Protein AF-A0A0X3PLK3-F1 (afdb_monomer_lite)

Organism: Schistocephalus solidus (NCBI:txid70667)

Foldseek 3Di:
DDDDDDDPVVVVVVVVVVVVVVVVVVVVVVPPPDDDDDDDDDDDDDDDDDDDDPPPPPPPPPDPQDPFDDFPAEVQVVLQPDPPDQCQEDFQGLAYPFDDDLCVLVPHFFEEAEEEEADQACFFQHHNVCSLPPFVLLQVVLLLVVCLPDVQAAYEAEALLSVVVNVVPDDPVSLVSVLVCCVSRRYDYALQFNALFAQFLFFLLLVLLRSCLRQVVCCVRRVDQHQEHDRFDHQFHFLSNLQSSVVSNHQEYEYEQFASSVLNVLLVVQQQWAFEDERRDPPSSSTHIYHYQRGLHLEQLTFLASGSLLSQLLLQVQVPDNPRPNPRHHDADDPVCLVVNLVSSLRRLSSQQSSHDLQNYGYGYHYDHSPNSHNVSVCRNVVRVVSSQVVLCVDVSSSYHYGHHDPCVRVVSSCVRDPNVPRTYYYDIRDQGDSHDQFTQCLLSPAPVVQSVLLVLLSVLLLLLVVLLVVLCVVQVPPVPPLVVVLSVLLVVLSSLLSSLSSSQSHSCRSSNNHDPVNVVVSVVSSVSSSVSSQLSNQLSVLCVVQVVPVVSSVQNSCVSVPRHDRPDGDQADCDPDPPGDHGDEAEDQEAFDKDKDKDWASDQAKFWDKDKGKYQCQNHCVVCVVVAWEKEKAKDFPPDPDDDGWFKAKAADCLQAADLDPDPRPPGLGIIMMITDRDMDHGRDITMMIIGMHTDPDRHYDYRHQAKEKEPGDQVRGSDSVRHHYDPDQPQCQAFDAPFWGWHADSQQRWTFWIQGPVVRDIKGKTKFKWKFAWDDDPDTDDSGGDHTDPDTGGDDWGSRWIWIWTDGRFKTKIWTDTSFKTWMWMATRDIPPRNVDIDIDIHGDCVVPVHRIDMDMDIDIPDPPVQQKDWDDRSVPGIGIHGPRDPPVVVVVVVVVVVVVVVVDDDDDDDDDDDDDD

InterPro domains:
  IPR000602 Glycoside hydrolase family 38, N-terminal domain [PF01074] (110-435)
  IPR011013 Galactose mutarotase-like domain superfamily [SSF74650] (698-881)
  IPR011330 Glycoside hydrolase/deacetylase, beta/alpha-barrel [SSF88713] (67-437)
  IPR011682 Glycosyl hydrolase family 38, C-terminal [PF07748] (737-881)
  IPR015341 Glycoside hydrolase family 38, central domain [PF09261] (440-544)
  IPR015341 Glycoside hydrolase family 38, central domain [SM00872] (439-527)
  IPR027291 Glycoside hydrolase 38, N-terminal domain superfamily [G3DSA:3.20.110.10] (61-437)
  IPR028995 Glycoside hydrolase families 57/38, central domain superfamily [SSF88688] (438-550)
  IPR037094 Glycoside hydrolase family 38, central domain superfamily [G3DSA:1.20.1270.50] (438-557)
  IPR050843 Glycosyl Hydrolase Family 38 [PTHR11607] (24-881)

Radius of gyration: 34.27 Å; chains: 1; bounding box: 122×60×126 Å

Secondary structure (DSSP, 8-state):
-------HHHHHHHHHHHHHHHHHHHHHHHS---------------------PSP-----------SS---SEEHHHHHHH--------SSSTTS------GGGGSSSPEEEEEEEB-B--SSSSS-HHHHIIIIIHHHHHHHHHHHHH-TT--EEE--HHHHHHHHTT--HHHHHHHHHHHHTTSEEE-S--SS-B-SSS--HHHHHHHHHHHHHHHHHHH-----EEEESSSSS--HHHHHHHHHTT-SEEEE----HHHHHHHHHHT-SEEEE--TT-SSSTT-EEEEE--SS-SSGGGTSSS-HHHHGGG-GGGGTT---TTS-------TTTHHHHHHHHHHHHHHHHTT--SSSEEEEEE--BT---SHHHHHHHHHHHHHHHHHHHH-GGG-EEEEE--HHHHHHHHHHHS-GGGSPEEES--PSPBSSTT-B--GGGTSSHHHHHHHHHHHHHHHHHHHHHHHHHHH---TT-HHHHHHHHHHHHHHHHHHHHHHHHTBTTTTT--S-HHHHHHHHHHHHHHHHHHHHHHHHHHHHHHHTT-HHHHHHHHHHHTTSS--SS--------STTSPPPPEEE-SSTT-EEEEEEE--SSS-EEEEEEEEEE-HHHHHHHHTT--EEEEEEEETT-S-SPPPEEEEEE-GGGB---SS-PPP--TTEEEEEEEEEEE-TT-EEEEEEEEEEE--SS--------EEES--GGGBS-GGGSEE-SS-GGGG-EE-SSEEEEE-TTT--EEEEEETTT--EEEEEEEEEEEEEPPSSS---SS---EEEEEEE----SS-EEEEEE-SSEEEEEEE-SSEEEEEEEESSSTTGGG-EEEEEEE-TTSS-SSEEEEEEEEE----TT-EEEEEETTTEEEEEE----HHHHHHHHHHHHHHHTT--------------

pLDDT: mean 84.8, std 19.48, range [24.23, 98.94]

Structure (mmCIF, N/CA/C/O backbone):
data_AF-A0A0X3PLK3-F1
#
_entry.id   AF-A0A0X3PLK3-F1
#
loop_
_atom_site.group_PDB
_atom_site.id
_atom_site.type_symbol
_atom_site.label_atom_id
_atom_site.label_alt_id
_atom_site.label_comp_id
_atom_site.label_asym_id
_atom_site.label_entity_id
_atom_site.label_seq_id
_atom_site.pdbx_PDB_ins_code
_atom_site.Cartn_x
_atom_site.Cartn_y
_atom_site.Cartn_z
_atom_site.occupancy
_atom_site.B_iso_or_equiv
_atom_site.auth_seq_id
_atom_site.auth_comp_id
_atom_site.auth_asym_id
_atom_site.auth_atom_id
_atom_site.pdbx_PDB_model_num
ATOM 1 N N . MET A 1 1 ? 54.038 -16.322 67.357 1.00 36.50 1 MET A N 1
ATOM 2 C CA . MET A 1 1 ? 52.859 -17.061 66.852 1.00 36.50 1 MET A CA 1
ATOM 3 C C . MET A 1 1 ? 52.364 -16.295 65.627 1.00 36.50 1 MET A C 1
ATOM 5 O O . MET A 1 1 ? 51.899 -15.184 65.792 1.00 36.50 1 MET A O 1
ATOM 9 N N . ALA A 1 2 ? 52.832 -16.592 64.414 1.00 35.28 2 ALA A N 1
ATOM 10 C CA . ALA A 1 2 ? 52.483 -17.732 63.557 1.00 35.28 2 ALA A CA 1
ATOM 11 C C . ALA A 1 2 ? 51.054 -17.636 62.975 1.00 35.28 2 ALA A C 1
ATOM 13 O O . ALA A 1 2 ? 50.091 -17.830 63.704 1.00 35.28 2 ALA A O 1
ATOM 14 N N . GLY A 1 3 ? 50.981 -17.405 61.653 1.00 32.00 3 GLY A N 1
ATOM 15 C CA . GLY A 1 3 ? 49.835 -17.680 60.768 1.00 32.00 3 GLY A CA 1
ATOM 16 C C . GLY A 1 3 ? 48.761 -16.582 60.705 1.00 32.00 3 GLY A C 1
ATOM 17 O O . GLY A 1 3 ? 48.343 -16.082 61.730 1.00 32.00 3 GLY A O 1
ATOM 18 N N . ILE A 1 4 ? 48.224 -16.128 59.571 1.00 40.16 4 ILE A N 1
ATOM 19 C CA . ILE A 1 4 ? 48.258 -16.563 58.172 1.00 40.16 4 ILE A CA 1
ATOM 20 C C . ILE A 1 4 ? 48.092 -15.281 57.332 1.00 40.16 4 ILE A C 1
ATOM 22 O O . ILE A 1 4 ? 47.056 -14.622 57.372 1.00 40.16 4 ILE A O 1
ATOM 26 N N . ARG A 1 5 ? 49.130 -14.913 56.576 1.00 45.31 5 ARG A N 1
ATOM 27 C CA . ARG A 1 5 ? 49.008 -14.102 55.356 1.00 45.31 5 ARG A CA 1
ATOM 28 C C . ARG A 1 5 ? 48.834 -15.071 54.185 1.00 45.31 5 ARG A C 1
ATOM 30 O O . ARG A 1 5 ? 49.299 -16.203 54.273 1.00 45.31 5 ARG A O 1
ATOM 37 N N . ILE A 1 6 ? 48.270 -14.560 53.087 1.00 44.97 6 ILE A N 1
ATOM 38 C CA . ILE A 1 6 ? 47.888 -15.226 51.821 1.00 44.97 6 ILE A CA 1
ATOM 39 C C . ILE A 1 6 ? 46.407 -15.633 51.882 1.00 44.97 6 ILE A C 1
ATOM 41 O O . ILE A 1 6 ? 46.022 -16.467 52.689 1.00 44.97 6 ILE A O 1
ATOM 45 N N . ARG A 1 7 ? 45.513 -14.981 51.120 1.00 50.62 7 ARG A N 1
ATOM 46 C CA . ARG A 1 7 ? 45.052 -15.520 49.823 1.00 50.62 7 ARG A CA 1
ATOM 47 C C . ARG A 1 7 ? 44.369 -14.482 48.895 1.00 50.62 7 ARG A C 1
ATOM 49 O O . ARG A 1 7 ? 43.372 -14.801 48.263 1.00 50.62 7 ARG A O 1
ATOM 56 N N . TYR A 1 8 ? 44.928 -13.281 48.711 1.00 48.78 8 TYR A N 1
ATOM 57 C CA . TYR A 1 8 ? 44.510 -12.407 47.588 1.00 48.78 8 TYR A CA 1
ATOM 58 C C . TYR A 1 8 ? 45.000 -12.923 46.218 1.00 48.78 8 TYR A C 1
ATOM 60 O O . TYR A 1 8 ? 44.312 -12.762 45.214 1.00 48.78 8 TYR A O 1
ATOM 68 N N . GLY A 1 9 ? 46.125 -13.650 46.184 1.00 53.12 9 GLY A N 1
ATOM 69 C CA . GLY A 1 9 ? 46.633 -14.277 44.957 1.00 53.12 9 GLY A CA 1
ATOM 70 C C . GLY A 1 9 ? 45.717 -15.372 44.397 1.00 53.12 9 GLY A C 1
ATOM 71 O O . GLY A 1 9 ? 45.574 -15.485 43.189 1.00 53.12 9 GLY A O 1
ATOM 72 N N . THR A 1 10 ? 45.031 -16.138 45.250 1.00 56.03 10 THR A N 1
ATOM 73 C CA . THR A 1 10 ? 44.138 -17.230 44.812 1.00 56.03 10 THR A CA 1
ATOM 74 C C . THR A 1 10 ? 42.852 -16.727 44.168 1.00 56.03 10 THR A C 1
ATOM 76 O O . THR A 1 10 ? 42.385 -17.345 43.222 1.00 56.03 10 THR A O 1
ATOM 79 N N . LEU A 1 11 ? 42.283 -15.610 44.637 1.00 57.41 11 LEU A N 1
ATOM 80 C CA . LEU A 1 11 ? 41.059 -15.055 44.048 1.00 57.41 11 LEU A CA 1
ATOM 81 C C . LEU A 1 11 ? 41.347 -14.403 42.686 1.00 57.41 11 LEU A C 1
ATOM 83 O O . LEU A 1 11 ? 40.589 -14.595 41.740 1.00 57.41 11 LEU A O 1
ATOM 87 N N . ALA A 1 12 ? 42.490 -13.718 42.562 1.00 60.12 12 ALA A N 1
ATOM 88 C CA . ALA A 1 12 ? 42.968 -13.182 41.290 1.00 60.12 12 ALA A CA 1
ATOM 89 C C . ALA A 1 12 ? 43.321 -14.298 40.289 1.00 60.12 12 ALA A C 1
ATOM 91 O O . ALA A 1 12 ? 42.970 -14.198 39.118 1.00 60.12 12 ALA A O 1
ATOM 92 N N . LEU A 1 13 ? 43.936 -15.395 40.752 1.00 66.44 13 LEU A N 1
ATOM 93 C CA . LEU A 1 13 ? 44.233 -16.558 39.911 1.00 66.44 13 LEU A CA 1
ATOM 94 C C . LEU A 1 13 ? 42.951 -17.259 39.429 1.00 66.44 13 LEU A C 1
ATOM 96 O O . LEU A 1 13 ? 42.879 -17.663 38.274 1.00 66.44 13 LEU A O 1
ATOM 100 N N . VAL A 1 14 ? 41.925 -17.369 40.281 1.00 71.31 14 VAL A N 1
ATOM 101 C CA . VAL A 1 14 ? 40.627 -17.961 39.911 1.00 71.31 14 VAL A CA 1
ATOM 102 C C . VAL A 1 14 ? 39.882 -17.077 38.907 1.00 71.31 14 VAL A C 1
ATOM 104 O O . VAL A 1 14 ? 39.393 -17.594 37.909 1.00 71.31 14 VAL A O 1
ATOM 107 N N . LEU A 1 15 ? 39.851 -15.754 39.100 1.00 66.94 15 LEU A N 1
ATOM 108 C CA . LEU A 1 15 ? 39.237 -14.825 38.140 1.00 66.94 15 LEU A CA 1
ATOM 109 C C . LEU A 1 15 ? 39.980 -14.805 36.795 1.00 66.94 15 LEU A C 1
ATOM 111 O O . LEU A 1 15 ? 39.342 -14.793 35.745 1.00 66.94 15 LEU A O 1
ATOM 115 N N . PHE A 1 16 ? 41.313 -14.886 36.814 1.00 69.31 16 PHE A N 1
ATOM 116 C CA . PHE A 1 16 ? 42.131 -14.974 35.604 1.00 69.31 16 PHE A CA 1
ATOM 117 C C . PHE A 1 16 ? 41.942 -16.312 34.867 1.00 69.31 16 PHE A C 1
ATOM 119 O O . PHE A 1 16 ? 41.835 -16.327 33.644 1.00 69.31 16 PHE A O 1
ATOM 126 N N . LEU A 1 17 ? 41.817 -17.431 35.591 1.00 69.19 17 LEU A N 1
ATOM 127 C CA . LEU A 1 17 ? 41.525 -18.747 35.007 1.00 69.19 17 LEU A CA 1
ATOM 128 C C . LEU A 1 17 ? 40.099 -18.837 34.443 1.00 69.19 17 LEU A C 1
ATOM 130 O O . LEU A 1 17 ? 39.905 -19.451 33.396 1.00 69.19 17 LEU A O 1
ATOM 134 N N . VAL A 1 18 ? 39.111 -18.201 35.082 1.00 73.44 18 VAL A N 1
ATOM 135 C CA . VAL A 1 18 ? 37.736 -18.106 34.559 1.00 73.44 18 VAL A CA 1
ATOM 136 C C . VAL A 1 18 ? 37.695 -17.229 33.306 1.00 73.44 18 VAL A C 1
ATOM 138 O O . VAL A 1 18 ? 37.080 -17.626 32.320 1.00 73.44 18 VAL A O 1
ATOM 141 N N . ALA A 1 19 ? 38.411 -16.102 33.286 1.00 65.12 19 ALA A N 1
ATOM 142 C CA . ALA A 1 19 ? 38.548 -15.271 32.091 1.00 65.12 19 ALA A CA 1
ATOM 143 C C . ALA A 1 19 ? 39.248 -16.025 30.947 1.00 65.12 19 ALA A C 1
ATOM 145 O O . ALA A 1 19 ? 38.769 -15.981 29.820 1.00 65.12 19 ALA A O 1
ATOM 146 N N . LEU A 1 20 ? 40.306 -16.796 31.229 1.00 63.66 20 LEU A N 1
ATOM 147 C CA . LEU A 1 20 ? 40.972 -17.664 30.248 1.00 63.66 20 LEU A CA 1
ATOM 148 C C . LEU A 1 20 ? 40.074 -18.801 29.747 1.00 63.66 20 LEU A C 1
ATOM 150 O O . LEU A 1 20 ? 40.147 -19.143 28.573 1.00 63.66 20 LEU A O 1
ATOM 154 N N . LEU A 1 21 ? 39.206 -19.371 30.587 1.00 62.44 21 LEU A N 1
ATOM 155 C CA . LEU A 1 21 ? 38.235 -20.395 30.179 1.00 62.44 21 LEU A CA 1
ATOM 156 C C . LEU A 1 21 ? 37.093 -19.815 29.334 1.00 62.44 21 LEU A C 1
ATOM 158 O O . LEU A 1 21 ? 36.650 -20.467 28.390 1.00 62.44 21 LEU A O 1
ATOM 162 N N . VAL A 1 22 ? 36.647 -18.589 29.625 1.00 61.56 22 VAL A N 1
ATOM 163 C CA . VAL A 1 22 ? 35.664 -17.859 28.809 1.00 61.56 22 VAL A CA 1
ATOM 164 C C . VAL A 1 22 ? 36.285 -17.436 27.478 1.00 61.56 22 VAL A C 1
ATOM 166 O O . VAL A 1 22 ? 35.676 -17.661 26.437 1.00 61.56 22 VAL A O 1
ATOM 169 N N . PHE A 1 23 ? 37.519 -16.927 27.483 1.00 50.91 23 PHE A N 1
ATOM 170 C CA . PHE A 1 23 ? 38.248 -16.550 26.270 1.00 50.91 23 PHE A CA 1
ATOM 171 C C . PHE A 1 23 ? 38.595 -17.775 25.420 1.00 50.91 23 PHE A C 1
ATOM 173 O O . PHE A 1 23 ? 38.446 -17.738 24.206 1.00 50.91 23 PHE A O 1
ATOM 180 N N . ARG A 1 24 ? 38.956 -18.904 26.045 1.00 48.75 24 ARG A N 1
ATOM 181 C CA . ARG A 1 24 ? 39.150 -20.188 25.361 1.00 48.75 24 ARG A CA 1
ATOM 182 C C . ARG A 1 24 ? 37.841 -20.736 24.795 1.00 48.75 24 ARG A C 1
ATOM 184 O O . ARG A 1 24 ? 37.855 -21.195 23.664 1.00 48.75 24 ARG A O 1
ATOM 191 N N . ARG A 1 25 ? 36.702 -20.615 25.494 1.00 45.56 25 ARG A N 1
ATOM 192 C CA . ARG A 1 25 ? 35.383 -20.942 24.915 1.00 45.56 25 ARG A CA 1
ATOM 193 C C . ARG A 1 25 ? 35.002 -20.019 23.759 1.00 45.56 25 ARG A C 1
ATOM 195 O O . ARG A 1 25 ? 34.384 -20.490 22.816 1.00 45.56 25 ARG A O 1
ATOM 202 N N . PHE A 1 26 ? 35.371 -18.740 23.804 1.00 42.00 26 PHE A N 1
ATOM 203 C CA . PHE A 1 26 ? 35.119 -17.787 22.717 1.00 42.00 26 PHE A CA 1
ATOM 204 C C . PHE A 1 26 ? 36.044 -18.032 21.509 1.00 42.00 26 PHE A C 1
ATOM 206 O O . PHE A 1 26 ? 35.618 -17.921 20.360 1.00 42.00 26 PHE A O 1
ATOM 213 N N . TYR A 1 27 ? 37.294 -18.433 21.759 1.00 35.44 27 TYR A N 1
ATOM 214 C CA . TYR A 1 27 ? 38.292 -18.766 20.739 1.00 35.44 27 TYR A CA 1
ATOM 215 C C . TYR A 1 27 ? 38.016 -20.133 20.087 1.00 35.44 27 TYR A C 1
ATOM 217 O O . TYR A 1 27 ? 38.062 -20.259 18.868 1.00 35.44 27 TYR A O 1
ATOM 225 N N . GLU A 1 28 ? 37.608 -21.142 20.865 1.00 37.16 28 GLU A N 1
ATOM 226 C CA . GLU A 1 28 ? 37.183 -22.452 20.345 1.00 37.16 28 GLU A CA 1
ATOM 227 C C . GLU A 1 28 ? 35.850 -22.366 19.564 1.00 37.16 28 GLU A C 1
ATOM 229 O O . GLU A 1 28 ? 35.624 -23.179 18.671 1.00 37.16 28 GLU A O 1
ATOM 234 N N . TYR A 1 29 ? 35.002 -21.350 19.807 1.00 38.53 29 TYR A N 1
ATOM 235 C CA . TYR A 1 29 ? 33.782 -21.089 19.014 1.00 38.53 29 TYR A CA 1
ATOM 236 C C . TYR A 1 29 ? 34.021 -20.228 17.757 1.00 38.53 29 TYR A C 1
ATOM 238 O O . TYR A 1 29 ? 33.166 -20.180 16.877 1.00 38.53 29 TYR A O 1
ATOM 246 N N . SER A 1 30 ? 35.173 -19.558 17.639 1.00 32.88 30 SER A N 1
ATOM 247 C CA . SER A 1 30 ? 35.498 -18.675 16.502 1.00 32.88 30 SER A CA 1
ATOM 248 C C . SER A 1 30 ? 36.529 -19.258 15.525 1.00 32.88 30 SER A C 1
ATOM 250 O O . SER A 1 30 ? 36.697 -18.723 14.432 1.00 32.88 30 SER A O 1
ATOM 252 N N . ALA A 1 31 ? 37.156 -20.394 15.852 1.00 29.28 31 ALA A N 1
ATOM 253 C CA . ALA A 1 31 ? 38.225 -21.010 15.060 1.00 29.28 31 ALA A CA 1
ATOM 254 C C . ALA A 1 31 ? 37.810 -22.240 14.213 1.00 29.28 31 ALA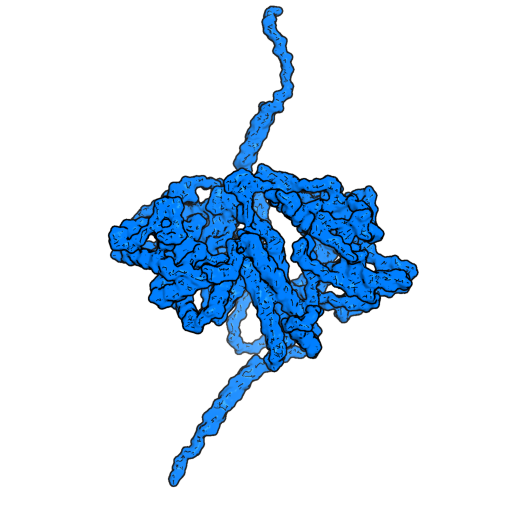 A C 1
ATOM 256 O O . ALA A 1 31 ? 38.639 -23.110 13.962 1.00 29.28 31 ALA A O 1
ATOM 257 N N . SER A 1 32 ? 36.560 -22.329 13.730 1.00 32.44 32 SER A N 1
ATOM 258 C CA . SER A 1 32 ? 36.132 -23.389 12.780 1.00 32.44 32 SER A CA 1
ATOM 259 C C . SER A 1 32 ? 35.576 -22.882 11.440 1.00 32.44 32 SER A C 1
ATOM 261 O O . SER A 1 32 ? 34.820 -23.577 10.767 1.00 32.44 32 SER A O 1
ATOM 263 N N . LEU A 1 33 ? 36.014 -21.704 10.990 1.00 29.05 33 LEU A N 1
ATOM 264 C CA . LEU A 1 33 ? 35.858 -21.261 9.600 1.00 29.05 33 LEU A CA 1
ATOM 265 C C . LEU A 1 33 ? 37.237 -21.053 8.966 1.00 29.05 33 LEU A C 1
ATOM 267 O O . LEU A 1 33 ? 37.710 -19.937 8.776 1.00 29.05 33 LEU A O 1
ATOM 271 N N . GLN A 1 34 ? 37.884 -22.171 8.642 1.00 26.38 34 GLN A N 1
ATOM 272 C CA . GLN A 1 34 ? 38.902 -22.228 7.600 1.00 26.38 34 GLN A CA 1
ATOM 273 C C . GLN A 1 34 ? 38.405 -23.163 6.504 1.00 26.38 34 GLN A C 1
ATOM 275 O O . GLN A 1 34 ? 38.350 -24.371 6.706 1.00 26.38 34 GLN A O 1
ATOM 280 N N . ILE A 1 35 ? 38.109 -22.615 5.328 1.00 24.53 35 ILE A N 1
ATOM 281 C CA . ILE A 1 35 ? 38.273 -23.348 4.073 1.00 24.53 35 ILE A CA 1
ATOM 282 C C . ILE A 1 35 ? 39.000 -22.403 3.123 1.00 24.53 35 ILE A C 1
ATOM 284 O O . ILE A 1 35 ? 38.451 -21.395 2.685 1.00 24.53 35 ILE A O 1
ATOM 288 N N . ARG A 1 36 ? 40.267 -22.723 2.851 1.00 24.23 36 ARG A N 1
ATOM 289 C CA . ARG A 1 36 ? 40.991 -22.212 1.691 1.00 24.23 36 ARG A CA 1
ATOM 290 C C . ARG A 1 36 ? 40.829 -23.196 0.536 1.00 24.23 36 ARG A C 1
ATOM 292 O O . ARG A 1 36 ? 41.000 -24.395 0.721 1.00 24.23 36 ARG A O 1
ATOM 299 N N . ASP A 1 37 ? 40.597 -22.593 -0.624 1.00 26.84 37 ASP A N 1
ATOM 300 C CA . ASP A 1 37 ? 40.980 -22.994 -1.975 1.00 26.84 37 ASP A CA 1
ATOM 301 C C . ASP A 1 37 ? 40.372 -24.242 -2.647 1.00 26.84 37 ASP A C 1
ATOM 303 O O . ASP A 1 37 ? 40.684 -25.385 -2.332 1.00 26.84 37 ASP A O 1
ATOM 307 N N . LYS A 1 38 ? 39.691 -23.914 -3.759 1.00 28.61 38 LYS A N 1
ATOM 308 C CA . LYS A 1 38 ? 39.507 -24.643 -5.031 1.00 28.61 38 LYS A CA 1
ATOM 309 C C . LYS A 1 38 ? 38.219 -25.450 -5.234 1.00 28.61 38 LYS A C 1
ATOM 311 O O . LYS A 1 38 ? 38.015 -26.505 -4.658 1.00 28.61 38 LYS A O 1
ATOM 316 N N . GLN A 1 39 ? 37.472 -24.946 -6.227 1.00 26.34 39 GLN A N 1
ATOM 317 C CA . GLN A 1 39 ? 36.490 -25.601 -7.101 1.00 26.34 39 GLN A CA 1
ATOM 318 C C . GLN A 1 39 ? 35.275 -26.242 -6.417 1.00 26.34 39 GLN A C 1
ATOM 320 O O . GLN A 1 39 ? 35.373 -27.242 -5.723 1.00 26.34 39 GLN A O 1
ATOM 325 N N . PHE A 1 40 ? 34.094 -25.692 -6.704 1.00 26.64 40 PHE A N 1
ATOM 326 C CA . PHE A 1 40 ? 32.807 -26.269 -6.322 1.00 26.64 40 PHE A CA 1
ATOM 327 C C . PHE A 1 40 ? 32.388 -27.385 -7.300 1.00 26.64 40 PHE A C 1
ATOM 329 O O . PHE A 1 40 ? 32.011 -27.077 -8.433 1.00 26.64 40 PHE A O 1
ATOM 336 N N . PRO A 1 41 ? 32.338 -28.655 -6.858 1.00 26.25 41 PRO A N 1
ATOM 337 C CA . PRO A 1 41 ? 31.280 -29.567 -7.266 1.00 26.25 41 PRO A CA 1
ATOM 338 C C . PRO A 1 41 ? 30.415 -29.941 -6.054 1.00 26.25 41 PRO A C 1
ATOM 340 O O . PRO A 1 41 ? 30.901 -30.322 -4.992 1.00 26.25 41 PRO A O 1
ATOM 343 N N . LEU A 1 42 ? 29.099 -29.809 -6.219 1.00 33.75 42 LEU A N 1
ATOM 344 C CA . LEU A 1 42 ? 28.093 -30.225 -5.244 1.00 33.75 42 LEU A CA 1
ATOM 345 C C . LEU A 1 42 ? 28.029 -31.759 -5.190 1.00 33.75 42 LEU A C 1
ATOM 347 O O . LEU A 1 42 ? 27.396 -32.374 -6.045 1.00 33.75 42 LEU A O 1
ATOM 351 N N . THR A 1 43 ? 28.625 -32.376 -4.169 1.00 26.31 43 THR A N 1
ATOM 352 C CA . THR A 1 43 ? 28.334 -33.770 -3.795 1.00 26.31 43 THR A CA 1
ATOM 353 C C . THR A 1 43 ? 28.118 -33.895 -2.291 1.00 26.31 43 THR A C 1
ATOM 355 O O . THR A 1 43 ? 28.969 -33.519 -1.489 1.00 26.31 43 THR A O 1
ATOM 358 N N . TYR A 1 44 ? 26.940 -34.414 -1.943 1.00 35.19 44 TYR A N 1
ATOM 359 C CA . TYR A 1 44 ? 26.515 -34.829 -0.608 1.00 35.19 44 TYR A CA 1
ATOM 360 C C . TYR A 1 44 ? 27.383 -35.982 -0.091 1.00 35.19 44 TYR A C 1
ATOM 362 O O . TYR A 1 44 ? 27.521 -36.969 -0.809 1.00 35.19 44 TYR A O 1
ATOM 370 N N . ASP A 1 45 ? 27.829 -35.927 1.170 1.00 27.48 45 ASP A N 1
ATOM 371 C CA . ASP A 1 45 ? 28.007 -37.156 1.951 1.00 27.48 45 ASP A CA 1
ATOM 372 C C . ASP A 1 45 ? 27.838 -36.971 3.473 1.00 27.48 45 ASP A C 1
ATOM 374 O O . ASP A 1 45 ? 27.987 -35.875 4.019 1.00 27.48 45 ASP A O 1
ATOM 378 N N . ASN A 1 46 ? 27.424 -38.063 4.122 1.00 35.72 46 ASN A N 1
ATOM 379 C CA . ASN A 1 46 ? 26.833 -38.172 5.458 1.00 35.72 46 ASN A CA 1
ATOM 380 C C . ASN A 1 46 ? 27.838 -38.474 6.592 1.00 35.72 46 ASN A C 1
ATOM 382 O O . ASN A 1 46 ? 28.748 -39.278 6.434 1.00 35.72 46 ASN A O 1
ATOM 386 N N . GLY A 1 47 ? 27.524 -37.969 7.797 1.00 29.25 47 GLY A N 1
ATOM 387 C CA . GLY A 1 47 ? 28.048 -38.427 9.101 1.00 29.25 47 GLY A CA 1
ATOM 388 C C . GLY A 1 47 ? 28.976 -37.408 9.779 1.00 29.25 47 GLY A C 1
ATOM 389 O O . GLY A 1 47 ? 29.843 -36.843 9.139 1.00 29.25 47 GLY A O 1
ATOM 390 N N . GLY A 1 48 ? 28.891 -37.065 11.064 1.00 28.81 48 GLY A N 1
ATOM 391 C CA . GLY A 1 48 ? 28.018 -37.459 12.163 1.00 28.81 48 GLY A CA 1
ATOM 392 C C . GLY A 1 48 ? 28.714 -37.095 13.484 1.00 28.81 48 GLY A C 1
ATOM 393 O O . GLY A 1 48 ? 29.701 -37.725 13.830 1.00 28.81 48 GLY A O 1
ATOM 394 N N . SER A 1 49 ? 28.206 -36.109 14.232 1.00 29.80 49 SER A N 1
ATOM 395 C CA . SER A 1 49 ? 28.436 -35.972 15.683 1.00 29.80 49 SER A CA 1
ATOM 396 C C . SER A 1 49 ? 27.429 -34.986 16.280 1.00 29.80 49 SER A C 1
ATOM 398 O O . SER A 1 49 ? 27.294 -33.854 15.820 1.00 29.80 49 SER A O 1
ATOM 400 N N . GLN A 1 50 ? 26.673 -35.462 17.267 1.00 38.47 50 GLN A N 1
ATOM 401 C CA . GLN A 1 50 ? 25.468 -34.842 17.807 1.00 38.47 50 GLN A CA 1
ATOM 402 C C . GLN A 1 50 ? 25.763 -33.644 18.726 1.00 38.47 50 GLN A C 1
ATOM 404 O O . GLN A 1 50 ? 26.321 -33.802 19.807 1.00 38.47 50 GLN A O 1
ATOM 409 N N . GLY A 1 51 ? 25.283 -32.465 18.331 1.00 31.58 51 GLY A N 1
ATOM 410 C CA . GLY A 1 51 ? 24.987 -31.329 19.206 1.00 31.58 51 GLY A CA 1
ATOM 411 C C . GLY A 1 51 ? 23.529 -30.918 18.985 1.00 31.58 51 GLY A C 1
ATOM 412 O O . GLY A 1 51 ? 23.043 -30.989 17.858 1.00 31.58 51 GLY A O 1
ATOM 413 N N . LYS A 1 52 ? 22.799 -30.571 20.050 1.00 34.16 52 LYS A N 1
ATOM 414 C CA . LYS A 1 52 ? 21.360 -30.247 20.023 1.00 34.16 52 LYS A CA 1
ATOM 415 C C . LYS A 1 52 ? 21.081 -28.971 19.213 1.00 34.16 52 LYS A C 1
ATOM 417 O O . LYS A 1 52 ? 20.995 -27.885 19.775 1.00 34.16 52 LYS A O 1
ATOM 422 N N . TYR A 1 53 ? 20.928 -29.112 17.901 1.00 32.47 53 TYR A N 1
ATOM 423 C CA . TYR A 1 53 ? 20.252 -28.128 17.059 1.00 32.47 53 TYR A CA 1
ATOM 424 C C . TYR A 1 53 ? 18.736 -28.204 17.308 1.00 32.47 53 TYR A C 1
ATOM 426 O O . TYR A 1 53 ? 18.243 -29.286 17.658 1.00 32.47 53 TYR A O 1
ATOM 434 N N . PRO A 1 54 ? 17.975 -27.107 17.112 1.00 35.84 54 PRO A N 1
ATOM 435 C CA . PRO A 1 54 ? 16.531 -27.223 16.922 1.00 35.84 54 PRO A CA 1
ATOM 436 C C . PRO A 1 54 ? 16.276 -28.306 15.861 1.00 35.84 54 PRO A C 1
ATOM 438 O O . PRO A 1 54 ? 17.106 -28.456 14.954 1.00 35.84 54 PRO A O 1
ATOM 441 N N . PRO A 1 55 ? 15.206 -29.114 15.988 1.00 32.53 55 PRO A N 1
ATOM 442 C CA . PRO A 1 55 ? 14.951 -30.200 15.052 1.00 32.53 55 PRO A CA 1
ATOM 443 C C . PRO A 1 55 ? 15.084 -29.646 13.638 1.00 32.53 55 PRO A C 1
ATOM 445 O O . PRO A 1 55 ? 14.500 -28.599 13.347 1.00 32.53 55 PRO A O 1
ATOM 448 N N . ARG A 1 56 ? 15.893 -30.309 12.789 1.00 34.38 56 ARG A N 1
ATOM 449 C CA . ARG A 1 56 ? 15.884 -30.049 11.344 1.00 34.38 56 ARG A CA 1
ATOM 450 C C . ARG A 1 56 ? 14.416 -29.920 10.984 1.00 34.38 56 ARG A C 1
ATOM 452 O O . ARG A 1 56 ? 13.676 -30.884 11.204 1.00 34.38 56 ARG A O 1
ATOM 459 N N . LEU A 1 57 ? 14.006 -28.732 10.524 1.00 36.44 57 LEU A N 1
ATOM 460 C CA . LEU A 1 57 ? 12.670 -28.555 9.979 1.00 36.44 57 LEU A CA 1
ATOM 461 C C . LEU A 1 57 ? 12.473 -29.751 9.048 1.00 36.44 57 LEU A C 1
ATOM 463 O O . LEU A 1 57 ? 13.377 -30.012 8.239 1.00 36.44 57 LEU A O 1
ATOM 467 N N . PRO A 1 58 ? 11.412 -30.557 9.242 1.00 37.28 58 PRO A N 1
ATOM 468 C CA . PRO A 1 58 ? 11.186 -31.698 8.378 1.00 37.28 58 PRO A CA 1
ATOM 469 C C . PRO A 1 58 ? 11.323 -31.201 6.937 1.00 37.28 58 PRO A C 1
ATOM 471 O O . PRO A 1 58 ? 10.908 -30.065 6.668 1.00 37.28 58 PRO A O 1
ATOM 474 N N . PRO A 1 59 ? 11.962 -31.976 6.036 1.00 41.94 59 PRO A N 1
ATOM 475 C CA . PRO A 1 59 ? 12.042 -31.580 4.636 1.00 41.94 59 PRO A CA 1
ATOM 476 C C . PRO A 1 59 ? 10.649 -31.120 4.231 1.00 41.94 59 PRO A C 1
ATOM 478 O O . PRO A 1 59 ? 9.685 -31.796 4.595 1.00 41.94 59 PRO A O 1
ATOM 481 N N . LEU A 1 60 ? 10.542 -29.948 3.595 1.00 38.56 60 LEU A N 1
ATOM 482 C CA . LEU A 1 60 ? 9.270 -29.412 3.122 1.00 38.56 60 LEU A CA 1
ATOM 483 C C . LEU A 1 60 ? 8.652 -30.470 2.204 1.00 38.56 60 LEU A C 1
ATOM 485 O O . LEU A 1 60 ? 8.925 -30.527 1.009 1.00 38.56 60 LEU A O 1
ATOM 489 N N . THR A 1 61 ? 7.864 -31.371 2.784 1.00 48.12 61 THR A N 1
ATOM 490 C CA . THR A 1 61 ? 7.107 -32.374 2.062 1.00 48.12 61 THR A CA 1
ATOM 491 C C . THR A 1 61 ? 5.955 -31.607 1.461 1.00 48.12 61 THR A C 1
ATOM 493 O O . THR A 1 61 ? 4.898 -31.456 2.077 1.00 48.12 61 THR A O 1
ATOM 496 N N . CYS A 1 62 ? 6.192 -31.043 0.280 1.00 61.50 62 CYS A N 1
ATOM 497 C CA . CYS A 1 62 ? 5.148 -30.472 -0.543 1.00 61.50 62 CYS A CA 1
ATOM 498 C C . CYS A 1 62 ? 4.148 -31.592 -0.832 1.00 61.50 62 CYS A C 1
ATOM 500 O O . CYS A 1 62 ? 4.425 -32.502 -1.612 1.00 61.50 62 CYS A O 1
ATOM 502 N N . LYS A 1 63 ? 2.992 -31.563 -0.164 1.00 52.09 63 LYS A N 1
ATOM 503 C CA . LYS A 1 63 ? 1.874 -32.425 -0.545 1.00 52.09 63 LYS A CA 1
ATOM 504 C C . LYS A 1 63 ? 1.476 -32.050 -1.973 1.00 52.09 63 LYS A C 1
ATOM 506 O O . LYS A 1 63 ? 1.466 -30.869 -2.324 1.00 52.09 63 LYS A O 1
ATOM 511 N N . THR A 1 64 ? 1.175 -33.048 -2.798 1.00 55.00 64 THR A N 1
ATOM 512 C CA . THR A 1 64 ? 0.631 -32.845 -4.144 1.00 55.00 64 THR A CA 1
ATOM 513 C C . THR A 1 64 ? -0.544 -31.866 -4.084 1.00 55.00 64 THR A C 1
ATOM 515 O O . THR A 1 64 ? -1.435 -32.015 -3.243 1.00 55.00 64 THR A O 1
ATOM 518 N N . ARG A 1 65 ? -0.526 -30.830 -4.939 1.00 51.94 65 ARG A N 1
ATOM 519 C CA . ARG A 1 65 ? -1.609 -29.837 -5.029 1.00 51.94 65 ARG A CA 1
ATOM 520 C C . ARG A 1 65 ? -2.916 -30.573 -5.331 1.00 51.94 65 ARG A C 1
ATOM 522 O O . ARG A 1 65 ? -3.087 -31.104 -6.425 1.00 51.94 65 ARG A O 1
ATOM 529 N N . LYS A 1 66 ? -3.826 -30.622 -4.357 1.00 52.44 66 LYS A N 1
ATOM 530 C CA . LYS A 1 66 ? -5.232 -30.957 -4.610 1.00 52.44 66 LYS A CA 1
ATOM 531 C C . LYS A 1 66 ? -5.925 -29.726 -5.234 1.00 52.44 66 LYS A C 1
ATOM 533 O O . LYS A 1 66 ? -5.465 -28.616 -4.964 1.00 52.44 66 LYS A O 1
ATOM 538 N N . PRO A 1 67 ? -6.978 -29.895 -6.059 1.00 53.22 67 PRO A N 1
ATOM 539 C CA . PRO A 1 67 ? -7.655 -28.797 -6.769 1.00 53.22 67 PRO A CA 1
ATOM 540 C C . PRO A 1 67 ? -8.242 -27.739 -5.818 1.00 53.22 67 PRO A C 1
ATOM 542 O O . PRO A 1 67 ? -8.241 -27.949 -4.606 1.00 53.22 67 PRO A O 1
ATOM 545 N N . ILE A 1 68 ? -8.743 -26.629 -6.380 1.00 56.53 68 ILE A N 1
ATOM 546 C CA . ILE A 1 68 ? -9.438 -25.520 -5.689 1.00 56.53 68 ILE A CA 1
ATOM 547 C C . ILE A 1 68 ? -10.282 -26.047 -4.522 1.00 56.53 68 ILE A C 1
ATOM 549 O O . ILE A 1 68 ? -11.125 -26.928 -4.698 1.00 56.53 68 ILE A O 1
ATOM 553 N N . GLN A 1 69 ? -9.996 -25.547 -3.321 1.00 64.06 69 GLN A N 1
ATOM 554 C CA . GLN A 1 69 ? -10.492 -26.134 -2.080 1.00 64.06 69 GLN A CA 1
ATOM 555 C C . GLN A 1 69 ? -11.884 -25.613 -1.717 1.00 64.06 69 GLN A C 1
ATOM 557 O O . GLN A 1 69 ? -12.181 -24.429 -1.876 1.00 64.06 69 GLN A O 1
ATOM 562 N N . ASN A 1 70 ? -12.721 -26.497 -1.171 1.00 76.19 70 ASN A N 1
ATOM 563 C CA . ASN A 1 70 ? -13.993 -26.106 -0.571 1.00 76.19 70 ASN A CA 1
ATOM 564 C C . ASN A 1 70 ? -13.738 -25.251 0.674 1.00 76.19 70 ASN A C 1
ATOM 566 O O . ASN A 1 70 ? -13.000 -25.657 1.575 1.00 76.19 70 ASN A O 1
ATOM 570 N N . ALA A 1 71 ? -14.360 -24.082 0.713 1.00 90.12 71 ALA A N 1
ATOM 571 C CA . ALA A 1 71 ? -14.489 -23.224 1.880 1.00 90.12 71 ALA A CA 1
ATOM 572 C C . ALA A 1 71 ? -15.979 -22.979 2.115 1.00 90.12 71 ALA A C 1
ATOM 574 O O . ALA A 1 71 ? -16.763 -23.094 1.172 1.00 90.12 71 ALA A O 1
ATOM 575 N N . ASP A 1 72 ? -16.345 -22.648 3.348 1.00 95.00 72 ASP A N 1
ATOM 576 C CA . ASP A 1 72 ? -17.730 -22.316 3.699 1.00 95.00 72 ASP A CA 1
ATOM 577 C C . ASP A 1 72 ? -18.205 -21.074 2.931 1.00 95.00 72 ASP A C 1
ATOM 579 O O . ASP A 1 72 ? -19.367 -20.986 2.550 1.00 95.00 72 ASP A O 1
ATOM 583 N N . ILE A 1 73 ? -17.285 -20.137 2.670 1.00 95.88 73 ILE A N 1
ATOM 584 C CA . ILE A 1 73 ? -17.528 -18.917 1.905 1.00 95.88 73 ILE A CA 1
ATOM 585 C C . ILE A 1 73 ? -16.475 -18.784 0.802 1.00 95.88 73 ILE A C 1
ATOM 587 O O . ILE A 1 73 ? -15.269 -18.747 1.067 1.00 95.88 73 ILE A O 1
ATOM 591 N N . LYS A 1 74 ? -16.925 -18.646 -0.448 1.00 93.69 74 LYS A N 1
ATOM 592 C CA . LYS A 1 74 ? -16.077 -18.241 -1.576 1.00 93.69 74 LYS A CA 1
ATOM 593 C C . LYS A 1 74 ? -16.560 -16.904 -2.102 1.00 93.69 74 LYS A C 1
ATOM 595 O O . LYS A 1 74 ? -17.705 -16.795 -2.536 1.00 93.69 74 LYS A O 1
ATOM 600 N N . ILE A 1 75 ? -15.697 -15.891 -2.100 1.00 93.06 75 ILE A N 1
ATOM 601 C CA . ILE A 1 75 ? -16.119 -14.546 -2.512 1.00 93.06 75 ILE A CA 1
ATOM 602 C C . ILE A 1 75 ? -16.621 -14.516 -3.961 1.00 93.06 75 ILE A C 1
ATOM 604 O O . ILE A 1 75 ? -17.600 -13.833 -4.242 1.00 93.06 75 ILE A O 1
ATOM 608 N N . SER A 1 76 ? -16.049 -15.317 -4.861 1.00 88.00 76 SER A N 1
ATOM 609 C CA . SER A 1 76 ? -16.543 -15.429 -6.239 1.00 88.00 76 SER A CA 1
ATOM 610 C C . SER A 1 76 ? -18.017 -15.858 -6.313 1.00 88.00 76 SER A C 1
ATOM 612 O O . SER A 1 76 ? -18.784 -15.267 -7.062 1.00 88.00 76 SER A O 1
ATOM 614 N N . GLU A 1 77 ? -18.426 -16.840 -5.500 1.00 90.31 77 GLU A N 1
ATOM 615 C CA . GLU A 1 77 ? -19.816 -17.322 -5.428 1.00 90.31 77 GLU A CA 1
ATOM 616 C C . GLU A 1 77 ? -20.710 -16.270 -4.750 1.00 90.31 77 GLU A C 1
ATOM 618 O O . GLU A 1 77 ? -21.820 -15.994 -5.201 1.00 90.31 77 GLU A O 1
ATOM 623 N N . VAL A 1 78 ? -20.194 -15.593 -3.716 1.00 92.31 78 VAL A N 1
ATOM 624 C CA . VAL A 1 78 ? -20.897 -14.482 -3.062 1.00 92.31 78 VAL A CA 1
ATOM 625 C C . VAL A 1 78 ? -21.239 -13.376 -4.063 1.00 92.31 78 VAL A C 1
ATOM 627 O O . VAL A 1 78 ? -22.376 -12.911 -4.049 1.00 92.31 78 VAL A O 1
ATOM 630 N N . TYR A 1 79 ? -20.300 -12.978 -4.925 1.00 89.56 79 TYR A N 1
ATOM 631 C CA . TYR A 1 79 ? -20.522 -11.954 -5.953 1.00 89.56 79 TYR A CA 1
ATOM 632 C C . TYR A 1 79 ? -21.557 -12.378 -7.002 1.00 89.56 79 TYR A C 1
ATOM 634 O O . TYR A 1 79 ? -22.327 -11.535 -7.450 1.00 89.56 79 TYR A O 1
ATOM 642 N N . GLU A 1 80 ? -21.612 -13.659 -7.376 1.00 87.06 80 GLU A N 1
ATOM 643 C CA . GLU A 1 80 ? -22.615 -14.180 -8.318 1.00 87.06 80 GLU A CA 1
ATOM 644 C C . GLU A 1 80 ? -24.036 -14.187 -7.732 1.00 87.06 80 GLU A C 1
ATOM 646 O O . GLU A 1 80 ? -25.012 -14.042 -8.469 1.00 87.06 80 GLU A O 1
ATOM 651 N N . GLU A 1 81 ? -24.157 -14.327 -6.411 1.00 90.19 81 GLU A N 1
ATOM 652 C CA . GLU A 1 81 ? -25.436 -14.308 -5.692 1.00 90.19 81 GLU A CA 1
ATOM 653 C C . GLU A 1 81 ? -25.939 -12.893 -5.360 1.00 90.19 81 GLU A C 1
ATOM 655 O O . GLU A 1 81 ? -27.140 -12.696 -5.147 1.00 90.19 81 GLU A O 1
ATOM 660 N N . LEU A 1 82 ? -25.041 -11.910 -5.244 1.00 89.88 82 LEU A N 1
ATOM 661 C CA . LEU A 1 82 ? -25.403 -10.540 -4.888 1.00 89.88 82 LEU A CA 1
ATOM 662 C C . LEU A 1 82 ? -26.108 -9.840 -6.056 1.00 89.88 82 LEU A C 1
ATOM 664 O O . LEU A 1 82 ? -25.625 -9.809 -7.183 1.00 89.88 82 LEU A O 1
ATOM 668 N N . LYS A 1 83 ? -27.247 -9.208 -5.760 1.00 86.25 83 LYS A N 1
ATOM 669 C CA . LYS A 1 83 ? -27.980 -8.379 -6.731 1.00 86.25 83 LYS A CA 1
ATOM 670 C C . LYS A 1 83 ? -27.475 -6.938 -6.812 1.00 86.25 83 LYS A C 1
ATOM 672 O O . LYS A 1 83 ? -27.837 -6.229 -7.744 1.00 86.25 83 LYS A O 1
ATOM 677 N N . PHE A 1 84 ? -26.681 -6.514 -5.827 1.00 84.31 84 PHE A N 1
ATOM 678 C CA . PHE A 1 84 ? -26.189 -5.142 -5.676 1.00 84.31 84 PHE A CA 1
ATOM 679 C C . PHE A 1 84 ? -27.314 -4.089 -5.620 1.00 84.31 84 PHE A C 1
ATOM 681 O O . PHE A 1 84 ? -27.218 -3.012 -6.206 1.00 84.31 84 PHE A O 1
ATOM 688 N N . GLU A 1 85 ? -28.403 -4.409 -4.908 1.00 80.12 85 GLU A N 1
ATOM 689 C CA . GLU A 1 85 ? -29.542 -3.507 -4.711 1.00 80.12 85 GLU A CA 1
ATOM 690 C C . GLU A 1 85 ? -29.275 -2.539 -3.546 1.00 80.12 85 GLU A C 1
ATOM 692 O O . GLU A 1 85 ? -29.205 -2.942 -2.386 1.00 80.12 85 GLU A O 1
ATOM 697 N N . ASN A 1 86 ? -29.198 -1.239 -3.836 1.00 79.44 86 ASN A N 1
ATOM 698 C CA . ASN A 1 86 ? -29.017 -0.195 -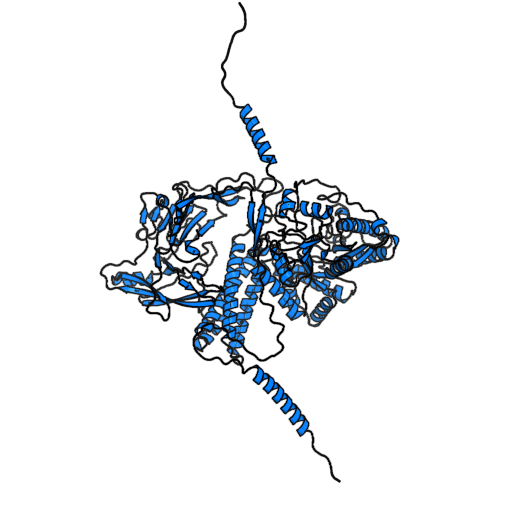2.826 1.00 79.44 86 ASN A CA 1
ATOM 699 C C . ASN A 1 86 ? -30.362 0.222 -2.198 1.00 79.44 86 ASN A C 1
ATOM 701 O O . ASN A 1 86 ? -30.899 1.293 -2.488 1.00 79.44 86 ASN A O 1
ATOM 705 N N . VAL A 1 87 ? -30.946 -0.668 -1.391 1.00 82.88 87 VAL A N 1
ATOM 706 C CA . VAL A 1 87 ? -32.197 -0.400 -0.659 1.00 82.88 87 VAL A CA 1
ATOM 707 C C . VAL A 1 87 ? -31.884 0.344 0.635 1.00 82.88 87 VAL A C 1
ATOM 709 O O . VAL A 1 87 ? -31.222 -0.214 1.509 1.00 82.88 87 VAL A O 1
ATOM 712 N N . ASP A 1 88 ? -32.390 1.572 0.752 1.00 82.56 88 ASP A N 1
ATOM 713 C CA . ASP A 1 88 ? -32.182 2.424 1.925 1.00 82.56 88 ASP A CA 1
ATOM 714 C C . ASP A 1 88 ? -33.027 1.967 3.128 1.00 82.56 88 ASP A C 1
ATOM 716 O O . ASP A 1 88 ? -34.168 1.516 2.982 1.00 82.56 88 ASP A O 1
ATOM 720 N N . SER A 1 89 ? -32.475 2.118 4.330 1.00 83.88 89 SER A N 1
ATOM 721 C CA . SER A 1 89 ? -33.134 1.813 5.603 1.00 83.88 89 SER A CA 1
ATOM 722 C C . SER A 1 89 ? -32.955 2.979 6.594 1.00 83.88 89 SER A C 1
ATOM 724 O O . SER A 1 89 ? -31.856 3.519 6.711 1.00 83.88 89 SER A O 1
ATOM 726 N N . PRO A 1 90 ? -33.994 3.389 7.353 1.00 80.19 90 PRO A N 1
ATOM 727 C CA . PRO A 1 90 ? -33.995 4.683 8.049 1.00 80.19 90 PRO A CA 1
ATOM 728 C C . PRO A 1 90 ? -32.846 4.926 9.041 1.00 80.19 90 PRO A C 1
ATOM 730 O O . PRO A 1 90 ? -32.383 6.057 9.162 1.00 80.19 90 PRO A O 1
ATOM 733 N N . LYS A 1 91 ? -32.412 3.889 9.773 1.00 85.25 91 LYS A N 1
ATOM 734 C CA . LYS A 1 91 ? -31.374 4.000 10.819 1.00 85.25 91 LYS A CA 1
ATOM 735 C C . LYS A 1 91 ? -30.017 3.527 10.310 1.00 85.25 91 LYS A C 1
ATOM 737 O O . LYS A 1 91 ? -29.059 4.290 10.299 1.00 85.25 91 LYS A O 1
ATOM 742 N N . TRP A 1 92 ? -29.968 2.294 9.806 1.00 92.06 92 TRP A N 1
ATOM 743 C CA . TRP A 1 92 ? -28.808 1.761 9.098 1.00 92.06 92 TRP A CA 1
ATOM 744 C C . TRP A 1 92 ? -29.095 1.740 7.601 1.00 92.06 92 TRP A C 1
ATOM 746 O O . TRP A 1 92 ? -29.708 0.792 7.106 1.00 92.06 92 TRP A O 1
ATOM 756 N N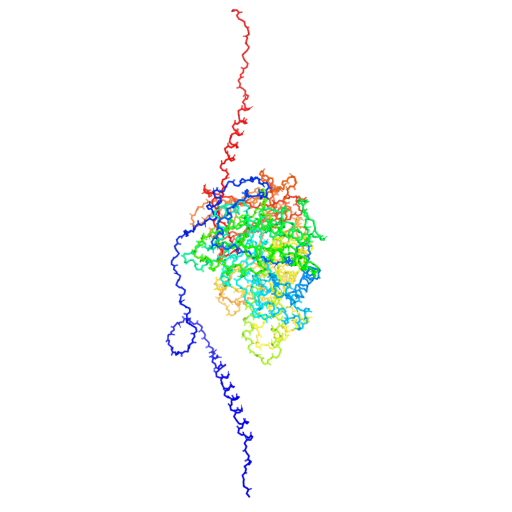 . ARG A 1 93 ? -28.645 2.786 6.898 1.00 90.31 93 ARG A N 1
ATOM 757 C CA . ARG A 1 93 ? -28.941 3.019 5.472 1.00 90.31 93 ARG A CA 1
ATOM 758 C C . ARG A 1 93 ? -28.649 1.828 4.570 1.00 90.31 93 ARG A C 1
ATOM 760 O O . ARG A 1 93 ? -29.421 1.523 3.679 1.00 90.31 93 ARG A O 1
ATOM 767 N N . GLN A 1 94 ? -27.547 1.135 4.828 1.00 92.62 94 GLN A N 1
ATOM 768 C CA . GLN A 1 94 ? -27.046 0.059 3.968 1.00 92.62 94 GLN A CA 1
ATOM 769 C C . GLN A 1 94 ? -27.395 -1.340 4.480 1.00 92.62 94 GLN A C 1
ATOM 771 O O . GLN A 1 94 ? -26.855 -2.330 3.993 1.00 92.62 94 GLN A O 1
ATOM 776 N N . GLY A 1 95 ? -28.264 -1.440 5.484 1.00 93.31 95 GLY A N 1
ATOM 777 C CA . GLY A 1 95 ? -28.667 -2.719 6.051 1.00 93.31 95 GLY A CA 1
ATOM 778 C C . GLY A 1 95 ? -30.169 -2.818 6.225 1.00 93.31 95 GLY A C 1
ATOM 779 O O . GLY A 1 95 ? -30.918 -2.725 5.257 1.00 93.31 95 GLY A O 1
ATOM 780 N N . TRP A 1 96 ? -30.599 -3.086 7.453 1.00 94.62 96 TRP A N 1
ATOM 781 C CA . TRP A 1 96 ? -32.004 -3.249 7.821 1.00 94.62 96 TRP A CA 1
ATOM 782 C C . TRP A 1 96 ? -32.252 -2.710 9.232 1.00 94.62 96 TRP A C 1
ATOM 784 O O . TRP A 1 96 ? -31.319 -2.355 9.959 1.00 94.62 96 TRP A O 1
ATOM 794 N N . GLU A 1 97 ? -33.517 -2.663 9.646 1.00 94.75 97 GLU A N 1
ATOM 795 C CA . GLU A 1 97 ? -33.856 -2.352 11.031 1.00 94.75 97 GLU A CA 1
ATOM 796 C C . GLU A 1 97 ? -33.483 -3.522 11.951 1.00 94.75 97 GLU A C 1
ATOM 798 O O . GLU A 1 97 ? -34.131 -4.567 11.969 1.00 94.75 97 GLU A O 1
ATOM 803 N N . VAL A 1 98 ? -32.405 -3.347 12.715 1.00 96.00 98 VAL A N 1
ATOM 804 C CA . VAL A 1 98 ? -31.888 -4.381 13.614 1.00 96.00 98 VAL A CA 1
ATOM 805 C C . VAL A 1 98 ? -32.718 -4.439 14.898 1.00 96.00 98 VAL A C 1
ATOM 807 O O . VAL A 1 98 ? -32.822 -3.452 15.629 1.00 96.00 98 VAL A O 1
ATOM 810 N N . THR A 1 99 ? -33.255 -5.620 15.203 1.00 95.12 99 THR A N 1
ATOM 811 C CA . THR A 1 99 ? -34.019 -5.921 16.424 1.00 95.12 99 THR A CA 1
ATOM 812 C C . THR A 1 99 ? -33.352 -7.039 17.224 1.00 95.12 99 THR A C 1
ATOM 814 O O . THR A 1 99 ? -32.655 -7.876 16.654 1.00 95.12 99 THR A O 1
ATOM 817 N N . TYR A 1 100 ? -33.605 -7.106 18.531 1.00 96.44 100 TYR A N 1
ATOM 818 C CA . TYR A 1 100 ? -33.105 -8.171 19.405 1.00 96.44 100 TYR A CA 1
ATOM 819 C C . TYR A 1 100 ? -34.162 -8.601 20.426 1.00 96.44 100 TYR A C 1
ATOM 821 O O . TYR A 1 100 ? -35.051 -7.825 20.773 1.00 96.44 100 TYR A O 1
ATOM 829 N N . ASP A 1 101 ? -34.028 -9.823 20.946 1.00 95.12 101 ASP A N 1
ATOM 830 C CA . ASP A 1 101 ? -34.745 -10.280 22.139 1.00 95.12 101 ASP A CA 1
ATOM 831 C C . ASP A 1 101 ? -33.814 -10.179 23.352 1.00 95.12 101 ASP A C 1
ATOM 833 O O . ASP A 1 101 ? -32.779 -10.844 23.410 1.00 95.12 101 ASP A O 1
ATOM 837 N N . LEU A 1 102 ? -34.186 -9.376 24.353 1.00 92.56 102 LEU A N 1
ATOM 838 C CA . LEU A 1 102 ? -33.406 -9.211 25.583 1.00 92.56 102 LEU A CA 1
ATOM 839 C C . LEU A 1 102 ? -33.200 -10.544 26.333 1.00 92.56 102 LEU A C 1
ATOM 841 O O . LEU A 1 102 ? -32.251 -10.690 27.111 1.00 92.56 102 LEU A O 1
ATOM 845 N N . ASN A 1 103 ? -34.067 -11.539 26.114 1.00 93.06 103 ASN A N 1
ATOM 846 C CA . ASN A 1 103 ? -33.958 -12.862 26.726 1.00 93.06 103 ASN A CA 1
ATOM 847 C C . ASN A 1 103 ? -32.816 -13.721 26.193 1.00 93.06 103 ASN A C 1
ATOM 849 O O . ASN A 1 103 ? -32.433 -14.663 26.892 1.00 93.06 103 ASN A O 1
ATOM 853 N N . GLN A 1 104 ? -32.195 -13.377 25.062 1.00 93.19 104 GLN A N 1
ATOM 854 C CA . GLN A 1 104 ? -31.023 -14.117 24.581 1.00 93.19 104 GLN A CA 1
ATOM 855 C C . GLN A 1 104 ? -29.824 -14.021 25.545 1.00 93.19 104 GLN A C 1
ATOM 857 O O . GLN A 1 104 ? -29.045 -14.964 25.651 1.00 93.19 104 GLN A O 1
ATOM 862 N N . TRP A 1 105 ? -29.757 -12.959 26.359 1.00 95.19 105 TRP A N 1
ATOM 863 C CA . TRP A 1 105 ? -28.740 -12.768 27.404 1.00 95.19 105 TRP A CA 1
ATOM 864 C C . TRP A 1 105 ? -29.212 -13.156 28.812 1.00 95.19 105 TRP A C 1
ATOM 866 O O . TRP A 1 105 ? -28.615 -12.775 29.815 1.00 95.19 105 TRP A O 1
ATOM 876 N N . LYS A 1 106 ? -30.306 -13.921 28.938 1.00 90.62 106 LYS A N 1
ATOM 877 C CA . LYS A 1 106 ? -30.828 -14.342 30.252 1.00 90.62 106 LYS A CA 1
ATOM 878 C C . LYS A 1 106 ? -29.828 -15.199 31.040 1.00 90.62 106 LYS A C 1
ATOM 880 O O . LYS A 1 106 ? -29.770 -15.092 32.260 1.00 90.62 106 LYS A O 1
ATOM 885 N N . ASN A 1 107 ? -29.067 -16.046 30.341 1.00 89.44 107 ASN A N 1
ATOM 886 C CA . ASN A 1 107 ? -28.144 -17.018 30.943 1.00 89.44 107 ASN A CA 1
ATOM 887 C C . ASN A 1 107 ? -26.660 -16.661 30.734 1.00 89.44 107 ASN A C 1
ATOM 889 O O . ASN A 1 107 ? -25.785 -17.389 31.197 1.00 89.44 107 ASN A O 1
ATOM 893 N N . ARG A 1 108 ? -26.368 -15.575 30.010 1.00 90.81 108 ARG A N 1
ATOM 894 C CA . ARG A 1 108 ? -25.013 -15.106 29.702 1.00 90.81 108 ARG A CA 1
ATOM 895 C C . ARG A 1 108 ? -25.047 -13.597 29.498 1.00 90.81 108 ARG A C 1
ATOM 897 O O . ARG A 1 108 ? -25.887 -13.111 28.754 1.00 90.81 108 ARG A O 1
ATOM 904 N N . ILE A 1 109 ? -24.120 -12.891 30.135 1.00 94.62 109 ILE A N 1
ATOM 905 C CA . ILE A 1 109 ? -23.953 -11.446 29.964 1.00 94.62 109 ILE A CA 1
ATOM 906 C C . ILE A 1 109 ? -23.342 -11.124 28.596 1.00 94.62 109 ILE A C 1
ATOM 908 O O . ILE A 1 109 ? -22.467 -11.850 28.123 1.00 94.62 109 ILE A O 1
ATOM 912 N N . LEU A 1 110 ? -23.800 -10.032 27.989 1.00 98.12 110 LEU A N 1
ATOM 913 C CA . LEU A 1 110 ? -23.183 -9.434 26.809 1.00 98.12 110 LEU A CA 1
ATOM 914 C C . LEU A 1 110 ? -21.902 -8.697 27.219 1.00 98.12 110 LEU A C 1
ATOM 916 O O . LEU A 1 110 ? -21.969 -7.754 28.007 1.00 98.12 110 LEU A O 1
ATOM 920 N N . GLU A 1 111 ? -20.755 -9.106 26.684 1.00 98.56 111 GLU A N 1
ATOM 921 C CA . GLU A 1 111 ? -19.473 -8.424 26.899 1.00 98.56 111 GLU A CA 1
ATOM 922 C C . GLU A 1 111 ? -19.280 -7.336 25.841 1.00 98.56 111 GLU A C 1
ATOM 924 O O . GLU A 1 111 ? -19.342 -7.617 24.644 1.00 98.56 111 GLU A O 1
ATOM 929 N N . VAL A 1 112 ? -19.011 -6.102 26.258 1.00 98.75 112 VAL A N 1
ATOM 930 C CA . VAL A 1 112 ? -18.747 -4.974 25.358 1.00 98.75 112 VAL A CA 1
ATOM 931 C C . VAL A 1 112 ? -17.369 -4.397 25.651 1.00 98.75 112 VAL A C 1
ATOM 933 O O . VAL A 1 112 ? -17.085 -3.948 26.763 1.00 98.75 112 VAL A O 1
ATOM 936 N N . VAL A 1 113 ? -16.515 -4.389 24.630 1.00 98.75 113 VAL A N 1
ATOM 937 C CA . VAL A 1 113 ? -15.158 -3.842 24.685 1.00 98.75 113 VAL A CA 1
ATOM 938 C C . VAL A 1 113 ? -15.123 -2.524 23.921 1.00 98.75 113 VAL A C 1
ATOM 940 O O . VAL A 1 113 ? -15.180 -2.519 22.691 1.00 98.75 113 VAL A O 1
ATOM 943 N N . VAL A 1 114 ? -15.026 -1.414 24.653 1.00 98.81 114 VAL A N 1
ATOM 944 C CA . VAL A 1 114 ? -14.845 -0.070 24.087 1.00 98.81 114 VAL A CA 1
ATOM 945 C C . VAL A 1 114 ? -13.353 0.205 23.937 1.00 98.81 114 VAL A C 1
ATOM 947 O O . VAL A 1 114 ? -12.601 0.091 24.905 1.00 98.81 114 VAL A O 1
ATOM 950 N N . LEU A 1 115 ? -12.917 0.565 22.736 1.00 98.31 115 LEU A N 1
ATOM 951 C CA . LEU A 1 115 ? -11.504 0.680 22.386 1.00 98.31 115 LEU A CA 1
ATOM 952 C C . LEU A 1 115 ? -11.189 2.080 21.844 1.00 98.31 115 LEU A C 1
ATOM 954 O O . LEU A 1 115 ? -11.537 2.378 20.703 1.00 98.31 115 LEU A O 1
ATOM 958 N N . PRO A 1 116 ? -10.524 2.935 22.637 1.00 98.69 116 PRO A N 1
ATOM 959 C CA . PRO A 1 116 ? -9.985 4.204 22.161 1.00 98.69 116 PRO A CA 1
ATOM 960 C C . PRO A 1 116 ? -8.903 4.014 21.088 1.00 98.69 116 PRO A C 1
ATOM 962 O O . PRO A 1 116 ? -7.966 3.237 21.297 1.00 98.69 116 PRO A O 1
ATOM 965 N N . HIS A 1 117 ? -9.005 4.730 19.966 1.00 98.75 117 HIS A N 1
ATOM 966 C CA . HIS A 1 117 ? -7.983 4.755 18.910 1.00 98.75 117 HIS A CA 1
ATOM 967 C C . HIS A 1 117 ? -7.850 6.138 18.260 1.00 98.75 117 HIS A C 1
ATOM 969 O O . HIS A 1 117 ? -8.769 6.953 18.304 1.00 98.75 117 HIS A O 1
ATOM 975 N N . SER A 1 118 ? -6.721 6.382 17.598 1.00 98.56 118 SER A N 1
ATOM 976 C CA . SER A 1 118 ? -6.509 7.551 16.738 1.00 98.56 118 SER A CA 1
ATOM 977 C C . SER A 1 118 ? -5.942 7.069 15.410 1.00 98.56 118 SER A C 1
ATOM 979 O O . SER A 1 118 ? -4.907 6.405 15.409 1.00 98.56 118 SER A O 1
ATOM 981 N N . HIS A 1 119 ? -6.636 7.334 14.302 1.00 98.75 119 HIS A N 1
ATOM 982 C CA . HIS A 1 119 ? -6.104 7.028 12.976 1.00 98.75 119 HIS A CA 1
ATOM 983 C C . HIS A 1 119 ? -5.193 8.171 12.519 1.00 98.75 119 HIS A C 1
ATOM 985 O O . HIS A 1 119 ? -5.609 9.330 12.528 1.00 98.75 119 HIS A O 1
ATOM 991 N N . GLN A 1 120 ? -3.933 7.867 12.209 1.00 98.44 120 GLN A N 1
ATOM 992 C CA . GLN A 1 120 ? -2.901 8.871 11.949 1.00 98.44 120 GLN A CA 1
ATOM 993 C C . GLN A 1 120 ? -2.244 8.596 10.599 1.00 98.44 120 GLN A C 1
ATOM 995 O O . GLN A 1 120 ? -1.328 7.781 10.512 1.00 98.44 120 GLN A O 1
ATOM 1000 N N . ASP A 1 121 ? -2.679 9.308 9.561 1.00 98.69 121 ASP A N 1
ATOM 1001 C CA . ASP A 1 121 ? -2.145 9.160 8.207 1.00 98.69 121 ASP A CA 1
ATOM 1002 C C . ASP A 1 121 ? -0.696 9.641 8.090 1.00 98.69 121 ASP A C 1
ATOM 1004 O O . ASP A 1 121 ? -0.430 10.839 8.265 1.00 98.69 121 ASP A O 1
ATOM 1008 N N . PRO A 1 122 ? 0.258 8.775 7.697 1.00 98.44 122 PRO A N 1
ATOM 1009 C CA . PRO A 1 122 ? 1.648 9.142 7.421 1.00 98.44 122 PRO A CA 1
ATOM 1010 C C . PRO A 1 122 ? 1.842 9.954 6.122 1.00 98.44 122 PRO A C 1
ATOM 1012 O O . PRO A 1 122 ? 2.844 9.790 5.422 1.00 98.44 122 PRO A O 1
ATOM 1015 N N . GLY A 1 123 ? 0.902 10.858 5.827 1.00 98.19 123 GLY A N 1
ATOM 1016 C CA . GLY A 1 123 ? 0.849 11.755 4.677 1.00 98.19 123 GLY A CA 1
ATOM 1017 C C . GLY A 1 123 ? -0.446 11.602 3.867 1.00 98.19 123 GLY A C 1
ATOM 1018 O O . GLY A 1 123 ? -0.642 10.621 3.172 1.00 98.19 123 GLY A O 1
ATOM 1019 N N . TRP A 1 124 ? -1.312 12.619 3.883 1.00 98.62 124 TRP A N 1
ATOM 1020 C CA . TRP A 1 124 ? -2.580 12.618 3.131 1.00 98.62 124 TRP A CA 1
ATOM 1021 C C . TRP A 1 124 ? -2.991 14.033 2.717 1.00 98.62 124 TRP A C 1
ATOM 1023 O O . TRP A 1 124 ? -2.739 14.472 1.587 1.00 98.62 124 TRP A O 1
ATOM 1033 N N . LYS A 1 125 ? -3.596 14.793 3.644 1.00 98.44 125 LYS A N 1
ATOM 1034 C CA . LYS A 1 125 ? -3.894 16.221 3.437 1.00 98.44 125 LYS A CA 1
ATOM 1035 C C . LYS A 1 125 ? -2.695 17.105 3.759 1.00 98.44 125 LYS A C 1
ATOM 1037 O O . LYS A 1 125 ? -2.570 18.156 3.137 1.00 98.44 125 LYS A O 1
ATOM 1042 N N . GLN A 1 126 ? -1.856 16.671 4.694 1.00 98.62 126 GLN A N 1
ATOM 1043 C CA . GLN A 1 126 ? -0.571 17.269 5.054 1.00 98.62 126 GLN A CA 1
ATOM 1044 C C . GLN A 1 126 ? 0.543 16.232 4.873 1.00 98.62 126 GLN A C 1
ATOM 1046 O O . GLN A 1 126 ? 0.270 15.035 4.760 1.00 98.62 126 GLN A O 1
ATOM 1051 N N . THR A 1 127 ? 1.792 16.684 4.815 1.00 98.75 127 THR A N 1
ATOM 1052 C CA . THR A 1 127 ? 2.958 15.789 4.760 1.00 98.75 127 THR A CA 1
ATOM 1053 C C . THR A 1 127 ? 3.138 15.027 6.075 1.00 98.75 127 THR A C 1
ATOM 1055 O O . THR A 1 127 ? 2.645 15.447 7.124 1.00 98.75 127 THR A O 1
ATOM 1058 N N . PHE A 1 128 ? 3.920 13.943 6.042 1.00 98.56 128 PHE A N 1
ATOM 1059 C CA . PHE A 1 128 ? 4.302 13.196 7.245 1.00 98.56 128 PHE A CA 1
ATOM 1060 C C . PHE A 1 128 ? 4.845 14.113 8.356 1.00 98.56 128 PHE A C 1
ATOM 1062 O O . PHE A 1 128 ? 4.433 14.026 9.507 1.00 98.56 128 PHE A O 1
ATOM 1069 N N . HIS A 1 129 ? 5.755 15.034 8.021 1.00 98.19 129 HIS A N 1
ATOM 1070 C CA . HIS A 1 129 ? 6.391 15.898 9.019 1.00 98.19 129 HIS A CA 1
ATOM 1071 C C . HIS A 1 129 ? 5.425 16.921 9.635 1.00 98.19 129 HIS A C 1
ATOM 1073 O O . HIS A 1 129 ? 5.503 17.216 10.833 1.00 98.19 129 HIS A O 1
ATOM 1079 N N . GLU A 1 130 ? 4.513 17.462 8.827 1.00 98.50 130 GLU A N 1
ATOM 1080 C CA . GLU A 1 130 ? 3.491 18.391 9.300 1.00 98.50 130 GLU A CA 1
ATOM 1081 C C . GLU A 1 130 ? 2.519 17.706 10.254 1.00 98.50 130 GLU A C 1
ATOM 1083 O O . GLU A 1 130 ? 2.282 18.244 11.334 1.00 98.50 130 GLU A O 1
ATOM 1088 N N . TYR A 1 131 ? 2.023 16.514 9.904 1.00 98.62 131 TYR A N 1
ATOM 1089 C CA . TYR A 1 131 ? 1.167 15.733 10.796 1.00 98.62 131 TYR A CA 1
ATOM 1090 C C . TYR A 1 131 ? 1.886 15.338 12.080 1.00 98.62 131 TYR A C 1
ATOM 1092 O O . TYR A 1 131 ? 1.356 15.605 13.159 1.00 98.62 131 TYR A O 1
ATOM 1100 N N . LEU A 1 132 ? 3.125 14.833 11.978 1.00 98.25 132 LEU A N 1
ATOM 1101 C CA . LEU A 1 132 ? 3.935 14.483 13.147 1.00 98.25 132 LEU A CA 1
ATOM 1102 C C . LEU A 1 132 ? 3.999 15.649 14.137 1.00 98.25 132 LEU A C 1
ATOM 1104 O O . LEU A 1 132 ? 3.893 15.452 15.343 1.00 98.25 132 LEU A O 1
ATOM 1108 N N . THR A 1 133 ? 4.186 16.869 13.634 1.00 97.50 133 THR A N 1
ATOM 1109 C CA . THR A 1 133 ? 4.387 18.049 14.479 1.00 97.50 133 THR A CA 1
ATOM 1110 C C . THR A 1 133 ? 3.080 18.648 14.993 1.00 97.50 133 THR A C 1
ATOM 1112 O O . THR A 1 133 ? 3.035 19.058 16.150 1.00 97.50 133 THR A O 1
ATOM 1115 N N . LYS A 1 134 ? 2.045 18.736 14.151 1.00 97.62 134 LYS A N 1
ATOM 1116 C CA . LYS A 1 134 ? 0.812 19.476 14.462 1.00 97.62 134 LYS A CA 1
ATOM 1117 C C . LYS A 1 134 ? -0.261 18.633 15.142 1.00 97.62 134 LYS A C 1
ATOM 1119 O O . LYS A 1 134 ? -1.004 19.191 15.935 1.00 97.62 134 LYS A O 1
ATOM 1124 N N . GLU A 1 135 ? -0.328 17.336 14.849 1.00 97.38 135 GLU A N 1
ATOM 1125 C CA . GLU A 1 135 ? -1.430 16.471 15.292 1.00 97.38 135 GLU A CA 1
ATOM 1126 C C . GLU A 1 135 ? -0.909 15.253 16.068 1.00 97.38 135 GLU A C 1
ATOM 1128 O O . GLU A 1 135 ? -1.316 14.996 17.201 1.00 97.38 135 GLU A O 1
ATOM 1133 N N . THR A 1 136 ? 0.057 14.516 15.512 1.00 98.25 136 THR A N 1
ATOM 1134 C CA . THR A 1 136 ? 0.473 13.230 16.082 1.00 98.25 136 THR A CA 1
ATOM 1135 C C . THR A 1 136 ? 1.226 13.380 17.398 1.00 98.25 136 THR A C 1
ATOM 1137 O O . THR A 1 136 ? 0.934 12.659 18.345 1.00 98.25 136 THR A O 1
ATOM 1140 N N . LYS A 1 137 ? 2.167 14.327 17.509 1.00 98.19 137 LYS A N 1
ATOM 1141 C CA . LYS A 1 137 ? 2.845 14.613 18.786 1.00 98.19 137 LYS A CA 1
ATOM 1142 C C . LYS A 1 137 ? 1.854 15.000 19.895 1.00 98.19 137 LYS A C 1
ATOM 1144 O O . LYS A 1 137 ? 1.865 14.315 20.912 1.00 98.19 137 LYS A O 1
ATOM 1149 N N . PRO A 1 138 ? 0.949 15.984 19.704 1.00 98.31 138 PRO A N 1
ATOM 1150 C CA . PRO A 1 138 ? -0.111 16.268 20.678 1.00 98.31 138 PRO A CA 1
ATOM 1151 C C . PRO A 1 138 ? -0.942 15.039 21.075 1.00 98.31 138 PRO A C 1
ATOM 1153 O O . PRO A 1 138 ? -1.220 14.835 22.260 1.00 98.31 138 PRO A O 1
ATOM 1156 N N . CYS A 1 139 ? -1.285 14.185 20.104 1.00 98.56 139 CYS A N 1
ATOM 1157 C CA . CYS A 1 139 ? -1.982 12.929 20.366 1.00 98.56 139 CYS A CA 1
ATOM 1158 C C . CYS A 1 139 ? -1.191 12.009 21.304 1.00 98.56 139 CYS A C 1
ATOM 1160 O O . CYS A 1 139 ? -1.690 11.585 22.349 1.00 98.56 139 CYS A O 1
ATOM 1162 N N . LEU A 1 140 ? 0.060 11.715 20.950 1.00 98.81 140 LEU A N 1
ATOM 1163 C CA . LEU A 1 140 ? 0.903 10.778 21.687 1.00 98.81 140 LEU A CA 1
ATOM 1164 C C . LEU A 1 140 ? 1.296 11.321 23.070 1.00 98.81 140 LEU A C 1
ATOM 1166 O O . LEU A 1 140 ? 1.259 10.569 24.043 1.00 98.81 140 LEU A O 1
ATOM 1170 N N . ASP A 1 141 ? 1.591 12.619 23.180 1.00 98.62 141 ASP A N 1
ATOM 1171 C CA . ASP A 1 141 ? 1.931 13.287 24.443 1.00 98.62 141 ASP A CA 1
ATOM 1172 C C . ASP A 1 141 ? 0.748 13.265 25.420 1.00 98.62 141 ASP A C 1
ATOM 1174 O O . ASP A 1 141 ? 0.891 12.859 26.577 1.00 98.62 141 ASP A O 1
ATOM 1178 N N . SER A 1 142 ? -0.446 13.656 24.959 1.00 98.50 142 SER A N 1
ATOM 1179 C CA . SER A 1 142 ? -1.645 13.655 25.806 1.00 98.50 142 SER A CA 1
ATOM 1180 C C . SER A 1 142 ? -2.082 12.238 26.187 1.00 98.50 142 SER A C 1
ATOM 1182 O O . SER A 1 142 ? -2.487 12.009 27.328 1.00 98.50 142 SER A O 1
ATOM 1184 N N . THR A 1 143 ? -1.922 11.269 25.282 1.00 98.81 143 THR A N 1
ATOM 1185 C CA . THR A 1 143 ? -2.184 9.849 25.552 1.00 98.81 143 THR A CA 1
ATOM 1186 C C . THR A 1 143 ? -1.218 9.285 26.590 1.00 98.81 143 THR A C 1
ATOM 1188 O O . THR A 1 143 ? -1.656 8.618 27.530 1.00 98.81 143 THR A O 1
ATOM 1191 N N . LEU A 1 144 ? 0.082 9.578 26.475 1.00 98.75 144 LEU A N 1
ATOM 1192 C CA . LEU A 1 144 ? 1.086 9.158 27.452 1.00 98.75 144 LEU A CA 1
ATOM 1193 C C . LEU A 1 144 ? 0.764 9.716 28.844 1.00 98.75 144 LEU A C 1
ATOM 1195 O O . LEU A 1 144 ? 0.707 8.951 29.810 1.00 98.75 144 LEU A O 1
ATOM 1199 N N . ASP A 1 145 ? 0.504 11.024 28.936 1.00 98.38 145 ASP A N 1
ATOM 1200 C CA . ASP A 1 145 ? 0.159 11.692 30.195 1.00 98.38 145 ASP A CA 1
ATOM 1201 C C . ASP A 1 145 ? -1.120 11.114 30.822 1.00 98.38 145 ASP A C 1
ATOM 1203 O O . ASP A 1 145 ? -1.171 10.842 32.029 1.00 98.38 145 ASP A O 1
ATOM 1207 N N . PHE A 1 146 ? -2.150 10.884 30.002 1.00 98.69 146 PHE A N 1
ATOM 1208 C CA . PHE A 1 146 ? -3.431 10.369 30.464 1.00 98.69 146 PHE A CA 1
ATOM 1209 C C . PHE A 1 146 ? -3.325 8.924 30.967 1.00 98.69 146 PHE A C 1
ATOM 1211 O O . PHE A 1 146 ? -3.766 8.626 32.083 1.00 98.69 146 PHE A O 1
ATOM 1218 N N . LEU A 1 147 ? -2.732 8.022 30.179 1.00 98.62 147 LEU A N 1
ATOM 1219 C CA . LEU A 1 147 ? -2.626 6.602 30.525 1.00 98.62 147 LEU A CA 1
ATOM 1220 C C . LEU A 1 147 ? -1.691 6.359 31.716 1.00 98.62 147 LEU A C 1
ATOM 1222 O O . LEU A 1 147 ? -1.953 5.474 32.535 1.00 98.62 147 LEU A O 1
ATOM 1226 N N . ASP A 1 148 ? -0.629 7.154 31.883 1.00 97.56 148 ASP A N 1
ATOM 1227 C CA . ASP A 1 148 ? 0.268 7.005 33.034 1.00 97.56 148 ASP A CA 1
ATOM 1228 C C . ASP A 1 148 ? -0.481 7.202 34.368 1.00 97.56 148 ASP A C 1
ATOM 1230 O O . ASP A 1 148 ? -0.308 6.420 35.321 1.00 97.56 148 ASP A O 1
ATOM 1234 N N . LYS A 1 149 ? -1.410 8.169 34.383 1.00 97.56 149 LYS A N 1
ATOM 1235 C CA . LYS A 1 149 ? -2.251 8.538 35.532 1.00 97.56 149 LYS A CA 1
ATOM 1236 C C . LYS A 1 149 ? -3.495 7.659 35.696 1.00 97.56 149 LYS A C 1
ATOM 1238 O O . LYS A 1 149 ? -3.966 7.492 36.820 1.00 97.56 149 LYS A O 1
ATOM 1243 N N . ASN A 1 150 ? -4.012 7.055 34.624 1.00 97.56 150 ASN A N 1
ATOM 1244 C CA . ASN A 1 150 ? -5.299 6.351 34.627 1.00 97.56 150 ASN A CA 1
ATOM 1245 C C . ASN A 1 150 ? -5.163 4.863 34.267 1.00 97.56 150 ASN A C 1
ATOM 1247 O O . ASN A 1 150 ? -5.243 4.481 33.106 1.00 97.56 150 ASN A O 1
ATOM 1251 N N . LYS A 1 151 ? -5.081 3.980 35.275 1.00 96.06 151 LYS A N 1
ATOM 1252 C CA . LYS A 1 151 ? -4.847 2.527 35.073 1.00 96.06 151 LYS A CA 1
ATOM 1253 C C . LYS A 1 151 ? -5.965 1.769 34.334 1.00 96.06 151 LYS A C 1
ATOM 1255 O O . LYS A 1 151 ? -5.745 0.652 33.860 1.00 96.06 151 LYS A O 1
ATOM 1260 N N . GLN A 1 152 ? -7.171 2.337 34.265 1.00 95.94 152 GLN A N 1
ATOM 1261 C CA . GLN A 1 152 ? -8.295 1.791 33.487 1.00 95.94 152 GLN A CA 1
ATOM 1262 C C . GLN A 1 152 ? -8.285 2.264 32.025 1.00 95.94 152 GLN A C 1
ATOM 1264 O O . GLN A 1 152 ? -9.005 1.694 31.211 1.00 95.94 152 GLN A O 1
ATOM 1269 N N . GLY A 1 153 ? -7.483 3.278 31.686 1.00 96.81 153 GLY A N 1
ATOM 1270 C CA . GLY A 1 153 ? -7.342 3.764 30.319 1.00 96.81 153 GLY A CA 1
ATOM 1271 C C . GLY A 1 153 ? -6.765 2.685 29.407 1.00 96.81 153 GLY A C 1
ATOM 1272 O O . GLY A 1 153 ? -5.920 1.887 29.822 1.00 96.81 153 GLY A O 1
ATOM 1273 N N . ARG A 1 154 ? -7.262 2.635 28.175 1.00 98.25 154 ARG A N 1
ATOM 1274 C CA . ARG A 1 154 ? -6.776 1.756 27.112 1.00 98.25 154 ARG A CA 1
ATOM 1275 C C . ARG A 1 154 ? -6.661 2.562 25.834 1.00 98.25 154 ARG A C 1
ATOM 1277 O O . ARG A 1 154 ? -7.450 3.481 25.638 1.00 98.25 154 ARG A O 1
ATOM 1284 N N . PHE A 1 155 ? -5.702 2.211 24.995 1.00 98.75 155 PHE A N 1
ATOM 1285 C CA . PHE A 1 155 ? -5.515 2.827 23.691 1.00 98.75 155 PHE A CA 1
ATOM 1286 C C . PHE A 1 155 ? -4.857 1.835 22.736 1.00 98.75 155 PHE A C 1
ATOM 1288 O O . PHE A 1 155 ? -4.007 1.046 23.161 1.00 98.75 155 PHE A O 1
ATOM 1295 N N . ILE A 1 156 ? -5.245 1.875 21.464 1.00 98.25 156 ILE A N 1
ATOM 1296 C CA . ILE A 1 156 ? -4.543 1.180 20.383 1.00 98.25 156 ILE A CA 1
ATOM 1297 C C . ILE A 1 156 ? -3.861 2.197 19.467 1.00 98.25 156 ILE A C 1
ATOM 1299 O O . ILE A 1 156 ? -4.381 3.290 19.241 1.00 98.25 156 ILE A O 1
ATOM 1303 N N . TYR A 1 157 ? -2.727 1.810 18.897 1.00 98.56 157 TYR A N 1
ATOM 1304 C CA . TYR A 1 157 ? -2.018 2.591 17.887 1.00 98.56 157 TYR A CA 1
ATOM 1305 C C . TYR A 1 157 ? -1.417 1.668 16.820 1.00 98.56 157 TYR A C 1
ATOM 1307 O O . TYR A 1 157 ? -1.107 0.519 17.138 1.00 98.56 157 TYR A O 1
ATOM 1315 N N . ALA A 1 158 ? -1.249 2.129 15.575 1.00 98.19 158 ALA A N 1
ATOM 1316 C CA . ALA A 1 158 ? -0.802 1.266 14.474 1.00 98.19 158 ALA A CA 1
ATOM 1317 C C . ALA A 1 158 ? 0.490 1.737 13.778 1.00 98.19 158 ALA A C 1
ATOM 1319 O O . ALA A 1 158 ? 1.367 0.915 13.510 1.00 98.19 158 ALA A O 1
ATOM 1320 N N . GLU A 1 159 ? 0.638 3.034 13.498 1.00 98.69 159 GLU A N 1
ATOM 1321 C CA . GLU A 1 159 ? 1.635 3.559 12.555 1.00 98.69 159 GLU A CA 1
ATOM 1322 C C . GLU A 1 159 ? 3.007 3.817 13.208 1.00 98.69 159 GLU A C 1
ATOM 1324 O O . GLU A 1 159 ? 3.299 4.909 13.713 1.00 98.69 159 GLU A O 1
ATOM 1329 N N . VAL A 1 160 ? 3.898 2.818 13.170 1.00 98.81 160 VAL A N 1
ATOM 1330 C CA . VAL A 1 160 ? 5.214 2.879 13.838 1.00 98.81 160 VAL A CA 1
ATOM 1331 C C . VAL A 1 160 ? 6.105 4.003 13.302 1.00 98.81 160 VAL A C 1
ATOM 1333 O O . VAL A 1 160 ? 6.911 4.543 14.061 1.00 98.81 160 VAL A O 1
ATOM 1336 N N . SER A 1 161 ? 5.927 4.444 12.051 1.00 98.75 161 SER A N 1
ATOM 1337 C CA . SER A 1 161 ? 6.673 5.583 11.502 1.00 98.75 161 SER A CA 1
ATOM 1338 C C . SER A 1 161 ? 6.566 6.837 12.373 1.00 98.75 161 SER A C 1
ATOM 1340 O O . SER A 1 161 ? 7.547 7.555 12.562 1.00 98.75 161 SER A O 1
ATOM 1342 N N . PHE A 1 162 ? 5.382 7.098 12.936 1.00 98.81 162 PHE A N 1
ATOM 1343 C CA . PHE A 1 162 ? 5.184 8.237 13.826 1.00 98.81 162 PHE A CA 1
ATOM 1344 C C . PHE A 1 162 ? 5.741 7.991 15.228 1.00 98.81 162 PHE A C 1
ATOM 1346 O O . PHE A 1 162 ? 6.267 8.928 15.828 1.00 98.81 162 PHE A O 1
ATOM 1353 N N . LEU A 1 163 ? 5.689 6.749 15.728 1.00 98.62 163 LEU A N 1
ATOM 1354 C CA . LEU A 1 163 ? 6.315 6.389 17.004 1.00 98.62 163 LEU A CA 1
ATOM 1355 C C . LEU A 1 163 ? 7.829 6.616 16.963 1.00 98.62 163 LEU A C 1
ATOM 1357 O O . LEU A 1 163 ? 8.356 7.194 17.907 1.00 98.62 163 LEU A O 1
ATOM 1361 N N . ASP A 1 164 ? 8.515 6.260 15.870 1.00 98.12 164 ASP A N 1
ATOM 1362 C CA . ASP A 1 164 ? 9.949 6.547 15.691 1.00 98.12 164 ASP A CA 1
ATOM 1363 C C . ASP A 1 164 ? 10.231 8.058 15.755 1.00 98.12 164 ASP A C 1
ATOM 1365 O O . ASP A 1 164 ? 11.086 8.519 16.519 1.00 98.12 164 ASP A O 1
ATOM 1369 N N . GLY A 1 165 ? 9.449 8.852 15.014 1.00 96.75 165 GLY A N 1
ATOM 1370 C CA . GLY A 1 165 ? 9.579 10.312 14.992 1.00 96.75 165 GLY A CA 1
ATOM 1371 C C . GLY A 1 165 ? 9.280 10.990 16.337 1.00 96.75 165 GLY A C 1
ATOM 1372 O O . GLY A 1 165 ? 9.910 11.995 16.675 1.00 96.75 165 GLY A O 1
ATOM 1373 N N . TRP A 1 166 ? 8.334 10.455 17.111 1.00 98.44 166 TRP A N 1
ATOM 1374 C CA . TRP A 1 166 ? 7.986 10.936 18.450 1.00 98.44 166 TRP A CA 1
ATOM 1375 C C . TRP A 1 166 ? 9.024 10.520 19.497 1.00 98.44 166 TRP A C 1
ATOM 1377 O O . TRP A 1 166 ? 9.523 11.361 20.245 1.00 98.44 166 TRP A O 1
ATOM 1387 N N . TRP A 1 167 ? 9.431 9.249 19.487 1.00 98.25 167 TRP A N 1
ATOM 1388 C CA . TRP A 1 167 ? 10.386 8.655 20.423 1.00 98.25 167 TRP A CA 1
ATOM 1389 C C . TRP A 1 167 ? 11.720 9.400 20.476 1.00 98.25 167 TRP A C 1
ATOM 1391 O O . TRP A 1 167 ? 12.308 9.561 21.553 1.00 98.25 167 TRP A O 1
ATOM 1401 N N . ALA A 1 168 ? 12.190 9.905 19.331 1.00 94.25 168 ALA A N 1
ATOM 1402 C CA . ALA A 1 168 ? 13.407 10.707 19.236 1.00 94.25 168 ALA A CA 1
ATOM 1403 C C . ALA A 1 168 ? 13.377 11.968 20.125 1.00 94.25 168 ALA A C 1
ATOM 1405 O O . ALA A 1 168 ? 14.427 12.385 20.611 1.00 94.25 168 ALA A O 1
ATOM 1406 N N . GLY A 1 169 ? 12.194 12.543 20.367 1.00 95.50 169 GLY A N 1
ATOM 1407 C CA . GLY A 1 169 ? 12.002 13.734 21.201 1.00 95.50 169 GLY A CA 1
ATOM 1408 C C . GLY A 1 169 ? 11.764 13.459 22.689 1.00 95.50 169 GLY A C 1
ATOM 1409 O O . GLY A 1 169 ? 11.800 14.402 23.474 1.00 95.50 169 GLY A O 1
ATOM 1410 N N . LEU A 1 170 ? 11.536 12.202 23.082 1.00 97.94 170 LEU A N 1
ATOM 1411 C CA . LEU A 1 170 ? 11.172 11.848 24.455 1.00 97.94 170 LEU A CA 1
ATOM 1412 C C . LEU A 1 170 ? 12.353 11.861 25.430 1.00 97.94 170 LEU A C 1
ATOM 1414 O O . LEU A 1 170 ? 13.460 11.404 25.124 1.00 97.94 170 LEU A O 1
ATOM 1418 N N . THR A 1 171 ? 12.073 12.276 26.662 1.00 98.12 171 THR A N 1
ATOM 1419 C CA . THR A 1 171 ? 12.952 12.102 27.821 1.00 98.12 171 THR A CA 1
ATOM 1420 C C . THR A 1 171 ? 13.047 10.632 28.245 1.00 98.12 171 THR A C 1
ATOM 1422 O O . THR A 1 171 ? 12.198 9.798 27.929 1.00 98.12 171 THR A O 1
ATOM 1425 N N . VAL A 1 172 ? 14.073 10.290 29.033 1.00 97.62 172 VAL A N 1
ATOM 1426 C CA . VAL A 1 172 ? 14.257 8.924 29.564 1.00 97.62 172 VAL A CA 1
ATOM 1427 C C . VAL A 1 172 ? 13.058 8.471 30.411 1.00 97.62 172 VAL A C 1
ATOM 1429 O O . VAL A 1 172 ? 12.655 7.309 30.335 1.00 97.62 172 VAL A O 1
ATOM 1432 N N . SER A 1 173 ? 12.463 9.375 31.196 1.00 98.12 173 SER A N 1
ATOM 1433 C CA . SER A 1 173 ? 11.268 9.088 32.000 1.00 98.12 173 SER A CA 1
ATOM 1434 C C . SER A 1 173 ? 10.042 8.798 31.140 1.00 98.12 173 SER A C 1
ATOM 1436 O O . SER A 1 173 ? 9.332 7.837 31.420 1.00 98.12 173 SER A O 1
ATOM 1438 N N . GLU A 1 174 ? 9.820 9.572 30.077 1.00 98.44 174 GLU A N 1
ATOM 1439 C CA . GLU A 1 174 ? 8.689 9.367 29.162 1.00 98.44 174 GLU A CA 1
ATOM 1440 C C . GLU A 1 174 ? 8.829 8.056 28.392 1.00 98.44 174 GLU A C 1
ATOM 1442 O O . GLU A 1 174 ? 7.882 7.276 28.342 1.00 98.44 174 GLU A O 1
ATOM 1447 N N . ARG A 1 175 ? 10.033 7.752 27.889 1.00 98.50 175 ARG A N 1
ATOM 1448 C CA . ARG A 1 175 ? 10.332 6.453 27.268 1.00 98.50 175 ARG A CA 1
ATOM 1449 C C . ARG A 1 175 ? 10.037 5.300 28.223 1.00 98.50 175 ARG A C 1
ATOM 1451 O O . ARG A 1 175 ? 9.359 4.352 27.850 1.00 98.50 175 ARG A O 1
ATOM 1458 N N . THR A 1 176 ? 10.473 5.415 29.478 1.00 98.19 176 THR A N 1
ATOM 1459 C CA . THR A 1 176 ? 10.213 4.399 30.512 1.00 98.19 176 THR A CA 1
ATOM 1460 C C . THR A 1 176 ? 8.715 4.229 30.777 1.00 98.19 176 THR A C 1
ATOM 1462 O O . THR A 1 176 ? 8.237 3.099 30.903 1.00 98.19 176 THR A O 1
ATOM 1465 N N . ALA A 1 177 ? 7.962 5.330 30.851 1.00 98.50 177 ALA A N 1
ATOM 1466 C CA . ALA A 1 177 ? 6.515 5.297 31.037 1.00 98.50 177 ALA A CA 1
ATOM 1467 C C . ALA A 1 177 ? 5.809 4.643 29.839 1.00 98.50 177 ALA A C 1
ATOM 1469 O O . ALA A 1 177 ? 4.999 3.740 30.041 1.00 98.50 177 ALA A O 1
ATOM 1470 N N . PHE A 1 178 ? 6.168 5.019 28.610 1.00 98.75 178 PHE A N 1
ATOM 1471 C CA . PHE A 1 178 ? 5.617 4.431 27.390 1.00 98.75 178 PHE A CA 1
ATOM 1472 C C . PHE A 1 178 ? 5.907 2.927 27.296 1.00 98.75 178 PHE A C 1
ATOM 1474 O O . PHE A 1 178 ? 4.972 2.134 27.181 1.00 98.75 178 PHE A O 1
ATOM 1481 N N . THR A 1 179 ? 7.167 2.505 27.456 1.00 98.50 179 THR A N 1
ATOM 1482 C CA . THR A 1 179 ? 7.544 1.080 27.451 1.00 98.50 179 THR A CA 1
ATOM 1483 C C . THR A 1 179 ? 6.774 0.296 28.516 1.00 98.50 179 THR A C 1
ATOM 1485 O O . THR A 1 179 ? 6.289 -0.805 28.253 1.00 98.50 179 THR A O 1
ATOM 1488 N N . ARG A 1 180 ? 6.594 0.869 29.716 1.00 98.06 180 ARG A N 1
ATOM 1489 C CA . ARG A 1 180 ? 5.772 0.266 30.774 1.00 98.06 180 ARG A CA 1
ATOM 1490 C C . ARG A 1 180 ? 4.312 0.118 30.337 1.00 98.06 180 ARG A C 1
ATOM 1492 O O . ARG A 1 180 ? 3.746 -0.949 30.537 1.00 98.06 180 ARG A O 1
ATOM 1499 N N . LEU A 1 181 ? 3.697 1.154 29.765 1.00 98.69 181 LEU A N 1
ATOM 1500 C CA . LEU A 1 181 ? 2.295 1.121 29.326 1.00 98.69 181 LEU A CA 1
ATOM 1501 C C . LEU A 1 181 ? 2.047 0.085 28.224 1.00 98.69 181 LEU A C 1
ATOM 1503 O O . LEU A 1 181 ? 1.010 -0.582 28.260 1.00 98.69 181 LEU A O 1
ATOM 1507 N N . VAL A 1 182 ? 2.997 -0.076 27.300 1.00 98.56 182 VAL A N 1
ATOM 1508 C CA . VAL A 1 182 ? 2.941 -1.103 26.250 1.00 98.56 182 VAL A CA 1
ATOM 1509 C C . VAL A 1 182 ? 3.054 -2.499 26.853 1.00 98.56 182 VAL A C 1
ATOM 1511 O O . VAL A 1 182 ? 2.192 -3.347 26.629 1.00 98.56 182 VAL A O 1
ATOM 1514 N N . ARG A 1 183 ? 4.059 -2.728 27.705 1.00 97.31 183 ARG A N 1
ATOM 1515 C CA . ARG A 1 183 ? 4.252 -4.011 28.396 1.00 97.31 183 ARG A CA 1
ATOM 1516 C C . ARG A 1 183 ? 3.058 -4.393 29.277 1.00 97.31 183 ARG A C 1
ATOM 1518 O O . ARG A 1 183 ? 2.689 -5.561 29.342 1.00 97.31 183 ARG A O 1
ATOM 1525 N N . ASP A 1 184 ? 2.463 -3.419 29.963 1.00 96.50 184 ASP A N 1
ATOM 1526 C CA . ASP A 1 184 ? 1.310 -3.622 30.845 1.00 96.50 184 ASP A CA 1
ATOM 1527 C C . ASP A 1 184 ? -0.016 -3.774 30.050 1.00 96.50 184 ASP A C 1
ATOM 1529 O O . ASP A 1 184 ? -1.067 -4.002 30.651 1.00 96.50 184 ASP A O 1
ATOM 1533 N N . GLY A 1 185 ? 0.007 -3.632 28.715 1.00 96.75 185 GLY A N 1
ATOM 1534 C CA . GLY A 1 185 ? -1.158 -3.778 27.832 1.00 96.75 185 GLY A CA 1
ATOM 1535 C C . GLY A 1 185 ? -2.166 -2.624 27.898 1.00 96.75 185 GLY A C 1
ATOM 1536 O O . GLY A 1 185 ? -3.308 -2.778 27.465 1.00 96.75 185 GLY A O 1
ATOM 1537 N N . GLN A 1 186 ? -1.782 -1.474 28.464 1.00 98.25 186 GLN A N 1
ATOM 1538 C CA . GLN A 1 186 ? -2.623 -0.268 28.461 1.00 98.25 186 GLN A CA 1
ATOM 1539 C C . GLN A 1 186 ? -2.560 0.459 27.119 1.00 98.25 186 GLN A C 1
ATOM 1541 O O . GLN A 1 186 ? -3.564 1.014 26.677 1.00 98.25 186 GLN A O 1
ATOM 1546 N N . TRP A 1 187 ? -1.395 0.417 26.475 1.00 98.62 187 TRP A N 1
ATOM 1547 C CA . TRP A 1 187 ? -1.176 0.928 25.130 1.00 98.62 187 TRP A CA 1
ATOM 1548 C C . TRP A 1 187 ? -0.816 -0.243 24.213 1.00 98.62 187 TRP A C 1
ATOM 1550 O O . TRP A 1 187 ? 0.303 -0.743 24.243 1.00 98.62 187 TRP A O 1
ATOM 1560 N N . GLU A 1 188 ? -1.767 -0.718 23.417 1.00 98.69 188 GLU A N 1
ATOM 1561 C CA . GLU A 1 188 ? -1.540 -1.819 22.478 1.00 98.69 188 GLU A CA 1
ATOM 1562 C C . GLU A 1 188 ? -1.086 -1.281 21.121 1.00 98.69 188 GLU A C 1
ATOM 1564 O O . GLU A 1 188 ? -1.684 -0.351 20.585 1.00 98.69 188 GLU A O 1
ATOM 1569 N N . ILE A 1 189 ? -0.035 -1.868 20.552 1.00 98.62 189 ILE A N 1
ATOM 1570 C CA . ILE A 1 189 ? 0.409 -1.533 19.199 1.00 98.62 189 ILE A CA 1
ATOM 1571 C C . ILE A 1 189 ? -0.067 -2.652 18.272 1.00 98.62 189 ILE A C 1
ATOM 1573 O O . ILE A 1 189 ? 0.424 -3.777 18.352 1.00 98.62 189 ILE A O 1
ATOM 1577 N N . ALA A 1 190 ? -1.046 -2.366 17.415 1.00 97.81 190 ALA A N 1
ATOM 1578 C CA . ALA A 1 190 ? -1.640 -3.351 16.513 1.00 97.81 190 ALA A CA 1
ATOM 1579 C C . ALA A 1 190 ? -1.057 -3.248 15.105 1.00 97.81 190 ALA A C 1
ATOM 1581 O O . ALA A 1 190 ? -0.778 -2.157 14.616 1.00 97.81 190 ALA A O 1
ATOM 1582 N N . THR A 1 191 ? -0.871 -4.396 14.452 1.00 98.50 191 THR A N 1
ATOM 1583 C CA . THR A 1 191 ? -0.042 -4.578 13.244 1.00 98.50 191 THR A CA 1
ATOM 1584 C C . THR A 1 191 ? 1.435 -4.232 13.479 1.00 98.50 191 THR A C 1
ATOM 1586 O O . THR A 1 191 ? 2.310 -5.060 13.241 1.00 98.50 191 THR A O 1
ATOM 1589 N N . GLY A 1 192 ? 1.744 -3.030 13.965 1.00 97.75 192 GLY A N 1
ATOM 1590 C CA . GLY A 1 192 ? 3.115 -2.589 14.199 1.00 97.75 192 GLY A CA 1
ATOM 1591 C C . GLY A 1 192 ? 3.948 -2.526 12.920 1.00 97.75 192 GLY A C 1
ATOM 1592 O O . GLY A 1 192 ? 5.155 -2.740 12.969 1.00 97.75 192 GLY A O 1
ATOM 1593 N N . GLY A 1 193 ? 3.302 -2.289 11.776 1.00 98.62 193 GLY A N 1
ATOM 1594 C CA . GLY A 1 193 ? 3.992 -1.955 10.537 1.00 98.62 193 GLY A CA 1
ATOM 1595 C C . GLY A 1 193 ? 4.482 -0.513 10.571 1.00 98.62 193 GLY A C 1
ATOM 1596 O O . GLY A 1 193 ? 4.018 0.298 11.376 1.00 98.62 193 GLY A O 1
ATOM 1597 N N . TRP A 1 194 ? 5.422 -0.175 9.688 1.00 98.88 194 TRP A N 1
ATOM 1598 C CA . TRP A 1 194 ? 5.845 1.214 9.521 1.00 98.88 194 TRP A CA 1
ATOM 1599 C C . TRP A 1 194 ? 4.642 2.114 9.217 1.00 98.88 194 TRP A C 1
ATOM 1601 O O . TRP A 1 194 ? 4.556 3.220 9.740 1.00 98.88 194 TRP A O 1
ATOM 1611 N N . VAL A 1 195 ? 3.687 1.599 8.439 1.00 98.88 195 VAL A N 1
ATOM 1612 C CA . VAL A 1 195 ? 2.420 2.246 8.085 1.00 98.88 195 VAL A CA 1
ATOM 1613 C C . VAL A 1 195 ? 1.280 1.225 8.092 1.00 98.88 195 VAL A C 1
ATOM 1615 O O . VAL A 1 195 ? 1.510 0.015 8.070 1.00 98.88 195 VAL A O 1
ATOM 1618 N N . MET A 1 196 ? 0.039 1.705 8.038 1.00 98.88 196 MET A N 1
ATOM 1619 C CA . MET A 1 196 ? -1.080 0.911 7.531 1.00 98.88 196 MET A CA 1
ATOM 1620 C C . MET A 1 196 ? -1.048 0.962 5.998 1.00 98.88 196 MET A C 1
ATOM 1622 O O . MET A 1 196 ? -1.381 1.994 5.407 1.00 98.88 196 MET A O 1
ATOM 1626 N N . ASN A 1 197 ? -0.558 -0.099 5.350 1.00 98.81 197 ASN A N 1
ATOM 1627 C CA . ASN A 1 197 ? -0.324 -0.091 3.905 1.00 98.81 197 ASN A CA 1
ATOM 1628 C C . ASN A 1 197 ? -1.604 -0.235 3.072 1.00 98.81 197 ASN A C 1
ATOM 1630 O O . ASN A 1 197 ? -2.579 -0.826 3.519 1.00 98.81 197 ASN A O 1
ATOM 1634 N N . ASP A 1 198 ? -1.566 0.245 1.826 1.00 98.88 198 ASP A N 1
ATOM 1635 C CA . ASP A 1 198 ? -2.522 -0.166 0.793 1.00 98.88 198 ASP A CA 1
ATOM 1636 C C . ASP A 1 198 ? -2.423 -1.676 0.548 1.00 98.88 198 ASP A C 1
ATOM 1638 O O . ASP A 1 198 ? -1.333 -2.256 0.588 1.00 98.88 198 ASP A O 1
ATOM 1642 N N . GLU A 1 199 ? -3.547 -2.295 0.213 1.00 98.62 199 GLU A N 1
ATOM 1643 C CA . GLU A 1 199 ? -3.659 -3.722 -0.079 1.00 98.62 199 GLU A CA 1
ATOM 1644 C C . GLU A 1 199 ? -3.919 -4.013 -1.569 1.00 98.62 199 GLU A C 1
ATOM 1646 O O . GLU A 1 199 ? -3.914 -5.178 -1.958 1.00 98.62 199 GLU A O 1
ATOM 1651 N N . ALA A 1 200 ? -4.095 -3.003 -2.433 1.00 98.25 200 ALA A N 1
ATOM 1652 C CA . ALA A 1 200 ? -4.285 -3.212 -3.876 1.00 98.25 200 ALA A CA 1
ATOM 1653 C C . ALA A 1 200 ? -3.006 -2.982 -4.696 1.00 98.25 200 ALA A C 1
ATOM 1655 O O . ALA A 1 200 ? -2.543 -3.866 -5.413 1.00 98.25 200 ALA A O 1
ATOM 1656 N N . SER A 1 201 ? -2.421 -1.787 -4.591 1.00 97.44 201 SER A N 1
ATOM 1657 C CA . SER A 1 201 ? -1.282 -1.337 -5.404 1.00 97.44 201 SER A CA 1
ATOM 1658 C C . SER A 1 201 ? 0.071 -1.705 -4.796 1.00 97.44 201 SER A C 1
ATOM 1660 O O . SER A 1 201 ? 1.102 -1.545 -5.455 1.00 97.44 201 SER A O 1
ATOM 1662 N N . SER A 1 202 ? 0.104 -2.190 -3.557 1.00 97.44 202 SER A N 1
ATOM 1663 C CA . SER A 1 202 ? 1.329 -2.646 -2.894 1.00 97.44 202 SER A CA 1
ATOM 1664 C C . SER A 1 202 ? 1.801 -3.980 -3.468 1.00 97.44 202 SER A C 1
ATOM 1666 O O . SER A 1 202 ? 1.006 -4.874 -3.752 1.00 97.44 202 SER A O 1
ATOM 1668 N N . HIS A 1 203 ? 3.112 -4.134 -3.637 1.00 98.38 203 HIS A N 1
ATOM 1669 C CA . HIS A 1 203 ? 3.719 -5.422 -3.972 1.00 98.38 203 HIS A CA 1
ATOM 1670 C C . HIS A 1 203 ? 4.086 -6.154 -2.680 1.00 98.38 203 HIS A C 1
ATOM 1672 O O . HIS A 1 203 ? 4.559 -5.527 -1.732 1.00 98.38 203 HIS A O 1
ATOM 1678 N N . TYR A 1 204 ? 3.932 -7.481 -2.646 1.00 97.75 204 TYR A N 1
ATOM 1679 C CA . TYR A 1 204 ? 4.124 -8.279 -1.428 1.00 97.75 204 TYR A CA 1
ATOM 1680 C C . TYR A 1 204 ? 5.487 -8.053 -0.753 1.00 97.75 204 TYR A C 1
ATOM 1682 O O . TYR A 1 204 ? 5.598 -8.130 0.469 1.00 97.75 204 TYR A O 1
ATOM 1690 N N . ALA A 1 205 ? 6.534 -7.780 -1.541 1.00 96.94 205 ALA A N 1
ATOM 1691 C CA . ALA A 1 205 ? 7.863 -7.489 -1.013 1.00 96.94 205 ALA A CA 1
ATOM 1692 C C . ALA A 1 205 ? 7.891 -6.160 -0.247 1.00 96.94 205 ALA A C 1
ATOM 1694 O O . ALA A 1 205 ? 8.422 -6.130 0.855 1.00 96.94 205 ALA A O 1
ATOM 1695 N N . ALA A 1 206 ? 7.278 -5.096 -0.776 1.00 98.25 206 ALA A N 1
ATOM 1696 C CA . ALA A 1 206 ? 7.199 -3.807 -0.095 1.00 98.25 206 ALA A CA 1
ATOM 1697 C C . ALA A 1 206 ? 6.303 -3.866 1.155 1.00 98.25 206 ALA A C 1
ATOM 1699 O O . ALA A 1 206 ? 6.652 -3.277 2.177 1.00 98.25 206 ALA A O 1
ATOM 1700 N N . THR A 1 207 ? 5.212 -4.643 1.115 1.00 98.44 207 THR A N 1
ATOM 1701 C CA . THR A 1 207 ? 4.400 -4.968 2.301 1.00 98.44 207 THR A CA 1
ATOM 1702 C C . THR A 1 207 ? 5.242 -5.665 3.372 1.00 98.44 207 THR A C 1
ATOM 1704 O O . THR A 1 207 ? 5.260 -5.249 4.529 1.00 98.44 207 THR A O 1
ATOM 1707 N N . ALA A 1 208 ? 5.997 -6.703 2.999 1.00 98.12 208 ALA A N 1
ATOM 1708 C CA . ALA A 1 208 ? 6.878 -7.386 3.939 1.00 98.12 208 ALA A CA 1
ATOM 1709 C C . ALA A 1 208 ? 7.956 -6.438 4.490 1.00 98.12 208 ALA A C 1
ATOM 1711 O O . ALA A 1 208 ? 8.243 -6.473 5.684 1.00 98.12 208 ALA A O 1
ATOM 1712 N N . THR A 1 209 ? 8.518 -5.564 3.651 1.00 98.19 209 THR A N 1
ATOM 1713 C CA . THR A 1 209 ? 9.510 -4.566 4.058 1.00 98.19 209 THR A CA 1
ATOM 1714 C C . THR A 1 209 ? 8.945 -3.594 5.093 1.00 98.19 209 THR A C 1
ATOM 1716 O O . THR A 1 209 ? 9.557 -3.441 6.147 1.00 98.19 209 THR A O 1
ATOM 1719 N N . GLN A 1 210 ? 7.779 -2.987 4.848 1.00 98.69 210 GLN A N 1
ATOM 1720 C CA . GLN A 1 210 ? 7.202 -2.015 5.784 1.00 98.69 210 GLN A CA 1
ATOM 1721 C C . GLN A 1 210 ? 6.824 -2.662 7.122 1.00 98.69 210 GLN A C 1
ATOM 1723 O O . GLN A 1 210 ? 7.077 -2.087 8.183 1.00 98.69 210 GLN A O 1
ATOM 1728 N N . LEU A 1 211 ? 6.286 -3.888 7.081 1.00 98.62 211 LEU A N 1
ATOM 1729 C CA . LEU A 1 211 ? 5.944 -4.639 8.285 1.00 98.62 211 LEU A CA 1
ATOM 1730 C C . LEU A 1 211 ? 7.202 -4.980 9.092 1.00 98.62 211 LEU A C 1
ATOM 1732 O O . LEU A 1 211 ? 7.232 -4.785 10.305 1.00 98.62 211 LEU A O 1
ATOM 1736 N N . THR A 1 212 ? 8.255 -5.437 8.408 1.00 97.75 212 THR A N 1
ATOM 1737 C CA . THR A 1 212 ? 9.550 -5.753 9.029 1.00 97.75 212 THR A CA 1
ATOM 1738 C C . THR A 1 212 ? 10.162 -4.523 9.692 1.00 97.75 212 THR A C 1
ATOM 1740 O O . THR A 1 212 ? 10.613 -4.620 10.829 1.00 97.75 212 THR A O 1
ATOM 1743 N N . GLU A 1 213 ? 10.144 -3.364 9.026 1.00 98.19 213 GLU A N 1
ATOM 1744 C CA . GLU A 1 213 ? 10.706 -2.127 9.580 1.00 98.19 213 GLU A CA 1
ATOM 1745 C C . GLU A 1 213 ? 10.010 -1.688 10.865 1.00 98.19 213 GLU A C 1
ATOM 1747 O O . GLU A 1 213 ? 10.679 -1.385 11.855 1.00 98.19 213 GLU A O 1
ATOM 1752 N N . GLY A 1 214 ? 8.675 -1.691 10.873 1.00 98.50 214 GLY A N 1
ATOM 1753 C CA . GLY A 1 214 ? 7.911 -1.354 12.070 1.00 98.50 214 GLY A CA 1
ATOM 1754 C C . GLY A 1 214 ? 8.165 -2.343 13.210 1.00 98.50 214 GLY A C 1
ATOM 1755 O O . GLY A 1 214 ? 8.495 -1.938 14.324 1.00 98.50 214 GLY A O 1
ATOM 1756 N N . GLN A 1 215 ? 8.106 -3.648 12.938 1.00 97.94 215 GLN A N 1
ATOM 1757 C CA . GLN A 1 215 ? 8.277 -4.661 13.982 1.00 97.94 215 GLN A CA 1
ATOM 1758 C C . GLN A 1 215 ? 9.703 -4.731 14.527 1.00 97.94 215 GLN A C 1
ATOM 1760 O O . GLN A 1 215 ? 9.881 -4.933 15.726 1.00 97.94 215 GLN A O 1
ATOM 1765 N N . HIS A 1 216 ? 10.725 -4.535 13.691 1.00 96.94 216 HIS A N 1
ATOM 1766 C CA . HIS A 1 216 ? 12.106 -4.435 14.165 1.00 96.94 216 HIS A CA 1
ATOM 1767 C C . HIS A 1 216 ? 12.279 -3.244 15.104 1.00 96.94 216 HIS A C 1
ATOM 1769 O O . HIS A 1 216 ? 12.845 -3.401 16.183 1.00 96.94 216 HIS A O 1
ATOM 1775 N N . TRP A 1 217 ? 11.707 -2.087 14.757 1.00 98.06 217 TRP A N 1
ATOM 1776 C CA . TRP A 1 217 ? 11.729 -0.929 15.645 1.00 98.06 217 TRP A CA 1
ATOM 1777 C C . TRP A 1 217 ? 11.069 -1.229 16.999 1.00 98.06 217 TRP A C 1
ATOM 1779 O O . TRP A 1 217 ? 11.627 -0.881 18.041 1.00 98.06 217 TRP A O 1
ATOM 1789 N N . LEU A 1 218 ? 9.922 -1.918 17.001 1.00 98.44 218 LEU A N 1
ATOM 1790 C CA . LEU A 1 218 ? 9.223 -2.319 18.228 1.00 98.44 218 LEU A CA 1
ATOM 1791 C C . LEU A 1 218 ? 10.041 -3.295 19.080 1.00 98.44 218 LEU A C 1
ATOM 1793 O O . LEU A 1 218 ? 10.070 -3.159 20.304 1.00 98.44 218 LEU A O 1
ATOM 1797 N N . MET A 1 219 ? 10.727 -4.254 18.460 1.00 97.00 219 MET A N 1
ATOM 1798 C CA . MET A 1 219 ? 11.596 -5.187 19.178 1.00 97.00 219 MET A CA 1
ATOM 1799 C C . MET A 1 219 ? 12.798 -4.472 19.798 1.00 97.00 219 MET A C 1
ATOM 1801 O O . MET A 1 219 ? 13.064 -4.664 20.982 1.00 97.00 219 MET A O 1
ATOM 1805 N N . ASP A 1 220 ? 13.472 -3.614 19.031 1.00 95.88 220 ASP A N 1
ATOM 1806 C CA . ASP A 1 220 ? 14.694 -2.930 19.464 1.00 95.88 220 ASP A CA 1
ATOM 1807 C C . ASP A 1 220 ? 14.443 -1.921 20.597 1.00 95.88 220 ASP A C 1
ATOM 1809 O O . ASP A 1 220 ? 15.308 -1.720 21.451 1.00 95.88 220 ASP A O 1
ATOM 1813 N N . HIS A 1 221 ? 13.265 -1.286 20.623 1.00 96.62 221 HIS A N 1
ATOM 1814 C CA . HIS A 1 221 ? 12.954 -0.225 21.587 1.00 96.62 221 HIS A CA 1
ATOM 1815 C C . HIS A 1 221 ? 12.043 -0.666 22.736 1.00 96.62 221 HIS A C 1
ATOM 1817 O O . HIS A 1 221 ? 12.139 -0.105 23.830 1.00 96.62 221 HIS A O 1
ATOM 1823 N N . LEU A 1 222 ? 11.141 -1.625 22.501 1.00 97.06 222 LEU A N 1
ATOM 1824 C CA . LEU A 1 222 ? 10.065 -1.974 23.437 1.00 97.06 222 LEU A CA 1
ATOM 1825 C C . LEU A 1 222 ? 10.029 -3.461 23.816 1.00 97.06 222 LEU A C 1
ATOM 1827 O O . LEU A 1 222 ? 9.214 -3.823 24.663 1.00 97.06 222 LEU A O 1
ATOM 1831 N N . GLU A 1 223 ? 10.859 -4.314 23.200 1.00 95.94 223 GLU A N 1
ATOM 1832 C CA . GLU A 1 223 ? 10.787 -5.781 23.332 1.00 95.94 223 GLU A CA 1
ATOM 1833 C C . GLU A 1 223 ? 9.367 -6.325 23.055 1.00 95.94 223 GLU A C 1
ATOM 1835 O O . GLU A 1 223 ? 8.892 -7.265 23.696 1.00 95.94 223 GLU A O 1
ATOM 1840 N N . TYR A 1 224 ? 8.662 -5.703 22.103 1.00 95.62 224 TYR A N 1
ATOM 1841 C CA . TYR A 1 224 ? 7.249 -5.958 21.828 1.00 95.62 224 TYR A CA 1
ATOM 1842 C C . TYR A 1 224 ? 7.035 -6.620 20.463 1.00 95.62 224 TYR A C 1
ATOM 1844 O O . TYR A 1 224 ? 7.631 -6.213 19.466 1.00 95.62 224 TYR A O 1
ATOM 1852 N N . TYR A 1 225 ? 6.135 -7.609 20.414 1.00 94.56 225 TYR A N 1
ATOM 1853 C CA . TYR A 1 225 ? 5.726 -8.288 19.184 1.00 94.56 225 TYR A CA 1
ATOM 1854 C C . TYR A 1 225 ? 4.194 -8.262 19.038 1.00 94.56 225 TYR A C 1
ATOM 1856 O O . TYR A 1 225 ? 3.506 -8.903 19.840 1.00 94.56 225 TYR A O 1
ATOM 1864 N N . PRO A 1 226 ? 3.640 -7.540 18.045 1.00 95.44 226 PRO A N 1
ATOM 1865 C CA . PRO A 1 226 ? 2.202 -7.526 17.793 1.00 95.44 226 PRO A CA 1
ATOM 1866 C C . PRO A 1 226 ? 1.670 -8.924 17.443 1.00 95.44 226 PRO A C 1
ATOM 1868 O O . PRO A 1 226 ? 2.266 -9.645 16.647 1.00 95.44 226 PRO A O 1
ATOM 1871 N N . ASN A 1 227 ? 0.516 -9.301 17.997 1.00 93.94 227 ASN A N 1
ATOM 1872 C CA . ASN A 1 227 ? -0.182 -10.559 17.682 1.00 93.94 227 ASN A CA 1
ATOM 1873 C C . ASN A 1 227 ? -1.563 -10.348 17.030 1.00 93.94 227 ASN A C 1
ATOM 1875 O O . ASN A 1 227 ? -2.185 -11.313 16.572 1.00 93.94 227 ASN A O 1
ATOM 1879 N N . VAL A 1 228 ? -2.026 -9.096 16.977 1.00 98.00 228 VAL A N 1
ATOM 1880 C CA . VAL A 1 228 ? -3.291 -8.658 16.377 1.00 98.00 228 VAL A CA 1
ATOM 1881 C C . VAL A 1 228 ? -3.032 -7.585 15.321 1.00 98.00 228 VAL A C 1
ATOM 1883 O O . VAL A 1 228 ? -2.190 -6.709 15.520 1.00 98.00 228 VAL A O 1
ATOM 1886 N N . SER A 1 229 ? -3.744 -7.648 14.198 1.00 98.62 229 SER A N 1
ATOM 1887 C CA . SER A 1 229 ? -3.660 -6.650 13.126 1.00 98.62 229 SER A CA 1
ATOM 1888 C C . SER A 1 229 ? -4.902 -5.762 13.078 1.00 98.62 229 SER A C 1
ATOM 1890 O O . SER A 1 229 ? -6.020 -6.223 13.311 1.00 98.62 229 SER A O 1
ATOM 1892 N N . TRP A 1 230 ? -4.676 -4.493 12.756 1.00 98.62 230 TRP A N 1
ATOM 1893 C CA . TRP A 1 230 ? -5.656 -3.424 12.622 1.00 98.62 230 TRP A CA 1
ATOM 1894 C C . TRP A 1 230 ? -5.498 -2.758 11.249 1.00 98.62 230 TRP A C 1
ATOM 1896 O O . TRP A 1 230 ? -4.484 -2.105 11.004 1.00 98.62 230 TRP A O 1
ATOM 1906 N N . ALA A 1 231 ? -6.480 -2.945 10.362 1.00 98.62 231 ALA A N 1
ATOM 1907 C CA . ALA A 1 231 ? -6.504 -2.390 9.007 1.00 98.62 231 ALA A CA 1
ATOM 1908 C C . ALA A 1 231 ? -7.875 -1.752 8.720 1.00 98.62 231 ALA A C 1
ATOM 1910 O O . ALA A 1 231 ? -8.770 -2.373 8.144 1.00 98.62 231 ALA A O 1
ATOM 1911 N N . ILE A 1 232 ? -8.066 -0.512 9.178 1.00 98.81 232 ILE A N 1
ATOM 1912 C CA . ILE A 1 232 ? -9.368 0.172 9.099 1.00 98.81 232 ILE A CA 1
ATOM 1913 C C . ILE A 1 232 ? -9.568 1.025 7.844 1.00 98.81 232 ILE A C 1
ATOM 1915 O O . ILE A 1 232 ? -10.720 1.261 7.478 1.00 98.81 232 ILE A O 1
ATOM 1919 N N . ASP A 1 233 ? -8.486 1.451 7.188 1.00 98.75 233 ASP A N 1
ATOM 1920 C CA . ASP A 1 233 ? -8.547 2.412 6.080 1.00 98.75 233 ASP A CA 1
ATOM 1921 C C . ASP A 1 233 ? -8.014 1.969 4.696 1.00 98.75 233 ASP A C 1
ATOM 1923 O O . ASP A 1 233 ? -8.273 2.687 3.735 1.00 98.75 233 ASP A O 1
ATOM 1927 N N . PRO A 1 234 ? -7.394 0.786 4.477 1.00 98.81 234 PRO A N 1
ATOM 1928 C CA . PRO A 1 234 ? -7.141 0.312 3.110 1.00 98.81 234 PRO A CA 1
ATOM 1929 C C . PRO A 1 234 ? -8.442 0.172 2.303 1.00 98.81 234 PRO A C 1
ATOM 1931 O O . PRO A 1 234 ? -9.426 -0.356 2.810 1.00 98.81 234 PRO A O 1
ATOM 1934 N N . PHE A 1 235 ? -8.477 0.629 1.044 1.00 98.62 235 PHE A N 1
ATOM 1935 C CA . PHE A 1 235 ? -9.711 0.733 0.239 1.00 98.62 235 PHE A CA 1
ATOM 1936 C C . PHE A 1 235 ? -10.131 -0.594 -0.429 1.00 98.62 235 PHE A C 1
ATOM 1938 O O . PHE A 1 235 ? -10.234 -0.710 -1.652 1.00 98.62 235 PHE A O 1
ATOM 1945 N N . GLY A 1 236 ? -10.400 -1.601 0.398 1.00 98.44 236 GLY A N 1
ATOM 1946 C CA . GLY A 1 236 ? -10.560 -3.001 0.011 1.00 98.44 236 GLY A CA 1
ATOM 1947 C C . GLY A 1 236 ? -9.395 -3.837 0.539 1.00 98.44 236 GLY A C 1
ATOM 1948 O O . GLY A 1 236 ? -8.325 -3.303 0.825 1.00 98.44 236 GLY A O 1
ATOM 1949 N N . HIS A 1 237 ? -9.614 -5.145 0.688 1.00 98.62 237 HIS A N 1
ATOM 1950 C CA . HIS A 1 237 ? -8.674 -6.017 1.398 1.00 98.62 237 HIS A CA 1
ATOM 1951 C C . HIS A 1 237 ? -8.266 -7.249 0.586 1.00 98.62 237 HIS A C 1
ATOM 1953 O O . HIS A 1 237 ? -9.074 -7.845 -0.136 1.00 98.62 237 HIS A O 1
ATOM 1959 N N . SER A 1 238 ? -7.009 -7.648 0.753 1.00 97.00 238 SER A N 1
ATOM 1960 C CA . SER A 1 238 ? -6.315 -8.668 -0.022 1.00 97.00 238 SER A CA 1
ATOM 1961 C C . SER A 1 238 ? -6.096 -9.962 0.762 1.00 97.00 238 SER A C 1
ATOM 1963 O O . SER A 1 238 ? -5.624 -9.972 1.900 1.00 97.00 238 SER A O 1
ATOM 1965 N N . THR A 1 239 ? -6.317 -11.100 0.107 1.00 95.00 239 THR A N 1
ATOM 1966 C CA . THR A 1 239 ? -5.948 -12.417 0.630 1.00 95.00 239 THR A CA 1
ATOM 1967 C C . THR A 1 239 ? -4.430 -12.559 0.788 1.00 95.00 239 THR A C 1
ATOM 1969 O O . THR A 1 239 ? -3.977 -13.313 1.652 1.00 95.00 239 THR A O 1
ATOM 1972 N N . SER A 1 240 ? -3.619 -11.834 0.009 1.00 96.31 240 SER A N 1
ATOM 1973 C CA . SER A 1 240 ? -2.158 -11.843 0.165 1.00 96.31 240 SER A CA 1
ATOM 1974 C C . SER A 1 240 ? -1.714 -11.136 1.439 1.00 96.31 240 SER A C 1
ATOM 1976 O O . SER A 1 240 ? -0.810 -11.639 2.104 1.00 96.31 240 SER A O 1
ATOM 1978 N N . GLU A 1 241 ? -2.367 -10.038 1.825 1.00 97.69 241 GLU A N 1
ATOM 1979 C CA . GLU A 1 241 ? -2.093 -9.357 3.097 1.00 97.69 241 GLU A CA 1
ATOM 1980 C C . GLU A 1 241 ? -2.391 -10.300 4.272 1.00 97.69 241 GLU A C 1
ATOM 1982 O O . GLU A 1 241 ? -1.520 -10.567 5.102 1.00 97.69 241 GLU A O 1
ATOM 1987 N N . ALA A 1 242 ? -3.568 -10.940 4.271 1.00 97.44 242 ALA A N 1
ATOM 1988 C CA . ALA A 1 242 ? -3.936 -11.931 5.284 1.00 97.44 242 ALA A CA 1
ATOM 1989 C C . ALA A 1 242 ? -2.917 -13.087 5.382 1.00 97.44 242 ALA A C 1
ATOM 1991 O O . ALA A 1 242 ? -2.578 -13.540 6.480 1.00 97.44 242 ALA A O 1
ATOM 1992 N N . TYR A 1 243 ? -2.382 -13.554 4.246 1.00 97.25 243 TYR A N 1
ATOM 1993 C CA . TYR A 1 243 ? -1.316 -14.557 4.224 1.00 97.25 243 TYR A CA 1
ATOM 1994 C C . TYR A 1 243 ? -0.022 -14.053 4.864 1.00 97.25 243 TYR A C 1
ATOM 1996 O O . TYR A 1 243 ? 0.570 -14.765 5.679 1.00 97.25 243 TYR A O 1
ATOM 2004 N N . LEU A 1 244 ? 0.433 -12.859 4.478 1.00 97.75 244 LEU A N 1
ATOM 2005 C CA . LEU A 1 244 ? 1.673 -12.272 4.980 1.00 97.75 244 LEU A CA 1
ATOM 2006 C C . LEU A 1 244 ? 1.587 -12.044 6.489 1.00 97.75 244 LEU A C 1
ATOM 2008 O O . LEU A 1 244 ? 2.478 -12.494 7.207 1.00 97.75 244 LEU A O 1
ATOM 2012 N N . LEU A 1 245 ? 0.477 -11.485 6.980 1.00 98.00 245 LEU A N 1
ATOM 2013 C CA . LEU A 1 245 ? 0.207 -11.337 8.411 1.00 98.00 245 LEU A CA 1
ATOM 2014 C C . LEU A 1 245 ? 0.213 -12.701 9.115 1.00 98.00 245 LEU A C 1
ATOM 2016 O O . LEU A 1 245 ? 0.918 -12.900 10.104 1.00 98.00 245 LEU A O 1
ATOM 2020 N N . ARG A 1 246 ? -0.465 -13.721 8.574 1.00 96.38 246 ARG A N 1
ATOM 2021 C CA . ARG A 1 246 ? -0.430 -15.059 9.184 1.00 96.38 246 ARG A CA 1
ATOM 2022 C C . ARG A 1 246 ? 0.991 -15.628 9.278 1.00 96.38 246 ARG A C 1
ATOM 2024 O O . ARG A 1 246 ? 1.317 -16.304 10.261 1.00 96.38 246 ARG A O 1
ATOM 2031 N N . LYS A 1 247 ? 1.829 -15.389 8.262 1.00 95.56 247 LYS A N 1
ATOM 2032 C CA . LYS A 1 247 ? 3.241 -15.811 8.231 1.00 95.56 247 LYS A CA 1
ATOM 2033 C C . LYS A 1 247 ? 4.144 -14.969 9.129 1.00 95.56 247 LYS A C 1
ATOM 2035 O O . LYS A 1 247 ? 5.118 -15.517 9.634 1.00 95.56 247 LYS A O 1
ATOM 2040 N N . ALA A 1 248 ? 3.775 -13.721 9.393 1.00 95.25 248 ALA A N 1
ATOM 2041 C CA . ALA A 1 248 ? 4.373 -12.859 10.407 1.00 95.25 248 ALA A CA 1
ATOM 2042 C C . ALA A 1 248 ? 3.859 -13.157 11.833 1.00 95.25 248 ALA A C 1
ATOM 2044 O O . ALA A 1 248 ? 4.102 -12.390 12.750 1.00 95.25 248 ALA A O 1
ATOM 2045 N N . GLY A 1 249 ? 3.147 -14.269 12.052 1.00 95.12 249 GLY A N 1
ATOM 2046 C CA . GLY A 1 249 ? 2.802 -14.739 13.397 1.00 95.12 249 GLY A CA 1
ATOM 2047 C C . GLY A 1 249 ? 1.515 -14.166 13.996 1.00 95.12 249 GLY A C 1
ATOM 2048 O O . GLY A 1 249 ? 1.188 -14.525 15.124 1.00 95.12 249 GLY A O 1
ATOM 2049 N N . PHE A 1 250 ? 0.751 -13.361 13.254 1.00 96.94 250 PHE A N 1
ATOM 2050 C CA . PHE A 1 250 ? -0.535 -12.845 13.727 1.00 96.94 250 PHE A CA 1
ATOM 2051 C C . PHE A 1 250 ? -1.558 -13.972 13.935 1.00 96.94 250 PHE A C 1
ATOM 2053 O O . PHE A 1 250 ? -1.715 -14.856 13.083 1.00 96.94 250 PHE A O 1
ATOM 2060 N N . GLU A 1 251 ? -2.274 -13.928 15.063 1.00 95.38 251 GLU A N 1
ATOM 2061 C CA . GLU A 1 251 ? -3.389 -14.846 15.353 1.00 95.38 251 GLU A CA 1
ATOM 2062 C C . GLU A 1 251 ? -4.724 -14.291 14.845 1.00 95.38 251 GLU A C 1
ATOM 2064 O O . GLU A 1 251 ? -5.605 -15.058 14.436 1.00 95.38 251 GLU A O 1
ATOM 2069 N N . HIS A 1 252 ? -4.864 -12.963 14.861 1.00 97.62 252 HIS A N 1
ATOM 2070 C CA . HIS A 1 252 ? -6.115 -12.276 14.580 1.00 97.62 252 HIS A CA 1
ATOM 2071 C C . HIS A 1 252 ? -5.897 -11.024 13.735 1.00 97.62 252 HIS A C 1
ATOM 2073 O O . HIS A 1 252 ? -4.926 -10.293 13.932 1.00 97.62 252 HIS A O 1
ATOM 2079 N N . ILE A 1 253 ? -6.823 -10.760 12.819 1.00 98.19 253 ILE A N 1
ATOM 2080 C CA . ILE A 1 253 ? -6.809 -9.574 11.959 1.00 98.19 253 ILE A CA 1
ATOM 2081 C C . ILE A 1 253 ? -8.172 -8.885 12.000 1.00 98.19 253 ILE A C 1
ATOM 2083 O O . ILE A 1 253 ? -9.204 -9.545 12.129 1.00 98.19 253 ILE A O 1
ATOM 2087 N N . LEU A 1 254 ? -8.185 -7.563 11.882 1.00 98.69 254 LEU A N 1
ATOM 2088 C CA . LEU A 1 254 ? -9.399 -6.766 11.771 1.00 98.69 254 LEU A CA 1
ATOM 2089 C C . LEU A 1 254 ? -9.357 -5.918 10.504 1.00 98.69 254 LEU A C 1
ATOM 2091 O O . LEU A 1 254 ? -8.356 -5.253 10.245 1.00 98.69 254 LEU A O 1
ATOM 2095 N N . ILE A 1 255 ? -10.466 -5.931 9.765 1.00 98.88 255 ILE A N 1
ATOM 2096 C CA . ILE A 1 255 ? -10.660 -5.185 8.521 1.00 98.88 255 ILE A CA 1
ATOM 2097 C C . ILE A 1 255 ? -11.951 -4.360 8.559 1.00 98.88 255 ILE A C 1
ATOM 2099 O O . ILE A 1 255 ? -12.885 -4.687 9.303 1.00 98.88 255 ILE A O 1
ATOM 2103 N N . GLN A 1 256 ? -12.037 -3.325 7.720 1.00 98.81 256 GLN A N 1
ATOM 2104 C CA . GLN A 1 256 ? -13.202 -2.437 7.678 1.00 98.81 256 GLN A CA 1
ATOM 2105 C C . GLN A 1 256 ? -13.737 -2.175 6.271 1.00 98.81 256 GLN A C 1
ATOM 2107 O O . GLN A 1 256 ? -14.904 -2.478 6.029 1.00 98.81 256 GLN A O 1
ATOM 2112 N N . ARG A 1 257 ? -12.971 -1.597 5.342 1.00 98.69 257 ARG A N 1
ATOM 2113 C CA . ARG A 1 257 ? -13.523 -1.103 4.067 1.00 98.69 257 ARG A CA 1
ATOM 2114 C C . ARG A 1 257 ? -13.760 -2.230 3.065 1.00 98.69 257 ARG A C 1
ATOM 2116 O O . ARG A 1 257 ? -12.984 -2.495 2.156 1.00 98.69 257 ARG A O 1
ATOM 2123 N N . THR A 1 258 ? -14.897 -2.887 3.225 1.00 98.50 258 THR A N 1
ATOM 2124 C CA . THR A 1 258 ? -15.431 -3.901 2.314 1.00 98.50 258 THR A CA 1
ATOM 2125 C C . THR A 1 258 ? -16.734 -3.401 1.703 1.00 98.50 258 THR A C 1
ATOM 2127 O O . THR A 1 258 ? -17.405 -2.541 2.276 1.00 98.50 258 THR A O 1
ATOM 2130 N N . HIS A 1 259 ? -17.088 -3.906 0.518 1.00 97.81 259 HIS A N 1
ATOM 2131 C CA . HIS A 1 259 ? -18.299 -3.474 -0.184 1.00 97.81 259 HIS A CA 1
ATOM 2132 C C . HIS A 1 259 ? -19.537 -3.579 0.730 1.00 97.81 259 HIS A C 1
ATOM 2134 O O . HIS A 1 259 ? -19.756 -4.613 1.365 1.00 97.81 259 HIS A O 1
ATOM 2140 N N . TYR A 1 260 ? -20.379 -2.542 0.771 1.00 96.19 260 TYR A N 1
ATOM 2141 C CA . TYR A 1 260 ? -21.508 -2.468 1.714 1.00 96.19 260 TYR A CA 1
ATOM 2142 C C . TYR A 1 260 ? -22.486 -3.657 1.620 1.00 96.19 260 TYR A C 1
ATOM 2144 O O . TYR A 1 260 ? -22.888 -4.204 2.643 1.00 96.19 260 TYR A O 1
ATOM 2152 N N . GLU A 1 261 ? -22.802 -4.143 0.414 1.00 95.50 261 GLU A N 1
ATOM 2153 C CA . GLU A 1 261 ? -23.609 -5.366 0.236 1.00 95.50 261 GLU A CA 1
ATOM 2154 C C . GLU A 1 261 ? -22.947 -6.650 0.773 1.00 95.50 261 GLU A C 1
ATOM 2156 O O . GLU A 1 261 ? -23.647 -7.547 1.246 1.00 95.50 261 GLU A O 1
ATOM 2161 N N . ILE A 1 262 ? -21.609 -6.742 0.772 1.00 96.81 262 ILE A N 1
ATOM 2162 C CA . ILE A 1 262 ? -20.896 -7.857 1.417 1.00 96.81 262 ILE A CA 1
ATOM 2163 C C . ILE A 1 262 ? -21.087 -7.765 2.932 1.00 96.81 262 ILE A C 1
ATOM 2165 O O . ILE A 1 262 ? -21.465 -8.761 3.548 1.00 96.81 262 ILE A O 1
ATOM 2169 N N . LYS A 1 263 ? -20.912 -6.571 3.524 1.00 97.94 263 LYS A N 1
ATOM 2170 C CA . LYS A 1 263 ? -21.182 -6.341 4.956 1.00 97.94 263 LYS A CA 1
ATOM 2171 C C . LYS A 1 263 ? -22.612 -6.733 5.313 1.00 97.94 263 LYS A C 1
ATOM 2173 O O . LYS A 1 263 ? -22.813 -7.488 6.258 1.00 97.94 263 LYS A O 1
ATOM 2178 N N . LYS A 1 264 ? -23.599 -6.286 4.531 1.00 96.50 264 LYS A N 1
ATOM 2179 C CA . LYS A 1 264 ? -25.023 -6.602 4.717 1.00 96.50 264 LYS A CA 1
ATOM 2180 C C . LYS A 1 264 ? -25.282 -8.107 4.686 1.00 96.50 264 LYS A C 1
ATOM 2182 O O . LYS A 1 264 ? -25.902 -8.645 5.605 1.00 96.50 264 LYS A O 1
ATOM 2187 N N . LYS A 1 265 ? -24.771 -8.805 3.667 1.00 96.62 265 LYS A N 1
ATOM 2188 C CA . LYS A 1 265 ? -24.920 -10.258 3.541 1.00 96.62 265 LYS A CA 1
ATOM 2189 C C . LYS A 1 265 ? -24.273 -10.991 4.712 1.00 96.62 265 LYS A C 1
ATOM 2191 O O . LYS A 1 265 ? -24.945 -11.789 5.364 1.00 96.62 265 LYS A O 1
ATOM 2196 N N . PHE A 1 266 ? -23.021 -10.674 5.034 1.00 98.31 266 PHE A N 1
ATOM 2197 C CA . PHE A 1 266 ? -22.291 -11.343 6.112 1.00 98.31 266 PHE A CA 1
ATOM 2198 C C . PHE A 1 266 ? -22.912 -11.057 7.477 1.00 98.31 266 PHE A C 1
ATOM 2200 O O . PHE A 1 266 ? -23.035 -11.964 8.292 1.00 98.31 266 PHE A O 1
ATOM 2207 N N . ALA A 1 267 ? -23.382 -9.833 7.716 1.00 98.19 267 ALA A N 1
ATOM 2208 C CA . ALA A 1 267 ? -24.107 -9.484 8.929 1.00 98.19 267 ALA A CA 1
ATOM 2209 C C . ALA A 1 267 ? -25.413 -10.290 9.055 1.00 98.19 267 ALA A C 1
ATOM 2211 O O . ALA A 1 267 ? -25.718 -10.802 10.130 1.00 98.19 267 ALA A O 1
ATOM 2212 N N . SER A 1 268 ? -26.168 -10.460 7.959 1.00 97.12 268 SER A N 1
ATOM 2213 C CA . SER A 1 268 ? -27.439 -11.207 7.975 1.00 97.12 268 SER A CA 1
ATOM 2214 C C . SER A 1 268 ? -27.246 -12.700 8.261 1.00 97.12 268 SER A C 1
ATOM 2216 O O . SER A 1 268 ? -28.104 -13.344 8.860 1.00 97.12 268 SER A O 1
ATOM 2218 N N . GLN A 1 269 ? -26.088 -13.234 7.868 1.00 97.81 269 GLN A N 1
ATOM 2219 C CA . GLN A 1 269 ? -25.688 -14.626 8.069 1.00 97.81 269 GLN A CA 1
ATOM 2220 C C . GLN A 1 269 ? -24.843 -14.823 9.338 1.00 97.81 269 GLN A C 1
ATOM 2222 O O . GLN A 1 269 ? -24.513 -15.957 9.677 1.00 97.81 269 GLN A O 1
ATOM 2227 N N . LYS A 1 270 ? -24.507 -13.737 10.050 1.00 97.94 270 LYS A N 1
ATOM 2228 C CA . LYS A 1 270 ? -23.592 -13.711 11.203 1.00 97.94 270 LYS A CA 1
ATOM 2229 C C . LYS A 1 270 ? -22.198 -14.277 10.901 1.00 97.94 270 LYS A C 1
ATOM 2231 O O . LYS A 1 270 ? -21.571 -14.912 11.745 1.00 97.94 270 LYS A O 1
ATOM 2236 N N . THR A 1 271 ? -21.702 -14.027 9.692 1.00 98.06 271 THR A N 1
ATOM 2237 C CA . THR A 1 271 ? -20.403 -14.489 9.178 1.00 98.06 271 THR A CA 1
ATOM 2238 C C . THR A 1 271 ? -19.393 -13.354 8.994 1.00 98.06 271 THR A C 1
ATOM 2240 O O . THR A 1 271 ? -18.460 -13.475 8.206 1.00 98.06 271 THR A O 1
ATOM 2243 N N . LEU A 1 272 ? -19.564 -12.236 9.707 1.00 98.69 272 LEU A N 1
ATOM 2244 C CA . LEU A 1 272 ? -18.588 -11.135 9.741 1.00 98.69 272 LEU A CA 1
ATOM 2245 C C . LEU A 1 272 ? -17.256 -11.535 10.394 1.00 98.69 272 LEU A C 1
ATOM 2247 O O . LEU A 1 272 ? -16.260 -10.839 10.231 1.00 98.69 272 LEU A O 1
ATOM 2251 N N . GLU A 1 273 ? -17.226 -12.654 11.114 1.00 98.62 273 GLU A N 1
ATOM 2252 C CA . GLU A 1 273 ? -16.005 -13.266 11.625 1.00 98.62 273 GLU A CA 1
ATOM 2253 C C . GLU A 1 273 ? -15.759 -14.589 10.904 1.00 98.62 273 GLU A C 1
ATOM 2255 O O . GLU A 1 273 ? -16.630 -15.462 10.872 1.00 98.62 273 GLU A O 1
ATOM 2260 N N . PHE A 1 274 ? -14.574 -14.750 10.322 1.00 98.50 274 PHE A N 1
ATOM 2261 C CA . PHE A 1 274 ? -14.245 -15.901 9.482 1.00 98.50 274 PHE A CA 1
ATOM 2262 C C . PHE A 1 274 ? -12.761 -16.254 9.554 1.00 98.50 274 PHE A C 1
ATOM 2264 O O . PHE A 1 274 ? -11.908 -15.415 9.832 1.00 98.50 274 PHE A O 1
ATOM 2271 N N . ARG A 1 275 ? -12.428 -17.514 9.275 1.00 97.75 275 ARG A N 1
ATOM 2272 C CA . ARG A 1 275 ? -11.047 -17.955 9.058 1.00 97.75 275 ARG A CA 1
ATOM 2273 C C . ARG A 1 275 ? -10.657 -17.679 7.614 1.00 97.75 275 ARG A C 1
ATOM 2275 O O . ARG A 1 275 ? -11.060 -18.414 6.712 1.00 97.75 275 ARG A O 1
ATOM 2282 N N . TRP A 1 276 ? -9.880 -16.629 7.388 1.00 97.44 276 TRP A N 1
ATOM 2283 C CA . TRP A 1 276 ? -9.432 -16.265 6.051 1.00 97.44 276 TRP A CA 1
ATOM 2284 C C . TRP A 1 276 ? -8.293 -17.186 5.618 1.00 97.44 276 TRP A C 1
ATOM 2286 O O . TRP A 1 276 ? -7.257 -17.257 6.278 1.00 97.44 276 TRP A O 1
ATOM 2296 N N . ARG A 1 277 ? -8.509 -17.935 4.535 1.00 94.38 277 ARG A N 1
ATOM 2297 C CA . ARG A 1 277 ? -7.598 -18.961 4.027 1.00 94.38 277 ARG A CA 1
ATOM 2298 C C . ARG A 1 277 ? -7.173 -18.653 2.599 1.00 94.38 277 ARG A C 1
ATOM 2300 O O . ARG A 1 277 ? -7.953 -18.132 1.807 1.00 94.38 277 ARG A O 1
ATOM 2307 N N . GLN A 1 278 ? -5.963 -19.073 2.235 1.00 92.25 278 GLN A N 1
ATOM 2308 C CA . GLN A 1 278 ? -5.526 -18.981 0.846 1.00 92.25 278 GLN A CA 1
ATOM 2309 C C . GLN A 1 278 ? -6.250 -19.995 -0.054 1.00 92.25 278 GLN A C 1
ATOM 2311 O O . GLN A 1 278 ? -6.416 -21.151 0.349 1.00 92.25 278 GLN A O 1
ATOM 2316 N N . PRO A 1 279 ? -6.609 -19.632 -1.301 1.00 86.75 279 PRO A N 1
ATOM 2317 C CA . PRO A 1 279 ? -7.339 -20.523 -2.209 1.00 86.75 279 PRO A CA 1
ATOM 2318 C C . PRO A 1 279 ? -6.643 -21.868 -2.500 1.00 86.75 279 PRO A C 1
ATOM 2320 O O . PRO A 1 279 ? -7.311 -22.871 -2.760 1.00 86.75 279 PRO A O 1
ATOM 2323 N N . TRP A 1 280 ? -5.305 -21.917 -2.445 1.00 86.19 280 TRP A N 1
ATOM 2324 C CA . TRP A 1 280 ? -4.518 -23.146 -2.654 1.00 86.19 280 TRP A CA 1
ATOM 2325 C C . TRP A 1 280 ? -4.240 -23.947 -1.374 1.00 86.19 280 TRP A C 1
ATOM 2327 O O . TRP A 1 280 ? -3.647 -25.029 -1.453 1.00 86.19 280 TRP A O 1
ATOM 2337 N N . ASP A 1 281 ? -4.594 -23.437 -0.191 1.00 86.69 281 ASP A N 1
ATOM 2338 C CA . ASP A 1 281 ? -4.276 -24.097 1.073 1.00 86.69 281 ASP A CA 1
ATOM 2339 C C . ASP A 1 281 ? -5.327 -25.149 1.443 1.00 86.69 281 ASP A C 1
ATOM 2341 O O . ASP A 1 281 ? -6.426 -24.849 1.900 1.00 86.69 281 ASP A O 1
ATOM 2345 N N . SER A 1 282 ? -4.945 -26.416 1.289 1.00 81.62 282 SER A N 1
ATOM 2346 C CA . SER A 1 282 ? -5.758 -27.581 1.672 1.00 81.62 282 SER A CA 1
ATOM 2347 C C . SER A 1 282 ? -5.601 -28.005 3.133 1.00 81.62 282 SER A C 1
ATOM 2349 O O . SER A 1 282 ? -6.332 -28.869 3.608 1.00 81.62 282 SER A O 1
ATOM 2351 N N . SER A 1 283 ? -4.614 -27.454 3.838 1.00 82.94 283 SER A N 1
ATOM 2352 C CA . SER A 1 283 ? -4.265 -27.862 5.201 1.00 82.94 283 SER A CA 1
ATOM 2353 C C . SER A 1 283 ? -4.893 -26.984 6.280 1.00 82.94 283 SER A C 1
ATOM 2355 O O . SER A 1 283 ? -4.891 -27.381 7.441 1.00 82.94 283 SER A O 1
ATOM 2357 N N . GLY A 1 284 ? -5.367 -25.791 5.910 1.00 86.06 284 GLY A N 1
ATOM 2358 C CA . GLY A 1 284 ? -5.759 -24.742 6.853 1.00 86.06 284 GLY A CA 1
ATOM 2359 C C . GLY A 1 284 ? -4.569 -24.055 7.537 1.00 86.06 284 GLY A C 1
ATOM 2360 O O . GLY A 1 284 ? -4.762 -23.212 8.404 1.00 86.06 284 GLY A O 1
ATOM 2361 N N . SER A 1 285 ? -3.321 -24.376 7.168 1.00 89.31 285 SER A N 1
ATOM 2362 C CA . SER A 1 285 ? -2.114 -23.791 7.781 1.00 89.31 285 SER A CA 1
ATOM 2363 C C . SER A 1 285 ? -1.953 -22.283 7.551 1.00 89.31 285 SER A C 1
ATOM 2365 O O . SER A 1 285 ? -1.136 -21.644 8.215 1.00 89.31 285 SER A O 1
ATOM 2367 N N . THR A 1 286 ? -2.700 -21.723 6.601 1.00 93.44 286 THR A N 1
ATOM 2368 C CA . THR A 1 286 ? -2.749 -20.290 6.292 1.00 93.44 286 THR A CA 1
ATOM 2369 C C . THR A 1 286 ? -3.940 -19.576 6.920 1.00 93.44 286 THR A C 1
ATOM 2371 O O . THR A 1 286 ? -4.043 -18.367 6.758 1.00 93.44 286 THR A O 1
ATOM 2374 N N . GLU A 1 287 ? -4.818 -20.289 7.632 1.00 94.75 287 GLU A N 1
ATOM 2375 C CA . GLU A 1 287 ? -5.996 -19.689 8.254 1.00 94.75 287 GLU A CA 1
ATOM 2376 C C . GLU A 1 287 ? -5.598 -18.679 9.338 1.00 94.75 287 GLU A C 1
ATOM 2378 O O . GLU A 1 287 ? -4.783 -18.974 10.221 1.00 94.75 287 GLU A O 1
ATOM 2383 N N . VAL A 1 288 ? -6.217 -17.501 9.271 1.00 97.06 288 VAL A N 1
ATOM 2384 C CA . VAL A 1 288 ? -6.166 -16.451 10.292 1.00 97.06 288 VAL A CA 1
ATOM 2385 C C . VAL A 1 288 ? -7.587 -15.993 10.609 1.00 97.06 288 VAL A C 1
ATOM 2387 O O . VAL A 1 288 ? -8.410 -15.860 9.703 1.00 97.06 288 VAL A O 1
ATOM 2390 N N . LEU A 1 289 ? -7.914 -15.815 11.892 1.00 98.00 289 LEU A N 1
ATOM 2391 C CA . LEU A 1 289 ? -9.252 -15.361 12.275 1.00 98.00 289 LEU A CA 1
ATOM 2392 C C . LEU A 1 289 ? -9.371 -13.864 11.983 1.00 98.00 289 LEU A C 1
ATOM 2394 O O . LEU A 1 289 ? -8.625 -13.059 12.535 1.00 98.00 289 LEU A O 1
ATOM 2398 N N . CYS A 1 290 ? -10.313 -13.514 11.120 1.00 98.62 290 CYS A N 1
ATOM 2399 C CA . CYS A 1 290 ? -10.588 -12.159 10.689 1.00 98.62 290 CYS A CA 1
ATOM 2400 C C . CYS A 1 290 ? -11.900 -11.663 11.293 1.00 98.62 290 CYS A C 1
ATOM 2402 O O . CYS A 1 290 ? -12.894 -12.388 11.273 1.00 98.62 290 CYS A O 1
ATOM 2404 N N . HIS A 1 291 ? -11.897 -10.432 11.800 1.00 98.75 291 HIS A N 1
ATOM 2405 C CA . HIS A 1 291 ? -13.091 -9.673 12.144 1.00 98.75 291 HIS A CA 1
ATOM 2406 C C . HIS A 1 291 ? -13.338 -8.600 11.079 1.00 98.75 291 HIS A C 1
ATOM 2408 O O . HIS A 1 291 ? -12.514 -7.703 10.900 1.00 98.75 291 HIS A O 1
ATOM 2414 N N . MET A 1 292 ? -14.489 -8.654 10.413 1.00 98.81 292 MET A N 1
ATOM 2415 C CA . MET A 1 292 ? -14.981 -7.584 9.5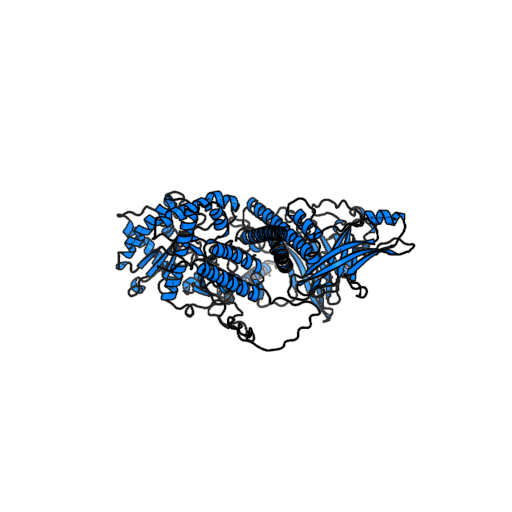51 1.00 98.81 292 MET A CA 1
ATOM 2416 C C . MET A 1 292 ? -15.920 -6.675 10.349 1.00 98.81 292 MET A C 1
ATOM 2418 O O . MET A 1 292 ? -16.936 -7.116 10.894 1.00 98.81 292 MET A O 1
ATOM 2422 N N . MET A 1 293 ? -15.600 -5.386 10.402 1.00 98.81 293 MET A N 1
ATOM 2423 C CA . MET A 1 293 ? -16.494 -4.391 10.989 1.00 98.81 293 MET A CA 1
ATOM 2424 C C . MET A 1 293 ? -17.780 -4.243 10.136 1.00 98.81 293 MET A C 1
ATOM 2426 O O . MET A 1 293 ? -17.722 -4.347 8.907 1.00 98.81 293 MET A O 1
ATOM 2430 N N . PRO A 1 294 ? -18.966 -4.008 10.734 1.00 98.12 294 PRO A N 1
ATOM 2431 C CA . PRO A 1 294 ? -20.245 -4.206 10.042 1.00 98.12 294 PRO A CA 1
ATOM 2432 C C . PRO A 1 294 ? -20.761 -2.968 9.301 1.00 98.12 294 PRO A C 1
ATOM 2434 O O . PRO A 1 294 ? -21.641 -3.080 8.450 1.00 98.12 294 PRO A O 1
ATOM 2437 N N . PHE A 1 295 ? -20.256 -1.785 9.642 1.00 98.25 295 PHE A N 1
ATOM 2438 C CA . PHE A 1 295 ? -20.856 -0.508 9.258 1.00 98.25 295 PHE A CA 1
ATOM 2439 C C . PHE A 1 295 ? -19.957 0.292 8.310 1.00 98.25 295 PHE A C 1
ATOM 2441 O O . PHE A 1 295 ? -18.877 -0.162 7.925 1.00 98.25 295 PHE A O 1
ATOM 2448 N N . TYR A 1 296 ? -20.451 1.464 7.910 1.00 97.56 296 TYR A N 1
ATOM 2449 C CA . TYR A 1 296 ? -19.910 2.311 6.844 1.00 97.56 296 TYR A CA 1
ATOM 2450 C C . TYR A 1 296 ? -18.500 2.863 7.126 1.00 97.56 296 TYR A C 1
ATOM 2452 O O . TYR A 1 296 ? -17.639 2.821 6.253 1.00 97.56 296 TYR A O 1
ATOM 2460 N N . SER A 1 297 ? -18.243 3.337 8.346 1.00 98.31 297 SER A N 1
ATOM 2461 C CA . SER A 1 297 ? -16.990 3.997 8.742 1.00 98.31 297 SER A CA 1
ATOM 2462 C C . SER A 1 297 ? -16.422 3.376 10.024 1.00 98.31 297 SER A C 1
ATOM 2464 O O . SER A 1 297 ? -17.113 2.611 10.702 1.00 98.31 297 SER A O 1
ATOM 2466 N N . TYR A 1 298 ? -15.156 3.662 10.324 1.00 98.44 298 TYR A N 1
ATOM 2467 C CA . TYR A 1 298 ? -14.529 3.331 11.609 1.00 98.44 298 TYR A CA 1
ATOM 2468 C C . TYR A 1 298 ? -14.705 4.429 12.662 1.00 98.44 298 TYR A C 1
ATOM 2470 O O . TYR A 1 298 ? -14.340 4.209 13.815 1.00 98.44 298 TYR A O 1
ATOM 2478 N N . ASP A 1 299 ? -15.252 5.586 12.276 1.00 98.19 299 ASP A N 1
ATOM 2479 C CA . ASP A 1 299 ? -15.542 6.680 13.198 1.00 98.19 299 ASP A CA 1
ATOM 2480 C C . ASP A 1 299 ? -16.510 6.262 14.325 1.00 98.19 299 ASP A C 1
ATOM 2482 O O . ASP A 1 299 ? -17.272 5.294 14.213 1.00 98.19 299 ASP A O 1
ATOM 2486 N N . ALA A 1 300 ? -16.503 7.017 15.425 1.00 97.38 300 ALA A N 1
ATOM 2487 C CA . ALA A 1 300 ? -17.378 6.768 16.569 1.00 97.38 300 ALA A CA 1
ATOM 2488 C C . ALA A 1 300 ? -18.890 6.702 16.209 1.00 97.38 300 ALA A C 1
ATOM 2490 O O . ALA A 1 300 ? -19.583 5.797 16.695 1.00 97.38 300 ALA A O 1
ATOM 2491 N N . PRO A 1 301 ? -19.442 7.588 15.348 1.00 97.88 301 PRO A N 1
ATOM 2492 C CA . PRO A 1 301 ? -20.823 7.466 14.872 1.00 97.88 301 PRO A CA 1
ATOM 2493 C C . PRO A 1 301 ? -21.168 6.133 14.191 1.00 97.88 301 PRO A C 1
ATOM 2495 O O . PRO A 1 301 ? -22.297 5.672 14.314 1.00 97.88 301 PRO A O 1
ATOM 2498 N N . HIS A 1 302 ? -20.237 5.488 13.495 1.00 98.25 302 HIS A N 1
ATOM 2499 C CA . HIS A 1 302 ? -20.491 4.233 12.784 1.00 98.25 302 HIS A CA 1
ATOM 2500 C C . HIS A 1 302 ? -19.897 3.012 13.491 1.00 98.25 302 HIS A C 1
ATOM 2502 O O . HIS A 1 302 ? -19.823 1.939 12.899 1.00 98.25 302 HIS A O 1
ATOM 2508 N N . SER A 1 303 ? -19.497 3.124 14.757 1.00 97.69 303 SER A N 1
ATOM 2509 C CA . SER A 1 303 ? -18.857 2.027 15.484 1.00 97.69 303 SER A CA 1
ATOM 2510 C C . SER A 1 303 ? -19.682 1.505 16.666 1.00 97.69 303 SER A C 1
ATOM 2512 O O . SER A 1 303 ? -19.592 0.313 16.976 1.00 97.69 303 SER A O 1
ATOM 2514 N N . CYS A 1 304 ? -20.507 2.338 17.311 1.00 97.94 304 CYS A N 1
ATOM 2515 C CA . CYS A 1 304 ? -21.252 1.946 18.515 1.00 97.94 304 CYS A CA 1
ATOM 2516 C C . CYS A 1 304 ? -22.424 0.990 18.219 1.00 97.94 304 CYS A C 1
ATOM 2518 O O . CYS A 1 304 ? -22.723 0.093 19.006 1.00 97.94 304 CYS A O 1
ATOM 2520 N N . GLY A 1 305 ? -23.051 1.131 17.052 1.00 98.06 305 GLY A N 1
ATOM 2521 C CA . GLY A 1 305 ? -24.238 0.393 16.637 1.00 98.06 305 GLY A CA 1
ATOM 2522 C C . GLY A 1 305 ? -24.775 0.888 15.293 1.00 98.06 305 GLY A C 1
ATOM 2523 O O . GLY A 1 305 ? -24.119 1.688 14.631 1.00 98.06 305 GLY A O 1
ATOM 2524 N N . PRO A 1 306 ? -25.938 0.379 14.855 1.00 97.81 306 PRO A N 1
ATOM 2525 C CA . PRO A 1 306 ? -26.466 0.643 13.516 1.00 97.81 306 PRO A CA 1
ATOM 2526 C C . PRO A 1 306 ? -27.010 2.062 13.292 1.00 97.81 306 PRO A C 1
ATOM 2528 O O . PRO A 1 306 ? -27.246 2.418 12.141 1.00 97.81 306 PRO A O 1
ATOM 2531 N N . ASP A 1 307 ? -27.272 2.846 14.343 1.00 97.81 307 ASP A N 1
ATOM 2532 C CA . ASP A 1 307 ? -27.867 4.183 14.230 1.00 97.81 307 ASP A CA 1
ATOM 2533 C C . ASP A 1 307 ? -26.829 5.289 14.507 1.00 97.81 307 ASP A C 1
ATOM 2535 O O . ASP A 1 307 ? -26.546 5.596 15.674 1.00 97.81 307 ASP A O 1
ATOM 2539 N N . PRO A 1 308 ? -26.272 5.931 13.464 1.00 97.38 308 PRO A N 1
ATOM 2540 C CA . PRO A 1 308 ? -25.231 6.929 13.651 1.00 97.38 308 PRO A CA 1
ATOM 2541 C C . PRO A 1 308 ? -25.743 8.227 14.284 1.00 97.38 308 PRO A C 1
ATOM 2543 O O . PRO A 1 308 ? -24.967 8.932 14.930 1.00 97.38 308 PRO A O 1
ATOM 2546 N N . ALA A 1 309 ? -27.046 8.525 14.192 1.00 96.81 309 ALA A N 1
ATOM 2547 C CA . ALA A 1 309 ? -27.629 9.672 14.885 1.00 96.81 309 ALA A CA 1
ATOM 2548 C C . ALA A 1 309 ? -27.583 9.490 16.407 1.00 96.81 309 ALA A C 1
ATOM 2550 O O . ALA A 1 309 ? -27.388 10.459 17.142 1.00 96.81 309 ALA A O 1
ATOM 2551 N N . VAL A 1 310 ? -27.725 8.246 16.874 1.00 98.00 310 VAL A N 1
ATOM 2552 C CA . VAL A 1 310 ? -27.563 7.879 18.283 1.00 98.00 310 VAL A CA 1
ATOM 2553 C C . VAL A 1 310 ? -26.087 7.833 18.665 1.00 98.00 310 VAL A C 1
ATOM 2555 O O . VAL A 1 310 ? -25.686 8.509 19.611 1.00 98.00 310 VAL A O 1
ATOM 2558 N N . CYS A 1 311 ? -25.271 7.079 17.925 1.00 98.31 311 CYS A N 1
ATOM 2559 C CA . CYS A 1 311 ? -23.857 6.880 18.250 1.00 98.31 311 CYS A CA 1
ATOM 2560 C C . CYS A 1 311 ? -23.054 8.183 18.280 1.00 98.31 311 CYS A C 1
ATOM 2562 O O . CYS A 1 311 ? -22.204 8.352 19.151 1.00 98.31 311 CYS A O 1
ATOM 2564 N N . CYS A 1 312 ? -23.365 9.144 17.406 1.00 98.06 312 CYS A N 1
ATOM 2565 C CA . CYS A 1 312 ? -22.693 10.443 17.392 1.00 98.06 312 CYS A CA 1
ATOM 2566 C C . CYS A 1 312 ? -22.820 11.205 18.723 1.00 98.06 312 CYS A C 1
ATOM 2568 O O . CYS A 1 312 ? -21.908 11.925 19.120 1.00 98.06 312 CYS A O 1
ATOM 2570 N N . GLN A 1 313 ? -23.906 10.997 19.471 1.00 98.25 313 GLN A N 1
ATOM 2571 C CA . GLN A 1 313 ? -24.108 11.628 20.779 1.00 98.25 313 GLN A CA 1
ATOM 2572 C C . GLN A 1 313 ? -23.234 11.031 21.894 1.00 98.25 313 GLN A C 1
ATOM 2574 O O . GLN A 1 313 ? -23.268 11.518 23.026 1.00 98.25 313 GLN A O 1
ATOM 2579 N N . PHE A 1 314 ? -22.508 9.952 21.602 1.00 98.50 314 PHE A N 1
ATOM 2580 C CA . PHE A 1 314 ? -21.550 9.313 22.501 1.00 98.50 314 PHE A CA 1
ATOM 2581 C C . PHE A 1 314 ? -20.102 9.528 22.048 1.00 98.50 314 PHE A C 1
ATOM 2583 O O . PHE A 1 314 ? -19.184 9.031 22.686 1.00 98.50 314 PHE A O 1
ATOM 2590 N N . ASP A 1 315 ? -19.881 10.324 20.999 1.00 98.00 315 ASP A N 1
ATOM 2591 C CA . ASP A 1 315 ? -18.572 10.886 20.692 1.00 98.00 315 ASP A CA 1
ATOM 2592 C C . ASP A 1 315 ? -18.416 12.222 21.434 1.00 98.00 315 ASP A C 1
ATOM 2594 O O . ASP A 1 315 ? -18.844 13.282 20.971 1.00 98.00 315 ASP A O 1
ATOM 2598 N N . PHE A 1 316 ? -17.837 12.181 22.636 1.00 98.25 316 PHE A N 1
ATOM 2599 C CA . PHE A 1 316 ? -17.811 13.346 23.525 1.00 98.25 316 PHE A CA 1
ATOM 2600 C C . PHE A 1 316 ? -16.826 14.439 23.104 1.00 98.25 316 PHE A C 1
ATOM 2602 O O . PHE A 1 316 ? -16.890 15.535 23.651 1.00 98.25 316 PHE A O 1
ATOM 2609 N N . ALA A 1 317 ? -15.972 14.212 22.105 1.00 95.25 317 ALA A N 1
ATOM 2610 C CA . ALA A 1 317 ? -15.208 15.306 21.505 1.00 95.25 317 ALA A CA 1
ATOM 2611 C C . ALA A 1 317 ? -16.078 16.254 20.675 1.00 95.25 317 ALA A C 1
ATOM 2613 O O . ALA A 1 317 ? -15.720 17.408 20.452 1.00 95.25 317 ALA A O 1
ATOM 2614 N N . ARG A 1 318 ? -17.269 15.807 20.261 1.00 95.12 318 ARG A N 1
ATOM 2615 C CA . ARG A 1 318 ? -18.257 16.662 19.591 1.00 95.12 318 ARG A CA 1
ATOM 2616 C C . ARG A 1 318 ? -19.034 17.554 20.569 1.00 95.12 318 ARG A C 1
ATOM 2618 O O . ARG A 1 318 ? -19.989 18.208 20.174 1.00 95.12 318 ARG A O 1
ATOM 2625 N N . LEU A 1 319 ? -18.654 17.578 21.853 1.00 93.44 319 LEU A N 1
ATOM 2626 C CA . LEU A 1 319 ? -19.132 18.593 22.801 1.00 93.44 319 LEU A CA 1
ATOM 2627 C C . LEU A 1 319 ? -18.551 19.978 22.485 1.00 93.44 319 LEU A C 1
ATOM 2629 O O . LEU A 1 319 ? -19.180 20.985 22.807 1.00 93.44 319 LEU A O 1
ATOM 2633 N N . THR A 1 320 ? -17.360 20.023 21.885 1.00 85.94 320 THR A N 1
ATOM 2634 C CA . THR A 1 320 ? -16.587 21.249 21.654 1.00 85.94 320 THR A CA 1
ATOM 2635 C C . THR A 1 320 ? -16.201 21.411 20.190 1.00 85.94 320 THR A C 1
ATOM 2637 O O . THR A 1 320 ? -16.560 22.407 19.566 1.00 85.94 320 THR A O 1
ATOM 2640 N N . ASP A 1 321 ? -15.493 20.429 19.635 1.00 78.88 321 ASP A N 1
ATOM 2641 C CA . ASP A 1 321 ? -14.673 20.640 18.434 1.00 78.88 321 ASP A CA 1
ATOM 2642 C C . ASP A 1 321 ? -15.383 20.243 17.133 1.00 78.88 321 ASP A C 1
ATOM 2644 O O . ASP A 1 321 ? -14.981 20.634 16.037 1.00 78.88 321 ASP A O 1
ATOM 2648 N N . TYR A 1 322 ? -16.481 19.493 17.242 1.00 87.81 322 TYR A N 1
ATOM 2649 C CA . TYR A 1 322 ? -17.177 18.890 16.108 1.00 87.81 322 TYR A CA 1
ATOM 2650 C C . TYR A 1 322 ? -18.690 18.943 16.290 1.00 87.81 322 TYR A C 1
ATOM 2652 O O . TYR A 1 322 ? -19.192 19.084 17.396 1.00 87.81 322 TYR A O 1
ATOM 2660 N N . HIS A 1 323 ? -19.425 18.781 15.191 1.00 90.44 323 HIS A N 1
ATOM 2661 C CA . HIS A 1 323 ? -20.886 18.738 15.206 1.00 90.44 323 HIS A CA 1
ATOM 2662 C C . HIS A 1 323 ? -21.387 17.373 14.729 1.00 90.44 323 HIS A C 1
ATOM 2664 O O . HIS A 1 323 ? -20.806 16.753 13.834 1.00 90.44 323 HIS A O 1
ATOM 2670 N N . CYS A 1 324 ? -22.498 16.909 15.297 1.00 94.44 324 CYS A N 1
ATOM 2671 C CA . CYS A 1 324 ? -23.240 15.764 14.783 1.00 94.44 324 CYS A CA 1
ATOM 2672 C C . CYS A 1 324 ? -24.131 16.168 13.597 1.00 94.44 324 CYS A C 1
ATOM 2674 O O . CYS A 1 324 ? -25.040 16.984 13.781 1.00 94.44 324 CYS A O 1
ATOM 2676 N N . PRO A 1 325 ? -23.936 15.589 12.395 1.00 94.50 325 PRO A N 1
ATOM 2677 C CA . PRO A 1 325 ? -24.709 15.952 11.203 1.00 94.50 325 PRO A CA 1
ATOM 2678 C C . PRO A 1 325 ? -26.183 15.517 11.268 1.00 94.50 325 PRO A C 1
ATOM 2680 O O . PRO A 1 325 ? -27.001 16.007 10.498 1.00 94.50 325 PRO A O 1
ATOM 2683 N N . TRP A 1 326 ? -26.548 14.639 12.207 1.00 95.12 326 TRP A N 1
ATOM 2684 C CA . TRP A 1 326 ? -27.917 14.139 12.394 1.00 95.12 326 TRP A CA 1
ATOM 2685 C C . TRP A 1 326 ? -28.785 14.998 13.334 1.00 95.12 326 TRP A C 1
ATOM 2687 O O . TRP A 1 326 ? -29.850 14.562 13.764 1.00 95.12 326 TRP A O 1
ATOM 2697 N N . GLY A 1 327 ? -28.334 16.205 13.692 1.00 89.62 327 GLY A N 1
ATOM 2698 C CA . GLY A 1 327 ? -29.109 17.167 14.488 1.00 89.62 327 GLY A CA 1
ATOM 2699 C C . GLY A 1 327 ? -29.209 16.864 15.989 1.00 89.62 327 GLY A C 1
ATOM 2700 O O . GLY A 1 327 ? -29.803 17.651 16.719 1.00 89.62 327 GLY A O 1
ATOM 2701 N N . GLN A 1 328 ? -28.613 15.767 16.465 1.00 92.25 328 GLN A N 1
ATOM 2702 C CA . GLN A 1 328 ? -28.573 15.384 17.881 1.00 92.25 328 GLN A CA 1
ATOM 2703 C C . GLN A 1 328 ? -27.125 15.446 18.377 1.00 92.25 328 GLN A C 1
ATOM 2705 O O . GLN A 1 328 ? -26.305 14.621 17.982 1.00 92.25 328 GLN A O 1
ATOM 2710 N N . GLN A 1 329 ? -26.803 16.450 19.195 1.00 94.56 329 GLN A N 1
ATOM 2711 C CA . GLN A 1 329 ? -25.451 16.661 19.727 1.00 94.56 329 GLN A CA 1
ATOM 2712 C C . GLN A 1 329 ? -25.205 15.817 20.988 1.00 94.56 329 GLN A C 1
ATOM 2714 O O . GLN A 1 329 ? -26.168 15.481 21.688 1.00 94.56 329 GLN A O 1
ATOM 2719 N N . PRO A 1 330 ? -23.942 15.478 21.310 1.00 97.06 330 PRO A N 1
ATOM 2720 C CA . PRO A 1 330 ? -23.624 14.877 22.597 1.00 97.06 330 PRO A CA 1
ATOM 2721 C C . PRO A 1 330 ? -23.981 15.818 23.750 1.00 97.06 330 PRO A C 1
ATOM 2723 O O . PRO A 1 330 ? -23.954 17.042 23.630 1.00 97.06 330 PRO A O 1
ATOM 2726 N N . VAL A 1 331 ? -24.277 15.222 24.902 1.00 97.19 331 VAL A N 1
ATOM 2727 C CA . VAL A 1 331 ? -24.491 15.932 26.166 1.00 97.19 331 VAL A CA 1
ATOM 2728 C C . VAL A 1 331 ? -23.592 15.330 27.232 1.00 97.19 331 VAL A C 1
ATOM 2730 O O . VAL A 1 331 ? -23.355 14.122 27.242 1.00 97.19 331 VAL A O 1
ATOM 2733 N N . GLN A 1 332 ? -23.091 16.158 28.146 1.00 97.81 332 GLN A N 1
ATOM 2734 C CA . GLN A 1 332 ? -22.293 15.665 29.263 1.00 97.81 332 GLN A CA 1
ATOM 2735 C C . GLN A 1 332 ? -23.121 14.705 30.130 1.00 97.81 332 GLN A C 1
ATOM 2737 O O . GLN A 1 332 ? -24.291 14.959 30.425 1.00 97.81 332 GLN A O 1
ATOM 2742 N N . ILE A 1 333 ? -22.505 13.608 30.567 1.00 98.69 333 ILE A N 1
ATOM 2743 C CA . ILE A 1 333 ? -23.158 12.600 31.399 1.00 98.69 333 ILE A CA 1
ATOM 2744 C C . ILE A 1 333 ? -23.166 13.060 32.859 1.00 98.69 333 ILE A C 1
ATOM 2746 O O . ILE A 1 333 ? -22.117 13.288 33.482 1.00 98.69 333 ILE A O 1
ATOM 2750 N N . THR A 1 334 ? -24.366 13.180 33.413 1.00 98.38 334 THR A N 1
ATOM 2751 C CA . THR A 1 334 ? -24.655 13.611 34.784 1.00 98.38 334 THR A CA 1
ATOM 2752 C C . THR A 1 334 ? -25.456 12.536 35.514 1.00 98.38 334 THR A C 1
ATOM 2754 O O . THR A 1 334 ? -25.926 11.576 34.907 1.00 98.38 334 THR A O 1
ATOM 2757 N N . ALA A 1 335 ? -25.632 12.686 36.827 1.00 97.44 335 ALA A N 1
ATOM 2758 C CA . ALA A 1 335 ? -26.484 11.777 37.594 1.00 97.44 335 ALA A CA 1
ATOM 2759 C C . ALA A 1 335 ? -27.947 11.784 37.104 1.00 97.44 335 ALA A C 1
ATOM 2761 O O . ALA A 1 335 ? -28.614 10.757 37.191 1.00 97.44 335 ALA A O 1
ATOM 2762 N N . ASP A 1 336 ? -28.412 12.908 36.548 1.00 98.25 336 ASP A N 1
ATOM 2763 C CA . ASP A 1 336 ? -29.801 13.084 36.116 1.00 98.25 336 ASP A CA 1
ATOM 2764 C C . ASP A 1 336 ? -30.096 12.392 34.779 1.00 98.25 336 ASP A C 1
ATOM 2766 O O . ASP A 1 336 ? -31.203 11.900 34.580 1.00 98.25 336 ASP A O 1
ATOM 2770 N N . ASN A 1 337 ? -29.117 12.325 33.865 1.00 98.50 337 ASN A N 1
ATOM 2771 C CA . ASN A 1 337 ? -29.319 11.756 32.527 1.00 98.50 337 ASN A CA 1
ATOM 2772 C C . ASN A 1 337 ? -28.693 10.364 32.327 1.00 98.50 337 ASN A C 1
ATOM 2774 O O . ASN A 1 337 ? -29.050 9.682 31.368 1.00 98.50 337 ASN A O 1
ATOM 2778 N N . VAL A 1 338 ? -27.796 9.902 33.213 1.00 98.69 338 VAL A N 1
ATOM 2779 C CA . VAL A 1 338 ? -27.015 8.668 32.988 1.00 98.69 338 VAL A CA 1
ATOM 2780 C C . VAL A 1 338 ? -27.884 7.443 32.706 1.00 98.69 338 VAL A C 1
ATOM 2782 O O . VAL A 1 338 ? -27.511 6.642 31.860 1.00 98.69 338 VAL A O 1
ATOM 2785 N N . ALA A 1 339 ? -29.051 7.318 33.345 1.00 98.50 339 ALA A N 1
ATOM 2786 C CA . ALA A 1 339 ? -29.957 6.190 33.138 1.00 98.50 339 ALA A CA 1
ATOM 2787 C C . ALA A 1 339 ? -30.501 6.132 31.701 1.00 98.50 339 ALA A C 1
ATOM 2789 O O . ALA A 1 339 ? -30.359 5.120 31.020 1.00 98.50 339 ALA A O 1
ATOM 2790 N N . GLU A 1 340 ? -31.066 7.242 31.221 1.00 98.44 340 GLU A N 1
ATOM 2791 C CA . GLU A 1 340 ? -31.598 7.362 29.860 1.00 98.44 340 GLU A CA 1
ATOM 2792 C C . GLU A 1 340 ? -30.491 7.168 28.815 1.00 98.44 340 GLU A C 1
ATOM 2794 O O . GLU A 1 340 ? -30.642 6.410 27.855 1.00 98.44 340 GLU A O 1
ATOM 2799 N N . ARG A 1 341 ? -29.342 7.822 29.026 1.00 98.62 341 ARG A N 1
ATOM 2800 C CA . ARG A 1 341 ? -28.195 7.750 28.113 1.00 98.62 341 ARG A CA 1
ATOM 2801 C C . ARG A 1 341 ? -27.594 6.344 28.061 1.00 98.62 341 ARG A C 1
ATOM 2803 O O . ARG A 1 341 ? -27.226 5.885 26.982 1.00 98.62 341 ARG A O 1
ATOM 2810 N N . ALA A 1 342 ? -27.510 5.657 29.200 1.00 98.69 342 ALA A N 1
ATOM 2811 C CA . ALA A 1 342 ? -27.017 4.287 29.281 1.00 98.69 342 ALA A CA 1
ATOM 2812 C C . ALA A 1 342 ? -27.934 3.304 28.548 1.00 98.69 342 ALA A C 1
ATOM 2814 O O . ALA A 1 342 ? -27.427 2.447 27.830 1.00 98.69 342 ALA A O 1
ATOM 2815 N N . GLU A 1 343 ? -29.257 3.438 28.674 1.00 98.44 343 GLU A N 1
ATOM 2816 C CA . GLU A 1 343 ? -30.208 2.596 27.935 1.00 98.44 343 GLU A CA 1
ATOM 2817 C C . GLU A 1 343 ? -30.112 2.814 26.424 1.00 98.44 343 GLU A C 1
ATOM 2819 O O . GLU A 1 343 ? -30.063 1.850 25.658 1.00 98.44 343 GLU A O 1
ATOM 2824 N N . LEU A 1 344 ? -29.998 4.073 25.989 1.00 98.31 344 LEU A N 1
ATOM 2825 C CA . LEU A 1 344 ? -29.853 4.412 24.575 1.00 98.31 344 LEU A CA 1
ATOM 2826 C C . LEU A 1 344 ? -28.572 3.815 23.964 1.00 98.31 344 LEU A C 1
ATOM 2828 O O . LEU A 1 344 ? -28.604 3.274 22.858 1.00 98.31 344 LEU A O 1
ATOM 2832 N N . LEU A 1 345 ? -27.450 3.876 24.687 1.00 98.69 345 LEU A N 1
ATOM 2833 C CA . LEU A 1 345 ? -26.188 3.279 24.243 1.00 98.69 345 LEU A CA 1
ATOM 2834 C C . LEU A 1 345 ? -26.223 1.745 24.301 1.00 98.69 345 LEU A C 1
ATOM 2836 O O . LEU A 1 345 ? -25.782 1.074 23.368 1.00 98.69 345 LEU A O 1
ATOM 2840 N N . ALA A 1 346 ? -26.785 1.176 25.370 1.00 98.50 346 ALA A N 1
ATOM 2841 C CA . ALA A 1 346 ? -26.915 -0.268 25.525 1.00 98.50 346 ALA A CA 1
ATOM 2842 C C . ALA A 1 346 ? -27.794 -0.882 24.425 1.00 98.50 346 ALA A C 1
ATOM 2844 O O . ALA A 1 346 ? -27.496 -1.976 23.946 1.00 98.50 346 ALA A O 1
ATOM 2845 N N . ASP A 1 347 ? -28.836 -0.182 23.974 1.00 98.50 347 ASP A N 1
ATOM 2846 C CA . ASP A 1 347 ? -29.642 -0.581 22.818 1.00 98.50 347 ASP A CA 1
ATOM 2847 C C . ASP A 1 347 ? -28.797 -0.727 21.538 1.00 98.50 347 ASP A C 1
ATOM 2849 O O . ASP A 1 347 ? -28.908 -1.735 20.835 1.00 98.50 347 ASP A O 1
ATOM 2853 N N . GLN A 1 348 ? -27.894 0.222 21.266 1.00 98.75 348 GLN A N 1
ATOM 2854 C CA . GLN A 1 348 ? -26.986 0.158 20.115 1.00 98.75 348 GLN A CA 1
ATOM 2855 C C . GLN A 1 348 ? -26.017 -1.026 20.209 1.00 98.75 348 GLN A C 1
ATOM 2857 O O . GLN A 1 348 ? -25.868 -1.777 19.240 1.00 98.75 348 GLN A O 1
ATOM 2862 N N . TYR A 1 349 ? -25.439 -1.264 21.391 1.00 98.75 349 TYR A N 1
ATOM 2863 C CA . TYR A 1 349 ? -24.569 -2.419 21.635 1.00 98.75 349 TYR A CA 1
ATOM 2864 C C . TYR A 1 349 ? -25.299 -3.749 21.439 1.00 98.75 349 TYR A C 1
ATOM 2866 O O . TYR A 1 349 ? -24.781 -4.645 20.770 1.00 98.75 349 TYR A O 1
ATOM 2874 N N . ARG A 1 350 ? -26.528 -3.874 21.957 1.00 98.38 350 ARG A N 1
ATOM 2875 C CA . ARG A 1 350 ? -27.371 -5.069 21.790 1.00 98.38 350 ARG A CA 1
ATOM 2876 C C . ARG A 1 350 ? -27.708 -5.318 20.324 1.00 98.38 350 ARG A C 1
ATOM 2878 O O . ARG A 1 350 ? -27.615 -6.455 19.870 1.00 98.38 350 ARG A O 1
ATOM 2885 N N . LYS A 1 351 ? -28.039 -4.272 19.561 1.00 98.44 351 LYS A N 1
ATOM 2886 C CA . LYS A 1 351 ? -28.266 -4.385 18.112 1.00 98.44 351 LYS A CA 1
ATOM 2887 C C . LYS A 1 351 ? -27.011 -4.854 17.389 1.00 98.44 351 LYS A C 1
ATOM 2889 O O . LYS A 1 351 ? -27.080 -5.836 16.652 1.00 98.44 351 LYS A O 1
ATOM 2894 N N . LYS A 1 352 ? -25.859 -4.229 17.646 1.00 98.56 352 LYS A N 1
ATOM 2895 C CA . LYS A 1 352 ? -24.581 -4.636 17.044 1.00 98.56 352 LYS A CA 1
ATOM 2896 C C . LYS A 1 352 ? -24.232 -6.093 17.367 1.00 98.56 352 LYS A C 1
ATOM 2898 O O . LYS A 1 352 ? -23.807 -6.818 16.474 1.00 98.56 352 LYS A O 1
ATOM 2903 N N . ALA A 1 353 ? -24.481 -6.544 18.598 1.00 98.19 353 ALA A N 1
ATOM 2904 C CA . ALA A 1 353 ? -24.244 -7.926 19.025 1.00 98.19 353 ALA A CA 1
ATOM 2905 C C . ALA A 1 353 ? -24.967 -8.962 18.156 1.00 98.19 353 ALA A C 1
ATOM 2907 O O . ALA A 1 353 ? -24.425 -10.032 17.899 1.00 98.19 353 ALA A O 1
ATOM 2908 N N . THR A 1 354 ? -26.172 -8.649 17.667 1.00 97.44 354 THR A N 1
ATOM 2909 C CA . THR A 1 354 ? -26.953 -9.598 16.856 1.00 97.44 354 THR A CA 1
ATOM 2910 C C . THR A 1 354 ? -26.345 -9.909 15.490 1.00 97.44 354 THR A C 1
ATOM 2912 O O . THR A 1 354 ? -26.733 -10.910 14.887 1.00 97.44 354 THR A O 1
ATOM 2915 N N . LEU A 1 355 ? -25.397 -9.091 15.020 1.00 98.38 355 LEU A N 1
ATOM 2916 C CA . LEU A 1 355 ? -24.730 -9.246 13.724 1.00 98.38 355 LEU A CA 1
ATOM 2917 C C . LEU A 1 355 ? -23.580 -10.267 13.763 1.00 98.38 355 LEU A C 1
ATOM 2919 O O . LEU A 1 355 ? -23.033 -10.613 12.718 1.00 98.38 355 LEU A O 1
ATOM 2923 N N . TYR A 1 356 ? -23.216 -10.744 14.955 1.00 98.06 356 TYR A N 1
ATOM 2924 C CA . TYR A 1 356 ? -22.105 -11.663 15.183 1.00 98.06 356 TYR A CA 1
ATOM 2925 C C . TYR A 1 356 ? -22.582 -12.981 15.797 1.00 98.06 356 TYR A C 1
ATOM 2927 O O . TYR A 1 356 ? -23.623 -13.054 16.454 1.00 98.06 356 TYR A O 1
ATOM 2935 N N . ASP A 1 357 ? -21.791 -14.033 15.598 1.00 96.50 357 ASP A N 1
ATOM 2936 C CA . ASP A 1 357 ? -21.958 -15.329 16.255 1.00 96.50 357 ASP A CA 1
ATOM 2937 C C . ASP A 1 357 ? -20.639 -15.738 16.925 1.00 96.50 357 ASP A C 1
ATOM 2939 O O . ASP A 1 357 ? -19.953 -16.666 16.500 1.00 96.50 357 ASP A O 1
ATOM 2943 N N . ASN A 1 358 ? -20.255 -15.008 17.973 1.00 96.62 358 ASN A N 1
ATOM 2944 C CA . ASN A 1 358 ? -19.012 -15.216 18.730 1.00 96.62 358 ASN A CA 1
ATOM 2945 C C . ASN A 1 358 ? -19.231 -15.454 20.229 1.00 96.62 358 ASN A C 1
ATOM 2947 O O . ASN A 1 358 ? -18.291 -15.426 21.022 1.00 96.62 358 ASN A O 1
ATOM 2951 N N . GLY A 1 359 ? -20.476 -15.722 20.621 1.00 93.94 359 GLY A N 1
ATOM 2952 C CA . GLY A 1 359 ? -20.830 -15.960 22.013 1.00 93.94 359 GLY A CA 1
ATOM 2953 C C . GLY A 1 359 ? -21.039 -14.692 22.844 1.00 93.94 359 GLY A C 1
ATOM 2954 O O . GLY A 1 359 ? -20.680 -14.697 24.020 1.00 93.94 359 GLY A O 1
ATOM 2955 N N . ASP A 1 360 ? -21.676 -13.677 22.251 1.00 95.69 360 ASP A N 1
ATOM 2956 C CA . ASP A 1 360 ? -22.085 -12.409 22.876 1.00 95.69 360 ASP A CA 1
ATOM 2957 C C . ASP A 1 360 ? -20.916 -11.516 23.317 1.00 95.69 360 ASP A C 1
ATOM 2959 O O . ASP A 1 360 ? -20.883 -11.029 24.449 1.00 95.69 360 ASP A O 1
ATOM 2963 N N . VAL A 1 361 ? -19.957 -11.289 22.413 1.00 97.88 361 VAL A N 1
ATOM 2964 C CA . VAL A 1 361 ? -18.865 -10.328 22.609 1.00 97.88 361 VAL A CA 1
ATOM 2965 C C . VAL A 1 361 ? -18.915 -9.272 21.507 1.00 97.88 361 VAL A C 1
ATOM 2967 O O . VAL A 1 361 ? -18.834 -9.585 20.320 1.00 97.88 361 VAL A O 1
ATOM 2970 N N . VAL A 1 362 ? -19.021 -8.004 21.892 1.00 97.25 362 VAL A N 1
ATOM 2971 C CA . VAL A 1 362 ? -19.061 -6.869 20.968 1.00 97.25 362 VAL A CA 1
ATOM 2972 C C . VAL A 1 362 ? -17.813 -6.025 21.110 1.00 97.25 362 VAL A C 1
ATOM 2974 O O . VAL A 1 362 ? -17.397 -5.650 22.204 1.00 97.25 362 VAL A O 1
ATOM 2977 N N . PHE A 1 363 ? -17.258 -5.686 19.957 1.00 95.06 363 PHE A N 1
ATOM 2978 C CA . PHE A 1 363 ? -16.157 -4.757 19.813 1.00 95.06 363 PHE A CA 1
ATOM 2979 C C . PHE A 1 363 ? -16.669 -3.372 19.390 1.00 95.06 363 PHE A C 1
ATOM 2981 O O . PHE A 1 363 ? -17.464 -3.284 18.451 1.00 95.06 363 PHE A O 1
ATOM 2988 N N . VAL A 1 364 ? -16.231 -2.295 20.052 1.00 98.44 364 VAL A N 1
ATOM 2989 C CA . VAL A 1 364 ? -16.646 -0.905 19.777 1.00 98.44 364 VAL A CA 1
ATOM 2990 C C . VAL A 1 364 ? -15.423 0.019 19.694 1.00 98.44 364 VAL A C 1
ATOM 2992 O O . VAL A 1 364 ? -14.943 0.487 20.727 1.00 98.44 364 VAL A O 1
ATOM 2995 N N . PRO A 1 365 ? -14.918 0.308 18.483 1.00 98.31 365 PRO A N 1
ATOM 2996 C CA . PRO A 1 365 ? -13.956 1.388 18.270 1.00 98.31 365 PRO A CA 1
ATOM 2997 C C . PRO A 1 365 ? -14.506 2.730 18.754 1.00 98.31 365 PRO A C 1
ATOM 2999 O O . PRO A 1 365 ? -15.658 3.057 18.490 1.00 98.31 365 PRO A O 1
ATOM 3002 N N . LEU A 1 366 ? -13.696 3.516 19.445 1.00 98.56 366 LEU A N 1
ATOM 3003 C CA . LEU A 1 366 ? -14.002 4.878 19.854 1.00 98.56 366 LEU A CA 1
ATOM 3004 C C . LEU A 1 366 ? -12.856 5.765 19.375 1.00 98.56 366 LEU A C 1
ATOM 3006 O O . LEU A 1 366 ? -11.815 5.863 20.015 1.00 98.56 366 LEU A O 1
ATOM 3010 N N . GLY A 1 367 ? -13.028 6.357 18.206 1.00 98.06 367 GLY A N 1
ATOM 3011 C CA . GLY A 1 367 ? -11.983 7.117 17.544 1.00 98.06 367 GLY A CA 1
ATOM 3012 C C . GLY A 1 367 ? -12.442 7.596 16.178 1.00 98.06 367 GLY A C 1
ATOM 3013 O O . GLY A 1 367 ? -13.612 7.466 15.824 1.00 98.06 367 GLY A O 1
ATOM 3014 N N . ASP A 1 368 ? -11.515 8.219 15.467 1.00 98.44 368 ASP A N 1
ATOM 3015 C CA . ASP A 1 368 ? -11.656 8.809 14.135 1.00 98.44 368 ASP A CA 1
ATOM 3016 C C . ASP A 1 368 ? -10.238 9.231 13.679 1.00 98.44 368 ASP A C 1
ATOM 3018 O O . ASP A 1 368 ? -9.243 8.948 14.369 1.00 98.44 368 ASP A O 1
ATOM 3022 N N . ASP A 1 369 ? -10.151 9.953 12.569 1.00 98.38 369 ASP A N 1
ATOM 3023 C CA . ASP A 1 369 ? -8.932 10.619 12.107 1.00 98.38 369 ASP A CA 1
ATOM 3024 C C . ASP A 1 369 ? -8.419 11.633 13.141 1.00 98.38 369 ASP A C 1
ATOM 3026 O O . ASP A 1 369 ? -9.164 12.500 13.603 1.00 98.38 369 ASP A O 1
ATOM 3030 N N . PHE A 1 370 ? -7.130 11.548 13.483 1.00 97.62 370 PHE A N 1
ATOM 3031 C CA . PHE A 1 370 ? -6.410 12.509 14.328 1.00 97.62 370 PHE A CA 1
ATOM 3032 C C . PHE A 1 370 ? -7.163 12.901 15.616 1.00 97.62 370 PHE A C 1
ATOM 3034 O O . PHE A 1 370 ? -7.328 14.075 15.939 1.00 97.62 370 PHE A O 1
ATOM 3041 N N . ARG A 1 371 ? -7.640 11.904 16.370 1.00 97.75 371 ARG A N 1
ATOM 3042 C CA . ARG A 1 371 ? -8.330 12.087 17.662 1.00 97.75 371 ARG A CA 1
ATOM 3043 C C . ARG A 1 371 ? -7.370 11.982 18.844 1.00 97.75 371 ARG A C 1
ATOM 3045 O O . ARG A 1 371 ? -6.219 11.573 18.684 1.00 97.75 371 ARG A O 1
ATOM 3052 N N . TYR A 1 372 ? -7.876 12.293 20.032 1.00 97.88 372 TYR A N 1
ATOM 3053 C CA . TYR A 1 372 ? -7.166 12.262 21.307 1.00 97.88 372 TYR A CA 1
ATOM 3054 C C . TYR A 1 372 ? -5.999 13.246 21.359 1.00 97.88 372 TYR A C 1
ATOM 3056 O O . TYR A 1 372 ? -4.933 12.901 21.846 1.00 97.88 372 TYR A O 1
ATOM 3064 N N . LEU A 1 373 ? -6.189 14.460 20.831 1.00 96.94 373 LEU A N 1
ATOM 3065 C CA . LEU A 1 373 ? -5.117 15.457 20.667 1.00 96.94 373 LEU A CA 1
ATOM 3066 C C . LEU A 1 373 ? -4.818 16.259 21.937 1.00 96.94 373 LEU A C 1
ATOM 3068 O O . LEU A 1 373 ? -3.796 16.940 22.026 1.00 96.94 373 LEU A O 1
ATOM 3072 N N . SER A 1 374 ? -5.736 16.236 22.900 1.00 97.31 374 SER A N 1
ATOM 3073 C CA . SER A 1 374 ? -5.661 17.055 24.101 1.00 97.31 374 SER A CA 1
ATOM 3074 C C . SER A 1 374 ? -6.109 16.286 25.335 1.00 97.31 374 SER A C 1
ATOM 3076 O O . SER A 1 374 ? -6.846 15.298 25.276 1.00 97.31 374 SER A O 1
ATOM 3078 N N . LYS A 1 375 ? -5.678 16.789 26.492 1.00 96.50 375 LYS A N 1
ATOM 3079 C CA . LYS A 1 375 ? -6.116 16.283 27.790 1.00 96.50 375 LYS A CA 1
ATOM 3080 C C . LYS A 1 375 ? -7.632 16.434 27.977 1.00 96.50 375 LYS A C 1
ATOM 3082 O O . LYS A 1 375 ? -8.263 15.511 28.480 1.00 96.50 375 LYS A O 1
ATOM 3087 N N . ASP A 1 376 ? -8.201 17.563 27.557 1.00 96.81 376 ASP A N 1
ATOM 3088 C CA . ASP A 1 376 ? -9.634 17.843 27.705 1.00 96.81 376 ASP A CA 1
ATOM 3089 C C . ASP A 1 376 ? -10.476 16.843 26.909 1.00 96.81 376 ASP A C 1
ATOM 3091 O O . ASP A 1 376 ? -11.493 16.349 27.397 1.00 96.81 376 ASP A O 1
ATOM 3095 N N . GLU A 1 377 ? -10.015 16.471 25.715 1.00 97.69 377 GLU A N 1
ATOM 3096 C CA . GLU A 1 377 ? -10.666 15.451 24.907 1.00 97.69 377 GLU A CA 1
ATOM 3097 C C . GLU A 1 377 ? -10.604 14.068 25.572 1.00 97.69 377 GLU A C 1
ATOM 3099 O O . GLU A 1 377 ? -11.625 13.384 25.686 1.00 97.69 377 GLU A O 1
ATOM 3104 N N . TRP A 1 378 ? -9.422 13.668 26.057 1.00 98.00 378 TRP A N 1
ATOM 3105 C CA . TRP A 1 378 ? -9.244 12.426 26.813 1.00 98.00 378 TRP A CA 1
ATOM 3106 C C . TRP A 1 378 ? -10.170 12.368 28.030 1.00 98.00 378 TRP A C 1
ATOM 3108 O O . TRP A 1 378 ? -10.863 11.369 28.236 1.00 98.00 378 TRP A O 1
ATOM 3118 N N . GLU A 1 379 ? -10.225 13.442 28.819 1.00 97.25 379 GLU A N 1
ATOM 3119 C CA . GLU A 1 379 ? -11.091 13.539 29.992 1.00 97.25 379 GLU A CA 1
ATOM 3120 C C . GLU A 1 379 ? -12.575 13.508 29.608 1.00 97.25 379 GLU A C 1
ATOM 3122 O O . GLU A 1 379 ? -13.353 12.805 30.258 1.00 97.25 379 GLU A O 1
ATOM 3127 N N . ALA A 1 380 ? -12.982 14.211 28.548 1.00 97.69 380 ALA A N 1
ATOM 3128 C CA . ALA A 1 380 ? -14.357 14.198 28.062 1.00 97.69 380 ALA A CA 1
ATOM 3129 C C . ALA A 1 380 ? -14.777 12.795 27.609 1.00 97.69 380 ALA A C 1
ATOM 3131 O O . ALA A 1 380 ? -15.821 12.300 28.043 1.00 97.69 380 ALA A O 1
ATOM 3132 N N . GLN A 1 381 ? -13.964 12.120 26.796 1.00 98.19 381 GLN A N 1
ATOM 3133 C CA . GLN A 1 381 ? -14.267 10.771 26.325 1.00 98.19 381 GLN A CA 1
ATOM 3134 C C . GLN A 1 381 ? -14.275 9.773 27.480 1.00 98.19 381 GLN A C 1
ATOM 3136 O O . GLN A 1 381 ? -15.267 9.068 27.679 1.00 98.19 381 GLN A O 1
ATOM 3141 N N . PHE A 1 382 ? -13.207 9.731 28.277 1.00 98.50 382 PHE A N 1
ATOM 3142 C CA . PHE A 1 382 ? -13.046 8.727 29.320 1.00 98.50 382 PHE A CA 1
ATOM 3143 C C . PHE A 1 382 ? -14.061 8.893 30.453 1.00 98.50 382 PHE A C 1
ATOM 3145 O O . PHE A 1 382 ? -14.719 7.924 30.823 1.00 98.50 382 PHE A O 1
ATOM 3152 N N . ASN A 1 383 ? -14.236 10.103 30.997 1.00 98.25 383 ASN A N 1
ATOM 3153 C CA . ASN A 1 383 ? -15.088 10.305 32.172 1.00 98.25 383 ASN A CA 1
ATOM 3154 C C . ASN A 1 383 ? -16.570 10.067 31.861 1.00 98.25 383 ASN A C 1
ATOM 3156 O O . ASN A 1 383 ? -17.287 9.494 32.684 1.00 98.25 383 ASN A O 1
ATOM 3160 N N . ASN A 1 384 ? -17.043 10.496 30.688 1.00 98.81 384 ASN A N 1
ATOM 3161 C CA . ASN A 1 384 ? -18.434 10.284 30.294 1.00 98.81 384 ASN A CA 1
ATOM 3162 C C . ASN A 1 384 ? -18.714 8.805 29.999 1.00 98.81 384 ASN A C 1
ATOM 3164 O O . ASN A 1 384 ? -19.678 8.256 30.536 1.00 98.81 384 ASN A O 1
ATOM 3168 N N . HIS A 1 385 ? -17.843 8.129 29.241 1.00 98.75 385 HIS A N 1
ATOM 3169 C CA . HIS A 1 385 ? -17.966 6.686 29.018 1.00 98.75 385 HIS A CA 1
ATOM 3170 C C . HIS A 1 385 ? -17.866 5.897 30.320 1.00 98.75 385 HIS A C 1
ATOM 3172 O O . HIS A 1 385 ? -18.658 4.985 30.531 1.00 98.75 385 HIS A O 1
ATOM 3178 N N . LYS A 1 386 ? -16.966 6.276 31.233 1.00 98.50 386 LYS A N 1
ATOM 3179 C CA . LYS A 1 386 ? -16.837 5.613 32.530 1.00 98.50 386 LYS A CA 1
ATOM 3180 C C . LYS A 1 386 ? -18.126 5.692 33.351 1.00 98.50 386 LYS A C 1
ATOM 3182 O O . LYS A 1 386 ? -18.555 4.674 33.879 1.00 98.50 386 LYS A O 1
ATOM 3187 N N . LYS A 1 387 ? -18.786 6.854 33.415 1.00 98.75 387 LYS A N 1
ATOM 3188 C CA . LYS A 1 387 ? -20.090 6.990 34.096 1.00 98.75 387 LYS A CA 1
ATOM 3189 C C . LYS A 1 387 ? -21.158 6.075 33.489 1.00 98.75 387 LYS A C 1
ATOM 3191 O O . LYS A 1 387 ? -21.921 5.461 34.230 1.00 98.75 387 LYS A O 1
ATOM 3196 N N . LEU A 1 388 ? -21.199 5.973 32.158 1.00 98.81 388 LEU A N 1
ATOM 3197 C CA . LEU A 1 388 ? -22.123 5.084 31.448 1.00 98.81 388 LEU A CA 1
ATOM 3198 C C . LEU A 1 388 ? -21.815 3.609 31.740 1.00 98.81 388 LEU A C 1
ATOM 3200 O O . LEU A 1 388 ? -22.722 2.857 32.080 1.00 98.81 388 LEU A O 1
ATOM 3204 N N . MET A 1 389 ? -20.543 3.210 31.667 1.00 98.62 389 MET A N 1
ATOM 3205 C CA . MET A 1 389 ? -20.084 1.855 31.986 1.00 98.62 389 MET A CA 1
ATOM 3206 C C . MET A 1 389 ? -20.411 1.477 33.430 1.00 98.62 389 MET A C 1
ATOM 3208 O O . MET A 1 389 ? -21.008 0.431 33.665 1.00 98.62 389 MET A O 1
ATOM 3212 N N . ASP A 1 390 ? -20.070 2.338 34.391 1.00 98.56 390 ASP A N 1
ATOM 3213 C CA . ASP A 1 390 ? -20.316 2.103 35.814 1.00 98.56 390 ASP A CA 1
ATOM 3214 C C . ASP A 1 390 ? -21.828 1.946 36.083 1.00 98.56 390 ASP A C 1
ATOM 3216 O O . ASP A 1 390 ? -22.230 1.044 36.820 1.00 98.56 390 ASP A O 1
ATOM 3220 N N . TYR A 1 391 ? -22.683 2.752 35.432 1.00 98.69 391 TYR A N 1
ATOM 3221 C CA . TYR A 1 391 ? -24.138 2.591 35.514 1.00 98.69 391 TYR A CA 1
ATOM 3222 C C . TYR A 1 391 ? -24.594 1.249 34.932 1.00 98.69 391 TYR A C 1
ATOM 3224 O O . TYR A 1 391 ? -25.232 0.480 35.650 1.00 98.69 391 TYR A O 1
ATOM 3232 N N . ILE A 1 392 ? -24.238 0.937 33.678 1.00 98.62 392 ILE A N 1
ATOM 3233 C CA . ILE A 1 392 ? -24.639 -0.307 32.995 1.00 98.62 392 ILE A CA 1
ATOM 3234 C C . ILE A 1 392 ? -24.218 -1.534 33.814 1.00 98.62 392 ILE A C 1
ATOM 3236 O O . ILE A 1 392 ? -25.036 -2.413 34.078 1.00 98.62 392 ILE A O 1
ATOM 3240 N N . ASN A 1 393 ? -22.969 -1.557 34.280 1.00 98.56 393 ASN A N 1
ATOM 3241 C CA . ASN A 1 393 ? -22.396 -2.679 35.022 1.00 98.56 393 ASN A CA 1
ATOM 3242 C C . ASN A 1 393 ? -23.010 -2.849 36.421 1.00 98.56 393 ASN A C 1
ATOM 3244 O O . ASN A 1 393 ? -22.992 -3.949 36.970 1.00 98.56 393 ASN A O 1
ATOM 3248 N N . SER A 1 394 ? -23.559 -1.780 37.012 1.00 98.19 394 SER A N 1
ATOM 3249 C CA . SER A 1 394 ? -24.213 -1.831 38.329 1.00 98.19 394 SER A CA 1
ATOM 3250 C C . SER A 1 394 ? -25.629 -2.421 38.303 1.00 98.19 394 SER A C 1
ATOM 3252 O O . SER A 1 394 ? -26.193 -2.696 39.364 1.00 98.19 394 SER A O 1
ATOM 3254 N N . LYS A 1 395 ? -26.216 -2.597 37.112 1.00 96.75 395 LYS A N 1
ATOM 3255 C CA . LYS A 1 395 ? -27.620 -2.965 36.904 1.00 96.75 395 LYS A CA 1
ATOM 3256 C C . LYS A 1 395 ? -27.744 -4.370 36.299 1.00 96.75 395 LYS A C 1
ATOM 3258 O O . LYS A 1 395 ? -27.591 -4.526 35.088 1.00 96.75 395 LYS A O 1
ATOM 3263 N N . PRO A 1 396 ? -28.053 -5.415 37.092 1.00 93.75 396 PRO A N 1
ATOM 3264 C CA . PRO A 1 396 ? -28.204 -6.781 36.581 1.00 93.75 396 PRO A CA 1
ATOM 3265 C C . PRO A 1 396 ? -29.246 -6.919 35.461 1.00 93.75 396 PRO A C 1
ATOM 3267 O O . PRO A 1 396 ? -29.104 -7.766 34.577 1.00 93.75 396 PRO A O 1
ATOM 3270 N N . GLU A 1 397 ? -30.280 -6.076 35.469 1.00 94.44 397 GLU A N 1
ATOM 3271 C CA . GLU A 1 397 ? -31.312 -5.996 34.434 1.00 94.44 397 GLU A CA 1
ATOM 3272 C C . GLU A 1 397 ? -30.758 -5.624 33.049 1.00 94.44 397 GLU A C 1
ATOM 3274 O O . GLU A 1 397 ? -31.335 -6.033 32.041 1.00 94.44 397 GLU A O 1
ATOM 3279 N N . MET A 1 398 ? -29.602 -4.949 32.985 1.00 95.25 398 MET A N 1
ATOM 3280 C CA . MET A 1 398 ? -28.950 -4.587 31.724 1.00 95.25 398 MET A CA 1
ATOM 3281 C C . MET A 1 398 ? -28.354 -5.794 30.998 1.00 95.25 398 MET A C 1
ATOM 3283 O O . MET A 1 398 ? -28.181 -5.728 29.776 1.00 95.25 398 MET A O 1
ATOM 3287 N N . ARG A 1 399 ? -28.067 -6.888 31.728 1.00 96.50 399 ARG A N 1
ATOM 3288 C CA . ARG A 1 399 ? -27.466 -8.142 31.222 1.00 96.50 399 ARG A CA 1
ATOM 3289 C C . ARG A 1 399 ? -26.206 -7.910 30.383 1.00 96.50 399 ARG A C 1
ATOM 3291 O O . ARG A 1 399 ? -25.964 -8.603 29.396 1.00 96.50 399 ARG A O 1
ATOM 3298 N N . MET A 1 400 ? -25.417 -6.917 30.770 1.00 97.75 400 MET A N 1
ATOM 3299 C CA . MET A 1 400 ? -24.290 -6.417 29.998 1.00 97.75 400 MET A CA 1
ATOM 3300 C C . MET A 1 400 ? -23.137 -6.070 30.932 1.00 97.75 400 MET A C 1
ATOM 3302 O O . MET A 1 400 ? -23.358 -5.582 32.038 1.00 97.75 400 MET A O 1
ATOM 3306 N N . HIS A 1 401 ? -21.922 -6.314 30.461 1.00 98.25 401 HIS A N 1
ATOM 3307 C CA . HIS A 1 401 ? -20.695 -5.840 31.073 1.00 98.25 401 HIS A CA 1
ATOM 3308 C C . HIS A 1 401 ? -19.906 -5.046 30.030 1.00 98.25 401 HIS A C 1
ATOM 3310 O O . HIS A 1 401 ? -19.592 -5.556 28.956 1.00 98.25 401 HIS A O 1
ATOM 3316 N N . VAL A 1 402 ? -19.625 -3.780 30.330 1.00 98.62 402 VAL A N 1
ATOM 3317 C CA . VAL A 1 402 ? -18.936 -2.840 29.443 1.00 98.62 402 VAL A CA 1
ATOM 3318 C C . VAL A 1 402 ? -17.623 -2.421 30.085 1.00 98.62 402 VAL A C 1
ATOM 3320 O O . VAL A 1 402 ? -17.598 -2.007 31.245 1.00 98.62 402 VAL A O 1
ATOM 3323 N N . GLN A 1 403 ? -16.536 -2.486 29.326 1.00 98.25 403 GLN A N 1
ATOM 3324 C CA . GLN A 1 403 ? -15.215 -2.072 29.791 1.00 98.25 403 GLN A CA 1
ATOM 3325 C C . GLN A 1 403 ? -14.406 -1.418 28.675 1.00 98.25 403 GLN A C 1
ATOM 3327 O O . GLN A 1 403 ? -14.603 -1.707 27.492 1.00 98.25 403 GLN A O 1
ATOM 3332 N N . PHE A 1 404 ? -13.446 -0.579 29.061 1.00 98.62 404 PHE A N 1
ATOM 3333 C CA . PHE A 1 404 ? -12.361 -0.216 28.159 1.00 98.62 404 PHE A CA 1
ATOM 3334 C C . PHE A 1 404 ? -11.464 -1.429 27.909 1.00 98.62 404 PHE A C 1
ATOM 3336 O O . PHE A 1 404 ? -11.135 -2.171 28.837 1.00 98.62 404 PHE A O 1
ATOM 3343 N N . GLY A 1 405 ? -11.032 -1.616 26.668 1.00 98.12 405 GLY A N 1
ATOM 3344 C CA . GLY A 1 405 ? -10.135 -2.703 26.300 1.00 98.12 405 GLY A CA 1
ATOM 3345 C C . GLY A 1 405 ? -9.364 -2.426 25.021 1.00 98.12 405 GLY A C 1
ATOM 3346 O O . GLY A 1 405 ? -9.490 -1.375 24.399 1.00 98.12 405 GLY A O 1
ATOM 3347 N N . THR A 1 406 ? -8.541 -3.400 24.662 1.00 98.31 406 THR A N 1
ATOM 3348 C CA . THR A 1 406 ? -7.742 -3.419 23.434 1.00 98.31 406 THR A CA 1
ATOM 3349 C C . THR A 1 406 ? -8.277 -4.478 22.469 1.00 98.31 406 THR A C 1
ATOM 3351 O O . THR A 1 406 ? -9.218 -5.214 22.795 1.00 98.31 406 THR A O 1
ATOM 3354 N N . LEU A 1 407 ? -7.681 -4.598 21.284 1.00 97.50 407 LEU A N 1
ATOM 3355 C CA . LEU A 1 407 ? -8.090 -5.600 20.309 1.00 97.50 407 LEU A CA 1
ATOM 3356 C C . LEU A 1 407 ? -7.760 -7.012 20.819 1.00 97.50 407 LEU A C 1
ATOM 3358 O O . LEU A 1 407 ? -8.574 -7.926 20.666 1.00 97.50 407 LEU A O 1
ATOM 3362 N N . SER A 1 408 ? -6.652 -7.181 21.553 1.00 97.62 408 SER A N 1
ATOM 3363 C CA . SER A 1 408 ? -6.374 -8.437 22.272 1.00 97.62 408 SER A CA 1
ATOM 3364 C C . SER A 1 408 ? -7.420 -8.748 23.341 1.00 97.62 408 SER A C 1
ATOM 3366 O O . SER A 1 408 ? -7.781 -9.910 23.522 1.00 97.62 408 SER A O 1
ATOM 3368 N N . THR A 1 409 ? -7.939 -7.737 24.050 1.00 98.00 409 THR A N 1
ATOM 3369 C CA . THR A 1 409 ? -9.008 -7.943 25.049 1.00 98.00 409 THR A CA 1
ATOM 3370 C C . THR A 1 409 ? -10.239 -8.564 24.387 1.00 98.00 409 THR A C 1
ATOM 3372 O O . THR A 1 409 ? -10.775 -9.558 24.877 1.00 98.00 409 THR A O 1
ATOM 3375 N N . TYR A 1 410 ? -10.636 -8.021 23.235 1.00 98.44 410 TYR A N 1
ATOM 3376 C CA . TYR A 1 410 ? -11.750 -8.530 22.443 1.00 98.44 410 TYR A CA 1
ATOM 3377 C C . TYR A 1 410 ? -11.518 -9.966 21.947 1.00 98.44 410 TYR A C 1
ATOM 3379 O O . TYR A 1 410 ? -12.322 -10.853 22.247 1.00 98.44 410 TYR A O 1
ATOM 3387 N N . PHE A 1 411 ? -10.411 -10.235 21.248 1.00 98.06 411 PHE A N 1
ATOM 3388 C CA . PHE A 1 411 ? -10.167 -11.569 20.691 1.00 98.06 411 PHE A CA 1
ATOM 3389 C C . PHE A 1 411 ? -9.964 -12.642 21.768 1.00 98.06 411 PHE A C 1
ATOM 3391 O O . PHE A 1 411 ? -10.402 -13.778 21.584 1.00 98.06 411 PHE A O 1
ATOM 3398 N N . ASN A 1 412 ? -9.388 -12.297 22.925 1.00 97.44 412 ASN A N 1
ATOM 3399 C CA . ASN A 1 412 ? -9.287 -13.220 24.057 1.00 97.44 412 ASN A CA 1
ATOM 3400 C C . ASN A 1 412 ? -10.666 -13.594 24.617 1.00 97.44 412 ASN A C 1
ATOM 3402 O O . ASN A 1 412 ? -10.910 -14.769 24.910 1.00 97.44 412 ASN A O 1
ATOM 3406 N N . LEU A 1 413 ? -11.589 -12.630 24.721 1.00 97.69 413 LEU A N 1
ATOM 3407 C CA . LEU A 1 413 ? -12.971 -12.906 25.114 1.00 97.69 413 LEU A CA 1
ATOM 3408 C C . LEU A 1 413 ? -13.656 -13.801 24.081 1.00 97.69 413 LEU A C 1
ATOM 3410 O O . LEU A 1 413 ? -14.183 -14.844 24.463 1.00 97.69 413 LEU A O 1
ATOM 3414 N N . VAL A 1 414 ? -13.572 -13.477 22.788 1.00 97.75 414 VAL A N 1
ATOM 3415 C CA . VAL A 1 414 ? -14.117 -14.317 21.705 1.00 97.75 414 VAL A CA 1
ATOM 3416 C C . VAL A 1 414 ? -13.581 -15.750 21.792 1.00 97.75 414 VAL A C 1
ATOM 3418 O O . VAL A 1 414 ? -14.360 -16.700 21.856 1.00 97.75 414 VAL A O 1
ATOM 3421 N N . LYS A 1 415 ? -12.258 -15.919 21.903 1.00 96.06 415 LYS A N 1
ATOM 3422 C CA . LYS A 1 415 ? -11.579 -17.222 22.014 1.00 96.06 415 LYS A CA 1
ATOM 3423 C C . LYS A 1 415 ? -12.022 -18.012 23.247 1.00 96.06 415 LYS A C 1
ATOM 3425 O O . LYS A 1 415 ? -12.114 -19.236 23.182 1.00 96.06 415 LYS A O 1
ATOM 3430 N N . SER A 1 416 ? -12.330 -17.330 24.354 1.00 96.44 416 SER A N 1
ATOM 3431 C CA . SER A 1 416 ? -12.854 -17.964 25.573 1.00 96.44 416 SER A CA 1
ATOM 3432 C C . SER A 1 416 ? -14.298 -18.464 25.430 1.00 96.44 416 SER A C 1
ATOM 3434 O O . SER A 1 416 ? -14.704 -19.376 26.150 1.00 96.44 416 SER A O 1
ATOM 3436 N N . ARG A 1 417 ? -15.079 -17.882 24.508 1.00 95.12 417 ARG A N 1
ATOM 3437 C CA . ARG A 1 417 ? -16.496 -18.212 24.288 1.00 95.12 417 ARG A CA 1
ATOM 3438 C C . ARG A 1 417 ? -16.707 -19.189 23.137 1.00 95.12 417 ARG A C 1
ATOM 3440 O O . ARG A 1 417 ? -17.610 -20.021 23.216 1.00 95.12 417 ARG A O 1
ATOM 3447 N N . LYS A 1 418 ? -15.910 -19.080 22.072 1.00 95.12 418 LYS A N 1
ATOM 3448 C CA . LYS A 1 418 ? -16.091 -19.829 20.828 1.00 95.12 418 LYS A CA 1
ATOM 3449 C C . LYS A 1 418 ? -14.733 -20.199 20.205 1.00 95.12 418 LYS A C 1
ATOM 3451 O O . LYS A 1 418 ? -13.904 -19.320 19.970 1.00 95.12 418 LYS A O 1
ATOM 3456 N N . PRO A 1 419 ? -14.474 -21.488 19.905 1.00 94.56 419 PRO A N 1
ATOM 3457 C CA . PRO A 1 419 ? -13.208 -21.900 19.305 1.00 94.56 419 PRO A CA 1
ATOM 3458 C C . PRO A 1 419 ? -13.091 -21.401 17.858 1.00 94.56 419 PRO A C 1
ATOM 3460 O O . PRO A 1 419 ? -14.054 -21.466 17.092 1.00 94.56 419 PRO A O 1
ATOM 3463 N N . ALA A 1 420 ? -11.887 -20.990 17.447 1.00 93.00 420 ALA A N 1
ATOM 3464 C CA . ALA A 1 420 ? -11.624 -20.448 16.106 1.00 93.00 420 ALA A CA 1
ATOM 3465 C C . ALA A 1 420 ? -12.064 -21.388 14.960 1.00 93.00 420 ALA A C 1
ATOM 3467 O O . ALA A 1 420 ? -12.502 -20.933 13.904 1.00 93.00 420 ALA A O 1
ATOM 3468 N N . SER A 1 421 ? -12.009 -22.708 15.171 1.00 92.88 421 SER A N 1
ATOM 3469 C CA . SER A 1 421 ? -12.432 -23.730 14.201 1.00 92.88 421 SER A CA 1
ATOM 3470 C C . SER A 1 421 ? -13.940 -23.757 13.916 1.00 92.88 421 SER A C 1
ATOM 3472 O O . SER A 1 421 ? -14.356 -24.391 12.952 1.00 92.88 421 SER A O 1
ATOM 3474 N N . SER A 1 422 ? -14.759 -23.076 14.721 1.00 95.75 422 SER A N 1
ATOM 3475 C CA . SER A 1 422 ? -16.220 -23.026 14.552 1.00 95.75 422 SER A CA 1
ATOM 3476 C C . SER A 1 422 ? -16.728 -21.824 13.749 1.00 95.75 422 SER A C 1
ATOM 3478 O O . SER A 1 422 ? -17.917 -21.749 13.453 1.00 95.75 422 SER A O 1
ATOM 3480 N N . PHE A 1 423 ? -15.852 -20.883 13.393 1.00 97.75 423 PHE A N 1
ATOM 3481 C CA . PHE A 1 423 ? -16.175 -19.813 12.443 1.00 97.75 423 PHE A CA 1
ATOM 3482 C C . PHE A 1 423 ? -16.216 -20.370 11.002 1.00 97.75 423 PHE A C 1
ATOM 3484 O O . PHE A 1 423 ? -15.657 -21.437 10.746 1.00 97.75 423 PHE A O 1
ATOM 3491 N N . PRO A 1 424 ? -16.867 -19.724 10.030 1.00 97.56 424 PRO A N 1
ATOM 3492 C CA . PRO A 1 424 ? -16.755 -20.136 8.633 1.00 97.56 424 PRO A CA 1
ATOM 3493 C C . PRO A 1 424 ? -15.345 -19.862 8.098 1.00 97.56 424 PRO A C 1
ATOM 3495 O O . PRO A 1 424 ? -14.698 -18.890 8.476 1.00 97.56 424 PRO A O 1
ATOM 3498 N N . SER A 1 425 ? -14.854 -20.719 7.215 1.00 96.38 425 SER A N 1
ATOM 3499 C CA . SER A 1 425 ? -13.685 -20.452 6.379 1.00 96.38 425 SER A CA 1
ATOM 3500 C C . SER A 1 425 ? -14.058 -19.597 5.166 1.00 96.38 425 SER A C 1
ATOM 3502 O O . SER A 1 425 ? -15.121 -19.784 4.576 1.00 96.38 425 SER A O 1
ATOM 3504 N N . LEU A 1 426 ? -13.170 -18.684 4.774 1.00 96.75 426 LEU A N 1
ATOM 3505 C CA . LEU A 1 426 ? -13.356 -17.789 3.632 1.00 96.75 426 LEU A CA 1
ATOM 3506 C C . LEU A 1 426 ? -12.155 -17.851 2.689 1.00 96.75 426 LEU A C 1
ATOM 3508 O O . LEU A 1 426 ? -11.012 -17.818 3.147 1.00 96.75 426 LEU A O 1
ATOM 3512 N N . ILE A 1 427 ? -12.416 -17.904 1.380 1.00 94.62 427 ILE A N 1
ATOM 3513 C CA . ILE A 1 427 ? -11.404 -17.734 0.325 1.00 94.62 427 ILE A CA 1
ATOM 3514 C C . ILE A 1 427 ? -11.808 -16.624 -0.657 1.00 94.62 427 ILE A C 1
ATOM 3516 O O . ILE A 1 427 ? -12.978 -16.509 -1.033 1.00 94.62 427 ILE A O 1
ATOM 3520 N N . GLY A 1 428 ? -10.818 -15.853 -1.110 1.00 92.38 428 GLY A N 1
ATOM 3521 C CA . GLY A 1 428 ? -10.978 -14.754 -2.066 1.00 92.38 428 GLY A CA 1
ATOM 3522 C C . GLY A 1 428 ? -10.597 -13.390 -1.490 1.00 92.38 428 GLY A C 1
ATOM 3523 O O . GLY A 1 428 ? -10.443 -13.239 -0.277 1.00 92.38 428 GLY A O 1
ATOM 3524 N N . ASP A 1 429 ? -10.423 -12.425 -2.389 1.00 93.56 429 ASP A N 1
ATOM 3525 C CA . ASP A 1 429 ? -10.173 -11.015 -2.078 1.00 93.56 429 ASP A CA 1
ATOM 3526 C C . ASP A 1 429 ? -11.487 -10.263 -1.825 1.00 93.56 429 ASP A C 1
ATOM 3528 O O . ASP A 1 429 ? -12.548 -10.682 -2.282 1.00 93.56 429 ASP A O 1
ATOM 3532 N N . LEU A 1 430 ? -11.420 -9.119 -1.144 1.00 96.69 430 LEU A N 1
ATOM 3533 C CA . LEU A 1 430 ? -12.562 -8.242 -0.852 1.00 96.69 430 LEU A CA 1
ATOM 3534 C C . LEU A 1 430 ? -12.510 -6.946 -1.684 1.00 96.69 430 LEU A C 1
ATOM 3536 O O . LEU A 1 430 ? -12.869 -5.870 -1.205 1.00 96.69 430 LEU A O 1
ATOM 3540 N N . PHE A 1 431 ? -12.087 -7.069 -2.945 1.00 96.19 431 PHE A N 1
ATOM 3541 C CA . PHE A 1 431 ? -12.123 -6.022 -3.972 1.00 96.19 431 PHE A CA 1
ATOM 3542 C C . PHE A 1 431 ? -13.266 -6.259 -4.977 1.00 96.19 431 PHE A C 1
ATOM 3544 O O . PHE A 1 431 ? -13.676 -7.399 -5.178 1.00 96.19 431 PHE A O 1
ATOM 3551 N N . THR A 1 432 ? -13.795 -5.234 -5.653 1.00 96.31 432 THR A N 1
ATOM 3552 C CA . THR A 1 432 ? -13.489 -3.794 -5.514 1.00 96.31 432 THR A CA 1
ATOM 3553 C C . THR A 1 432 ? -14.406 -3.141 -4.479 1.00 96.31 432 THR A C 1
ATOM 3555 O O . THR A 1 432 ? -15.619 -3.346 -4.496 1.00 96.31 432 THR A O 1
ATOM 3558 N N . TYR A 1 433 ? -13.831 -2.333 -3.587 1.00 98.00 433 TYR A N 1
ATOM 3559 C CA . TYR A 1 433 ? -14.579 -1.612 -2.561 1.00 98.00 433 TYR A CA 1
ATOM 3560 C C . TYR A 1 433 ? -15.547 -0.583 -3.169 1.00 98.00 433 TYR A C 1
ATOM 3562 O O . TYR A 1 433 ? -15.196 0.161 -4.086 1.00 98.00 433 TYR A O 1
ATOM 3570 N N . ALA A 1 434 ? -16.758 -0.534 -2.619 1.00 96.62 434 ALA A N 1
ATOM 3571 C CA . ALA A 1 434 ? -17.693 0.568 -2.783 1.00 96.62 434 ALA A CA 1
ATOM 3572 C C . ALA A 1 434 ? -18.248 0.912 -1.403 1.00 96.62 434 ALA A C 1
ATOM 3574 O O . ALA A 1 434 ? -18.760 0.037 -0.693 1.00 96.62 434 ALA A O 1
ATOM 3575 N N . ASP A 1 435 ? -18.130 2.179 -1.025 1.00 94.50 435 ASP A N 1
ATOM 3576 C CA . ASP A 1 435 ? -18.612 2.696 0.250 1.00 94.50 435 ASP A CA 1
ATOM 3577 C C . ASP A 1 435 ? -20.117 2.940 0.210 1.00 94.50 435 ASP A C 1
ATOM 3579 O O . ASP A 1 435 ? -20.774 2.764 1.227 1.00 94.50 435 ASP A O 1
ATOM 3583 N N . ARG A 1 436 ? -20.675 3.304 -0.952 1.00 91.75 436 ARG A N 1
ATOM 3584 C CA . ARG A 1 436 ? -22.108 3.545 -1.178 1.00 91.75 436 ARG A CA 1
ATOM 3585 C C . ARG A 1 436 ? -22.460 3.512 -2.665 1.00 91.75 436 ARG A C 1
ATOM 3587 O O . ARG A 1 436 ? -21.593 3.660 -3.520 1.00 91.75 436 ARG A O 1
ATOM 3594 N N . ASN A 1 437 ? -23.754 3.413 -2.974 1.00 88.38 437 ASN A N 1
ATOM 3595 C CA . ASN A 1 437 ? -24.286 3.588 -4.330 1.00 88.38 437 ASN A CA 1
ATOM 3596 C C . ASN A 1 437 ? -23.495 2.773 -5.382 1.00 88.38 437 ASN A C 1
ATOM 3598 O O . ASN A 1 437 ? -23.326 1.563 -5.228 1.00 88.38 437 ASN A O 1
ATOM 3602 N N . HIS A 1 438 ? -23.013 3.453 -6.427 1.00 88.19 438 HIS A N 1
ATOM 3603 C CA . HIS A 1 438 ? -22.116 2.940 -7.463 1.00 88.19 438 HIS A CA 1
ATOM 3604 C C . HIS A 1 438 ? -20.720 3.583 -7.373 1.00 88.19 438 HIS A C 1
ATOM 3606 O O . HIS A 1 438 ? -20.010 3.643 -8.376 1.00 88.19 438 HIS A O 1
ATOM 3612 N N . ASP A 1 439 ? -20.341 4.087 -6.195 1.00 93.06 439 ASP A N 1
ATOM 3613 C CA . ASP A 1 439 ? -19.073 4.776 -5.955 1.00 93.06 439 ASP A CA 1
ATOM 3614 C C . ASP A 1 439 ? -17.969 3.718 -5.784 1.00 93.06 439 ASP A C 1
ATOM 3616 O O . ASP A 1 439 ? -17.523 3.444 -4.678 1.00 93.06 439 ASP A O 1
ATOM 3620 N N . TYR A 1 440 ? -17.566 3.055 -6.874 1.00 95.50 440 TYR A N 1
ATOM 3621 C CA . TYR A 1 440 ? -16.488 2.060 -6.843 1.00 95.50 440 TYR A CA 1
ATOM 3622 C C . TYR A 1 440 ? -15.115 2.734 -6.784 1.00 95.50 440 TYR A C 1
ATOM 3624 O O . TYR A 1 440 ? -14.756 3.567 -7.624 1.00 95.50 440 TYR A O 1
ATOM 3632 N N . TRP A 1 441 ? -14.309 2.313 -5.813 1.00 98.25 441 TRP A N 1
ATOM 3633 C CA . TRP A 1 441 ? -12.980 2.851 -5.536 1.00 98.25 441 TRP A CA 1
ATOM 3634 C C . TRP A 1 441 ? -11.934 2.128 -6.388 1.00 98.25 441 TRP A C 1
ATOM 3636 O O . TRP A 1 441 ? -11.021 1.505 -5.869 1.00 98.25 441 TRP A O 1
ATOM 3646 N N . SER A 1 442 ? -12.080 2.149 -7.714 1.00 97.75 442 SER A N 1
ATOM 3647 C CA . SER A 1 442 ? -11.096 1.566 -8.645 1.00 97.75 442 SER A CA 1
ATOM 3648 C C . SER A 1 442 ? -10.220 2.605 -9.345 1.00 97.75 442 SER A C 1
ATOM 3650 O O . SER A 1 442 ? -9.266 2.233 -10.025 1.00 97.75 442 SER A O 1
ATOM 3652 N N . GLY A 1 443 ? -10.499 3.903 -9.184 1.00 97.69 443 GLY A N 1
ATOM 3653 C CA . GLY A 1 443 ? -9.678 4.971 -9.770 1.00 97.69 443 GLY A CA 1
ATOM 3654 C C . GLY A 1 443 ? -8.262 4.979 -9.188 1.00 97.69 443 GLY A C 1
ATOM 3655 O O . GLY A 1 443 ? -7.272 5.121 -9.913 1.00 97.69 443 GLY A O 1
ATOM 3656 N N . TYR A 1 444 ? -8.138 4.706 -7.884 1.00 98.44 444 TYR A N 1
ATOM 3657 C CA . TYR A 1 444 ? -6.841 4.717 -7.204 1.00 98.44 444 TYR A CA 1
ATOM 3658 C C . TYR A 1 444 ? -5.890 3.599 -7.656 1.00 98.44 444 TYR A C 1
ATOM 3660 O O . TYR A 1 444 ? -4.674 3.735 -7.491 1.00 98.44 444 TYR A O 1
ATOM 3668 N N . PHE A 1 445 ? -6.403 2.548 -8.311 1.00 98.44 445 PHE A N 1
ATOM 3669 C CA . PHE A 1 445 ? -5.567 1.524 -8.946 1.00 98.44 445 PHE A CA 1
ATOM 3670 C C . PHE A 1 445 ? -4.628 2.133 -10.001 1.00 98.44 445 PHE A C 1
ATOM 3672 O O . PHE A 1 445 ? -3.538 1.611 -10.228 1.00 98.44 445 PHE A O 1
ATOM 3679 N N . THR A 1 446 ? -5.003 3.274 -10.599 1.00 96.88 446 THR A N 1
ATOM 3680 C CA . THR A 1 446 ? -4.223 3.944 -11.654 1.00 96.88 446 THR A CA 1
ATOM 3681 C C . THR A 1 446 ? -3.716 5.333 -11.253 1.00 96.88 446 THR A C 1
ATOM 3683 O O . THR A 1 446 ? -2.689 5.772 -11.772 1.00 96.88 446 THR A O 1
ATOM 3686 N N . SER A 1 447 ? -4.373 6.027 -10.316 1.00 96.75 447 SER A N 1
ATOM 3687 C CA . SER A 1 447 ? -3.994 7.377 -9.863 1.00 96.75 447 SER A CA 1
ATOM 3688 C C . SER A 1 447 ? -2.491 7.534 -9.594 1.00 96.75 447 SER A C 1
ATOM 3690 O O . SER A 1 447 ? -1.869 6.717 -8.918 1.00 96.75 447 SER A O 1
ATOM 3692 N N . ARG A 1 448 ? -1.894 8.619 -10.114 1.00 94.69 448 ARG A N 1
ATOM 3693 C CA . ARG A 1 448 ? -0.450 8.936 -9.992 1.00 94.69 448 ARG A CA 1
ATOM 3694 C C . ARG A 1 448 ? 0.467 7.780 -10.458 1.00 94.69 448 ARG A C 1
ATOM 3696 O O . ARG A 1 448 ? 1.355 7.361 -9.709 1.00 94.69 448 ARG A O 1
ATOM 3703 N N . PRO A 1 449 ? 0.346 7.309 -11.715 1.00 92.50 449 PRO A N 1
ATOM 3704 C CA . PRO A 1 449 ? 1.056 6.114 -12.190 1.00 92.50 449 PRO A CA 1
ATOM 3705 C C . PRO A 1 449 ? 2.587 6.263 -12.159 1.00 92.50 449 PRO A C 1
ATOM 3707 O O . PRO A 1 449 ? 3.308 5.289 -11.959 1.00 92.50 449 PRO A O 1
ATOM 3710 N N . THR A 1 450 ? 3.102 7.492 -12.274 1.00 90.12 450 THR A N 1
ATOM 3711 C CA . THR A 1 450 ? 4.539 7.784 -12.151 1.00 90.12 450 THR A CA 1
ATOM 3712 C C . THR A 1 450 ? 5.092 7.544 -10.746 1.00 90.12 450 THR A C 1
ATOM 3714 O O . THR A 1 450 ? 6.267 7.238 -10.605 1.00 90.12 450 THR A O 1
ATOM 3717 N N . HIS A 1 451 ? 4.282 7.646 -9.692 1.00 93.56 451 HIS A N 1
ATOM 3718 C CA . HIS A 1 451 ? 4.750 7.350 -8.334 1.00 93.56 451 HIS A CA 1
ATOM 3719 C C . HIS A 1 451 ? 4.712 5.839 -8.081 1.00 93.56 451 HIS A C 1
ATOM 3721 O O . HIS A 1 451 ? 5.677 5.277 -7.566 1.00 93.56 451 HIS A O 1
ATOM 3727 N N . LYS A 1 452 ? 3.655 5.160 -8.553 1.00 95.88 452 LYS A N 1
ATOM 3728 C CA . LYS A 1 452 ? 3.538 3.691 -8.524 1.00 95.88 452 LYS A CA 1
ATOM 3729 C C . LYS A 1 452 ? 4.717 3.007 -9.225 1.00 95.88 452 LYS A C 1
ATOM 3731 O O . LYS A 1 452 ? 5.353 2.124 -8.654 1.00 95.88 452 LYS A O 1
ATOM 3736 N N . ALA A 1 453 ? 5.065 3.454 -10.432 1.00 91.69 453 ALA A N 1
ATOM 3737 C CA . ALA A 1 453 ? 6.210 2.909 -11.157 1.00 91.69 453 ALA A CA 1
ATOM 3738 C C . ALA A 1 453 ? 7.555 3.234 -10.472 1.00 91.69 453 ALA A C 1
ATOM 3740 O O . ALA A 1 453 ? 8.429 2.370 -10.420 1.00 91.69 453 ALA A O 1
ATOM 3741 N N . LEU A 1 454 ? 7.707 4.416 -9.859 1.00 91.94 454 LEU A N 1
ATOM 3742 C CA . LEU A 1 454 ? 8.914 4.757 -9.097 1.00 91.94 454 LEU A CA 1
ATOM 3743 C C . LEU A 1 454 ? 9.086 3.871 -7.857 1.00 91.94 454 LEU A C 1
ATOM 3745 O O . LEU A 1 454 ? 10.210 3.473 -7.564 1.00 91.94 454 LEU A O 1
ATOM 3749 N N . SER A 1 455 ? 7.993 3.507 -7.176 1.00 95.00 455 SER A N 1
ATOM 3750 C CA . SER A 1 455 ? 8.030 2.528 -6.080 1.00 95.00 455 SER A CA 1
ATOM 3751 C C . SER A 1 455 ? 8.628 1.202 -6.544 1.00 95.00 455 SER A C 1
ATOM 3753 O O . SER A 1 455 ? 9.538 0.692 -5.901 1.00 95.00 455 SER A O 1
ATOM 3755 N N . ARG A 1 456 ? 8.202 0.677 -7.702 1.00 94.56 456 ARG A N 1
ATOM 3756 C CA . ARG A 1 456 ? 8.735 -0.587 -8.247 1.00 94.56 456 ARG A CA 1
ATOM 3757 C C . ARG A 1 456 ? 10.214 -0.503 -8.616 1.00 94.56 456 ARG A C 1
ATOM 3759 O O . ARG A 1 456 ? 10.948 -1.467 -8.409 1.00 94.56 456 ARG A O 1
ATOM 3766 N N . VAL A 1 457 ? 10.663 0.644 -9.130 1.00 91.88 457 VAL A N 1
ATOM 3767 C CA . VAL A 1 457 ? 12.094 0.894 -9.374 1.00 91.88 457 VAL A CA 1
ATOM 3768 C C . VAL A 1 457 ? 12.867 0.866 -8.058 1.00 91.88 457 VAL A C 1
ATOM 3770 O O . VAL A 1 457 ? 13.871 0.162 -7.958 1.00 91.88 457 VAL A O 1
ATOM 3773 N N . LEU A 1 458 ? 12.382 1.577 -7.036 1.00 94.69 458 LEU A N 1
ATOM 3774 C CA . LEU A 1 458 ? 13.007 1.585 -5.717 1.00 94.69 458 LEU A CA 1
ATOM 3775 C C . LEU A 1 458 ? 13.066 0.183 -5.102 1.00 94.69 458 LEU A C 1
ATOM 3777 O O . LEU A 1 458 ? 14.112 -0.199 -4.595 1.00 94.69 458 LEU A O 1
ATOM 3781 N N . GLU A 1 459 ? 11.995 -0.607 -5.188 1.00 95.69 459 GLU A N 1
ATOM 3782 C CA . GLU A 1 459 ? 11.977 -1.993 -4.701 1.00 95.69 459 GLU A CA 1
ATOM 3783 C C . GLU A 1 459 ? 13.092 -2.847 -5.332 1.00 95.69 459 GLU A C 1
ATOM 3785 O O . GLU A 1 459 ? 13.786 -3.590 -4.633 1.00 95.69 459 GLU A O 1
ATOM 3790 N N . ALA A 1 460 ? 13.298 -2.729 -6.648 1.00 92.94 460 ALA A N 1
ATOM 3791 C CA . ALA A 1 460 ? 14.325 -3.485 -7.366 1.00 92.94 460 ALA A CA 1
ATOM 3792 C C . ALA A 1 460 ? 15.757 -3.037 -7.012 1.00 92.94 460 ALA A C 1
ATOM 3794 O O . ALA A 1 460 ? 16.645 -3.879 -6.815 1.00 92.94 460 ALA A O 1
ATOM 3795 N N . GLU A 1 461 ? 15.978 -1.724 -6.917 1.00 93.06 461 GLU A N 1
ATOM 3796 C CA . GLU A 1 461 ? 17.269 -1.127 -6.551 1.00 93.06 461 GLU A CA 1
ATOM 3797 C C . GLU A 1 461 ? 17.628 -1.451 -5.096 1.00 93.06 461 GLU A C 1
ATOM 3799 O O . GLU A 1 461 ? 18.726 -1.938 -4.821 1.00 93.06 461 GLU A O 1
ATOM 3804 N N . LEU A 1 462 ? 16.678 -1.276 -4.172 1.00 96.38 462 LEU A N 1
ATOM 3805 C CA . LEU A 1 462 ? 16.856 -1.551 -2.749 1.00 96.38 462 LEU A CA 1
ATOM 3806 C C . LEU A 1 462 ? 17.185 -3.024 -2.505 1.00 96.38 462 LEU A C 1
ATOM 3808 O O . LEU A 1 462 ? 18.167 -3.324 -1.833 1.00 96.38 462 LEU A O 1
ATOM 3812 N N . ARG A 1 463 ? 16.447 -3.955 -3.125 1.00 96.62 463 ARG A N 1
ATOM 3813 C CA . ARG A 1 463 ? 16.747 -5.393 -3.030 1.00 96.62 463 ARG A CA 1
ATOM 3814 C C . ARG A 1 463 ? 18.182 -5.706 -3.454 1.00 96.62 463 ARG A C 1
ATOM 3816 O O . ARG A 1 463 ? 18.858 -6.525 -2.833 1.00 96.62 463 ARG A O 1
ATOM 3823 N N . SER A 1 464 ? 18.639 -5.092 -4.541 1.00 95.44 464 SER A N 1
ATOM 3824 C CA . SER A 1 464 ? 19.991 -5.315 -5.058 1.00 95.44 464 SER A CA 1
ATOM 3825 C C . SER A 1 464 ? 21.038 -4.742 -4.103 1.00 95.44 464 SER A C 1
ATOM 3827 O O . SER A 1 464 ? 22.017 -5.423 -3.794 1.00 95.44 464 SER A O 1
ATOM 3829 N N . ALA A 1 465 ? 20.791 -3.541 -3.576 1.00 96.88 465 ALA A N 1
ATOM 3830 C CA . ALA A 1 465 ? 21.628 -2.898 -2.573 1.00 96.88 465 ALA A CA 1
ATOM 3831 C C . ALA A 1 465 ? 21.750 -3.738 -1.294 1.00 96.88 465 ALA A C 1
ATOM 3833 O O . ALA A 1 465 ? 22.859 -3.918 -0.802 1.00 96.88 465 ALA A O 1
ATOM 3834 N N . GLU A 1 466 ? 20.652 -4.311 -0.790 1.00 97.62 466 GLU A N 1
ATOM 3835 C CA . GLU A 1 466 ? 20.644 -5.105 0.448 1.00 97.62 466 GLU A CA 1
ATOM 3836 C C . GLU A 1 466 ? 21.459 -6.388 0.309 1.00 97.62 466 GLU A C 1
ATOM 3838 O O . GLU A 1 466 ? 22.241 -6.736 1.201 1.00 97.62 466 GLU A O 1
ATOM 3843 N N . ILE A 1 467 ? 21.320 -7.077 -0.827 1.00 97.31 467 ILE A N 1
ATOM 3844 C CA . ILE A 1 467 ? 22.089 -8.291 -1.109 1.00 97.31 467 ILE A CA 1
ATOM 3845 C C . ILE A 1 467 ? 23.576 -7.951 -1.236 1.00 97.31 467 ILE A C 1
ATOM 3847 O O . ILE A 1 467 ? 24.407 -8.586 -0.585 1.00 97.31 467 ILE A O 1
ATOM 3851 N N . LEU A 1 468 ? 23.922 -6.941 -2.038 1.00 96.25 468 LEU A N 1
ATOM 3852 C CA . LEU A 1 468 ? 25.314 -6.541 -2.258 1.00 96.25 468 LEU A CA 1
ATOM 3853 C C . LEU A 1 468 ? 25.975 -6.042 -0.970 1.00 96.25 468 LEU A C 1
ATOM 3855 O O . LEU A 1 468 ? 27.096 -6.453 -0.673 1.00 96.25 468 LEU A O 1
ATOM 3859 N N . PHE A 1 469 ? 25.271 -5.231 -0.178 1.00 95.69 469 PHE A N 1
ATOM 3860 C CA . PHE A 1 469 ? 25.719 -4.788 1.142 1.00 95.69 469 PHE A CA 1
ATOM 3861 C C . PHE A 1 469 ? 26.004 -5.978 2.057 1.00 95.69 469 PHE A C 1
ATOM 3863 O O . PHE A 1 469 ? 27.077 -6.057 2.656 1.00 95.69 469 PHE A O 1
ATOM 3870 N N . SER A 1 470 ? 25.080 -6.939 2.124 1.00 94.69 470 SER A N 1
ATOM 3871 C CA . SER A 1 470 ? 25.229 -8.129 2.967 1.00 94.69 470 SER A CA 1
ATOM 3872 C C . SER A 1 470 ? 26.442 -8.970 2.558 1.00 94.69 470 SER A C 1
ATOM 3874 O O . SER A 1 470 ? 27.214 -9.404 3.416 1.00 94.69 470 SER A O 1
ATOM 3876 N N . LEU A 1 471 ? 26.656 -9.158 1.250 1.00 92.69 471 LEU A N 1
ATOM 3877 C CA . LEU A 1 471 ? 27.822 -9.865 0.713 1.00 92.69 471 LEU A CA 1
ATOM 3878 C C . LEU A 1 471 ? 29.127 -9.121 1.026 1.00 92.69 471 LEU A C 1
ATOM 3880 O O . LEU A 1 471 ? 30.069 -9.731 1.533 1.00 92.69 471 LEU A O 1
ATOM 3884 N N . ALA A 1 472 ? 29.178 -7.808 0.780 1.00 91.06 472 ALA A N 1
ATOM 3885 C CA . ALA A 1 472 ? 30.358 -6.983 1.038 1.00 91.06 472 ALA A CA 1
ATOM 3886 C C . ALA A 1 472 ? 30.723 -6.978 2.527 1.00 91.06 472 ALA A C 1
ATOM 3888 O O . ALA A 1 472 ? 31.883 -7.171 2.901 1.00 91.06 472 ALA A O 1
ATOM 3889 N N . ARG A 1 473 ? 29.716 -6.832 3.396 1.00 88.00 473 ARG A N 1
ATOM 3890 C CA . ARG A 1 473 ? 29.886 -6.855 4.850 1.00 88.00 473 ARG A CA 1
ATOM 3891 C C . ARG A 1 473 ? 30.411 -8.196 5.346 1.00 88.00 473 ARG A C 1
ATOM 3893 O O . ARG A 1 473 ? 31.209 -8.216 6.286 1.00 88.00 473 ARG A O 1
ATOM 3900 N N . HIS A 1 474 ? 29.964 -9.296 4.741 1.00 87.31 474 HIS A N 1
ATOM 3901 C CA . HIS A 1 474 ? 30.438 -10.636 5.066 1.00 87.31 474 HIS A CA 1
ATOM 3902 C C . HIS A 1 474 ? 31.890 -10.860 4.614 1.00 87.31 474 HIS A C 1
ATOM 3904 O O . HIS A 1 474 ? 32.692 -11.378 5.389 1.00 87.31 474 HIS A O 1
ATOM 3910 N N . GLN A 1 475 ? 32.246 -10.431 3.397 1.00 81.06 475 GLN A N 1
ATOM 3911 C CA . GLN A 1 475 ? 33.590 -10.606 2.825 1.00 81.06 475 GLN A CA 1
ATOM 3912 C C . GLN A 1 475 ? 34.662 -9.683 3.417 1.00 81.06 475 GLN A C 1
ATOM 3914 O O . GLN A 1 475 ? 35.849 -9.972 3.280 1.00 81.06 475 GLN A O 1
ATOM 3919 N N . SER A 1 476 ? 34.276 -8.614 4.120 1.00 73.56 476 SER A N 1
ATOM 3920 C CA . SER A 1 476 ? 35.198 -7.734 4.848 1.00 73.56 476 SER A CA 1
ATOM 3921 C C . SER A 1 476 ? 35.100 -7.945 6.373 1.00 73.56 476 SER A C 1
ATOM 3923 O O . SER A 1 476 ? 34.582 -7.082 7.089 1.00 73.56 476 SER A O 1
ATOM 3925 N N . PRO A 1 477 ? 35.577 -9.084 6.923 1.00 60.50 477 PRO A N 1
ATOM 3926 C CA . PRO A 1 477 ? 35.383 -9.456 8.323 1.00 60.50 477 PRO A CA 1
ATOM 3927 C C . PRO A 1 477 ? 36.343 -8.766 9.298 1.00 60.50 477 PRO A C 1
ATOM 3929 O O . PRO A 1 477 ? 36.320 -9.118 10.475 1.00 60.50 477 PRO A O 1
ATOM 3932 N N . ASN A 1 478 ? 37.193 -7.829 8.859 1.00 61.88 478 ASN A N 1
ATOM 3933 C CA . ASN A 1 478 ? 38.199 -7.219 9.729 1.00 61.88 478 ASN A CA 1
ATOM 3934 C C . ASN A 1 478 ? 37.540 -6.251 10.736 1.00 61.88 478 ASN A C 1
ATOM 3936 O O . ASN A 1 478 ? 37.510 -5.039 10.541 1.00 61.88 478 ASN A O 1
ATOM 3940 N N . LYS A 1 479 ? 36.960 -6.819 11.803 1.00 55.00 479 LYS A N 1
ATOM 3941 C CA . LYS A 1 479 ? 36.194 -6.128 12.854 1.00 55.00 479 LYS A CA 1
ATOM 3942 C C . LYS A 1 479 ? 37.030 -5.128 13.659 1.00 55.00 479 LYS A C 1
ATOM 3944 O O . LYS A 1 479 ? 36.445 -4.277 14.315 1.00 55.00 479 LYS A O 1
ATOM 3949 N N . ASP A 1 480 ? 38.357 -5.211 13.579 1.00 55.12 480 ASP A N 1
ATOM 3950 C CA . ASP A 1 480 ? 39.282 -4.343 14.316 1.00 55.12 480 ASP A CA 1
ATOM 3951 C C . ASP A 1 480 ? 39.664 -3.070 13.535 1.00 55.12 480 ASP A C 1
ATOM 3953 O O . ASP A 1 480 ? 40.261 -2.148 14.090 1.00 55.12 480 ASP A O 1
ATOM 3957 N N . SER A 1 481 ? 39.305 -2.978 12.246 1.00 67.81 481 SER A N 1
ATOM 3958 C CA . SER A 1 481 ? 39.475 -1.754 11.460 1.00 67.81 481 SER A CA 1
ATOM 3959 C C . SER A 1 481 ? 38.316 -0.798 11.739 1.00 67.81 481 SER A C 1
ATOM 3961 O O . SER A 1 481 ? 37.220 -0.955 11.197 1.00 67.81 481 SER A O 1
ATOM 3963 N N . GLN A 1 482 ? 38.564 0.237 12.547 1.00 62.19 482 GLN A N 1
ATOM 3964 C CA . GLN A 1 482 ? 37.607 1.329 12.773 1.00 62.19 482 GLN A CA 1
ATOM 3965 C C . GLN A 1 482 ? 37.116 1.943 11.445 1.00 62.19 482 GLN A C 1
ATOM 3967 O O . GLN A 1 482 ? 35.947 2.301 11.314 1.00 62.19 482 GLN A O 1
ATOM 3972 N N . LEU A 1 483 ? 37.991 1.988 10.430 1.00 63.12 483 LEU A N 1
ATOM 3973 C CA . LEU A 1 483 ? 37.671 2.486 9.091 1.00 63.12 483 LEU A CA 1
ATOM 3974 C C . LEU A 1 483 ? 36.615 1.639 8.367 1.00 63.12 483 LEU A C 1
ATOM 3976 O O . LEU A 1 483 ? 35.736 2.201 7.708 1.00 63.12 483 LEU A O 1
ATOM 3980 N N . ASP A 1 484 ? 36.691 0.311 8.484 1.00 71.25 484 ASP A N 1
ATOM 3981 C CA . ASP A 1 484 ? 35.719 -0.591 7.861 1.00 71.25 484 ASP A CA 1
ATOM 3982 C C . ASP A 1 484 ? 34.372 -0.511 8.611 1.00 71.25 484 ASP A C 1
ATOM 3984 O O . ASP A 1 484 ? 33.319 -0.467 7.976 1.00 71.25 484 ASP A O 1
ATOM 3988 N N . LEU A 1 485 ? 34.389 -0.397 9.947 1.00 77.12 485 LEU A N 1
ATOM 3989 C CA . LEU A 1 485 ? 33.175 -0.239 10.764 1.00 77.12 485 LEU A CA 1
ATOM 3990 C C . LEU A 1 485 ? 32.388 1.033 10.413 1.00 77.12 485 LEU A C 1
ATOM 3992 O O . LEU A 1 485 ? 31.195 0.946 10.136 1.00 77.12 485 LEU A O 1
ATOM 3996 N N . GLU A 1 486 ? 33.049 2.193 10.365 1.00 83.25 486 GLU A N 1
ATOM 3997 C CA . GLU A 1 486 ? 32.409 3.472 10.015 1.00 83.25 486 GLU A CA 1
ATOM 3998 C C . GLU A 1 486 ? 31.796 3.445 8.606 1.00 83.25 486 GLU A C 1
ATOM 4000 O O . GLU A 1 486 ? 30.681 3.919 8.399 1.00 83.25 486 GLU A O 1
ATOM 4005 N N . THR A 1 487 ? 32.500 2.839 7.644 1.00 86.81 487 THR A N 1
ATOM 4006 C CA . THR A 1 487 ? 32.031 2.703 6.255 1.00 86.81 487 THR A CA 1
ATOM 4007 C C . THR A 1 487 ? 30.744 1.882 6.189 1.00 86.81 487 THR A C 1
ATOM 4009 O O . THR A 1 487 ? 29.757 2.317 5.599 1.00 86.81 487 THR A O 1
ATOM 4012 N N . PHE A 1 488 ? 30.725 0.700 6.815 1.00 89.50 488 PHE A N 1
ATOM 4013 C CA . PHE A 1 488 ? 29.537 -0.154 6.803 1.00 89.50 488 PHE A CA 1
ATOM 4014 C C . PHE A 1 488 ? 28.380 0.422 7.621 1.00 89.50 488 PHE A C 1
ATOM 4016 O O . PHE A 1 488 ? 27.235 0.179 7.255 1.00 89.50 488 PHE A O 1
ATOM 4023 N N . HIS A 1 489 ? 28.651 1.192 8.679 1.00 90.50 489 HIS A N 1
ATOM 4024 C CA . HIS A 1 489 ? 27.607 1.914 9.408 1.00 90.50 489 HIS A CA 1
ATOM 4025 C C . HIS A 1 489 ? 26.940 2.964 8.515 1.00 90.50 489 HIS A C 1
ATOM 4027 O O . HIS A 1 489 ? 25.723 2.955 8.386 1.00 90.50 489 HIS A O 1
ATOM 4033 N N . TYR A 1 490 ? 27.720 3.787 7.808 1.00 91.94 490 TYR A N 1
ATOM 4034 C CA . TYR A 1 490 ? 27.157 4.787 6.897 1.00 91.94 490 TYR A CA 1
ATOM 4035 C C . TYR A 1 490 ? 26.319 4.150 5.775 1.00 91.94 490 TYR A C 1
ATOM 4037 O O . TYR A 1 490 ? 25.211 4.594 5.482 1.00 91.94 490 TYR A O 1
ATOM 4045 N N . LEU A 1 491 ? 26.809 3.058 5.178 1.00 93.81 491 LEU A N 1
ATOM 4046 C CA . LEU A 1 491 ? 26.045 2.295 4.184 1.00 93.81 491 LEU A CA 1
ATOM 4047 C C . LEU A 1 491 ? 24.746 1.717 4.767 1.00 93.81 491 LEU A C 1
ATOM 4049 O O . LEU A 1 491 ? 23.715 1.715 4.091 1.00 93.81 491 LEU A O 1
ATOM 4053 N N . TYR A 1 492 ? 24.789 1.244 6.015 1.00 94.94 492 TYR A N 1
ATOM 4054 C CA . TYR A 1 492 ? 23.612 0.741 6.717 1.00 94.94 492 TYR A CA 1
ATOM 4055 C C . TYR A 1 492 ? 22.585 1.850 6.992 1.00 94.94 492 TYR A C 1
ATOM 4057 O O . TYR A 1 492 ? 21.386 1.636 6.814 1.00 94.94 492 TYR A O 1
ATOM 4065 N N . ASP A 1 493 ? 23.030 3.053 7.352 1.00 94.88 493 ASP A N 1
ATOM 4066 C CA . ASP A 1 493 ? 22.142 4.202 7.556 1.00 94.88 493 ASP A CA 1
ATOM 4067 C C . ASP A 1 493 ? 21.448 4.605 6.247 1.00 94.88 493 ASP A C 1
ATOM 4069 O O . ASP A 1 493 ? 20.232 4.815 6.215 1.00 94.88 493 ASP A O 1
ATOM 4073 N N . MET A 1 494 ? 22.191 4.640 5.136 1.00 96.00 494 MET A N 1
ATOM 4074 C CA . MET A 1 494 ? 21.636 4.942 3.813 1.00 96.00 494 MET A CA 1
ATOM 4075 C C . MET A 1 494 ? 20.590 3.916 3.369 1.00 96.00 494 MET A C 1
ATOM 4077 O O . MET A 1 494 ? 19.525 4.298 2.875 1.00 96.00 494 MET A O 1
ATOM 4081 N N . ILE A 1 495 ? 20.870 2.618 3.539 1.00 96.44 495 ILE A N 1
ATOM 4082 C CA . ILE A 1 495 ? 19.931 1.570 3.128 1.00 96.44 495 ILE A CA 1
ATOM 4083 C C . ILE A 1 495 ? 18.706 1.510 4.044 1.00 96.44 495 ILE A C 1
ATOM 4085 O O . ILE A 1 495 ? 17.593 1.331 3.556 1.00 96.44 495 ILE A O 1
ATOM 4089 N N . SER A 1 496 ? 18.882 1.768 5.343 1.00 97.00 496 SER A N 1
ATOM 4090 C CA . SER A 1 496 ? 17.776 1.913 6.295 1.00 97.00 496 SER A CA 1
ATOM 4091 C C . SER A 1 496 ? 16.894 3.110 5.933 1.00 97.00 496 SER A C 1
ATOM 4093 O O . SER A 1 496 ? 15.671 2.998 5.907 1.00 97.00 496 SER A O 1
ATOM 4095 N N . SER A 1 497 ? 17.495 4.245 5.559 1.00 97.69 497 SER A N 1
ATOM 4096 C CA . SER A 1 497 ? 16.764 5.416 5.060 1.00 97.69 497 SER A CA 1
ATOM 4097 C C . SER A 1 497 ? 15.957 5.093 3.796 1.00 97.69 497 SER A C 1
ATOM 4099 O O . SER A 1 497 ? 14.773 5.429 3.712 1.00 97.69 497 SER A O 1
ATOM 4101 N N . ALA A 1 498 ? 16.558 4.391 2.829 1.00 98.31 498 ALA A N 1
ATOM 4102 C CA . ALA A 1 498 ? 15.863 3.975 1.614 1.00 98.31 498 ALA A CA 1
ATOM 4103 C C . ALA A 1 498 ? 14.677 3.045 1.919 1.00 98.31 498 ALA A C 1
ATOM 4105 O O . ALA A 1 498 ? 13.576 3.249 1.402 1.00 98.31 498 ALA A O 1
ATOM 4106 N N . ARG A 1 499 ? 14.879 2.078 2.817 1.00 98.62 499 ARG A N 1
ATOM 4107 C CA . ARG A 1 499 ? 13.856 1.129 3.253 1.00 98.62 499 ARG A CA 1
ATOM 4108 C C . ARG A 1 499 ? 12.693 1.809 3.975 1.00 98.62 499 ARG A C 1
ATOM 4110 O O . ARG A 1 499 ? 11.540 1.537 3.645 1.00 98.62 499 ARG A O 1
ATOM 4117 N N . ARG A 1 500 ? 12.965 2.742 4.892 1.00 98.62 500 ARG A N 1
ATOM 4118 C CA . ARG A 1 500 ? 11.932 3.526 5.595 1.00 98.62 500 ARG A CA 1
ATOM 4119 C C . ARG A 1 500 ? 11.138 4.427 4.650 1.00 98.62 500 ARG A C 1
ATOM 4121 O O . ARG A 1 500 ? 9.928 4.539 4.806 1.00 98.62 500 ARG A O 1
ATOM 4128 N N . ASN A 1 501 ? 11.777 5.028 3.644 1.00 98.69 501 ASN A N 1
ATOM 4129 C CA . ASN A 1 501 ? 11.081 5.844 2.642 1.00 98.69 501 ASN A CA 1
ATOM 4130 C C . ASN A 1 501 ? 10.200 4.999 1.704 1.00 98.69 501 ASN A C 1
ATOM 4132 O O . ASN A 1 501 ? 9.073 5.402 1.418 1.00 98.69 501 ASN A O 1
ATOM 4136 N N . LEU A 1 502 ? 10.665 3.818 1.273 1.00 98.75 502 LEU A N 1
ATOM 4137 C CA . LEU A 1 502 ? 9.819 2.857 0.551 1.00 98.75 502 LEU A CA 1
ATOM 4138 C C . LEU A 1 502 ? 8.620 2.434 1.409 1.00 98.75 502 LEU A C 1
ATOM 4140 O O . LEU A 1 502 ? 7.493 2.416 0.919 1.00 98.75 502 LEU A O 1
ATOM 4144 N N . SER A 1 503 ? 8.879 2.121 2.680 1.00 98.81 503 SER A N 1
ATOM 4145 C CA . SER A 1 503 ? 7.875 1.672 3.648 1.00 98.81 503 SER A CA 1
ATOM 4146 C C . SER A 1 503 ? 6.817 2.738 3.905 1.00 98.81 503 SER A C 1
ATOM 4148 O O . SER A 1 503 ? 5.630 2.436 3.871 1.00 98.81 503 SER A O 1
ATOM 4150 N N . LEU A 1 504 ? 7.235 3.994 4.090 1.00 98.94 504 LEU A N 1
ATOM 4151 C CA . LEU A 1 504 ? 6.336 5.131 4.273 1.00 98.94 504 LEU A CA 1
ATOM 4152 C C . LEU A 1 504 ? 5.403 5.301 3.069 1.00 98.94 504 LEU A C 1
ATOM 4154 O O . LEU A 1 504 ? 4.210 5.522 3.237 1.00 98.94 504 LEU A O 1
ATOM 4158 N N . PHE A 1 505 ? 5.934 5.146 1.853 1.00 98.88 505 PHE A N 1
ATOM 4159 C CA . PHE A 1 505 ? 5.140 5.274 0.635 1.00 98.88 505 PHE A CA 1
ATOM 4160 C C . PHE A 1 505 ? 4.094 4.164 0.460 1.00 98.88 505 PHE A C 1
ATOM 4162 O O . PHE A 1 505 ? 3.142 4.361 -0.286 1.00 98.88 505 PHE A O 1
ATOM 4169 N N . GLN A 1 506 ? 4.219 3.021 1.149 1.00 98.88 506 GLN A N 1
ATOM 4170 C CA . GLN A 1 506 ? 3.196 1.970 1.080 1.00 98.88 506 GLN A CA 1
ATOM 4171 C C . GLN A 1 506 ? 1.894 2.354 1.790 1.00 98.88 506 GLN A C 1
ATOM 4173 O O . GLN A 1 506 ? 0.920 1.623 1.652 1.00 98.88 506 GLN A O 1
ATOM 4178 N N . HIS A 1 507 ? 1.856 3.474 2.528 1.00 98.81 507 HIS A N 1
ATOM 4179 C CA . HIS A 1 507 ? 0.637 4.011 3.140 1.00 98.81 507 HIS A CA 1
ATOM 4180 C C . HIS A 1 507 ? -0.508 4.090 2.122 1.00 98.81 507 HIS A C 1
ATOM 4182 O O . HIS A 1 507 ? -0.288 4.360 0.937 1.00 98.81 507 HIS A O 1
ATOM 4188 N N . HIS A 1 508 ? -1.731 3.865 2.596 1.00 98.75 508 HIS A N 1
ATOM 4189 C CA . HIS A 1 508 ? -2.939 3.863 1.780 1.00 98.75 508 HIS A CA 1
ATOM 4190 C C . HIS A 1 508 ? -3.315 5.227 1.166 1.00 98.75 508 HIS A C 1
ATOM 4192 O O . HIS A 1 508 ? -4.209 5.241 0.326 1.00 98.75 508 HIS A O 1
ATOM 4198 N N . ASP A 1 509 ? -2.594 6.332 1.423 1.00 98.81 509 ASP A N 1
ATOM 4199 C CA . ASP A 1 509 ? -2.634 7.541 0.568 1.00 98.81 509 ASP A CA 1
ATOM 4200 C C . ASP A 1 509 ? -1.348 7.852 -0.213 1.00 98.81 509 ASP A C 1
ATOM 4202 O O . ASP A 1 509 ? -1.338 8.739 -1.079 1.00 98.81 509 ASP A O 1
ATOM 4206 N N . GLY A 1 510 ? -0.276 7.101 0.039 1.00 98.69 510 GLY A N 1
ATOM 4207 C CA . GLY A 1 510 ? 0.985 7.181 -0.690 1.00 98.69 510 GLY A CA 1
ATOM 4208 C C . GLY A 1 510 ? 0.899 6.472 -2.038 1.00 98.69 510 GLY A C 1
ATOM 4209 O O . GLY A 1 510 ? 0.686 7.098 -3.083 1.00 98.69 510 GLY A O 1
ATOM 4210 N N . VAL A 1 511 ? 1.059 5.145 -2.035 1.00 98.69 511 VAL A N 1
ATOM 4211 C CA . VAL A 1 511 ? 1.113 4.318 -3.254 1.00 98.69 511 VAL A CA 1
ATOM 4212 C C . VAL A 1 511 ? -0.190 4.355 -4.053 1.00 98.69 511 VAL A C 1
ATOM 4214 O O . VAL A 1 511 ? -0.174 4.257 -5.283 1.00 98.69 511 VAL A O 1
ATOM 4217 N N . THR A 1 512 ? -1.319 4.593 -3.393 1.00 98.62 512 THR A N 1
ATOM 4218 C CA . THR A 1 512 ? -2.642 4.774 -4.010 1.00 98.62 512 THR A CA 1
ATOM 4219 C C . THR A 1 512 ? -2.740 6.060 -4.832 1.00 98.62 512 THR A C 1
ATOM 4221 O O . THR A 1 512 ? -3.497 6.114 -5.801 1.00 98.62 512 THR A O 1
ATOM 4224 N N . GLY A 1 513 ? -1.911 7.067 -4.538 1.00 98.38 513 GLY A N 1
ATOM 4225 C CA . GLY A 1 513 ? -1.906 8.347 -5.239 1.00 98.38 513 GLY A CA 1
ATOM 4226 C C . GLY A 1 513 ? -3.078 9.257 -4.865 1.00 98.38 513 GLY A C 1
ATOM 4227 O O . GLY A 1 513 ? -3.477 10.092 -5.685 1.00 98.38 513 GLY A O 1
ATOM 4228 N N . THR A 1 514 ? -3.636 9.085 -3.667 1.00 98.69 514 THR A N 1
ATOM 4229 C CA . THR A 1 514 ? -4.834 9.786 -3.187 1.00 98.69 514 THR A CA 1
ATOM 4230 C C . THR A 1 514 ? -4.534 10.979 -2.276 1.00 98.69 514 THR A C 1
ATOM 4232 O O . THR A 1 514 ? -5.420 11.800 -2.027 1.00 98.69 514 THR A O 1
ATOM 4235 N N . ALA A 1 515 ? -3.274 11.171 -1.875 1.00 98.69 515 ALA A N 1
ATOM 4236 C CA . ALA A 1 515 ? -2.838 12.358 -1.149 1.00 98.69 515 ALA A CA 1
ATOM 4237 C C . ALA A 1 515 ? -2.869 13.653 -1.993 1.00 98.69 515 ALA A C 1
ATOM 4239 O O . ALA A 1 515 ? -2.907 13.672 -3.234 1.00 98.69 515 ALA A O 1
ATOM 4240 N N . ARG A 1 516 ? -2.816 14.799 -1.302 1.00 98.44 516 ARG A N 1
ATOM 4241 C CA . ARG A 1 516 ? -2.731 16.125 -1.935 1.00 98.44 516 ARG A CA 1
ATOM 4242 C C . ARG A 1 516 ? -1.441 16.262 -2.745 1.00 98.44 516 ARG A C 1
ATOM 4244 O O . ARG A 1 516 ? -0.417 15.663 -2.440 1.00 98.44 516 ARG A O 1
ATOM 4251 N N . LYS A 1 517 ? -1.461 17.134 -3.762 1.00 97.31 517 LYS A N 1
ATOM 4252 C CA . LYS A 1 517 ? -0.324 17.341 -4.680 1.00 97.31 517 LYS A CA 1
ATOM 4253 C C . LYS A 1 517 ? 1.009 17.595 -3.957 1.00 97.31 517 LYS A C 1
ATOM 4255 O O . LYS A 1 517 ? 2.008 17.011 -4.348 1.00 97.31 517 LYS A O 1
ATOM 4260 N N . HIS A 1 518 ? 1.025 18.452 -2.934 1.00 98.44 518 HIS A N 1
ATOM 4261 C CA . HIS A 1 518 ? 2.255 18.778 -2.200 1.00 98.44 518 HIS A CA 1
ATOM 4262 C C . HIS A 1 518 ? 2.771 17.602 -1.350 1.00 98.44 518 HIS A C 1
ATOM 4264 O O . HIS A 1 518 ? 3.973 17.474 -1.163 1.00 98.44 518 HIS A O 1
ATOM 4270 N N . VAL A 1 519 ? 1.882 16.717 -0.893 1.00 98.75 519 VAL A N 1
ATOM 4271 C CA . VAL A 1 519 ? 2.248 15.484 -0.182 1.00 98.75 519 VAL A CA 1
ATOM 4272 C C . VAL A 1 519 ? 2.818 14.456 -1.155 1.00 98.75 519 VAL A C 1
ATOM 4274 O O . VAL A 1 519 ? 3.857 13.866 -0.887 1.00 98.75 519 VAL A O 1
ATOM 4277 N N . MET A 1 520 ? 2.205 14.305 -2.334 1.00 98.31 520 MET A N 1
ATOM 4278 C CA . MET A 1 520 ? 2.770 13.463 -3.396 1.00 98.31 520 MET A CA 1
ATOM 4279 C C . MET A 1 520 ? 4.161 13.942 -3.831 1.00 98.31 520 MET A C 1
ATOM 4281 O O . MET A 1 520 ? 5.018 13.118 -4.129 1.00 98.31 520 MET A O 1
ATOM 4285 N N . GLU A 1 521 ? 4.406 15.254 -3.825 1.00 97.81 521 GLU A N 1
ATOM 4286 C CA . GLU A 1 521 ? 5.735 15.819 -4.079 1.00 97.81 521 GLU A CA 1
ATOM 4287 C C . GLU A 1 521 ? 6.746 15.465 -2.970 1.00 97.81 521 GLU A C 1
ATOM 4289 O O . GLU A 1 521 ? 7.865 15.064 -3.287 1.00 97.81 521 GLU A O 1
ATOM 4294 N N . ASP A 1 522 ? 6.359 15.513 -1.688 1.00 98.62 522 ASP A N 1
ATOM 4295 C CA . ASP A 1 522 ? 7.200 15.024 -0.577 1.00 98.62 522 ASP A CA 1
ATOM 4296 C C . ASP A 1 522 ? 7.543 13.533 -0.756 1.00 98.62 522 ASP A C 1
ATOM 4298 O O . ASP A 1 522 ? 8.717 13.152 -0.718 1.00 98.62 522 ASP A O 1
ATOM 4302 N N . TYR A 1 523 ? 6.557 12.688 -1.080 1.00 98.56 523 TYR A N 1
ATOM 4303 C CA . TYR A 1 523 ? 6.812 11.282 -1.405 1.00 98.56 523 TYR A CA 1
ATOM 4304 C C . TYR A 1 523 ? 7.742 11.115 -2.606 1.00 98.56 523 TYR A C 1
ATOM 4306 O O . TYR A 1 523 ? 8.657 10.292 -2.567 1.00 98.56 523 TYR A O 1
ATOM 4314 N N . ARG A 1 524 ? 7.559 11.901 -3.672 1.00 96.06 524 ARG A N 1
ATOM 4315 C CA . ARG A 1 524 ? 8.411 11.848 -4.867 1.00 96.06 524 ARG A CA 1
ATOM 4316 C C . ARG A 1 524 ? 9.868 12.144 -4.528 1.00 96.06 524 ARG A C 1
ATOM 4318 O O . ARG A 1 524 ? 10.746 11.441 -5.030 1.00 96.06 524 ARG A O 1
ATOM 4325 N N . GLN A 1 525 ? 10.123 13.148 -3.690 1.00 96.12 525 GLN A N 1
ATOM 4326 C CA . GLN A 1 525 ? 11.470 13.519 -3.248 1.00 96.12 525 GLN A CA 1
ATOM 4327 C C . GLN A 1 525 ? 12.101 12.420 -2.386 1.00 96.12 525 GLN A C 1
ATOM 4329 O O . GLN A 1 525 ? 13.240 12.022 -2.638 1.00 96.12 525 GLN A O 1
ATOM 4334 N N . ARG A 1 526 ? 11.340 11.857 -1.440 1.00 97.75 526 ARG A N 1
ATOM 4335 C CA . ARG A 1 526 ? 11.778 10.726 -0.604 1.00 97.75 526 ARG A CA 1
ATOM 4336 C C . ARG A 1 526 ? 12.124 9.492 -1.427 1.00 97.75 526 ARG A C 1
ATOM 4338 O O . ARG A 1 526 ? 13.176 8.896 -1.212 1.00 97.75 526 ARG A O 1
ATOM 4345 N N . LEU A 1 527 ? 11.272 9.128 -2.385 1.00 96.19 527 LEU A N 1
ATOM 4346 C CA . LEU A 1 527 ? 11.506 7.991 -3.274 1.00 96.19 527 LEU A CA 1
ATOM 4347 C C . LEU A 1 527 ? 12.739 8.214 -4.162 1.00 96.19 527 LEU A C 1
ATOM 4349 O O . LEU A 1 527 ? 13.547 7.300 -4.294 1.00 96.19 527 LEU A O 1
ATOM 4353 N N . SER A 1 528 ? 12.931 9.415 -4.726 1.00 92.62 528 SER A N 1
ATOM 4354 C CA . SER A 1 528 ? 14.154 9.746 -5.483 1.00 92.62 528 SER A CA 1
ATOM 4355 C C . SER A 1 528 ? 15.407 9.557 -4.637 1.00 92.62 528 SER A C 1
ATOM 4357 O O . SER A 1 528 ? 16.324 8.848 -5.043 1.00 92.62 528 SER A O 1
ATOM 4359 N N . SER A 1 529 ? 15.420 10.149 -3.440 1.00 94.00 529 SER A N 1
ATOM 4360 C CA . SER A 1 529 ? 16.554 10.046 -2.522 1.00 94.00 529 SER A CA 1
ATOM 4361 C C . SER A 1 529 ? 16.804 8.594 -2.102 1.00 94.00 529 SER A C 1
ATOM 4363 O O . SER A 1 529 ? 17.947 8.150 -2.047 1.00 94.00 529 SER A O 1
ATOM 4365 N N . ALA A 1 530 ? 15.750 7.805 -1.887 1.00 96.31 530 ALA A N 1
ATOM 4366 C CA . ALA A 1 530 ? 15.865 6.384 -1.577 1.00 96.31 530 ALA A CA 1
ATOM 4367 C C . ALA A 1 530 ? 16.463 5.564 -2.736 1.00 96.31 530 ALA A C 1
ATOM 4369 O O . ALA A 1 530 ? 17.248 4.642 -2.493 1.00 96.31 530 ALA A O 1
ATOM 4370 N N . VAL A 1 531 ? 16.140 5.903 -3.990 1.00 93.12 531 VAL A N 1
ATOM 4371 C CA . VAL A 1 531 ? 16.745 5.278 -5.178 1.00 93.12 531 VAL A CA 1
ATOM 4372 C C . VAL A 1 531 ? 18.236 5.617 -5.250 1.00 93.12 531 VAL A C 1
ATOM 4374 O O . VAL A 1 531 ? 19.061 4.719 -5.416 1.00 93.12 531 VAL A O 1
ATOM 4377 N N . GLU A 1 532 ? 18.602 6.886 -5.067 1.00 90.44 532 GLU A N 1
ATOM 4378 C CA . GLU A 1 532 ? 20.001 7.335 -5.039 1.00 90.44 532 GLU A CA 1
ATOM 4379 C C . GLU A 1 532 ? 20.800 6.676 -3.907 1.00 90.44 532 GLU A C 1
ATOM 4381 O O . GLU A 1 532 ? 21.925 6.214 -4.127 1.00 90.44 532 GLU A O 1
ATOM 4386 N N . ASN A 1 533 ? 20.199 6.556 -2.720 1.00 93.62 533 ASN A N 1
ATOM 4387 C CA . ASN A 1 533 ? 20.800 5.867 -1.585 1.00 93.62 533 ASN A CA 1
ATOM 4388 C C . ASN A 1 533 ? 21.040 4.388 -1.899 1.00 93.62 533 ASN A C 1
ATOM 4390 O O . ASN A 1 533 ? 22.146 3.887 -1.697 1.00 93.62 533 ASN A O 1
ATOM 4394 N N . SER A 1 534 ? 20.037 3.703 -2.455 1.00 94.88 534 SER A N 1
ATOM 4395 C CA . SER A 1 534 ? 20.140 2.288 -2.834 1.00 94.88 534 SER A CA 1
ATOM 4396 C C . SER A 1 534 ? 21.255 2.068 -3.859 1.00 94.88 534 SER A C 1
ATOM 4398 O O . SER A 1 534 ? 22.101 1.191 -3.688 1.00 94.88 534 SER A O 1
ATOM 4400 N N . ARG A 1 535 ? 21.332 2.919 -4.887 1.00 91.62 535 ARG A N 1
ATOM 4401 C CA . ARG A 1 535 ? 22.378 2.854 -5.920 1.00 91.62 535 ARG A CA 1
ATOM 4402 C C . ARG A 1 535 ? 23.767 3.121 -5.365 1.00 91.62 535 ARG A C 1
ATOM 4404 O O . ARG A 1 535 ? 24.705 2.401 -5.701 1.00 91.62 535 ARG A O 1
ATOM 4411 N N . SER A 1 536 ? 23.898 4.121 -4.497 1.00 91.56 536 SER A N 1
ATOM 4412 C CA . SER A 1 536 ? 25.167 4.443 -3.840 1.00 91.56 536 SER A CA 1
ATOM 4413 C C . SER A 1 536 ? 25.655 3.274 -2.990 1.00 91.56 536 SER A C 1
ATOM 4415 O O . SER A 1 536 ? 26.825 2.901 -3.078 1.00 91.56 536 SER A O 1
ATOM 4417 N N . VAL A 1 537 ? 24.752 2.640 -2.235 1.00 94.75 537 VAL A N 1
ATOM 4418 C CA . VAL A 1 537 ? 25.079 1.459 -1.430 1.00 94.75 537 VAL A CA 1
ATOM 4419 C C . VAL A 1 537 ? 25.452 0.269 -2.312 1.00 94.75 537 VAL A C 1
ATOM 4421 O O . VAL A 1 537 ? 26.459 -0.386 -2.040 1.00 94.75 537 VAL A O 1
ATOM 4424 N N . ALA A 1 538 ? 24.707 0.009 -3.388 1.00 94.50 538 ALA A N 1
ATOM 4425 C CA . ALA A 1 538 ? 25.019 -1.055 -4.338 1.00 94.50 538 ALA A CA 1
ATOM 4426 C C . ALA A 1 538 ? 26.396 -0.851 -4.993 1.00 94.50 538 ALA A C 1
ATOM 4428 O O . ALA A 1 538 ? 27.220 -1.766 -4.985 1.00 94.50 538 ALA A O 1
ATOM 4429 N N . GLY A 1 539 ? 26.681 0.353 -5.500 1.00 92.81 539 GLY A N 1
ATOM 4430 C CA . GLY A 1 539 ? 27.953 0.686 -6.144 1.00 92.81 539 GLY A CA 1
ATOM 4431 C C . GLY A 1 539 ? 29.142 0.627 -5.182 1.00 92.81 539 GLY A C 1
ATOM 4432 O O . GLY A 1 539 ? 30.169 0.025 -5.501 1.00 92.81 539 GLY A O 1
ATOM 4433 N N . ALA A 1 540 ? 29.003 1.185 -3.977 1.00 92.56 540 ALA A N 1
ATOM 4434 C CA . ALA A 1 540 ? 30.032 1.100 -2.941 1.00 92.56 540 ALA A CA 1
ATOM 4435 C C . ALA A 1 540 ? 30.301 -0.356 -2.530 1.00 92.56 540 ALA A C 1
ATOM 4437 O O . ALA A 1 540 ? 31.453 -0.782 -2.467 1.00 92.56 540 ALA A O 1
ATOM 4438 N N . SER A 1 541 ? 29.244 -1.145 -2.326 1.00 93.50 541 SER A N 1
ATOM 4439 C CA . SER A 1 541 ? 29.357 -2.561 -1.964 1.00 93.50 541 SER A CA 1
ATOM 4440 C C . SER A 1 541 ? 30.012 -3.382 -3.073 1.00 93.50 541 SER A C 1
ATOM 4442 O O . SER A 1 541 ? 30.889 -4.191 -2.788 1.00 93.50 541 SER A O 1
ATOM 4444 N N . LEU A 1 542 ? 29.665 -3.139 -4.341 1.00 93.44 542 LEU A N 1
ATOM 4445 C CA . LEU A 1 542 ? 30.337 -3.755 -5.490 1.00 93.44 542 LEU A CA 1
ATOM 4446 C C . LEU A 1 542 ? 31.816 -3.377 -5.559 1.00 93.44 542 LEU A C 1
ATOM 4448 O O . LEU A 1 542 ? 32.652 -4.241 -5.803 1.00 93.44 542 LEU A O 1
ATOM 4452 N N . SER A 1 543 ? 32.146 -2.111 -5.303 1.00 91.56 543 SER A N 1
ATOM 4453 C CA . SER A 1 543 ? 33.533 -1.636 -5.308 1.00 91.56 543 SER A CA 1
ATOM 4454 C C . SER A 1 543 ? 34.351 -2.363 -4.240 1.00 91.56 543 SER A C 1
ATOM 4456 O O . SER A 1 543 ? 35.453 -2.837 -4.511 1.00 91.56 543 SER A O 1
ATOM 4458 N N . LEU A 1 544 ? 33.777 -2.532 -3.044 1.00 89.62 544 LEU A N 1
ATOM 4459 C CA . LEU A 1 544 ? 34.376 -3.324 -1.973 1.00 89.62 544 LEU A CA 1
ATOM 4460 C C . LEU A 1 544 ? 34.493 -4.805 -2.356 1.00 89.62 544 LEU A C 1
ATOM 4462 O O . LEU A 1 544 ? 35.550 -5.377 -2.150 1.00 89.62 544 LEU A O 1
ATOM 4466 N N . LEU A 1 545 ? 33.475 -5.427 -2.953 1.00 89.94 545 LEU A N 1
ATOM 4467 C CA . LEU A 1 545 ? 33.526 -6.839 -3.367 1.00 89.94 545 LEU A CA 1
ATOM 4468 C C . LEU A 1 545 ? 34.589 -7.110 -4.442 1.00 89.94 545 LEU A C 1
ATOM 4470 O O . LEU A 1 545 ? 35.264 -8.134 -4.400 1.00 89.94 545 LEU A O 1
ATOM 4474 N N . LEU A 1 546 ? 34.753 -6.194 -5.398 1.00 88.56 546 LEU A N 1
ATOM 4475 C CA . LEU A 1 546 ? 35.705 -6.338 -6.504 1.00 88.56 546 LEU A CA 1
ATOM 4476 C C . LEU A 1 546 ? 37.144 -5.965 -6.118 1.00 88.56 546 LEU A C 1
ATOM 4478 O O . LEU A 1 546 ? 38.082 -6.353 -6.810 1.00 88.56 546 LEU A O 1
ATOM 4482 N N . GLY A 1 547 ? 37.332 -5.207 -5.034 1.00 84.44 547 GLY A N 1
ATOM 4483 C CA . GLY A 1 547 ? 38.623 -4.626 -4.666 1.00 84.44 547 GLY A CA 1
ATOM 4484 C C . GLY A 1 547 ? 38.925 -4.619 -3.169 1.00 84.44 547 GLY A C 1
ATOM 4485 O O . GLY A 1 547 ? 39.709 -3.779 -2.733 1.00 84.44 547 GLY A O 1
ATOM 4486 N N . ALA A 1 548 ? 38.332 -5.525 -2.381 1.00 71.06 548 ALA A N 1
ATOM 4487 C CA . ALA A 1 548 ? 38.426 -5.545 -0.913 1.00 71.06 548 ALA A CA 1
ATOM 4488 C C . ALA A 1 548 ? 39.868 -5.554 -0.391 1.00 71.06 548 ALA A C 1
ATOM 4490 O O . ALA A 1 548 ? 40.148 -5.009 0.675 1.00 71.06 548 ALA A O 1
ATOM 4491 N N . GLU A 1 549 ? 40.785 -6.176 -1.129 1.00 75.94 549 GLU A N 1
ATOM 4492 C CA . GLU A 1 549 ? 42.191 -6.301 -0.742 1.00 75.94 549 GLU A CA 1
ATOM 4493 C C . GLU A 1 549 ? 43.020 -5.053 -1.077 1.00 75.94 549 GLU A C 1
ATOM 4495 O O . GLU A 1 549 ? 44.145 -4.920 -0.601 1.00 75.94 549 GLU A O 1
ATOM 4500 N N . ASN A 1 550 ? 42.477 -4.121 -1.867 1.00 83.38 550 ASN A N 1
ATOM 4501 C CA . ASN A 1 550 ? 43.168 -2.912 -2.290 1.00 83.38 550 ASN A CA 1
ATOM 4502 C C . ASN A 1 550 ? 42.823 -1.728 -1.361 1.00 83.38 550 ASN A C 1
ATOM 4504 O O . ASN A 1 550 ? 41.699 -1.213 -1.412 1.00 83.38 550 ASN A O 1
ATOM 4508 N N . PRO A 1 551 ? 43.781 -1.219 -0.560 1.00 82.69 551 PRO A N 1
ATOM 4509 C CA . PRO A 1 551 ? 43.537 -0.094 0.343 1.00 82.69 551 PRO A CA 1
ATOM 4510 C C . PRO A 1 551 ? 43.050 1.173 -0.372 1.00 82.69 551 PRO A C 1
ATOM 4512 O O . PRO A 1 551 ? 42.270 1.933 0.198 1.00 82.69 551 PRO A O 1
ATOM 4515 N N . ASN A 1 552 ? 43.450 1.383 -1.631 1.00 86.38 552 ASN A N 1
ATOM 4516 C CA . ASN A 1 552 ? 43.022 2.542 -2.414 1.00 86.38 552 ASN A CA 1
ATOM 4517 C C . ASN A 1 552 ? 41.530 2.475 -2.753 1.00 86.38 552 ASN A C 1
ATOM 4519 O O . ASN A 1 552 ? 40.865 3.506 -2.749 1.00 86.38 552 ASN A O 1
ATOM 4523 N N . VAL A 1 553 ? 40.992 1.276 -3.002 1.00 85.62 553 VAL A N 1
ATOM 4524 C CA . VAL A 1 553 ? 39.555 1.084 -3.258 1.00 85.62 553 VAL A CA 1
ATOM 4525 C C . VAL A 1 553 ? 38.760 1.372 -1.991 1.00 85.62 553 VAL A C 1
ATOM 4527 O O . VAL A 1 553 ? 37.802 2.139 -2.034 1.00 85.62 553 VAL A O 1
ATOM 4530 N N . LYS A 1 554 ? 39.201 0.843 -0.843 1.00 84.25 554 LYS A N 1
ATOM 4531 C CA . LYS A 1 554 ? 38.578 1.143 0.455 1.00 84.25 554 LYS A CA 1
ATOM 4532 C C . LYS A 1 554 ? 38.574 2.641 0.757 1.00 84.25 554 LYS A C 1
ATOM 4534 O O . LYS A 1 554 ? 37.545 3.194 1.144 1.00 84.25 554 LYS A O 1
ATOM 4539 N N . GLN A 1 555 ? 39.708 3.306 0.542 1.00 85.00 555 GLN A N 1
ATOM 4540 C CA . GLN A 1 555 ? 39.827 4.745 0.749 1.00 85.00 555 GLN A CA 1
ATOM 4541 C C . GLN A 1 555 ? 38.928 5.532 -0.212 1.00 85.00 555 GLN A C 1
ATOM 4543 O O . GLN A 1 555 ? 38.268 6.472 0.216 1.00 85.00 555 GLN A O 1
ATOM 4548 N N . ALA A 1 556 ? 38.855 5.133 -1.483 1.00 87.50 556 ALA A N 1
ATOM 4549 C CA . ALA A 1 556 ? 38.002 5.782 -2.472 1.00 87.50 556 ALA A CA 1
ATOM 4550 C C . ALA A 1 556 ? 36.510 5.644 -2.129 1.00 87.50 556 ALA A C 1
ATOM 4552 O O . ALA A 1 556 ? 35.786 6.636 -2.186 1.00 87.50 556 ALA A O 1
ATOM 4553 N N . VAL A 1 557 ? 36.066 4.457 -1.692 1.00 88.88 557 VAL A N 1
ATOM 4554 C CA . VAL A 1 557 ? 34.691 4.235 -1.208 1.00 88.88 557 VAL A CA 1
ATOM 4555 C C . VAL A 1 557 ? 34.403 5.138 -0.010 1.00 88.88 557 VAL A C 1
ATOM 4557 O O . VAL A 1 557 ? 33.390 5.830 0.012 1.00 88.88 557 VAL A O 1
ATOM 4560 N N . ARG A 1 558 ? 35.317 5.214 0.962 1.00 85.12 558 ARG A N 1
ATOM 4561 C CA . ARG A 1 558 ? 35.164 6.116 2.111 1.00 85.12 558 ARG A CA 1
ATOM 4562 C C . ARG A 1 558 ? 35.060 7.583 1.680 1.00 85.12 558 ARG A C 1
ATOM 4564 O O . ARG A 1 558 ? 34.199 8.303 2.175 1.00 85.12 558 ARG A O 1
ATOM 4571 N N . THR A 1 559 ? 35.908 8.033 0.758 1.00 85.62 559 THR A N 1
ATOM 4572 C CA . THR A 1 559 ? 35.879 9.411 0.247 1.00 85.62 559 THR A CA 1
ATOM 4573 C C . THR A 1 559 ? 34.588 9.719 -0.523 1.00 85.62 559 THR A C 1
ATOM 4575 O O . THR A 1 559 ? 34.070 10.829 -0.392 1.00 85.62 559 THR A O 1
ATOM 4578 N N . GLN A 1 560 ? 34.036 8.750 -1.263 1.00 86.56 560 GLN A N 1
ATOM 4579 C CA . GLN A 1 560 ? 32.717 8.861 -1.897 1.00 86.56 560 GLN A CA 1
ATOM 4580 C C . GLN A 1 560 ? 31.617 9.074 -0.843 1.00 86.56 560 GLN A C 1
ATOM 4582 O O . GLN A 1 560 ? 30.812 9.990 -0.980 1.00 86.56 560 GLN A O 1
ATOM 4587 N N . LEU A 1 561 ? 31.602 8.265 0.222 1.00 84.19 561 LEU A N 1
ATOM 4588 C CA . LEU A 1 561 ? 30.548 8.292 1.245 1.00 84.19 561 LEU A CA 1
ATOM 4589 C C . LEU A 1 561 ? 30.599 9.530 2.158 1.00 84.19 561 LEU A C 1
ATOM 4591 O O . LEU A 1 561 ? 29.565 10.001 2.611 1.00 84.19 561 LEU A O 1
ATOM 4595 N N . LEU A 1 562 ? 31.779 10.110 2.400 1.00 78.44 562 LEU A N 1
ATOM 4596 C CA . LEU A 1 562 ? 31.935 11.339 3.196 1.00 78.44 562 LEU A CA 1
ATOM 4597 C C . LEU A 1 562 ? 31.755 12.634 2.365 1.00 78.44 562 LEU A C 1
ATOM 4599 O O . LEU A 1 562 ? 32.260 13.690 2.745 1.00 78.44 562 LEU A O 1
ATOM 4603 N N . ASN A 1 563 ? 31.040 12.565 1.233 1.00 62.97 563 ASN A N 1
ATOM 4604 C CA . ASN A 1 563 ? 30.693 13.688 0.345 1.00 62.97 563 ASN A CA 1
ATOM 4605 C C . ASN A 1 563 ? 31.888 14.494 -0.203 1.00 62.97 563 ASN A C 1
ATOM 4607 O O . ASN A 1 563 ? 31.825 15.718 -0.310 1.00 62.97 563 ASN A O 1
ATOM 4611 N N . SER A 1 564 ? 32.996 13.835 -0.557 1.00 59.78 564 SER A N 1
ATOM 4612 C CA . SER A 1 564 ? 34.179 14.510 -1.133 1.00 59.78 564 SER A CA 1
ATOM 4613 C C . SER A 1 564 ? 34.803 13.787 -2.335 1.00 59.78 564 SER A C 1
ATOM 4615 O O . SER A 1 564 ? 35.870 14.188 -2.799 1.00 59.78 564 SER A O 1
ATOM 4617 N N . GLY A 1 565 ? 34.178 12.723 -2.848 1.00 67.12 565 GLY A N 1
ATOM 4618 C CA . GLY A 1 565 ? 34.716 11.906 -3.939 1.00 67.12 565 GLY A CA 1
ATOM 4619 C C . GLY A 1 565 ? 33.690 11.592 -5.028 1.00 67.12 565 GLY A C 1
ATOM 4620 O O . GLY A 1 565 ? 32.489 11.650 -4.770 1.00 67.12 565 GLY A O 1
ATOM 4621 N N . PRO A 1 566 ? 34.142 11.254 -6.248 1.00 77.00 566 PRO A N 1
ATOM 4622 C CA . PRO A 1 566 ? 33.256 10.811 -7.319 1.00 77.00 566 PRO A CA 1
ATOM 4623 C C . PRO A 1 566 ? 32.632 9.444 -6.999 1.00 77.00 566 PRO A C 1
ATOM 4625 O O . PRO A 1 566 ? 33.236 8.618 -6.313 1.00 77.00 566 PRO A O 1
ATOM 4628 N N . VAL A 1 567 ? 31.437 9.192 -7.540 1.00 80.12 567 VAL A N 1
ATOM 4629 C CA . VAL A 1 567 ? 30.809 7.863 -7.518 1.00 80.12 567 VAL A CA 1
ATOM 4630 C C . VAL A 1 567 ? 31.685 6.885 -8.302 1.00 80.12 567 VAL A C 1
ATOM 4632 O O . VAL A 1 567 ? 32.035 7.153 -9.448 1.00 80.12 567 VAL A O 1
ATOM 4635 N N . LEU A 1 568 ? 32.055 5.758 -7.688 1.00 82.81 568 LEU A N 1
ATOM 4636 C CA . LEU A 1 568 ? 32.972 4.792 -8.307 1.00 82.81 568 LEU A CA 1
ATOM 4637 C C . LEU A 1 568 ? 32.293 3.892 -9.343 1.00 82.81 568 LEU A C 1
ATOM 4639 O O . LEU A 1 568 ? 32.865 3.615 -10.394 1.00 82.81 568 LEU A O 1
ATOM 4643 N N . ILE A 1 569 ? 31.074 3.436 -9.045 1.00 86.56 569 ILE A N 1
ATOM 4644 C CA . ILE A 1 569 ? 30.261 2.602 -9.935 1.00 86.56 569 ILE A CA 1
ATOM 4645 C C . ILE A 1 569 ? 28.894 3.264 -10.070 1.00 86.56 569 ILE A C 1
ATOM 4647 O O . ILE A 1 569 ? 28.154 3.381 -9.093 1.00 86.56 569 ILE A O 1
ATOM 4651 N N . HIS A 1 570 ? 28.565 3.686 -11.287 1.00 82.25 570 HIS A N 1
ATOM 4652 C CA . HIS A 1 570 ? 27.262 4.252 -11.616 1.00 82.25 570 HIS A CA 1
ATOM 4653 C C . HIS A 1 570 ? 26.270 3.138 -11.958 1.00 82.25 570 HIS A C 1
ATOM 4655 O O . HIS A 1 570 ? 26.592 2.237 -12.735 1.00 82.25 570 HIS A O 1
ATOM 4661 N N . SER A 1 571 ? 25.055 3.211 -11.405 1.00 82.44 571 SER A N 1
ATOM 4662 C CA . SER A 1 571 ? 23.953 2.371 -11.884 1.00 82.44 571 SER A CA 1
ATOM 4663 C C . SER A 1 571 ? 23.589 2.776 -13.312 1.00 82.44 571 SER A C 1
ATOM 4665 O O . SER A 1 571 ? 23.630 3.958 -13.653 1.00 82.44 571 SER A O 1
ATOM 4667 N N . ALA A 1 572 ? 23.228 1.798 -14.144 1.00 71.44 572 ALA A N 1
ATOM 4668 C CA . ALA A 1 572 ? 22.862 2.024 -15.540 1.00 71.44 572 ALA A CA 1
ATOM 4669 C C . ALA A 1 572 ? 21.494 2.709 -15.730 1.00 71.44 572 ALA A C 1
ATOM 4671 O O . ALA A 1 572 ? 21.091 2.937 -16.867 1.00 71.44 572 ALA A O 1
ATOM 4672 N N . ASP A 1 573 ? 20.813 3.055 -14.633 1.00 67.25 573 ASP A N 1
ATOM 4673 C CA . ASP A 1 573 ? 19.446 3.568 -14.588 1.00 67.25 573 ASP A CA 1
ATOM 4674 C C . ASP A 1 573 ? 18.433 2.692 -15.353 1.00 67.25 573 ASP A C 1
ATOM 4676 O O . ASP A 1 573 ? 18.761 1.825 -16.163 1.00 67.25 573 ASP A O 1
ATOM 4680 N N . TRP A 1 574 ? 17.146 2.862 -15.058 1.00 63.69 574 TRP A N 1
ATOM 4681 C CA . TRP A 1 574 ? 16.120 2.279 -15.919 1.00 63.69 574 TRP A CA 1
ATOM 4682 C C . TRP A 1 574 ? 15.874 3.235 -17.081 1.00 63.69 574 TRP A C 1
ATOM 4684 O O . TRP A 1 574 ? 15.844 4.449 -16.879 1.00 63.69 574 TRP A O 1
ATOM 4694 N N . ASP A 1 575 ? 15.646 2.710 -18.284 1.00 59.62 575 ASP A N 1
ATOM 4695 C CA . ASP A 1 575 ? 15.181 3.522 -19.407 1.00 59.62 575 ASP A CA 1
ATOM 4696 C C . ASP A 1 575 ? 13.726 3.925 -19.172 1.00 59.62 575 ASP A C 1
ATOM 4698 O O . ASP A 1 575 ? 12.790 3.303 -19.664 1.00 59.62 575 ASP A O 1
ATOM 4702 N N . TRP A 1 576 ? 13.525 4.944 -18.346 1.00 60.84 576 TRP A N 1
ATOM 4703 C CA . TRP A 1 576 ? 12.218 5.528 -18.155 1.00 60.84 576 TRP A CA 1
ATOM 4704 C C . TRP A 1 576 ? 12.160 6.819 -18.940 1.00 60.84 576 TRP A C 1
ATOM 4706 O O . TRP A 1 576 ? 12.537 7.896 -18.488 1.00 60.84 576 TRP A O 1
ATOM 4716 N N . SER A 1 577 ? 11.676 6.715 -20.167 1.00 54.44 577 SER A N 1
ATOM 4717 C CA . SER A 1 577 ? 11.456 7.871 -21.010 1.00 54.44 577 SER A CA 1
ATOM 4718 C C . SER A 1 577 ? 10.229 8.652 -20.512 1.00 54.44 577 SER A C 1
ATOM 4720 O O . SER A 1 577 ? 9.207 8.654 -21.192 1.00 54.44 577 SER A O 1
ATOM 4722 N N . ILE A 1 578 ? 10.312 9.342 -19.372 1.00 57.34 578 ILE A N 1
ATOM 4723 C CA . ILE A 1 578 ? 9.344 10.348 -18.892 1.00 57.34 578 ILE A CA 1
ATOM 4724 C C . ILE A 1 578 ? 10.118 11.570 -18.372 1.00 57.34 578 ILE A C 1
ATOM 4726 O O . ILE A 1 578 ? 11.238 11.450 -17.881 1.00 57.34 578 ILE A O 1
ATOM 4730 N N . ALA A 1 579 ? 9.545 12.769 -18.510 1.00 47.25 579 ALA A N 1
ATOM 4731 C CA . ALA A 1 579 ? 10.139 13.990 -17.970 1.00 47.25 579 ALA A CA 1
ATOM 4732 C C . ALA A 1 579 ? 10.392 13.859 -16.453 1.00 47.25 579 ALA A C 1
ATOM 4734 O O . ALA A 1 579 ? 9.488 13.510 -15.695 1.00 47.25 579 ALA A O 1
ATOM 4735 N N . GLY A 1 580 ? 11.626 14.129 -16.017 1.00 47.81 580 GLY A N 1
ATOM 4736 C CA . GLY A 1 580 ? 12.036 14.020 -14.611 1.00 47.81 580 GLY A CA 1
ATOM 4737 C C . GLY A 1 580 ? 12.449 12.615 -14.151 1.00 47.81 580 GLY A C 1
ATOM 4738 O O . GLY A 1 580 ? 12.703 12.429 -12.960 1.00 47.81 580 GLY A O 1
ATOM 4739 N N . ALA A 1 581 ? 12.517 11.630 -15.051 1.00 53.72 581 ALA A N 1
ATOM 4740 C CA . ALA A 1 581 ? 13.165 10.352 -14.772 1.00 53.72 581 ALA A CA 1
ATOM 4741 C C . ALA A 1 581 ? 14.675 10.398 -15.105 1.00 53.72 581 ALA A C 1
ATOM 4743 O O . ALA A 1 581 ? 15.079 11.177 -15.977 1.00 53.72 581 ALA A O 1
ATOM 4744 N N . PRO A 1 582 ? 15.517 9.586 -14.434 1.00 50.47 582 PRO A N 1
ATOM 4745 C CA . PRO A 1 582 ? 16.935 9.471 -14.769 1.00 50.47 582 PRO A CA 1
ATOM 4746 C C . PRO A 1 582 ? 17.119 8.986 -16.215 1.00 50.47 582 PRO A C 1
ATOM 4748 O O . PRO A 1 582 ? 16.370 8.132 -16.686 1.00 50.47 582 PRO A O 1
ATOM 4751 N N . SER A 1 583 ? 18.092 9.548 -16.934 1.00 53.47 583 SER A N 1
ATOM 4752 C CA . SER A 1 583 ? 18.465 9.057 -18.268 1.00 53.47 583 SER A CA 1
ATOM 4753 C C . SER A 1 583 ? 19.490 7.932 -18.123 1.00 53.47 583 SER A C 1
ATOM 4755 O O . SER A 1 583 ? 20.361 8.063 -17.265 1.00 53.47 583 SER A O 1
ATOM 4757 N N . PRO A 1 584 ? 19.452 6.875 -18.959 1.00 59.88 584 PRO A N 1
ATOM 4758 C CA . PRO A 1 584 ? 20.505 5.860 -18.953 1.00 59.88 584 PRO A CA 1
ATOM 4759 C C . PRO A 1 584 ? 21.880 6.537 -19.089 1.00 59.88 584 PRO A C 1
ATOM 4761 O O . PRO A 1 584 ? 21.993 7.519 -19.837 1.00 59.88 584 PRO A O 1
ATOM 4764 N N . PRO A 1 585 ? 22.929 6.070 -18.384 1.00 67.75 585 PRO A N 1
ATOM 4765 C CA . PRO A 1 585 ? 24.219 6.713 -18.434 1.00 67.75 585 PRO A CA 1
ATOM 4766 C C . PRO A 1 585 ? 24.755 6.606 -19.850 1.00 67.75 585 PRO A C 1
ATOM 4768 O O . PRO A 1 585 ? 24.775 5.542 -20.474 1.00 67.75 585 PRO A O 1
ATOM 4771 N N . ILE A 1 586 ? 25.198 7.752 -20.341 1.00 80.44 586 ILE A N 1
ATOM 4772 C CA . ILE A 1 586 ? 25.851 7.853 -21.630 1.00 80.44 586 ILE A CA 1
ATOM 4773 C C . ILE A 1 586 ? 27.303 7.438 -21.426 1.00 80.44 586 ILE A C 1
ATOM 4775 O O . ILE A 1 586 ? 28.044 8.058 -20.657 1.00 80.44 586 ILE A O 1
ATOM 4779 N N . ILE A 1 587 ? 27.711 6.374 -22.107 1.00 86.31 587 ILE A N 1
ATOM 4780 C CA . ILE A 1 587 ? 29.091 5.905 -22.066 1.00 86.31 587 ILE A CA 1
ATOM 4781 C C . ILE A 1 587 ? 29.889 6.688 -23.099 1.00 86.31 587 ILE A C 1
ATOM 4783 O O . ILE A 1 587 ? 29.694 6.547 -24.308 1.00 86.31 587 ILE A O 1
ATOM 4787 N N . ASN A 1 588 ? 30.821 7.498 -22.608 1.00 87.00 588 ASN A N 1
ATOM 4788 C CA . ASN A 1 588 ? 31.660 8.342 -23.447 1.00 87.00 588 ASN A CA 1
ATOM 4789 C C . ASN A 1 588 ? 32.965 7.630 -23.803 1.00 87.00 588 ASN A C 1
ATOM 4791 O O . ASN A 1 588 ? 33.651 7.078 -22.936 1.00 87.00 588 ASN A O 1
ATOM 4795 N N . PHE A 1 589 ? 33.361 7.730 -25.068 1.00 86.31 589 PHE A N 1
ATOM 4796 C CA . PHE A 1 589 ? 34.694 7.343 -25.516 1.00 86.31 589 PHE A CA 1
ATOM 4797 C C . PHE A 1 589 ? 35.464 8.573 -25.993 1.00 86.31 589 PHE A C 1
ATOM 4799 O O . PHE A 1 589 ? 34.966 9.379 -26.778 1.00 86.31 589 PHE A O 1
ATOM 4806 N N . THR A 1 590 ? 36.699 8.711 -25.517 1.00 84.12 590 THR A N 1
ATOM 4807 C CA . THR A 1 590 ? 37.599 9.829 -25.851 1.00 84.12 590 THR A CA 1
ATOM 4808 C C . THR A 1 590 ? 38.612 9.452 -26.931 1.00 84.12 590 THR A C 1
ATOM 4810 O O . THR A 1 590 ? 39.039 10.303 -27.706 1.00 84.12 590 THR A O 1
ATOM 4813 N N . HIS A 1 591 ? 38.980 8.171 -27.019 1.00 84.19 591 HIS A N 1
ATOM 4814 C CA . HIS A 1 591 ? 39.914 7.646 -28.011 1.00 84.19 591 HIS A CA 1
ATOM 4815 C C . HIS A 1 591 ? 39.623 6.173 -28.336 1.00 84.19 591 HIS A C 1
ATOM 4817 O O . HIS A 1 591 ? 38.919 5.473 -27.608 1.00 84.19 591 HIS A O 1
ATOM 4823 N N . VAL A 1 592 ? 40.172 5.703 -29.458 1.00 80.50 592 VAL A N 1
ATOM 4824 C CA . VAL A 1 592 ? 40.114 4.294 -29.880 1.00 80.50 592 VAL A CA 1
ATOM 4825 C C . VAL A 1 592 ? 40.915 3.425 -28.905 1.00 80.50 592 VAL A C 1
ATOM 4827 O O . VAL A 1 592 ? 41.940 3.866 -28.393 1.00 80.50 592 VAL A O 1
ATOM 4830 N N . ASN A 1 593 ? 40.479 2.185 -28.684 1.00 81.94 593 ASN A N 1
ATOM 4831 C CA . ASN A 1 593 ? 41.030 1.209 -27.735 1.00 81.94 593 ASN A CA 1
ATOM 4832 C C . ASN A 1 593 ? 40.814 1.537 -26.250 1.00 81.94 593 ASN A C 1
ATOM 4834 O O . ASN A 1 593 ? 41.225 0.742 -25.403 1.00 81.94 593 ASN A O 1
ATOM 4838 N N . GLN A 1 594 ? 40.130 2.639 -25.919 1.00 87.56 594 GLN A N 1
ATOM 4839 C CA . GLN A 1 594 ? 39.635 2.861 -24.563 1.00 87.56 594 GLN A CA 1
ATOM 4840 C C . GLN A 1 594 ? 38.676 1.721 -24.179 1.00 87.56 594 GLN A C 1
ATOM 4842 O O . GLN A 1 594 ? 37.813 1.331 -24.971 1.00 87.56 594 GLN A O 1
ATOM 4847 N N . VAL A 1 595 ? 38.845 1.184 -22.970 1.00 88.31 595 VAL A N 1
ATOM 4848 C CA . VAL A 1 595 ? 37.969 0.161 -22.388 1.00 88.31 595 VAL A CA 1
ATOM 4849 C C . VAL A 1 595 ? 37.056 0.826 -21.372 1.00 88.31 595 VAL A C 1
ATOM 4851 O O . VAL A 1 595 ? 37.516 1.597 -20.533 1.00 88.31 595 VAL A O 1
ATOM 4854 N N . GLN A 1 596 ? 35.769 0.525 -21.470 1.00 89.19 596 GLN A N 1
ATOM 4855 C CA . GLN A 1 596 ? 34.752 0.873 -20.491 1.00 89.19 596 GLN A CA 1
ATOM 4856 C C . GLN A 1 596 ? 34.261 -0.412 -19.831 1.00 89.19 596 GLN A C 1
ATOM 4858 O O . GLN A 1 596 ? 34.038 -1.411 -20.516 1.00 89.19 596 GLN A O 1
ATOM 4863 N N . HIS A 1 597 ? 34.106 -0.398 -18.511 1.00 88.38 597 HIS A N 1
ATOM 4864 C CA . HIS A 1 597 ? 33.687 -1.574 -17.753 1.00 88.38 597 HIS A CA 1
ATOM 4865 C C . HIS A 1 597 ? 32.187 -1.513 -17.465 1.00 88.38 597 HIS A C 1
ATOM 4867 O O . HIS A 1 597 ? 31.688 -0.510 -16.958 1.00 88.38 597 HIS A O 1
ATOM 4873 N N . LEU A 1 598 ? 31.473 -2.593 -17.775 1.00 89.75 598 LEU A N 1
ATOM 4874 C CA . LEU A 1 598 ? 30.074 -2.789 -17.407 1.00 89.75 598 LEU A CA 1
ATOM 4875 C C . LEU A 1 598 ? 29.999 -3.898 -16.368 1.00 89.75 598 LEU A C 1
ATOM 4877 O O . LEU A 1 598 ? 30.530 -4.985 -16.584 1.00 89.75 598 LEU A O 1
ATOM 4881 N N . ILE A 1 599 ? 29.311 -3.641 -15.262 1.00 90.75 599 ILE A N 1
ATOM 4882 C CA . ILE A 1 599 ? 29.132 -4.623 -14.196 1.00 90.75 599 ILE A CA 1
ATOM 4883 C C . ILE A 1 599 ? 27.670 -5.049 -14.191 1.00 90.75 599 ILE A C 1
ATOM 4885 O O . ILE A 1 599 ? 26.774 -4.226 -14.017 1.00 90.75 599 ILE A O 1
ATOM 4889 N N . LEU A 1 600 ? 27.430 -6.343 -14.379 1.00 91.44 600 LEU A N 1
ATOM 4890 C CA . LEU A 1 600 ? 26.111 -6.947 -14.250 1.00 91.44 600 LEU A CA 1
ATOM 4891 C C . LEU A 1 600 ? 26.019 -7.705 -12.932 1.00 91.44 600 LEU A C 1
ATOM 4893 O O . LEU A 1 600 ? 26.900 -8.500 -12.608 1.00 91.44 600 LEU A O 1
ATOM 4897 N N . PHE A 1 601 ? 24.924 -7.506 -12.206 1.00 92.81 601 PHE A N 1
ATOM 4898 C CA . PHE A 1 601 ? 24.615 -8.261 -11.000 1.00 92.81 601 PHE A CA 1
ATOM 4899 C C . PHE A 1 601 ? 23.253 -8.945 -11.131 1.00 92.81 601 PHE A C 1
ATOM 4901 O O . PHE A 1 601 ? 22.239 -8.291 -11.374 1.00 92.81 601 PHE A O 1
ATOM 4908 N N . ASN A 1 602 ? 23.217 -10.266 -10.950 1.00 93.31 602 ASN A N 1
ATOM 4909 C CA . ASN A 1 602 ? 21.965 -11.016 -10.911 1.00 93.31 602 ASN A CA 1
ATOM 4910 C C . ASN A 1 602 ? 21.462 -11.176 -9.473 1.00 93.31 602 ASN A C 1
ATOM 4912 O O . ASN A 1 602 ? 21.850 -12.104 -8.771 1.00 93.31 602 ASN A O 1
ATOM 4916 N N . ASN A 1 603 ? 20.531 -10.320 -9.053 1.00 93.12 603 ASN A N 1
ATOM 4917 C CA . ASN A 1 603 ? 19.901 -10.388 -7.729 1.00 93.12 603 ASN A CA 1
ATOM 4918 C C . ASN A 1 603 ? 18.885 -11.548 -7.564 1.00 93.12 603 ASN A C 1
ATOM 4920 O O . ASN A 1 603 ? 18.249 -11.682 -6.509 1.00 93.12 603 ASN A O 1
ATOM 4924 N N . HIS A 1 604 ? 18.702 -12.386 -8.592 1.00 91.06 604 HIS A N 1
ATOM 4925 C CA . HIS A 1 604 ? 17.856 -13.571 -8.525 1.00 91.06 604 HIS A CA 1
ATOM 4926 C C . HIS A 1 604 ? 18.650 -14.811 -8.101 1.00 91.06 604 HIS A C 1
ATOM 4928 O O . HIS A 1 604 ? 19.807 -15.011 -8.464 1.00 91.06 604 HIS A O 1
ATOM 4934 N N . ALA A 1 605 ? 17.964 -15.720 -7.409 1.00 91.31 605 ALA A N 1
ATOM 4935 C CA . ALA A 1 605 ? 18.478 -17.045 -7.060 1.00 91.31 605 ALA A CA 1
ATOM 4936 C C . ALA A 1 605 ? 18.405 -18.060 -8.225 1.00 91.31 605 ALA A C 1
ATOM 4938 O O . ALA A 1 605 ? 18.584 -19.257 -8.017 1.00 91.31 605 ALA A O 1
ATOM 4939 N N . GLN A 1 606 ? 18.128 -17.600 -9.448 1.00 91.94 606 GLN A N 1
ATOM 4940 C CA . GLN A 1 606 ? 18.016 -18.437 -10.642 1.00 91.94 606 GLN A CA 1
ATOM 4941 C C . GLN A 1 606 ? 18.883 -17.892 -11.775 1.00 91.94 606 GLN A C 1
ATOM 4943 O O . GLN A 1 606 ? 19.154 -16.691 -11.847 1.00 91.94 606 GLN A O 1
ATOM 4948 N N . LYS A 1 607 ? 19.299 -18.797 -12.665 1.00 92.31 607 LYS A N 1
ATOM 4949 C CA . LYS A 1 607 ? 19.963 -18.454 -13.923 1.00 92.31 607 LYS A CA 1
ATOM 4950 C C . LYS A 1 607 ? 19.022 -17.595 -14.775 1.00 92.31 607 LYS A C 1
ATOM 4952 O O . LYS A 1 607 ? 17.836 -17.906 -14.866 1.00 92.31 607 LYS A O 1
ATOM 4957 N N . ARG A 1 608 ? 19.550 -16.554 -15.417 1.00 90.25 608 ARG A N 1
ATOM 4958 C CA . ARG A 1 608 ? 18.784 -15.667 -16.301 1.00 90.25 608 ARG A CA 1
ATOM 4959 C C . ARG A 1 608 ? 19.635 -15.210 -17.476 1.00 90.25 608 ARG A C 1
ATOM 4961 O O . ARG A 1 608 ? 20.796 -14.874 -17.286 1.00 90.25 608 ARG A O 1
ATOM 4968 N N . ASP A 1 609 ? 19.036 -15.125 -18.656 1.00 91.62 609 ASP A N 1
ATOM 4969 C CA . ASP A 1 609 ? 19.642 -14.421 -19.781 1.00 91.62 609 ASP A CA 1
ATOM 4970 C C . ASP A 1 609 ? 19.277 -12.934 -19.735 1.00 91.62 609 ASP A C 1
ATOM 4972 O O . ASP A 1 609 ? 18.131 -12.555 -19.473 1.00 91.62 609 ASP A O 1
ATOM 4976 N N . HIS A 1 610 ? 20.261 -12.078 -19.985 1.00 88.88 610 HIS A N 1
ATOM 4977 C CA . HIS A 1 610 ? 20.102 -10.632 -19.992 1.00 88.88 610 HIS A CA 1
ATOM 4978 C C . HIS A 1 610 ? 20.578 -10.037 -21.316 1.00 88.88 610 HIS A C 1
ATOM 4980 O O . HIS A 1 610 ? 21.563 -10.488 -21.895 1.00 88.88 610 HIS A O 1
ATOM 4986 N N . ILE A 1 611 ? 19.882 -9.013 -21.798 1.00 88.75 611 ILE A N 1
ATOM 4987 C CA . ILE A 1 611 ? 20.288 -8.237 -22.969 1.00 88.75 611 ILE A CA 1
ATOM 4988 C C . ILE A 1 611 ? 20.635 -6.847 -22.466 1.00 88.75 611 ILE A C 1
ATOM 4990 O O . ILE A 1 611 ? 19.775 -6.144 -21.942 1.00 88.75 611 ILE A O 1
ATOM 4994 N N . ILE A 1 612 ? 21.899 -6.466 -22.622 1.00 88.06 612 ILE A N 1
ATOM 4995 C CA . ILE A 1 612 ? 22.372 -5.136 -22.253 1.00 88.06 612 ILE A CA 1
ATOM 4996 C C . ILE A 1 612 ? 21.819 -4.130 -23.244 1.00 88.06 612 ILE A C 1
ATOM 4998 O O . ILE A 1 612 ? 21.777 -4.387 -24.449 1.00 88.06 612 ILE A O 1
ATOM 5002 N N . ARG A 1 613 ? 21.470 -2.957 -22.725 1.00 87.38 613 ARG A N 1
ATOM 5003 C CA . ARG A 1 613 ? 21.143 -1.769 -23.498 1.00 87.38 613 ARG A CA 1
ATOM 5004 C C . ARG A 1 613 ? 21.836 -0.565 -22.866 1.00 87.38 613 ARG A C 1
ATOM 5006 O O . ARG A 1 613 ? 21.549 -0.245 -21.720 1.00 87.38 613 ARG A O 1
ATOM 5013 N N . VAL A 1 614 ? 22.710 0.097 -23.618 1.00 86.31 614 VAL A N 1
ATOM 5014 C CA . VAL A 1 614 ? 23.410 1.323 -23.194 1.00 86.31 614 VAL A CA 1
ATOM 5015 C C . VAL A 1 614 ? 23.471 2.316 -24.350 1.00 86.31 614 VAL A C 1
ATOM 5017 O O . VAL A 1 614 ? 23.529 1.906 -25.511 1.00 86.31 614 VAL A O 1
ATOM 5020 N N . ASP A 1 615 ? 23.469 3.610 -24.041 1.00 86.00 615 ASP A N 1
ATOM 5021 C CA . ASP A 1 615 ? 23.683 4.658 -25.038 1.00 86.00 615 ASP A CA 1
ATOM 5022 C C . ASP A 1 615 ? 25.168 5.093 -25.006 1.00 86.00 615 ASP A C 1
ATOM 5024 O O . ASP A 1 615 ? 25.767 5.268 -23.945 1.00 86.00 615 ASP A O 1
ATOM 5028 N N . LEU A 1 616 ? 25.787 5.215 -26.181 1.00 88.31 616 LEU A N 1
ATOM 5029 C CA . LEU A 1 616 ? 27.201 5.514 -26.402 1.00 88.31 616 LEU A CA 1
ATOM 5030 C C . LEU A 1 616 ? 27.343 6.887 -27.067 1.00 88.31 616 LEU A C 1
ATOM 5032 O O . LEU A 1 616 ? 26.775 7.103 -28.140 1.00 88.31 616 LEU A O 1
ATOM 5036 N N . ASP A 1 617 ? 28.140 7.789 -26.493 1.00 86.94 617 ASP A N 1
ATOM 5037 C CA . ASP A 1 617 ? 28.556 9.018 -27.180 1.00 86.94 617 ASP A CA 1
ATOM 5038 C C . ASP A 1 617 ? 29.880 8.781 -27.910 1.00 86.94 617 ASP A C 1
ATOM 5040 O O . ASP A 1 617 ? 30.949 8.637 -27.305 1.00 86.94 617 ASP A O 1
ATOM 5044 N N . LEU A 1 618 ? 29.797 8.757 -29.240 1.00 84.38 618 LEU A N 1
ATOM 5045 C CA . LEU A 1 618 ? 30.942 8.548 -30.123 1.00 84.38 618 LEU A CA 1
ATOM 5046 C C . LEU A 1 618 ? 31.435 9.850 -30.770 1.00 84.38 618 LEU A C 1
ATOM 5048 O O . LEU A 1 618 ? 32.277 9.808 -31.668 1.00 84.38 618 LEU A O 1
ATOM 5052 N N . THR A 1 619 ? 30.955 11.016 -30.322 1.00 81.94 619 THR A N 1
ATOM 5053 C CA . THR A 1 619 ? 31.248 12.320 -30.941 1.00 81.94 619 THR A CA 1
ATOM 5054 C C . THR A 1 619 ? 32.745 12.614 -31.013 1.00 81.94 619 THR A C 1
ATOM 5056 O O . THR A 1 619 ? 33.235 13.072 -32.049 1.00 81.94 619 THR A O 1
ATOM 5059 N N . GLN A 1 620 ? 33.494 12.354 -29.937 1.00 81.75 620 GLN A N 1
ATOM 5060 C CA . GLN A 1 620 ? 34.932 12.646 -29.897 1.00 81.75 620 GLN A CA 1
ATOM 5061 C C . GLN A 1 620 ? 35.738 11.678 -30.772 1.00 81.75 620 GLN A C 1
ATOM 5063 O O . GLN A 1 620 ? 36.595 12.110 -31.545 1.00 81.75 620 GLN A O 1
ATOM 5068 N N . VAL A 1 621 ? 35.421 10.381 -30.713 1.00 80.25 621 VAL A N 1
ATOM 5069 C CA . VAL A 1 621 ? 36.115 9.348 -31.496 1.00 80.25 621 VAL A CA 1
ATOM 5070 C C . VAL A 1 621 ? 35.864 9.523 -32.987 1.00 80.25 621 VAL A C 1
ATOM 5072 O O . VAL A 1 621 ? 36.810 9.476 -33.772 1.00 80.25 621 VAL A O 1
ATOM 5075 N N . LEU A 1 622 ? 34.618 9.786 -33.391 1.00 77.44 622 LEU A N 1
ATOM 5076 C CA . LEU A 1 622 ? 34.286 9.995 -34.797 1.00 77.44 622 LEU A CA 1
ATOM 5077 C C . LEU A 1 622 ? 35.056 11.177 -35.389 1.00 77.44 622 LEU A C 1
ATOM 5079 O O . LEU A 1 622 ? 35.585 11.044 -36.486 1.00 77.44 622 LEU A O 1
ATOM 5083 N N . ARG A 1 623 ? 35.238 12.287 -34.660 1.00 75.38 623 ARG A N 1
ATOM 5084 C CA . ARG A 1 623 ? 36.076 13.410 -35.132 1.00 75.38 623 ARG A CA 1
ATOM 5085 C C . ARG A 1 623 ? 37.534 13.000 -35.378 1.00 75.38 623 ARG A C 1
ATOM 5087 O O . ARG A 1 623 ? 38.102 13.387 -36.394 1.00 75.38 623 ARG A O 1
ATOM 5094 N N . LEU A 1 624 ? 38.126 12.207 -34.481 1.00 69.75 624 LEU A N 1
ATOM 5095 C CA . LEU A 1 624 ? 39.517 11.728 -34.581 1.00 69.75 624 LEU A CA 1
ATOM 5096 C C . LEU A 1 624 ? 39.727 10.641 -35.646 1.00 69.75 624 LEU A C 1
ATOM 5098 O O . LEU A 1 624 ? 40.840 10.451 -36.140 1.00 69.75 624 LEU A O 1
ATOM 5102 N N . VAL A 1 625 ? 38.685 9.877 -35.966 1.00 63.62 625 VAL A N 1
ATOM 5103 C CA . VAL A 1 625 ? 38.752 8.809 -36.970 1.00 63.62 625 VAL A CA 1
ATOM 5104 C C . VAL A 1 625 ? 38.402 9.328 -38.358 1.00 63.62 625 VAL A C 1
ATOM 5106 O O . VAL A 1 625 ? 39.032 8.904 -39.324 1.00 63.62 625 VAL A O 1
ATOM 5109 N N . VAL A 1 626 ? 37.490 10.298 -38.472 1.00 61.53 626 VAL A N 1
ATOM 5110 C CA . VAL A 1 626 ? 37.208 11.007 -39.732 1.00 61.53 626 VAL A CA 1
ATOM 5111 C C . VAL A 1 626 ? 38.484 11.635 -40.300 1.00 61.53 626 VAL A C 1
ATOM 5113 O O . VAL A 1 626 ? 38.692 11.589 -41.511 1.00 61.53 626 VAL A O 1
ATOM 5116 N N . THR A 1 627 ? 39.387 12.133 -39.449 1.00 61.31 627 THR A N 1
ATOM 5117 C CA . THR A 1 627 ? 40.692 12.653 -39.891 1.00 61.31 627 THR A CA 1
ATOM 5118 C C . THR A 1 627 ? 41.666 11.565 -40.362 1.00 61.31 627 THR A C 1
ATOM 5120 O O . THR A 1 627 ? 42.532 11.859 -41.179 1.00 61.31 627 THR A O 1
ATOM 5123 N N . ASN A 1 628 ? 41.516 10.313 -39.909 1.00 60.16 628 ASN A N 1
ATOM 5124 C CA . ASN A 1 628 ? 42.456 9.209 -40.156 1.00 60.16 628 ASN A CA 1
ATOM 5125 C C . ASN A 1 628 ? 41.907 8.061 -41.034 1.00 60.16 628 ASN A C 1
ATOM 5127 O O . ASN A 1 628 ? 42.622 7.080 -41.227 1.00 60.16 628 ASN A O 1
ATOM 5131 N N . LYS A 1 629 ? 40.664 8.158 -41.539 1.00 62.97 629 LYS A N 1
ATOM 5132 C CA . LYS A 1 629 ? 39.948 7.152 -42.361 1.00 62.97 629 LYS A CA 1
ATOM 5133 C C . LYS A 1 629 ? 40.159 5.695 -41.892 1.00 62.97 629 LYS A C 1
ATOM 5135 O O . LYS A 1 629 ? 40.874 4.937 -42.538 1.00 62.97 629 LYS A O 1
ATOM 5140 N N . ARG A 1 630 ? 39.538 5.293 -40.772 1.00 66.38 630 ARG A N 1
ATOM 5141 C CA . ARG A 1 630 ? 39.562 3.899 -40.264 1.00 66.38 630 ARG A CA 1
ATOM 5142 C C . ARG A 1 630 ? 38.149 3.352 -40.031 1.00 66.38 630 ARG A C 1
ATOM 5144 O O . ARG A 1 630 ? 37.257 4.118 -39.671 1.00 66.38 630 ARG A O 1
ATOM 5151 N N . LEU A 1 631 ? 37.970 2.036 -40.173 1.00 68.31 631 LEU A N 1
ATOM 5152 C CA . LEU A 1 631 ? 36.736 1.333 -39.796 1.00 68.31 631 LEU A CA 1
ATOM 5153 C C . LEU A 1 631 ? 36.691 1.150 -38.272 1.00 68.31 631 LEU A C 1
ATOM 5155 O O . LEU A 1 631 ? 37.699 0.752 -37.686 1.00 68.31 631 LEU A O 1
ATOM 5159 N N . LEU A 1 632 ? 35.546 1.424 -37.646 1.00 75.12 632 LEU A N 1
ATOM 5160 C CA . LEU A 1 632 ? 35.329 1.327 -36.198 1.00 75.12 632 LEU A CA 1
ATOM 5161 C C . LEU A 1 632 ? 34.341 0.203 -35.873 1.00 75.12 632 LEU A C 1
ATOM 5163 O O . LEU A 1 632 ? 33.301 0.095 -36.516 1.00 75.12 632 LEU A O 1
ATOM 5167 N N . SER A 1 633 ? 34.635 -0.580 -34.836 1.00 77.25 633 SER A N 1
ATOM 5168 C CA . SER A 1 633 ? 33.739 -1.607 -34.295 1.00 77.25 633 SER A CA 1
ATOM 5169 C C . SER A 1 633 ? 33.636 -1.500 -32.771 1.00 77.25 633 SER A C 1
ATOM 5171 O O . SER A 1 633 ? 34.589 -1.095 -32.100 1.00 77.25 633 SER A O 1
ATOM 5173 N N . VAL A 1 634 ? 32.466 -1.850 -32.228 1.00 82.19 634 VAL A N 1
ATOM 5174 C CA . VAL A 1 634 ? 32.203 -1.924 -30.786 1.00 82.19 634 VAL A CA 1
ATOM 5175 C C . VAL A 1 634 ? 32.303 -3.383 -30.361 1.00 82.19 634 VAL A C 1
ATOM 5177 O O . VAL A 1 634 ? 31.476 -4.207 -30.743 1.00 82.19 634 VAL A O 1
ATOM 5180 N N . LYS A 1 635 ? 33.301 -3.707 -29.545 1.00 81.50 635 LYS A N 1
ATOM 5181 C CA . LYS A 1 635 ? 33.529 -5.059 -29.043 1.00 81.50 635 LYS A CA 1
ATOM 5182 C C . LYS A 1 635 ? 33.139 -5.160 -27.579 1.00 81.50 635 LYS A C 1
ATOM 5184 O O . LYS A 1 635 ? 33.585 -4.361 -26.759 1.00 81.50 635 LYS A O 1
ATOM 5189 N N . LEU A 1 636 ? 32.354 -6.183 -27.257 1.00 84.50 636 LEU A N 1
ATOM 5190 C CA . LEU A 1 636 ? 32.042 -6.578 -25.889 1.00 84.50 636 LEU A CA 1
ATOM 5191 C C . LEU A 1 636 ? 32.733 -7.911 -25.580 1.00 84.50 636 LEU A C 1
ATOM 5193 O O . LEU A 1 636 ? 32.533 -8.887 -26.303 1.00 84.50 636 LEU A O 1
ATOM 5197 N N . SER A 1 637 ? 33.535 -7.957 -24.520 1.00 80.81 637 SER A N 1
ATOM 5198 C CA . SER A 1 637 ? 34.223 -9.171 -24.064 1.00 80.81 637 SER A CA 1
ATOM 5199 C C . SER A 1 637 ? 34.062 -9.385 -22.559 1.00 80.81 637 SER A C 1
ATOM 5201 O O . SER A 1 637 ? 33.761 -8.451 -21.822 1.00 80.81 637 SER A O 1
ATOM 5203 N N . TYR A 1 638 ? 34.288 -10.613 -22.099 1.00 78.00 638 TYR A N 1
ATOM 5204 C CA . TYR A 1 638 ? 34.273 -10.975 -20.679 1.00 78.00 638 TYR A CA 1
ATOM 5205 C C . TYR A 1 638 ? 35.682 -10.882 -20.088 1.00 78.00 638 TYR A C 1
ATOM 5207 O O . TYR A 1 638 ? 36.660 -11.143 -20.792 1.00 78.00 638 TYR A O 1
ATOM 5215 N N . ASP A 1 639 ? 35.797 -10.568 -18.799 1.00 66.56 639 ASP A N 1
ATOM 5216 C CA . ASP A 1 639 ? 37.067 -10.744 -18.090 1.00 66.56 639 ASP A CA 1
ATOM 5217 C C . ASP A 1 639 ? 37.413 -12.240 -17.975 1.00 66.56 639 ASP A C 1
ATOM 5219 O O . ASP A 1 639 ? 36.635 -13.036 -17.449 1.00 66.56 639 ASP A O 1
ATOM 5223 N N . GLY A 1 640 ? 38.596 -12.628 -18.465 1.00 56.53 640 GLY A N 1
ATOM 5224 C CA . GLY A 1 640 ? 39.172 -13.961 -18.245 1.00 56.53 640 GLY A CA 1
ATOM 5225 C C . GLY A 1 640 ? 38.832 -15.054 -19.266 1.00 56.53 640 GLY A C 1
ATOM 5226 O O . GLY A 1 640 ? 39.166 -16.211 -19.014 1.00 56.53 640 GLY A O 1
ATOM 5227 N N . ALA A 1 641 ? 38.217 -14.741 -20.413 1.00 50.66 641 ALA A N 1
ATOM 5228 C CA . ALA A 1 641 ? 38.007 -15.734 -21.468 1.00 50.66 641 ALA A CA 1
ATOM 5229 C C . ALA A 1 641 ? 38.254 -15.180 -22.879 1.00 50.66 641 ALA A C 1
ATOM 5231 O O . ALA A 1 641 ? 37.436 -14.444 -23.426 1.00 50.66 641 ALA A O 1
ATOM 5232 N N . ASP A 1 642 ? 39.350 -15.621 -23.499 1.00 46.56 642 ASP A N 1
ATOM 5233 C CA . ASP A 1 642 ? 39.687 -15.314 -24.896 1.00 46.56 642 ASP A CA 1
ATOM 5234 C C . ASP A 1 642 ? 38.873 -16.145 -25.918 1.00 46.56 642 ASP A C 1
ATOM 5236 O O . ASP A 1 642 ? 39.047 -15.976 -27.123 1.00 46.56 642 ASP A O 1
ATOM 5240 N N . SER A 1 643 ? 37.989 -17.056 -25.475 1.00 47.19 643 SER A N 1
ATOM 5241 C CA . SER A 1 643 ? 37.455 -18.142 -26.320 1.00 47.19 643 SER A CA 1
ATOM 5242 C C . SER A 1 643 ? 35.928 -18.329 -26.372 1.00 47.19 643 SER A C 1
ATOM 5244 O O . SER A 1 643 ? 35.474 -19.318 -26.949 1.00 47.19 643 SER A O 1
ATOM 5246 N N . PHE A 1 644 ? 35.105 -17.413 -25.844 1.00 55.47 644 PHE A N 1
ATOM 5247 C CA . PHE A 1 644 ? 33.643 -17.504 -26.024 1.00 55.47 644 PHE A CA 1
ATOM 5248 C C . PHE A 1 644 ? 33.158 -16.785 -27.288 1.00 55.47 644 PHE A C 1
ATOM 5250 O O . PHE A 1 644 ? 33.652 -15.719 -27.653 1.00 55.47 644 PHE A O 1
ATOM 5257 N N . GLN A 1 645 ? 32.150 -17.373 -27.941 1.00 62.09 645 GLN A N 1
ATOM 5258 C CA . GLN A 1 645 ? 31.436 -16.776 -29.069 1.00 62.09 645 GLN A CA 1
ATOM 5259 C C . GLN A 1 645 ? 30.890 -15.399 -28.661 1.00 62.09 645 GLN A C 1
ATOM 5261 O O . GLN A 1 645 ? 30.207 -15.280 -27.642 1.00 62.09 645 GLN A O 1
ATOM 5266 N N . MET A 1 646 ? 31.218 -14.359 -29.435 1.00 67.56 646 MET A N 1
ATOM 5267 C CA . MET A 1 646 ? 30.752 -13.002 -29.149 1.00 67.56 646 MET A CA 1
ATOM 5268 C C . MET A 1 646 ? 29.216 -12.955 -29.099 1.00 67.56 646 MET A C 1
ATOM 5270 O O . MET A 1 646 ? 28.571 -13.574 -29.952 1.00 67.56 646 MET A O 1
ATOM 5274 N N . PRO A 1 647 ? 28.620 -12.225 -28.136 1.00 79.94 647 PRO A N 1
ATOM 5275 C CA . PRO A 1 647 ? 27.173 -12.073 -28.081 1.00 79.94 647 PRO A CA 1
ATOM 5276 C C . PRO A 1 647 ? 26.664 -11.382 -29.352 1.00 79.94 647 PRO A C 1
ATOM 5278 O O . PRO A 1 647 ? 27.368 -10.558 -29.953 1.00 79.94 647 PRO A O 1
ATOM 5281 N N . LEU A 1 648 ? 25.421 -11.691 -29.742 1.00 87.75 648 LEU A N 1
ATOM 5282 C CA . LEU A 1 648 ? 24.747 -10.920 -30.782 1.00 87.75 648 LEU A CA 1
ATOM 5283 C C . LEU A 1 648 ? 24.708 -9.469 -30.320 1.00 87.75 648 LEU A C 1
ATOM 5285 O O . LEU A 1 648 ? 24.405 -9.186 -29.159 1.00 87.75 648 LEU A O 1
ATOM 5289 N N . HIS A 1 649 ? 25.035 -8.560 -31.222 1.00 88.19 649 HIS A N 1
ATOM 5290 C CA . HIS A 1 649 ? 25.017 -7.143 -30.934 1.00 88.19 649 HIS A CA 1
ATOM 5291 C C . HIS A 1 649 ? 24.435 -6.381 -32.112 1.00 88.19 649 HIS A C 1
ATOM 5293 O O . HIS A 1 649 ? 24.464 -6.835 -33.254 1.00 88.19 649 HIS A O 1
ATOM 5299 N N . GLN A 1 650 ? 23.876 -5.220 -31.813 1.00 90.56 650 GLN A N 1
ATOM 5300 C CA . GLN A 1 650 ? 23.479 -4.245 -32.812 1.00 90.56 650 GLN A CA 1
ATOM 5301 C C . GLN A 1 650 ? 23.754 -2.850 -32.265 1.00 90.56 650 GLN A C 1
ATOM 5303 O O . GLN A 1 650 ? 23.577 -2.589 -31.069 1.00 90.56 650 GLN A O 1
ATOM 5308 N N . LEU A 1 651 ? 24.189 -1.965 -33.153 1.00 90.31 651 LEU A N 1
ATOM 5309 C CA . LEU A 1 651 ? 24.395 -0.558 -32.868 1.00 90.31 651 LEU A CA 1
ATOM 5310 C C . LEU A 1 651 ? 23.499 0.250 -33.798 1.00 90.31 651 LEU A C 1
ATOM 5312 O O . LEU A 1 651 ? 23.573 0.098 -35.013 1.00 90.31 651 LEU A O 1
ATOM 5316 N N . GLU A 1 652 ? 22.660 1.104 -33.234 1.00 90.50 652 GLU A N 1
ATOM 5317 C CA . GLU A 1 652 ? 21.731 1.949 -33.985 1.00 90.50 652 GLU A CA 1
ATOM 5318 C C . GLU A 1 652 ? 21.810 3.396 -33.483 1.00 90.50 652 GLU A C 1
ATOM 5320 O O . GLU A 1 652 ? 22.235 3.626 -32.352 1.00 90.50 652 GLU A O 1
ATOM 5325 N N . PRO A 1 653 ? 21.418 4.404 -34.273 1.00 88.56 653 PRO A N 1
ATOM 5326 C CA . PRO A 1 653 ? 21.283 5.773 -33.785 1.00 88.56 653 PRO A CA 1
ATOM 5327 C C . PRO A 1 653 ? 20.253 5.823 -32.651 1.00 88.56 653 PRO A C 1
ATOM 5329 O O . PRO A 1 653 ? 19.208 5.161 -32.724 1.00 88.56 653 PRO A O 1
ATOM 5332 N N . SER A 1 654 ? 20.530 6.597 -31.597 1.00 84.88 654 SER A N 1
ATOM 5333 C CA . SER A 1 654 ? 19.602 6.707 -30.467 1.00 84.88 654 SER A CA 1
ATOM 5334 C C . SER A 1 654 ? 18.267 7.301 -30.946 1.00 84.88 654 SER A C 1
ATOM 5336 O O . SER A 1 654 ? 18.272 8.307 -31.657 1.00 84.88 654 SER A O 1
ATOM 5338 N N . PRO A 1 655 ? 17.101 6.750 -30.549 1.00 78.62 655 PRO A N 1
ATOM 5339 C CA . PRO A 1 655 ? 15.799 7.309 -30.914 1.00 78.62 655 PRO A CA 1
ATOM 5340 C C . PRO A 1 655 ? 15.597 8.751 -30.463 1.00 78.62 655 PRO A C 1
ATOM 5342 O O . PRO A 1 655 ? 14.752 9.434 -31.021 1.00 78.62 655 PRO A O 1
ATOM 5345 N N . SER A 1 656 ? 16.366 9.232 -29.483 1.00 73.56 656 SER A N 1
ATOM 5346 C CA . SER A 1 656 ? 16.341 10.639 -29.073 1.00 73.56 656 SER A CA 1
ATOM 5347 C C . SER A 1 656 ? 16.751 11.591 -30.209 1.00 73.56 656 SER A C 1
ATOM 5349 O O . SER A 1 656 ? 16.360 12.756 -30.209 1.00 73.56 656 SER A O 1
ATOM 5351 N N . GLN A 1 657 ? 17.487 11.096 -31.209 1.00 75.62 657 GLN A N 1
ATOM 5352 C CA . GLN A 1 657 ? 17.877 11.842 -32.408 1.00 75.62 657 GLN A CA 1
ATOM 5353 C C . GLN A 1 657 ? 16.738 11.962 -33.440 1.00 75.62 657 GLN A C 1
ATOM 5355 O O . GLN A 1 657 ? 16.870 12.701 -34.419 1.00 75.62 657 GLN A O 1
ATOM 5360 N N . ILE A 1 658 ? 15.622 11.261 -33.217 1.00 75.19 658 ILE A N 1
ATOM 5361 C CA . ILE A 1 658 ? 14.411 11.291 -34.035 1.00 75.19 658 ILE A CA 1
ATOM 5362 C C . ILE A 1 658 ? 13.384 12.145 -33.288 1.00 75.19 658 ILE A C 1
ATOM 5364 O O . ILE A 1 658 ? 12.970 11.773 -32.200 1.00 75.19 658 ILE A O 1
ATOM 5368 N N . TYR A 1 659 ? 13.008 13.281 -33.882 1.00 60.31 659 TYR A N 1
ATOM 5369 C CA . TYR A 1 659 ? 11.804 14.079 -33.607 1.00 60.31 659 TYR A CA 1
ATOM 5370 C C . TYR A 1 659 ? 11.300 14.185 -32.140 1.00 60.31 659 TYR A C 1
ATOM 5372 O O . TYR A 1 659 ? 10.774 13.236 -31.564 1.00 60.31 659 TYR A O 1
ATOM 5380 N N . SER A 1 660 ? 11.324 15.389 -31.548 1.00 53.97 660 SER A N 1
ATOM 5381 C CA . SER A 1 660 ? 10.743 15.648 -30.214 1.00 53.97 660 SER A CA 1
ATOM 5382 C C . SER A 1 660 ? 9.284 16.140 -30.300 1.00 53.97 660 SER A C 1
ATOM 5384 O O . SER A 1 660 ? 9.037 17.345 -30.244 1.00 53.97 660 SER A O 1
ATOM 5386 N N . THR A 1 661 ? 8.299 15.247 -30.444 1.00 47.72 661 THR A N 1
ATOM 5387 C CA . THR A 1 661 ? 6.868 15.627 -30.316 1.00 47.72 661 THR A CA 1
ATOM 5388 C C . THR A 1 661 ? 6.422 15.849 -28.879 1.00 47.72 661 THR A C 1
ATOM 5390 O O . THR A 1 661 ? 5.516 16.630 -28.622 1.00 47.72 661 THR A O 1
ATOM 5393 N N . ILE A 1 662 ? 7.041 15.143 -27.942 1.00 50.28 662 ILE A N 1
ATOM 5394 C CA . ILE A 1 662 ? 6.800 15.290 -26.505 1.00 50.28 662 ILE A CA 1
ATOM 5395 C C . ILE A 1 662 ? 7.751 16.399 -26.039 1.00 50.28 662 ILE A C 1
ATOM 5397 O O . ILE A 1 662 ? 8.876 16.407 -26.548 1.00 50.28 662 ILE A O 1
ATOM 5401 N N . PRO A 1 663 ? 7.374 17.330 -25.136 1.00 42.94 663 PRO A N 1
ATOM 5402 C CA . PRO A 1 663 ? 8.199 18.481 -24.765 1.00 42.94 663 PRO A CA 1
ATOM 5403 C C . PRO A 1 663 ? 9.456 18.024 -24.013 1.00 42.94 663 PRO A C 1
ATOM 5405 O O . PRO A 1 663 ? 9.568 18.110 -22.795 1.00 42.94 663 PRO A O 1
ATOM 5408 N N . ARG A 1 664 ? 10.420 17.492 -24.756 1.00 47.97 664 ARG A N 1
ATOM 5409 C CA . ARG A 1 664 ? 11.774 17.199 -24.328 1.00 47.97 664 ARG A CA 1
ATOM 5410 C C . ARG A 1 664 ? 12.694 18.135 -25.086 1.00 47.97 664 ARG A C 1
ATOM 5412 O O . ARG A 1 664 ? 12.504 18.325 -26.289 1.00 47.97 664 ARG A O 1
ATOM 5419 N N . PRO A 1 665 ? 13.691 18.721 -24.412 1.00 41.91 665 PRO A N 1
ATOM 5420 C CA . PRO A 1 665 ? 14.716 19.477 -25.106 1.00 41.91 665 PRO A CA 1
ATOM 5421 C C . PRO A 1 665 ? 15.372 18.589 -26.170 1.00 41.91 665 PRO A C 1
ATOM 5423 O O . PRO A 1 665 ? 15.610 17.401 -25.941 1.00 41.91 665 PRO A O 1
ATOM 5426 N N . ARG A 1 666 ? 15.653 19.174 -27.341 1.00 48.62 666 ARG A N 1
ATOM 5427 C CA . ARG A 1 666 ? 16.432 18.518 -28.399 1.00 48.62 666 ARG A CA 1
ATOM 5428 C C . ARG A 1 666 ? 17.738 18.002 -27.783 1.00 48.62 666 ARG A C 1
ATOM 5430 O O . ARG A 1 666 ? 18.443 18.814 -27.177 1.00 48.62 666 ARG A O 1
ATOM 5437 N N . PRO A 1 667 ? 18.104 16.718 -27.927 1.00 49.97 667 PRO A N 1
ATOM 5438 C CA . PRO A 1 667 ? 19.436 16.296 -27.532 1.00 49.97 667 PRO A CA 1
ATOM 5439 C C . PRO A 1 667 ? 20.463 17.053 -28.377 1.00 49.97 667 PRO A C 1
ATOM 5441 O O . PRO A 1 667 ? 20.401 17.092 -29.605 1.00 49.97 667 PRO A O 1
ATOM 5444 N N . THR A 1 668 ? 21.401 17.694 -27.692 1.00 52.66 668 THR A N 1
ATOM 5445 C CA . THR A 1 668 ? 22.455 18.543 -28.259 1.00 52.66 668 THR A CA 1
ATOM 5446 C C . THR A 1 668 ? 23.633 17.746 -28.832 1.00 52.66 668 THR A C 1
ATOM 5448 O O . THR A 1 668 ? 24.571 18.347 -29.355 1.00 52.66 668 THR A O 1
ATOM 5451 N N . ILE A 1 669 ? 23.608 16.407 -28.754 1.00 60.59 669 ILE A N 1
ATOM 5452 C CA . ILE A 1 669 ? 24.758 15.543 -29.056 1.00 60.59 669 ILE A CA 1
ATOM 5453 C C . ILE A 1 669 ? 24.544 14.788 -30.371 1.00 60.59 669 ILE A C 1
ATOM 5455 O O . ILE A 1 669 ? 23.616 13.997 -30.538 1.00 60.59 669 ILE A O 1
ATOM 5459 N N . SER A 1 670 ? 25.438 15.048 -31.320 1.00 61.19 670 SER A N 1
ATOM 5460 C CA . SER A 1 670 ? 25.304 14.678 -32.726 1.00 61.19 670 SER A CA 1
ATOM 5461 C C . SER A 1 670 ? 25.541 13.204 -33.057 1.00 61.19 670 SER A C 1
ATOM 5463 O O . SER A 1 670 ? 25.190 12.762 -34.144 1.00 61.19 670 SER A O 1
ATOM 5465 N N . ASN A 1 671 ? 26.113 12.429 -32.135 1.00 76.69 671 ASN A N 1
ATOM 5466 C CA . ASN A 1 671 ? 26.572 11.061 -32.391 1.00 76.69 671 ASN A CA 1
ATOM 5467 C C . ASN A 1 671 ? 26.274 10.119 -31.213 1.00 76.69 671 ASN A C 1
ATOM 5469 O O . ASN A 1 671 ? 27.159 9.397 -30.748 1.00 76.69 671 ASN A O 1
ATOM 5473 N N . LEU A 1 672 ? 25.038 10.166 -30.712 1.00 85.19 672 LEU A N 1
ATOM 5474 C CA . LEU A 1 672 ? 24.561 9.268 -29.665 1.00 85.19 672 LEU A CA 1
ATOM 5475 C C . LEU A 1 672 ? 24.000 7.988 -30.296 1.00 85.19 672 LEU A C 1
ATOM 5477 O O . LEU A 1 672 ? 23.026 8.038 -31.045 1.00 85.19 672 LEU A O 1
ATOM 5481 N N . PHE A 1 673 ? 24.584 6.841 -29.971 1.00 88.19 673 PHE A N 1
ATOM 5482 C CA . PHE A 1 673 ? 24.177 5.539 -30.499 1.00 88.19 673 PHE A CA 1
ATOM 5483 C C . PHE A 1 673 ? 23.646 4.644 -29.391 1.00 88.19 673 PHE A C 1
ATOM 5485 O O . PHE A 1 673 ? 24.190 4.621 -28.298 1.00 88.19 673 PHE A O 1
ATOM 5492 N N . ARG A 1 674 ? 22.625 3.849 -29.679 1.00 89.06 674 ARG A N 1
ATOM 5493 C CA . ARG A 1 674 ? 22.139 2.792 -28.804 1.00 89.06 674 ARG A CA 1
ATOM 5494 C C . ARG A 1 674 ? 22.824 1.479 -29.142 1.00 89.06 674 ARG A C 1
ATOM 5496 O O . ARG A 1 674 ? 22.687 0.967 -30.251 1.00 89.06 674 ARG A O 1
ATOM 5503 N N . PHE A 1 675 ? 23.517 0.915 -28.165 1.00 90.31 675 PHE A N 1
ATOM 5504 C CA . PHE A 1 675 ? 24.139 -0.398 -28.253 1.00 90.31 675 PHE A CA 1
ATOM 5505 C C . PHE A 1 675 ? 23.301 -1.423 -27.491 1.00 90.31 675 PHE A C 1
ATOM 5507 O O . PHE A 1 675 ? 22.987 -1.233 -26.312 1.00 90.31 675 PHE A O 1
ATOM 5514 N N . ARG A 1 676 ? 22.938 -2.519 -28.164 1.00 90.00 676 ARG A N 1
ATOM 5515 C CA . ARG A 1 676 ? 22.279 -3.678 -27.550 1.00 90.00 676 ARG A CA 1
ATOM 5516 C C . ARG A 1 676 ? 23.134 -4.918 -27.764 1.00 90.00 676 ARG A C 1
ATOM 5518 O O . ARG A 1 676 ? 23.563 -5.155 -28.890 1.00 90.00 676 ARG A O 1
ATOM 5525 N N . ALA A 1 677 ? 23.355 -5.708 -26.714 1.00 90.25 677 ALA A N 1
ATOM 5526 C CA . ALA A 1 677 ? 24.133 -6.942 -26.803 1.00 90.25 677 ALA A CA 1
ATOM 5527 C C . ALA A 1 677 ? 23.604 -8.041 -25.876 1.00 90.25 677 ALA A C 1
ATOM 5529 O O . ALA A 1 677 ? 23.312 -7.796 -24.705 1.00 90.25 677 ALA A O 1
ATOM 5530 N N . GLY A 1 678 ? 23.496 -9.261 -26.394 1.00 89.81 678 GLY A N 1
ATOM 5531 C CA . GLY A 1 678 ? 23.046 -10.423 -25.636 1.00 89.81 678 GLY A CA 1
ATOM 5532 C C . GLY A 1 678 ? 22.643 -11.604 -26.523 1.00 89.81 678 GLY A C 1
ATOM 5533 O O . GLY A 1 678 ? 22.800 -11.543 -27.739 1.00 89.81 678 GLY A O 1
ATOM 5534 N N . PRO A 1 679 ? 22.136 -12.697 -25.938 1.00 91.25 679 PRO A N 1
ATOM 5535 C CA . PRO A 1 679 ? 21.887 -12.873 -24.516 1.00 91.25 679 PRO A CA 1
ATOM 5536 C C . PRO A 1 679 ? 23.188 -13.135 -23.752 1.00 91.25 679 PRO A C 1
ATOM 5538 O O . PRO A 1 679 ? 24.049 -13.889 -24.197 1.00 91.25 679 PRO A O 1
ATOM 5541 N N . ILE A 1 680 ? 23.316 -12.511 -22.588 1.00 90.69 680 ILE A N 1
ATOM 5542 C CA . ILE A 1 680 ? 24.376 -12.754 -21.614 1.00 90.69 680 ILE A CA 1
ATOM 5543 C C . ILE A 1 680 ? 23.758 -13.548 -20.479 1.00 90.69 680 ILE A C 1
ATOM 5545 O O . ILE A 1 680 ? 22.885 -13.063 -19.760 1.00 90.69 680 ILE A O 1
ATOM 5549 N N . THR A 1 681 ? 24.197 -14.787 -20.335 1.00 90.62 681 THR A N 1
ATOM 5550 C CA . THR A 1 681 ? 23.733 -15.663 -19.272 1.00 90.62 681 THR A CA 1
ATOM 5551 C C . THR A 1 681 ? 24.377 -15.278 -17.942 1.00 90.62 681 THR A C 1
ATOM 5553 O O . THR A 1 681 ? 25.595 -15.346 -17.794 1.00 90.62 681 THR A O 1
ATOM 5556 N N . LEU A 1 682 ? 23.549 -14.953 -16.953 1.00 90.06 682 LEU A N 1
ATOM 5557 C CA . LEU A 1 682 ? 23.946 -14.687 -15.577 1.00 90.06 682 LEU A CA 1
ATOM 5558 C C . LEU A 1 682 ? 23.548 -15.856 -14.671 1.00 90.06 682 LEU A C 1
ATOM 5560 O O . LEU A 1 682 ? 22.404 -16.323 -14.683 1.00 90.06 682 LEU A O 1
ATOM 5564 N N . LEU A 1 683 ? 24.492 -16.320 -13.859 1.00 93.56 683 LEU A N 1
ATOM 5565 C CA . LEU A 1 683 ? 24.260 -17.310 -12.809 1.00 93.56 683 LEU A CA 1
ATOM 5566 C C . LEU A 1 683 ? 23.636 -16.654 -11.563 1.00 93.56 683 LEU A C 1
ATOM 5568 O O . LEU A 1 683 ? 23.696 -15.428 -11.423 1.00 93.56 683 LEU A O 1
ATOM 5572 N N . PRO A 1 684 ? 23.007 -17.434 -10.663 1.00 94.31 684 PRO A N 1
ATOM 5573 C CA . PRO A 1 684 ? 22.454 -16.906 -9.417 1.00 94.31 684 PRO A CA 1
ATOM 5574 C C . PRO A 1 684 ? 23.480 -16.088 -8.622 1.00 94.31 684 PRO A C 1
ATOM 5576 O O . PRO A 1 684 ? 24.581 -16.578 -8.378 1.00 94.31 684 PRO A O 1
ATOM 5579 N N . LEU A 1 685 ? 23.117 -14.865 -8.214 1.00 92.12 685 LEU A N 1
ATOM 5580 C CA . LEU A 1 685 ? 23.964 -13.946 -7.429 1.00 92.12 685 LEU A CA 1
ATOM 5581 C C . LEU A 1 685 ? 25.318 -13.588 -8.069 1.00 92.12 685 LEU A C 1
ATOM 5583 O O . LEU A 1 685 ? 26.197 -13.047 -7.399 1.00 92.12 685 LEU A O 1
ATOM 5587 N N . GLN A 1 686 ? 25.499 -13.866 -9.361 1.00 92.62 686 GLN A N 1
ATOM 5588 C CA . GLN A 1 686 ? 26.749 -13.589 -10.055 1.00 92.62 686 GLN A CA 1
ATOM 5589 C C . GLN A 1 686 ? 26.948 -12.085 -10.250 1.00 92.62 686 GLN A C 1
ATOM 5591 O O . GLN A 1 686 ? 26.041 -11.385 -10.707 1.00 92.62 686 GLN A O 1
ATOM 5596 N N . ILE A 1 687 ? 28.169 -11.631 -9.966 1.00 92.31 687 ILE A N 1
ATOM 5597 C CA . ILE A 1 687 ? 28.708 -10.346 -10.408 1.00 92.31 687 ILE A CA 1
ATOM 5598 C C . ILE A 1 687 ? 29.595 -10.637 -11.617 1.00 92.31 687 ILE A C 1
ATOM 5600 O O . ILE A 1 687 ? 30.523 -11.442 -11.527 1.00 92.31 687 ILE A O 1
ATOM 5604 N N . LEU A 1 688 ? 29.285 -10.024 -12.753 1.00 90.25 688 LEU A N 1
ATOM 5605 C CA . LEU A 1 688 ? 29.986 -10.231 -14.012 1.00 90.25 688 LEU A CA 1
ATOM 5606 C C . LEU A 1 688 ? 30.514 -8.898 -14.537 1.00 90.25 688 LEU A C 1
ATOM 5608 O O . LEU A 1 688 ? 29.734 -7.976 -14.765 1.00 90.25 688 LEU A O 1
ATOM 5612 N N . CYS A 1 689 ? 31.828 -8.815 -14.743 1.00 90.19 689 CYS A N 1
ATOM 5613 C CA . CYS A 1 689 ? 32.481 -7.670 -15.368 1.00 90.19 689 CYS A CA 1
ATOM 5614 C C . CYS A 1 689 ? 32.636 -7.910 -16.874 1.00 90.19 689 CYS A C 1
ATOM 5616 O O . CYS A 1 689 ? 33.096 -8.971 -17.311 1.00 90.19 689 CYS A O 1
ATOM 5618 N N . LEU A 1 690 ? 32.229 -6.923 -17.663 1.00 88.88 690 LEU A N 1
ATOM 5619 C CA . LEU A 1 690 ? 32.315 -6.919 -19.114 1.00 88.88 690 LEU A CA 1
ATOM 5620 C C . LEU A 1 690 ? 33.139 -5.724 -19.572 1.00 88.88 690 LEU A C 1
ATOM 5622 O O . LEU A 1 690 ? 32.997 -4.618 -19.056 1.00 88.88 690 LEU A O 1
ATOM 5626 N N . ASN A 1 691 ? 33.937 -5.941 -20.607 1.00 89.06 691 ASN A N 1
ATOM 5627 C CA . ASN A 1 691 ? 34.768 -4.927 -21.229 1.00 89.06 691 ASN A CA 1
ATOM 5628 C C . ASN A 1 691 ? 34.131 -4.493 -22.544 1.00 89.06 691 ASN A C 1
ATOM 5630 O O . ASN A 1 691 ? 34.033 -5.280 -23.486 1.00 89.06 691 ASN A O 1
ATOM 5634 N N . LEU A 1 692 ? 33.720 -3.232 -22.610 1.00 89.00 692 LEU A N 1
ATOM 5635 C CA . LEU A 1 692 ? 33.258 -2.570 -23.819 1.00 89.00 692 LEU A CA 1
ATOM 5636 C C . LEU A 1 692 ? 34.415 -1.756 -24.406 1.00 89.00 692 LEU A C 1
ATOM 5638 O O . LEU A 1 692 ? 34.863 -0.775 -23.812 1.00 89.00 692 LEU A O 1
ATOM 5642 N N . ARG A 1 693 ? 34.920 -2.163 -25.570 1.00 87.31 693 ARG A N 1
ATOM 5643 C CA . ARG A 1 693 ? 36.064 -1.538 -26.244 1.00 87.31 693 ARG A CA 1
ATOM 5644 C C . ARG A 1 693 ? 35.683 -1.085 -27.648 1.00 87.31 693 ARG A C 1
ATOM 5646 O O . ARG A 1 693 ? 35.016 -1.810 -28.379 1.00 87.31 693 ARG A O 1
ATOM 5653 N N . LEU A 1 694 ? 36.185 0.079 -28.052 1.00 83.62 694 LEU A N 1
ATOM 5654 C CA . LEU A 1 694 ? 36.198 0.487 -29.458 1.00 83.62 694 LEU A CA 1
ATOM 5655 C C . LEU A 1 694 ? 37.479 -0.002 -30.134 1.00 83.62 694 LEU A C 1
ATOM 5657 O O . LEU A 1 694 ? 38.569 0.388 -29.719 1.00 83.62 694 LEU A O 1
ATOM 5661 N N . GLU A 1 695 ? 37.358 -0.813 -31.181 1.00 77.19 695 GLU A N 1
ATOM 5662 C CA . GLU A 1 695 ? 38.492 -1.309 -31.970 1.00 77.19 695 GLU A CA 1
ATOM 5663 C C . GLU A 1 695 ? 38.459 -0.711 -33.387 1.00 77.19 695 GLU A C 1
ATOM 5665 O O . GLU A 1 695 ? 37.390 -0.436 -33.938 1.00 77.19 695 GLU A O 1
ATOM 5670 N N . THR A 1 696 ? 39.637 -0.490 -33.984 1.00 74.00 696 THR A N 1
ATOM 5671 C CA . THR A 1 696 ? 39.757 -0.100 -35.400 1.00 74.00 696 THR A CA 1
ATOM 5672 C C . THR A 1 696 ? 40.447 -1.170 -36.220 1.00 74.00 696 THR A C 1
ATOM 5674 O O . THR A 1 696 ? 41.463 -1.706 -35.779 1.00 74.00 696 THR A O 1
ATOM 5677 N N . PHE A 1 697 ? 39.989 -1.367 -37.454 1.00 67.81 697 PHE A N 1
ATOM 5678 C CA . PHE A 1 697 ? 40.645 -2.231 -38.435 1.00 67.81 697 PHE A CA 1
ATOM 5679 C C . PHE A 1 697 ? 41.255 -1.403 -39.571 1.00 67.81 697 PHE A C 1
ATOM 5681 O O . PHE A 1 697 ? 40.728 -0.352 -39.947 1.00 67.81 697 PHE A O 1
ATOM 5688 N N . GLY A 1 698 ? 42.385 -1.870 -40.111 1.00 59.31 698 GLY A N 1
ATOM 5689 C CA . GLY A 1 698 ? 43.007 -1.280 -41.295 1.00 59.31 698 GLY A CA 1
ATOM 5690 C C . GLY A 1 698 ? 42.148 -1.554 -42.528 1.00 59.31 698 GLY A C 1
ATOM 5691 O O . GLY A 1 698 ? 42.267 -2.612 -43.131 1.00 59.31 698 GLY A O 1
ATOM 5692 N N . SER A 1 699 ? 41.263 -0.624 -42.874 1.00 57.50 699 SER A N 1
ATOM 5693 C CA . SER A 1 699 ? 40.423 -0.662 -44.076 1.00 57.50 699 SER A CA 1
ATOM 5694 C C . SER A 1 699 ? 40.290 0.748 -44.656 1.00 57.50 699 SER A C 1
ATOM 5696 O O . SER A 1 699 ? 40.431 1.732 -43.931 1.00 57.50 699 SER A O 1
ATOM 5698 N N . VAL A 1 700 ? 40.051 0.837 -45.967 1.00 50.66 700 VAL A N 1
ATOM 5699 C CA . VAL A 1 700 ? 40.044 2.080 -46.764 1.00 50.66 700 VAL A CA 1
ATOM 5700 C C . VAL A 1 700 ? 38.682 2.799 -46.713 1.00 50.66 700 VAL A C 1
ATOM 5702 O O . VAL A 1 700 ? 38.571 3.944 -47.151 1.00 50.66 700 VAL A O 1
ATOM 5705 N N . GLU A 1 701 ? 37.656 2.177 -46.122 1.00 47.88 701 GLU A N 1
ATOM 5706 C CA . GLU A 1 701 ? 36.302 2.733 -46.021 1.00 47.88 701 GLU A CA 1
ATOM 5707 C C . GLU A 1 701 ? 35.906 3.046 -44.564 1.00 47.88 701 GLU A C 1
ATOM 5709 O O . GLU A 1 701 ? 36.034 2.186 -43.686 1.00 47.88 701 GLU A O 1
ATOM 5714 N N . PRO A 1 702 ? 35.430 4.272 -44.267 1.00 50.06 702 PRO A N 1
ATOM 5715 C CA . PRO A 1 702 ? 34.908 4.621 -42.955 1.00 50.06 702 PRO A CA 1
ATOM 5716 C C . PRO A 1 702 ? 33.411 4.301 -42.858 1.00 50.06 702 PRO A C 1
ATOM 5718 O O . PRO A 1 702 ? 32.577 5.013 -43.411 1.00 50.06 702 PRO A O 1
ATOM 5721 N N . SER A 1 703 ? 33.050 3.303 -42.062 1.00 56.50 703 SER A N 1
ATOM 5722 C CA . SER A 1 703 ? 31.712 3.214 -41.475 1.00 56.50 703 SER A CA 1
ATOM 5723 C C . SER A 1 703 ? 31.767 2.401 -40.192 1.00 56.50 703 SER A C 1
ATOM 5725 O O . SER A 1 703 ? 32.291 1.292 -40.179 1.00 56.50 703 SER A O 1
ATOM 5727 N N . ILE A 1 704 ? 31.217 2.933 -39.103 1.00 68.38 704 ILE A N 1
ATOM 5728 C CA . ILE A 1 704 ? 30.736 2.050 -38.041 1.00 68.38 704 ILE A CA 1
ATOM 5729 C C . ILE A 1 704 ? 29.615 1.214 -38.672 1.00 68.38 704 ILE A C 1
ATOM 5731 O O . ILE A 1 704 ? 28.786 1.777 -39.392 1.00 68.38 704 ILE A O 1
ATOM 5735 N N . GLU A 1 705 ? 29.588 -0.098 -38.439 1.00 71.62 705 GLU A N 1
ATOM 5736 C CA . GLU A 1 705 ? 28.444 -0.926 -38.835 1.00 71.62 705 GLU A CA 1
ATOM 5737 C C . GLU A 1 705 ? 27.241 -0.533 -37.969 1.00 71.62 705 GLU A C 1
ATOM 5739 O O . GLU A 1 705 ? 27.053 -1.004 -36.848 1.00 71.62 705 GLU A O 1
ATOM 5744 N N . VAL A 1 706 ? 26.480 0.439 -38.468 1.00 82.94 706 VAL A N 1
ATOM 5745 C CA . VAL A 1 706 ? 25.288 0.975 -37.819 1.00 82.94 706 VAL A CA 1
ATOM 5746 C C . VAL A 1 706 ? 24.076 0.407 -38.533 1.00 82.94 706 VAL A C 1
ATOM 5748 O O . VAL A 1 706 ? 23.899 0.601 -39.738 1.00 82.94 706 VAL A O 1
ATOM 5751 N N . LEU A 1 707 ? 23.206 -0.242 -37.770 1.00 90.31 707 LEU A N 1
ATOM 5752 C CA . LEU A 1 707 ? 21.864 -0.574 -38.206 1.00 90.31 707 LEU A CA 1
ATOM 5753 C C . LEU A 1 707 ? 21.086 0.728 -38.409 1.00 90.31 707 LEU A C 1
ATOM 5755 O O . LEU A 1 707 ? 20.842 1.458 -37.448 1.00 90.31 707 LEU A O 1
ATOM 5759 N N . LYS A 1 708 ? 20.693 1.017 -39.651 1.00 91.69 708 LYS A N 1
ATOM 5760 C CA . LYS A 1 708 ? 19.880 2.191 -39.983 1.00 91.69 708 LYS A CA 1
ATOM 5761 C C . LYS A 1 708 ? 18.405 1.892 -39.705 1.00 91.69 708 LYS A C 1
ATOM 5763 O O . LYS A 1 708 ? 17.839 1.020 -40.361 1.00 91.69 708 LYS A O 1
ATOM 5768 N N . PRO A 1 709 ? 17.755 2.589 -38.757 1.00 94.06 709 PRO A N 1
ATOM 5769 C CA . PRO A 1 709 ? 16.324 2.448 -38.550 1.00 94.06 709 PRO A CA 1
ATOM 5770 C C . PRO A 1 709 ? 15.573 2.946 -39.782 1.00 94.06 709 PRO A C 1
ATOM 5772 O O . PRO A 1 709 ? 15.929 3.985 -40.349 1.00 94.06 709 PRO A O 1
ATOM 5775 N N . VAL A 1 710 ? 14.515 2.232 -40.147 1.00 95.62 710 VAL A N 1
ATOM 5776 C CA . VAL A 1 710 ? 13.627 2.605 -41.244 1.00 95.62 710 VAL A CA 1
ATOM 5777 C C . VAL A 1 710 ? 12.578 3.572 -40.715 1.00 95.62 710 VAL A C 1
ATOM 5779 O O . VAL A 1 710 ? 11.876 3.265 -39.751 1.00 95.62 710 VAL A O 1
ATOM 5782 N N . LEU A 1 711 ? 12.470 4.737 -41.340 1.00 94.62 711 LEU A N 1
ATOM 5783 C CA . LEU A 1 711 ? 11.515 5.781 -41.000 1.00 94.62 711 LEU A CA 1
ATOM 5784 C C . LEU A 1 711 ? 10.445 5.888 -42.085 1.00 94.62 711 LEU A C 1
ATOM 5786 O O . LEU A 1 711 ? 10.734 5.801 -43.279 1.00 94.62 711 LEU A O 1
ATOM 5790 N N . TYR A 1 712 ? 9.205 6.092 -41.654 1.00 94.56 712 TYR A N 1
ATOM 5791 C CA . TYR A 1 712 ? 8.050 6.284 -42.521 1.00 94.56 712 TYR A CA 1
ATOM 5792 C C . TYR A 1 712 ? 7.198 7.442 -41.999 1.00 94.56 712 TYR A C 1
ATOM 5794 O O . TYR A 1 712 ? 6.989 7.562 -40.790 1.00 94.56 712 TYR A O 1
ATOM 5802 N N . ASN A 1 713 ? 6.762 8.314 -42.912 1.00 92.31 713 ASN A N 1
ATOM 5803 C CA . ASN A 1 713 ? 6.104 9.602 -42.640 1.00 92.31 713 ASN A CA 1
ATOM 5804 C C . ASN A 1 713 ? 6.931 10.629 -41.835 1.00 92.31 713 ASN A C 1
ATOM 5806 O O . ASN A 1 713 ? 6.418 11.678 -41.465 1.00 92.31 713 ASN A O 1
ATOM 5810 N N . ILE A 1 714 ? 8.232 10.401 -41.623 1.00 90.31 714 ILE A N 1
ATOM 5811 C CA . ILE A 1 714 ? 9.109 11.339 -40.902 1.00 90.31 714 ILE A CA 1
ATOM 5812 C C . ILE A 1 714 ? 9.975 12.115 -41.897 1.00 90.31 714 ILE A C 1
ATOM 5814 O O . ILE A 1 714 ? 10.909 11.567 -42.485 1.00 90.31 714 ILE A O 1
ATOM 5818 N N . ALA A 1 715 ? 9.687 13.407 -42.060 1.00 85.50 715 ALA A N 1
ATOM 5819 C CA . ALA A 1 715 ? 10.397 14.276 -42.994 1.00 85.50 715 ALA A CA 1
ATOM 5820 C C . ALA A 1 715 ? 11.879 14.465 -42.610 1.00 85.50 715 ALA A C 1
ATOM 5822 O O . ALA A 1 715 ? 12.228 14.563 -41.433 1.00 85.50 715 ALA A O 1
ATOM 5823 N N . SER A 1 716 ? 12.776 14.513 -43.599 1.00 82.62 716 SER A N 1
ATOM 5824 C CA . SER A 1 716 ? 14.230 14.550 -43.349 1.00 82.62 716 SER A CA 1
ATOM 5825 C C . SER A 1 716 ? 14.722 15.837 -42.681 1.00 82.62 716 SER A C 1
ATOM 5827 O O . SER A 1 716 ? 15.708 15.798 -41.953 1.00 82.62 716 SER A O 1
ATOM 5829 N N . ASP A 1 717 ? 14.042 16.960 -42.896 1.00 80.25 717 ASP A N 1
ATOM 5830 C CA . ASP A 1 717 ? 14.305 18.255 -42.251 1.00 80.25 717 ASP A CA 1
ATOM 5831 C C . ASP A 1 717 ? 13.947 18.268 -40.755 1.00 80.25 717 ASP A C 1
ATOM 5833 O O . ASP A 1 717 ? 14.481 19.071 -39.990 1.00 80.25 717 ASP A O 1
ATOM 5837 N N . SER A 1 718 ? 13.085 17.346 -40.319 1.00 75.25 718 SER A N 1
ATOM 5838 C CA . SER A 1 718 ? 12.752 17.138 -38.906 1.00 75.25 718 SER A CA 1
ATOM 5839 C C . SER A 1 718 ? 13.808 16.328 -38.136 1.00 75.25 718 SER A C 1
ATOM 5841 O O . SER A 1 718 ? 13.742 16.235 -36.907 1.00 75.25 718 SER A O 1
ATOM 5843 N N . LEU A 1 719 ? 14.785 15.744 -38.840 1.00 77.19 719 LEU A N 1
ATOM 5844 C CA . LEU A 1 719 ? 15.833 14.899 -38.271 1.00 77.19 719 LEU A CA 1
ATOM 5845 C C . LEU A 1 719 ? 17.119 15.690 -38.057 1.00 77.19 719 LEU A C 1
ATOM 5847 O O . LEU A 1 719 ? 17.537 16.474 -38.904 1.00 77.19 719 LEU A O 1
ATOM 5851 N N . ALA A 1 720 ? 17.812 15.411 -36.953 1.00 76.00 720 ALA A N 1
ATOM 5852 C CA . ALA A 1 720 ? 19.119 16.012 -36.711 1.00 76.00 720 ALA A CA 1
ATOM 5853 C C . ALA A 1 720 ? 20.196 15.486 -37.687 1.00 76.00 720 ALA A C 1
ATOM 5855 O O . ALA A 1 720 ? 21.060 16.252 -38.109 1.00 76.00 720 ALA A O 1
ATOM 5856 N N . TYR A 1 721 ? 20.135 14.197 -38.064 1.00 79.81 721 TYR A N 1
ATOM 5857 C CA . TYR A 1 721 ? 21.130 13.519 -38.914 1.00 79.81 721 TYR A CA 1
ATOM 5858 C C . TYR A 1 721 ? 20.464 12.527 -39.882 1.00 79.81 721 TYR A C 1
ATOM 5860 O O . TYR A 1 721 ? 20.454 11.322 -39.626 1.00 79.81 721 TYR A O 1
ATOM 5868 N N . PRO A 1 722 ? 19.912 12.987 -41.019 1.00 80.75 722 PRO A N 1
ATOM 5869 C CA . PRO A 1 722 ? 19.116 12.134 -41.905 1.00 80.75 722 PRO A CA 1
ATOM 5870 C C . PRO A 1 722 ? 19.894 10.946 -42.502 1.00 80.75 722 PRO A C 1
ATOM 5872 O O . PRO A 1 722 ? 19.299 9.912 -42.775 1.00 80.75 722 PRO A O 1
ATOM 5875 N N . TYR A 1 723 ? 21.222 11.037 -42.647 1.00 84.12 723 TYR A N 1
ATOM 5876 C CA . TYR A 1 723 ? 22.061 9.963 -43.207 1.00 84.12 723 TYR A CA 1
ATOM 5877 C C . TYR A 1 723 ? 22.215 8.726 -42.300 1.00 84.12 723 TYR A C 1
ATOM 5879 O O . TYR A 1 723 ? 22.665 7.673 -42.767 1.00 84.12 723 TYR A O 1
ATOM 5887 N N . LEU A 1 724 ? 21.868 8.849 -41.013 1.00 86.12 724 LEU A N 1
ATOM 5888 C CA . LEU A 1 724 ? 21.870 7.750 -40.041 1.00 86.12 724 LEU A CA 1
ATOM 5889 C C . LEU A 1 724 ? 20.605 6.882 -40.121 1.00 86.12 724 LEU A C 1
ATOM 5891 O O . LEU A 1 724 ? 20.529 5.833 -39.484 1.00 86.12 724 LEU A O 1
ATOM 5895 N N . HIS A 1 725 ? 19.630 7.302 -40.920 1.00 89.38 725 HIS A N 1
ATOM 5896 C CA . HIS A 1 725 ? 18.337 6.655 -41.055 1.00 89.38 725 HIS A CA 1
ATOM 5897 C C . HIS A 1 725 ? 18.076 6.269 -42.508 1.00 89.38 725 HIS A C 1
ATOM 5899 O O . HIS A 1 725 ? 18.669 6.822 -43.435 1.00 89.38 725 HIS A O 1
ATOM 5905 N N . GLU A 1 726 ? 17.176 5.312 -42.702 1.00 93.00 726 GLU A N 1
ATOM 5906 C CA . GLU A 1 726 ? 16.670 4.944 -44.019 1.00 93.00 726 GLU A CA 1
ATOM 5907 C C . GLU A 1 726 ? 15.231 5.441 -44.166 1.00 93.00 726 GLU A C 1
ATOM 5909 O O . GLU A 1 726 ? 14.414 5.261 -43.267 1.00 93.00 726 GLU A O 1
ATOM 5914 N N . GLN A 1 727 ? 14.921 6.091 -45.286 1.00 92.75 727 GLN A N 1
ATOM 5915 C CA . GLN A 1 727 ? 13.575 6.582 -45.586 1.00 92.75 727 GLN A CA 1
ATOM 5916 C C . GLN A 1 727 ? 12.844 5.559 -46.450 1.00 92.75 727 GLN A C 1
ATOM 5918 O O . GLN A 1 727 ? 13.343 5.168 -47.505 1.00 92.75 727 GLN A O 1
ATOM 5923 N N . ALA A 1 728 ? 11.657 5.135 -46.021 1.00 92.69 728 ALA A N 1
ATOM 5924 C CA . ALA A 1 728 ? 10.859 4.175 -46.771 1.00 92.69 728 ALA A CA 1
ATOM 5925 C C . ALA A 1 728 ? 9.849 4.867 -47.695 1.00 92.69 728 ALA A C 1
ATOM 5927 O O . ALA A 1 728 ? 9.060 5.705 -47.265 1.00 92.69 728 ALA A O 1
ATOM 5928 N N . HIS A 1 729 ? 9.815 4.446 -48.963 1.00 88.88 729 HIS A N 1
ATOM 5929 C CA . HIS A 1 729 ? 8.781 4.863 -49.922 1.00 88.88 729 HIS A CA 1
ATOM 5930 C C . HIS A 1 729 ? 7.447 4.126 -49.732 1.00 88.88 729 HIS A C 1
ATOM 5932 O O . HIS A 1 729 ? 6.404 4.604 -50.167 1.00 88.88 729 HIS A O 1
ATOM 5938 N N . SER A 1 730 ? 7.481 2.947 -49.106 1.00 92.69 730 SER A N 1
ATOM 5939 C CA . SER A 1 730 ? 6.306 2.128 -48.800 1.00 92.69 730 SER A CA 1
ATOM 5940 C C . SER A 1 730 ? 6.230 1.865 -47.302 1.00 92.69 730 SER A C 1
ATOM 5942 O O . SER A 1 730 ? 7.237 1.949 -46.602 1.00 92.69 730 SER A O 1
ATOM 5944 N N . ASN A 1 731 ? 5.031 1.573 -46.802 1.00 93.06 731 ASN A N 1
ATOM 5945 C CA . ASN A 1 731 ? 4.812 1.433 -45.372 1.00 93.06 731 ASN A CA 1
ATOM 5946 C C . ASN A 1 731 ? 5.552 0.197 -44.807 1.00 93.06 731 ASN A C 1
ATOM 5948 O O . ASN A 1 731 ? 5.199 -0.935 -45.157 1.00 93.06 731 ASN A O 1
ATOM 5952 N N . PRO A 1 732 ? 6.541 0.381 -43.910 1.00 93.31 732 PRO A N 1
ATOM 5953 C CA . PRO A 1 732 ? 7.386 -0.701 -43.411 1.00 93.31 732 PRO A CA 1
ATOM 5954 C C . PRO A 1 732 ? 6.661 -1.657 -42.453 1.00 93.31 732 PRO A C 1
ATOM 5956 O O . PRO A 1 732 ? 7.236 -2.680 -42.078 1.00 93.31 732 PRO A O 1
ATOM 5959 N N . LEU A 1 733 ? 5.423 -1.347 -42.054 1.00 94.62 733 LEU A N 1
ATOM 5960 C CA . LEU A 1 733 ? 4.590 -2.181 -41.187 1.00 94.62 733 LEU A CA 1
ATOM 5961 C C . LEU A 1 733 ? 4.004 -3.401 -41.908 1.00 94.62 733 LEU A C 1
ATOM 5963 O O . LEU A 1 733 ? 3.685 -4.393 -41.255 1.00 94.62 733 LEU A O 1
ATOM 5967 N N . LEU A 1 734 ? 3.911 -3.364 -43.244 1.00 93.75 734 LEU A N 1
ATOM 5968 C CA . LEU A 1 734 ? 3.346 -4.454 -44.053 1.00 93.75 734 LEU A CA 1
ATOM 5969 C C . LEU A 1 734 ? 4.119 -5.773 -43.920 1.00 93.75 734 LEU A C 1
ATOM 5971 O O . LEU A 1 734 ? 3.556 -6.843 -44.133 1.00 93.75 734 LEU A O 1
ATOM 5975 N N . THR A 1 735 ? 5.403 -5.706 -43.569 1.00 91.50 735 THR A N 1
ATOM 5976 C CA . THR A 1 735 ? 6.262 -6.883 -43.383 1.00 91.50 735 THR A CA 1
ATOM 5977 C C . THR A 1 735 ? 6.322 -7.370 -41.935 1.00 91.50 735 THR A C 1
ATOM 5979 O O . THR A 1 735 ? 6.848 -8.453 -41.690 1.00 91.50 735 THR A O 1
ATOM 5982 N N . GLY A 1 736 ? 5.758 -6.620 -40.981 1.00 93.31 736 GLY A N 1
ATOM 5983 C CA . GLY A 1 736 ? 5.701 -7.008 -39.573 1.00 93.31 736 GLY A CA 1
ATOM 5984 C C . GLY A 1 736 ? 7.051 -7.041 -38.845 1.00 93.31 736 GLY A C 1
ATOM 5985 O O . GLY A 1 736 ? 8.071 -6.551 -39.349 1.00 93.31 736 GLY A O 1
ATOM 5986 N N . LEU A 1 737 ? 7.029 -7.616 -37.638 1.00 96.31 737 LEU A N 1
ATOM 5987 C CA . LEU A 1 737 ? 8.212 -7.983 -36.849 1.00 96.31 737 LEU A CA 1
ATOM 5988 C C . LEU A 1 737 ? 8.315 -9.500 -36.724 1.00 96.31 737 LEU A C 1
ATOM 5990 O O . LEU A 1 737 ? 7.290 -10.182 -36.664 1.00 96.31 737 LEU A O 1
ATOM 5994 N N . GLU A 1 738 ? 9.535 -10.026 -36.631 1.00 93.38 738 GLU A N 1
ATOM 5995 C CA . GLU A 1 738 ? 9.754 -11.468 -36.543 1.00 93.38 738 GLU A CA 1
ATOM 5996 C C . GLU A 1 738 ? 10.843 -11.831 -35.523 1.00 93.38 738 GLU A C 1
ATOM 5998 O O . GLU A 1 738 ? 11.937 -11.265 -35.500 1.00 93.38 738 GLU A O 1
ATOM 6003 N N . SER A 1 739 ? 10.545 -12.820 -34.683 1.00 91.62 739 SER A N 1
ATOM 6004 C CA . SER A 1 739 ? 11.519 -13.558 -33.878 1.00 91.62 739 SER A CA 1
ATOM 6005 C C . SER A 1 739 ? 11.549 -15.022 -34.329 1.00 91.62 739 SER A C 1
ATOM 6007 O O . SER A 1 739 ? 10.685 -15.442 -35.098 1.00 91.62 739 SER A O 1
ATOM 6009 N N . PRO A 1 740 ? 12.479 -15.855 -33.829 1.00 90.12 740 PRO A N 1
ATOM 6010 C CA . PRO A 1 740 ? 12.465 -17.286 -34.132 1.00 90.12 740 PRO A CA 1
ATOM 6011 C C . PRO A 1 740 ? 11.176 -18.021 -33.710 1.00 90.12 740 PRO A C 1
ATOM 6013 O O . PRO A 1 740 ? 10.945 -19.140 -34.159 1.00 90.12 740 PRO A O 1
ATOM 6016 N N . GLN A 1 741 ? 10.352 -17.438 -32.830 1.00 91.12 741 GLN A N 1
ATOM 6017 C CA . GLN A 1 741 ? 9.156 -18.069 -32.263 1.00 91.12 741 GLN A CA 1
ATOM 6018 C C . GLN A 1 741 ? 7.848 -17.442 -32.737 1.00 91.12 741 GLN A C 1
ATOM 6020 O O . GLN A 1 741 ? 6.814 -18.111 -32.703 1.00 91.12 741 GLN A O 1
ATOM 6025 N N . MET A 1 742 ? 7.856 -16.173 -33.145 1.00 94.94 742 MET A N 1
ATOM 6026 C CA . MET A 1 742 ? 6.625 -15.463 -33.480 1.00 94.94 742 MET A CA 1
ATOM 6027 C C . MET A 1 742 ? 6.814 -14.413 -34.569 1.00 94.94 742 MET A C 1
ATOM 6029 O O . MET A 1 742 ? 7.856 -13.770 -34.662 1.00 94.94 742 MET A O 1
ATOM 6033 N N . ARG A 1 743 ? 5.755 -14.199 -35.351 1.00 96.19 743 ARG A N 1
ATOM 6034 C CA . ARG A 1 743 ? 5.618 -13.082 -36.289 1.00 96.19 743 ARG A CA 1
ATOM 6035 C C . ARG A 1 743 ? 4.461 -12.193 -35.862 1.00 96.19 743 ARG A C 1
ATOM 6037 O O . ARG A 1 743 ? 3.361 -12.690 -35.630 1.00 96.19 743 ARG A O 1
ATOM 6044 N N . LEU A 1 744 ? 4.700 -10.891 -35.794 1.00 97.62 744 LEU A N 1
ATOM 6045 C CA . LEU A 1 744 ? 3.722 -9.873 -35.424 1.00 97.62 744 LEU A CA 1
ATOM 6046 C C . LEU A 1 744 ? 3.354 -9.026 -36.639 1.00 97.62 744 LEU A C 1
ATOM 6048 O O . LEU A 1 744 ? 4.248 -8.547 -37.337 1.00 97.62 744 LEU A O 1
ATOM 6052 N N . LEU A 1 745 ? 2.059 -8.813 -36.872 1.00 97.62 745 LEU A N 1
ATOM 6053 C CA . LEU A 1 745 ? 1.565 -7.942 -37.942 1.00 97.62 745 LEU A CA 1
ATOM 6054 C C . LEU A 1 745 ? 0.864 -6.714 -37.373 1.00 97.62 745 LEU A C 1
ATOM 6056 O O . LEU A 1 745 ? 0.194 -6.777 -36.340 1.00 97.62 745 LEU A O 1
ATOM 6060 N N . PHE A 1 746 ? 0.978 -5.607 -38.096 1.00 97.38 746 PHE A N 1
ATOM 6061 C CA . PHE A 1 746 ? 0.510 -4.296 -37.670 1.00 97.38 746 PHE A CA 1
ATOM 6062 C C . PHE A 1 746 ? -0.464 -3.732 -38.700 1.00 97.38 746 PHE A C 1
ATOM 6064 O O . PHE A 1 746 ? -0.346 -4.004 -39.895 1.00 97.38 746 PHE A O 1
ATOM 6071 N N . ASP A 1 747 ? -1.421 -2.938 -38.237 1.00 95.12 747 ASP A N 1
ATOM 6072 C CA . ASP A 1 747 ? -2.272 -2.147 -39.115 1.00 95.12 747 ASP A CA 1
ATOM 6073 C C . ASP A 1 747 ? -1.411 -1.051 -39.774 1.00 95.12 747 ASP A C 1
ATOM 6075 O O . ASP A 1 747 ? -0.825 -0.228 -39.064 1.00 95.12 747 ASP A O 1
ATOM 6079 N N . PRO A 1 748 ? -1.312 -1.003 -41.115 1.00 92.94 748 PRO A N 1
ATOM 6080 C CA . PRO A 1 748 ? -0.481 -0.016 -41.795 1.00 92.94 748 PRO A CA 1
ATOM 6081 C C . PRO A 1 748 ? -0.985 1.425 -41.609 1.00 92.94 748 PRO A C 1
ATOM 6083 O O . PRO A 1 748 ? -0.207 2.359 -41.766 1.00 92.94 748 PRO A O 1
ATOM 6086 N N . LYS A 1 749 ? -2.260 1.643 -41.276 1.00 91.19 749 LYS A N 1
ATOM 6087 C CA . LYS A 1 749 ? -2.813 2.981 -41.036 1.00 91.19 749 LYS A CA 1
ATOM 6088 C C . LYS A 1 749 ? -2.555 3.457 -39.614 1.00 91.19 749 LYS A C 1
ATOM 6090 O O . LYS A 1 749 ? -2.162 4.597 -39.426 1.00 91.19 749 LYS A O 1
ATOM 6095 N N . THR A 1 750 ? -2.792 2.610 -38.614 1.00 91.19 750 THR A N 1
ATOM 6096 C CA . THR A 1 750 ? -2.719 3.033 -37.201 1.00 91.19 750 THR A CA 1
ATOM 6097 C C . THR A 1 750 ? -1.371 2.745 -36.549 1.00 91.19 750 THR A C 1
ATOM 6099 O O . THR A 1 750 ? -1.030 3.372 -35.554 1.00 91.19 750 THR A O 1
ATOM 6102 N N . GLY A 1 751 ? -0.590 1.809 -37.093 1.00 92.31 751 GLY A N 1
ATOM 6103 C CA . GLY A 1 751 ? 0.659 1.355 -36.487 1.00 92.31 751 GLY A CA 1
ATOM 6104 C C . GLY A 1 751 ? 0.485 0.342 -35.358 1.00 92.31 751 GLY A C 1
ATOM 6105 O O . GLY A 1 751 ? 1.483 -0.132 -34.817 1.00 92.31 751 GLY A O 1
ATOM 6106 N N . PHE A 1 752 ? -0.747 -0.027 -35.003 1.00 95.62 752 PHE A N 1
ATOM 6107 C CA . PHE A 1 752 ? -0.999 -0.935 -33.888 1.00 95.62 752 PHE A CA 1
ATOM 6108 C C . PHE A 1 752 ? -0.944 -2.406 -34.278 1.00 95.62 752 PHE A C 1
ATOM 6110 O O . PHE A 1 752 ? -1.272 -2.795 -35.399 1.00 95.62 752 PHE A O 1
ATOM 6117 N N . LEU A 1 753 ? -0.520 -3.231 -33.319 1.00 97.38 753 LEU A N 1
ATOM 6118 C CA . LEU A 1 753 ? -0.499 -4.684 -33.445 1.00 97.38 753 LEU A CA 1
ATOM 6119 C C . LEU A 1 753 ? -1.916 -5.206 -33.718 1.00 97.38 753 LEU A C 1
ATOM 6121 O O . LEU A 1 753 ? -2.861 -4.760 -33.072 1.00 97.38 753 LEU A O 1
ATOM 6125 N N . THR A 1 754 ? -2.052 -6.149 -34.653 1.00 97.12 754 THR A N 1
ATOM 6126 C CA . THR A 1 754 ? -3.343 -6.755 -35.042 1.00 97.12 754 THR A CA 1
ATOM 6127 C C . THR A 1 754 ? -3.370 -8.271 -34.869 1.00 97.12 754 THR A C 1
ATOM 6129 O O . THR A 1 754 ? -4.411 -8.850 -34.546 1.00 97.12 754 THR A O 1
ATOM 6132 N N . SER A 1 755 ? -2.236 -8.941 -35.080 1.00 97.06 755 SER A N 1
ATOM 6133 C CA . SER A 1 755 ? -2.142 -10.396 -34.965 1.00 97.06 755 SER A CA 1
ATOM 6134 C C . SER A 1 755 ? -0.743 -10.869 -34.594 1.00 97.06 755 SER A C 1
ATOM 6136 O O . SER A 1 755 ? 0.264 -10.213 -34.876 1.00 97.06 755 SER A O 1
ATOM 6138 N N . MET A 1 756 ? -0.705 -12.048 -33.976 1.00 96.12 756 MET A N 1
ATOM 6139 C CA . MET A 1 756 ? 0.508 -12.795 -33.675 1.00 96.12 756 MET A CA 1
ATOM 6140 C C . MET A 1 756 ? 0.395 -14.189 -34.281 1.00 96.12 756 MET A C 1
ATOM 6142 O O . MET A 1 756 ? -0.570 -14.908 -34.039 1.00 96.12 756 MET A O 1
ATOM 6146 N N . THR A 1 757 ? 1.393 -14.578 -35.065 1.00 96.06 757 THR A N 1
ATOM 6147 C CA . THR A 1 757 ? 1.539 -15.940 -35.576 1.00 96.06 757 THR A CA 1
ATOM 6148 C C . THR A 1 757 ? 2.629 -16.642 -34.794 1.00 96.06 757 THR A C 1
ATOM 6150 O O . THR A 1 757 ? 3.777 -16.204 -34.813 1.00 96.06 757 THR A O 1
ATOM 6153 N N . ASN A 1 758 ? 2.281 -17.738 -34.124 1.00 93.56 758 ASN A N 1
ATOM 6154 C CA . ASN A 1 758 ? 3.254 -18.615 -33.493 1.00 93.56 758 ASN A CA 1
ATOM 6155 C C . ASN A 1 758 ? 3.940 -19.428 -34.596 1.00 93.56 758 ASN A C 1
ATOM 6157 O O . ASN A 1 758 ? 3.312 -20.261 -35.246 1.00 93.56 758 ASN A O 1
ATOM 6161 N N . LEU A 1 759 ? 5.227 -19.180 -34.822 1.00 93.75 759 LEU A N 1
ATOM 6162 C CA . LEU A 1 759 ? 5.982 -19.814 -35.904 1.00 93.75 759 LEU A CA 1
ATOM 6163 C C . LEU A 1 759 ? 6.324 -21.279 -35.610 1.00 93.75 759 LEU A C 1
ATOM 6165 O O . LEU A 1 759 ? 6.613 -22.029 -36.537 1.00 93.75 759 LEU A O 1
ATOM 6169 N N . VAL A 1 760 ? 6.250 -2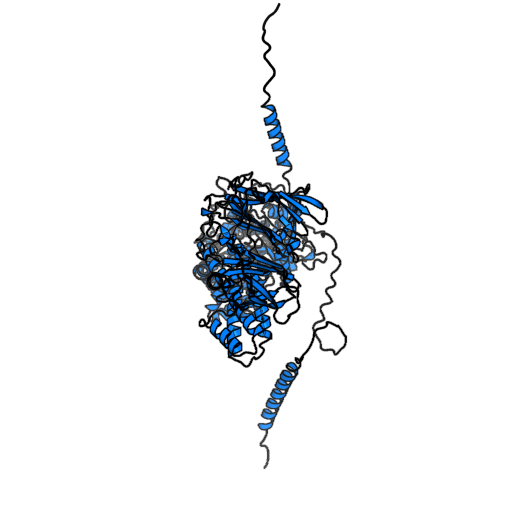1.705 -34.345 1.00 90.25 760 VAL A N 1
ATOM 6170 C CA . VAL A 1 760 ? 6.456 -23.105 -33.947 1.00 90.25 760 VAL A CA 1
ATOM 6171 C C . VAL A 1 760 ? 5.228 -23.949 -34.283 1.00 90.25 760 VAL A C 1
ATOM 6173 O O . VAL A 1 760 ? 5.363 -25.063 -34.778 1.00 90.25 760 VAL A O 1
ATOM 6176 N N . THR A 1 761 ? 4.025 -23.435 -34.014 1.00 93.44 761 THR A N 1
ATOM 6177 C CA . THR A 1 761 ? 2.769 -24.164 -34.264 1.00 93.44 761 THR A CA 1
ATOM 6178 C C . THR A 1 761 ? 2.151 -23.854 -35.627 1.00 93.44 761 THR A C 1
ATOM 6180 O O . THR A 1 761 ? 1.272 -24.585 -36.075 1.00 93.44 761 THR A O 1
ATOM 6183 N N . GLY A 1 762 ? 2.568 -22.763 -36.274 1.00 93.62 762 GLY A N 1
ATOM 6184 C CA . GLY A 1 762 ? 1.959 -22.227 -37.494 1.00 93.62 762 GLY A CA 1
ATOM 6185 C C . GLY A 1 762 ? 0.605 -21.543 -37.270 1.00 93.62 762 GLY A C 1
ATOM 6186 O O . GLY A 1 762 ? -0.022 -21.103 -38.232 1.00 93.62 762 GLY A O 1
ATOM 6187 N N . VAL A 1 763 ? 0.130 -21.452 -36.023 1.00 93.69 763 VAL A N 1
ATOM 6188 C CA . VAL A 1 763 ? -1.193 -20.904 -35.701 1.00 93.69 763 VAL A CA 1
ATOM 6189 C C . VAL A 1 763 ? -1.121 -19.384 -35.593 1.00 93.69 763 VAL A C 1
ATOM 6191 O O . VAL A 1 763 ? -0.283 -18.835 -34.875 1.00 93.69 763 VAL A O 1
ATOM 6194 N N . SER A 1 764 ? -2.033 -18.707 -36.292 1.00 95.00 764 SER A N 1
ATOM 6195 C CA . SER A 1 764 ? -2.226 -17.262 -36.194 1.00 95.00 764 SER A CA 1
ATOM 6196 C C . SER A 1 764 ? -3.368 -16.930 -35.240 1.00 95.00 764 SER A C 1
ATOM 6198 O O . SER A 1 764 ? -4.441 -17.532 -35.302 1.00 95.00 764 SER A O 1
ATOM 6200 N N . HIS A 1 765 ? -3.131 -15.970 -34.355 1.00 93.94 765 HIS A N 1
ATOM 6201 C CA . HIS A 1 765 ? -4.071 -15.495 -33.354 1.00 93.94 765 HIS A CA 1
ATOM 6202 C C . HIS A 1 765 ? -4.340 -14.006 -33.561 1.00 93.94 765 HIS A C 1
ATOM 6204 O O . HIS A 1 765 ? -3.410 -13.208 -33.712 1.00 93.94 765 HIS A O 1
ATOM 6210 N N . THR A 1 766 ? -5.613 -13.613 -33.492 1.00 95.88 766 THR A N 1
ATOM 6211 C CA . THR A 1 766 ? -5.977 -12.202 -33.328 1.00 95.88 766 THR A CA 1
ATOM 6212 C C . THR A 1 766 ? -5.399 -11.697 -32.012 1.00 95.88 766 THR A C 1
ATOM 6214 O O . THR A 1 766 ? -5.656 -12.282 -30.957 1.00 95.88 766 THR A O 1
ATOM 6217 N N . LEU A 1 767 ? -4.629 -10.616 -32.091 1.00 96.19 767 LEU A N 1
ATOM 6218 C CA . LEU A 1 767 ? -4.012 -9.945 -30.956 1.00 96.19 767 LEU A CA 1
ATOM 6219 C C . LEU A 1 767 ? -3.947 -8.454 -31.287 1.00 96.19 767 LEU A C 1
ATOM 6221 O O . LEU A 1 767 ? -2.920 -7.952 -31.734 1.00 96.19 767 LEU A O 1
ATOM 6225 N N . SER A 1 768 ? -5.082 -7.773 -31.148 1.00 96.38 768 SER A N 1
ATOM 6226 C CA . SER A 1 768 ? -5.221 -6.373 -31.540 1.00 96.38 768 SER A CA 1
ATOM 6227 C C . SER A 1 768 ? -5.019 -5.449 -30.349 1.00 96.38 768 SER A C 1
ATOM 6229 O O . SER A 1 768 ? -5.685 -5.627 -29.331 1.00 96.38 768 SER A O 1
ATOM 6231 N N . ILE A 1 769 ? -4.158 -4.444 -30.489 1.00 96.81 769 ILE A N 1
ATOM 6232 C CA . ILE A 1 769 ? -3.999 -3.364 -29.508 1.00 96.81 769 ILE A CA 1
ATOM 6233 C C . ILE A 1 769 ? -4.791 -2.143 -29.979 1.00 96.81 769 ILE A C 1
ATOM 6235 O O . ILE A 1 769 ? -4.751 -1.781 -31.152 1.00 96.81 769 ILE A O 1
ATOM 6239 N N . SER A 1 770 ? -5.503 -1.496 -29.061 1.00 94.75 770 SER A N 1
ATOM 6240 C CA . SER A 1 770 ? -6.163 -0.211 -29.300 1.00 94.75 770 SER A CA 1
ATOM 6241 C C . SER A 1 770 ? -6.127 0.663 -28.052 1.00 94.75 770 SER A C 1
ATOM 6243 O O . SER A 1 770 ? -5.999 0.154 -26.938 1.00 94.75 770 SER A O 1
ATOM 6245 N N . PHE A 1 771 ? -6.304 1.970 -28.227 1.00 94.88 771 PHE A N 1
ATOM 6246 C CA . PHE A 1 771 ? -6.404 2.926 -27.127 1.00 94.88 771 PHE A CA 1
ATOM 6247 C C . PHE A 1 771 ? -7.769 3.603 -27.141 1.00 94.88 771 PHE A C 1
ATOM 6249 O O . PHE A 1 771 ? -8.198 4.123 -28.170 1.00 94.88 771 PHE A O 1
ATOM 6256 N N . ASN A 1 772 ? -8.430 3.606 -25.989 1.00 93.81 772 ASN A N 1
ATOM 6257 C CA . ASN A 1 772 ? -9.709 4.271 -25.778 1.00 93.81 772 ASN A CA 1
ATOM 6258 C C . ASN A 1 772 ? -9.610 5.231 -24.588 1.00 93.81 772 ASN A C 1
ATOM 6260 O O . ASN A 1 772 ? -8.655 5.193 -23.813 1.00 93.81 772 ASN A O 1
ATOM 6264 N N . VAL A 1 773 ? -10.618 6.079 -24.446 1.00 92.94 773 VAL A N 1
ATOM 6265 C CA . VAL A 1 773 ? -10.764 7.063 -23.382 1.00 92.94 773 VAL A CA 1
ATOM 6266 C C . VAL A 1 773 ? -12.116 6.875 -22.717 1.00 92.94 773 VAL A C 1
ATOM 6268 O O . VAL A 1 773 ? -13.148 6.835 -23.393 1.00 92.94 773 VAL A O 1
ATOM 6271 N N . TYR A 1 774 ? -12.109 6.791 -21.393 1.00 93.50 774 TYR A N 1
ATOM 6272 C CA . TYR A 1 774 ? -13.294 7.012 -20.580 1.00 93.50 774 TYR A CA 1
ATOM 6273 C C . TYR A 1 774 ? -13.340 8.471 -20.149 1.00 93.50 774 TYR A C 1
ATOM 6275 O O . TYR A 1 774 ? -12.349 9.012 -19.660 1.00 93.50 774 TYR A O 1
ATOM 6283 N N . LYS A 1 775 ? -14.499 9.101 -20.317 1.00 91.31 775 LYS A N 1
ATOM 6284 C CA . LYS A 1 775 ? -14.763 10.426 -19.755 1.00 91.31 775 LYS A CA 1
ATOM 6285 C C . LYS A 1 775 ? -15.387 10.268 -18.382 1.00 91.31 775 LYS A C 1
ATOM 6287 O O . LYS A 1 775 ? -16.154 9.335 -18.169 1.00 91.31 775 LYS A O 1
ATOM 6292 N N . SER A 1 776 ? -15.112 11.187 -17.466 1.00 90.00 776 SER A N 1
ATOM 6293 C CA . SER A 1 776 ? -15.846 11.237 -16.197 1.00 90.00 776 SER A CA 1
ATOM 6294 C C . SER A 1 776 ? -17.324 11.566 -16.437 1.00 90.00 776 SER A C 1
ATOM 6296 O O . SER A 1 776 ? -17.636 12.508 -17.175 1.00 90.00 776 SER A O 1
ATOM 6298 N N . LYS A 1 777 ? -18.233 10.858 -15.750 1.00 88.75 777 LYS A N 1
ATOM 6299 C CA . LYS A 1 777 ? -19.648 11.254 -15.668 1.00 88.75 777 LYS A CA 1
ATOM 6300 C C . LYS A 1 777 ? -19.771 12.707 -15.199 1.00 88.75 777 LYS A C 1
ATOM 6302 O O . LYS A 1 777 ? -18.963 13.178 -14.398 1.00 88.75 777 LYS A O 1
ATOM 6307 N N . GLN A 1 778 ? -20.791 13.400 -15.702 1.00 84.44 778 GLN A N 1
ATOM 6308 C CA . GLN A 1 778 ? -21.164 14.748 -15.271 1.00 84.44 778 GLN A CA 1
ATOM 6309 C C . GLN A 1 778 ? -22.261 14.655 -14.201 1.00 84.44 778 GLN A C 1
ATOM 6311 O O . GLN A 1 778 ? -23.262 13.971 -14.415 1.00 84.44 778 GLN A O 1
ATOM 6316 N N . GLY A 1 779 ? -22.087 15.331 -13.064 1.00 79.56 779 GLY A N 1
ATOM 6317 C CA . GLY A 1 779 ? -23.059 15.342 -11.966 1.00 79.56 779 GLY A CA 1
ATOM 6318 C C . GLY A 1 779 ? -22.411 15.565 -10.600 1.00 79.56 779 GLY A C 1
ATOM 6319 O O . GLY A 1 779 ? -21.255 15.973 -10.517 1.00 79.56 779 GLY A O 1
ATOM 6320 N N . ASP A 1 780 ? -23.160 15.272 -9.534 1.00 74.88 780 ASP A N 1
ATOM 6321 C CA . ASP A 1 780 ? -22.704 15.463 -8.148 1.00 74.88 780 ASP A CA 1
ATOM 6322 C C . ASP A 1 780 ? -21.572 14.496 -7.751 1.00 74.88 780 ASP A C 1
ATOM 6324 O O . ASP A 1 780 ? -20.698 14.851 -6.962 1.00 74.88 780 ASP A O 1
ATOM 6328 N N . ALA A 1 781 ? -21.566 13.283 -8.317 1.00 80.81 781 ALA A N 1
ATOM 6329 C CA . ALA A 1 781 ? -20.490 12.304 -8.175 1.00 80.81 781 ALA A CA 1
ATOM 6330 C C . ALA A 1 781 ? -19.727 12.171 -9.501 1.00 80.81 781 ALA A C 1
ATOM 6332 O O . ALA A 1 781 ? -20.317 11.889 -10.546 1.00 80.81 781 ALA A O 1
ATOM 6333 N N . MET A 1 782 ? -18.410 12.371 -9.448 1.00 90.06 782 MET A N 1
ATOM 6334 C CA . MET A 1 782 ? -17.505 12.354 -10.601 1.00 90.06 782 MET A CA 1
ATOM 6335 C C . MET A 1 782 ? -16.291 11.467 -10.310 1.00 90.06 782 MET A C 1
ATOM 6337 O O . MET A 1 782 ? -15.973 11.224 -9.141 1.00 90.06 782 MET A O 1
ATOM 6341 N N . SER A 1 783 ? -15.597 11.009 -11.360 1.00 93.56 783 SER A N 1
ATOM 6342 C CA . SER A 1 783 ? -14.283 10.376 -11.200 1.00 93.56 783 SER A CA 1
ATOM 6343 C C . SER A 1 783 ? -13.339 11.301 -10.426 1.00 93.56 783 SER A C 1
ATOM 6345 O O . SER A 1 783 ? -13.398 12.530 -10.526 1.00 93.56 783 SER A O 1
ATOM 6347 N N . GLY A 1 784 ? -12.427 10.702 -9.671 1.00 93.44 784 GLY A N 1
ATOM 6348 C CA . GLY A 1 784 ? -11.418 11.416 -8.902 1.00 93.44 784 GLY A CA 1
ATOM 6349 C C . GLY A 1 784 ? -10.233 10.515 -8.587 1.00 93.44 784 GLY A C 1
ATOM 6350 O O . GLY A 1 784 ? -10.033 9.488 -9.222 1.00 93.44 784 GLY A O 1
ATOM 6351 N N . ALA A 1 785 ? -9.439 10.882 -7.578 1.00 95.75 785 ALA A N 1
ATOM 6352 C CA . ALA A 1 785 ? -8.281 10.070 -7.197 1.00 95.75 785 ALA A CA 1
ATOM 6353 C C . ALA A 1 785 ? -8.676 8.661 -6.711 1.00 95.75 785 ALA A C 1
ATOM 6355 O O . ALA A 1 785 ? -7.946 7.708 -6.975 1.00 95.75 785 ALA A O 1
ATOM 6356 N N . TYR A 1 786 ? -9.824 8.546 -6.033 1.00 97.50 786 TYR A N 1
ATOM 6357 C CA . TYR A 1 786 ? -10.362 7.295 -5.492 1.00 97.50 786 TYR A CA 1
ATOM 6358 C C . TYR A 1 786 ? -11.320 6.602 -6.470 1.00 97.50 786 TYR A C 1
ATOM 6360 O O . TYR A 1 786 ? -11.148 5.427 -6.795 1.00 97.50 786 TYR A O 1
ATOM 6368 N N . LEU A 1 787 ? -12.333 7.343 -6.932 1.00 96.62 787 LEU A N 1
ATOM 6369 C CA . LEU A 1 787 ? -13.479 6.814 -7.669 1.00 96.62 787 LEU A CA 1
ATOM 6370 C C . LEU A 1 787 ? -13.224 6.777 -9.174 1.00 96.62 787 LEU A C 1
ATOM 6372 O O . LEU A 1 787 ? -12.727 7.752 -9.737 1.00 96.62 787 LEU A O 1
ATOM 6376 N N . PHE A 1 788 ? -13.658 5.694 -9.819 1.00 95.44 788 PHE A N 1
ATOM 6377 C CA . PHE A 1 788 ? -13.749 5.604 -11.276 1.00 95.44 788 PHE A CA 1
ATOM 6378 C C . PHE A 1 788 ? -15.222 5.551 -11.689 1.00 95.44 788 PHE A C 1
ATOM 6380 O O . PHE A 1 788 ? -15.884 4.525 -11.536 1.00 95.44 788 PHE A O 1
ATOM 6387 N N . LEU A 1 789 ? -15.744 6.667 -12.199 1.00 94.00 789 LEU A N 1
ATOM 6388 C CA . LEU A 1 789 ? -17.147 6.834 -12.583 1.00 94.00 789 LEU A CA 1
ATOM 6389 C C . LEU A 1 789 ? -17.244 7.239 -14.062 1.00 94.00 789 LEU A C 1
ATOM 6391 O O . LEU A 1 789 ? -17.527 8.402 -14.368 1.00 94.00 789 LEU A O 1
ATOM 6395 N N . PRO A 1 790 ? -17.016 6.296 -14.995 1.00 92.88 790 PRO A N 1
ATOM 6396 C CA . PRO A 1 790 ? -16.948 6.605 -16.415 1.00 92.88 790 PRO A CA 1
ATOM 6397 C C . PRO A 1 790 ? -18.326 6.829 -17.047 1.00 92.88 790 PRO A C 1
ATOM 6399 O O . PRO A 1 790 ? -19.303 6.141 -16.738 1.00 92.88 790 PRO A O 1
ATOM 6402 N N . GLU A 1 791 ? -18.395 7.752 -18.000 1.00 91.31 791 GLU A N 1
ATOM 6403 C CA . GLU A 1 791 ? -19.399 7.751 -19.057 1.00 91.31 791 GLU A CA 1
ATOM 6404 C C . GLU A 1 791 ? -19.123 6.551 -19.977 1.00 91.31 791 GLU A C 1
ATOM 6406 O O . GLU A 1 791 ? -17.990 6.332 -20.414 1.00 91.31 791 GLU A O 1
ATOM 6411 N N . LEU A 1 792 ? -20.153 5.737 -20.216 1.00 89.81 792 LEU A N 1
ATOM 6412 C CA . LEU A 1 792 ? -20.066 4.538 -21.046 1.00 89.81 792 LEU A CA 1
ATOM 6413 C C . LEU A 1 792 ? -20.869 4.731 -22.342 1.00 89.81 792 LEU A C 1
ATOM 6415 O O . LEU A 1 792 ? -21.946 5.328 -22.289 1.00 89.81 792 LEU A O 1
ATOM 6419 N N . PRO A 1 793 ? -20.413 4.166 -23.477 1.00 93.31 793 PRO A N 1
ATOM 6420 C CA . PRO A 1 793 ? -19.157 3.425 -23.654 1.00 93.31 793 PRO A CA 1
ATOM 6421 C C . PRO A 1 793 ? -17.926 4.351 -23.712 1.00 93.31 793 PRO A C 1
ATOM 6423 O O . PRO A 1 793 ? -18.058 5.558 -23.895 1.00 93.31 793 PRO A O 1
ATOM 6426 N N . SER A 1 794 ? -16.720 3.784 -23.599 1.00 92.81 794 SER A N 1
ATOM 6427 C CA . SER A 1 794 ? -15.496 4.522 -23.943 1.00 92.81 794 SER A CA 1
ATOM 6428 C C . SER A 1 794 ? -15.469 4.897 -25.426 1.00 92.81 794 SER A C 1
ATOM 6430 O O . SER A 1 794 ? -16.120 4.267 -26.263 1.00 92.81 794 SER A O 1
ATOM 6432 N N . VAL A 1 795 ? -14.684 5.921 -25.757 1.00 93.62 795 VAL A N 1
ATOM 6433 C CA . VAL A 1 795 ? -14.475 6.389 -27.135 1.00 93.62 795 VAL A CA 1
ATOM 6434 C C . VAL A 1 795 ? -13.025 6.165 -27.569 1.00 93.62 795 VAL A C 1
ATOM 6436 O O . VAL A 1 795 ? -12.140 6.212 -26.716 1.00 93.62 795 VAL A O 1
ATOM 6439 N N . PRO A 1 796 ? -12.732 5.945 -28.863 1.00 92.31 796 PRO A N 1
ATOM 6440 C CA . PRO A 1 796 ? -11.352 5.837 -29.333 1.00 92.31 796 PRO A CA 1
ATOM 6441 C C . PRO A 1 796 ? -10.516 7.064 -28.956 1.00 92.31 796 PRO A C 1
ATOM 6443 O O . PRO A 1 796 ? -10.978 8.200 -29.085 1.00 92.31 796 PRO A O 1
ATOM 6446 N N . LEU A 1 797 ? -9.273 6.842 -28.518 1.00 90.25 797 LEU A N 1
ATOM 6447 C CA . LEU A 1 797 ? -8.311 7.925 -28.312 1.00 90.25 797 LEU A CA 1
ATOM 6448 C C . LEU A 1 797 ? -8.073 8.621 -29.671 1.00 90.25 797 LEU A C 1
ATOM 6450 O O . LEU A 1 797 ? -7.808 7.925 -30.657 1.00 90.25 797 LEU A O 1
ATOM 6454 N N . PRO A 1 798 ? -8.182 9.961 -29.773 1.00 87.94 798 PRO A N 1
ATOM 6455 C CA . PRO A 1 798 ? -8.063 10.664 -31.047 1.00 87.94 798 PRO A CA 1
ATOM 6456 C C . PRO A 1 798 ? -6.604 10.678 -31.511 1.00 87.94 798 PRO A C 1
ATOM 6458 O O . PRO A 1 798 ? -5.812 11.539 -31.132 1.00 87.94 798 PRO A O 1
ATOM 6461 N N . LEU A 1 799 ? -6.252 9.696 -32.335 1.00 87.38 799 LEU A N 1
ATOM 6462 C CA . LEU A 1 799 ? -4.912 9.488 -32.869 1.00 87.38 799 LEU A CA 1
ATOM 6463 C C . LEU A 1 799 ? -4.869 9.758 -34.380 1.00 87.38 799 LEU A C 1
ATOM 6465 O O . LEU A 1 799 ? -5.868 9.596 -35.080 1.00 87.38 799 LEU A O 1
ATOM 6469 N N . SER A 1 800 ? -3.702 10.174 -34.887 1.00 84.56 800 SER A N 1
ATOM 6470 C CA . SER A 1 800 ? -3.489 10.406 -36.327 1.00 84.56 800 SER A CA 1
ATOM 6471 C C . SER A 1 800 ? -3.705 9.123 -37.137 1.00 84.56 800 SER A C 1
ATOM 6473 O O . SER A 1 800 ? -3.182 8.072 -36.769 1.00 84.56 800 SER A O 1
ATOM 6475 N N . SER A 1 801 ? -4.404 9.229 -38.271 1.00 82.56 801 SER A N 1
ATOM 6476 C CA . SER A 1 801 ? -4.531 8.153 -39.267 1.00 82.56 801 SER A CA 1
ATOM 6477 C C . SER A 1 801 ? -3.291 7.985 -40.153 1.00 82.56 801 SER A C 1
ATOM 6479 O O . SER A 1 801 ? -3.238 7.060 -40.959 1.00 82.56 801 SER A O 1
ATOM 6481 N N . GLU A 1 802 ? -2.326 8.897 -40.033 1.00 87.50 802 GLU A N 1
ATOM 6482 C CA . GLU A 1 802 ? -1.019 8.859 -40.688 1.00 87.50 802 GLU A CA 1
ATOM 6483 C C . GLU A 1 802 ? 0.056 9.083 -39.614 1.00 87.50 802 GLU A C 1
ATOM 6485 O O . GLU A 1 802 ? 0.572 10.193 -39.460 1.00 87.50 802 GLU A O 1
ATOM 6490 N N . PRO A 1 803 ? 0.336 8.081 -38.764 1.00 91.38 803 PRO A N 1
ATOM 6491 C CA . PRO A 1 803 ? 1.350 8.218 -37.737 1.00 91.38 803 PRO A CA 1
ATOM 6492 C C . PRO A 1 803 ? 2.750 8.238 -38.345 1.00 91.38 803 PRO A C 1
ATOM 6494 O O . PRO A 1 803 ? 3.017 7.660 -39.403 1.00 91.38 803 PRO A O 1
ATOM 6497 N N . ASN A 1 804 ? 3.662 8.852 -37.603 1.00 93.00 804 ASN A N 1
ATOM 6498 C CA . ASN A 1 804 ? 5.089 8.726 -37.841 1.00 93.00 804 ASN A CA 1
ATOM 6499 C C . ASN A 1 804 ? 5.548 7.374 -37.292 1.00 93.00 804 ASN A C 1
ATOM 6501 O O . ASN A 1 804 ? 5.199 7.013 -36.165 1.00 93.00 804 ASN A O 1
ATOM 6505 N N . VAL A 1 805 ? 6.326 6.623 -38.070 1.00 94.19 805 VAL A N 1
ATOM 6506 C CA . VAL A 1 805 ? 6.720 5.254 -37.717 1.00 94.19 805 VAL A CA 1
ATOM 6507 C C . VAL A 1 805 ? 8.227 5.082 -37.843 1.00 94.19 805 VAL A C 1
ATOM 6509 O O . VAL A 1 805 ? 8.837 5.483 -38.835 1.00 94.19 805 VAL A O 1
ATOM 6512 N N . ARG A 1 806 ? 8.818 4.428 -36.842 1.00 94.50 806 ARG A N 1
ATOM 6513 C CA . ARG A 1 806 ? 10.197 3.936 -36.854 1.00 94.50 806 ARG A CA 1
ATOM 6514 C C . ARG A 1 806 ? 10.187 2.422 -36.713 1.00 94.50 806 ARG A C 1
ATOM 6516 O O . ARG A 1 806 ? 9.585 1.898 -35.780 1.00 94.50 806 ARG A O 1
ATOM 6523 N N . VAL A 1 807 ? 10.907 1.735 -37.592 1.00 96.25 807 VAL A N 1
ATOM 6524 C CA . VAL A 1 807 ? 11.093 0.284 -37.537 1.00 96.25 807 VAL A CA 1
ATOM 6525 C C . VAL A 1 807 ? 12.576 -0.051 -37.455 1.00 96.25 807 VAL A C 1
ATOM 6527 O O . VAL A 1 807 ? 13.390 0.444 -38.234 1.00 96.25 807 VAL A O 1
ATOM 6530 N N . VAL A 1 808 ? 12.924 -0.922 -36.518 1.00 95.19 808 VAL A N 1
ATOM 6531 C CA . VAL A 1 808 ? 14.259 -1.491 -36.345 1.00 95.19 808 VAL A CA 1
ATOM 6532 C C . VAL A 1 808 ? 14.163 -2.988 -36.567 1.00 95.19 808 VAL A C 1
ATOM 6534 O O . VAL A 1 808 ? 13.317 -3.648 -35.966 1.00 95.19 808 VAL A O 1
ATOM 6537 N N . ARG A 1 809 ? 15.048 -3.524 -37.411 1.00 94.62 809 ARG A N 1
ATOM 6538 C CA . ARG A 1 809 ? 15.191 -4.966 -37.629 1.00 94.62 809 ARG A CA 1
ATOM 6539 C C . ARG A 1 809 ? 16.642 -5.373 -37.442 1.00 94.62 809 ARG A C 1
ATOM 6541 O O . ARG A 1 809 ? 17.437 -5.246 -38.367 1.00 94.62 809 ARG A O 1
ATOM 6548 N N . GLY A 1 810 ? 16.998 -5.787 -36.231 1.00 92.69 810 GLY A N 1
ATOM 6549 C CA . GLY A 1 810 ? 18.389 -6.036 -35.853 1.00 92.69 810 GLY A CA 1
ATOM 6550 C C . GLY A 1 810 ? 18.688 -7.493 -35.518 1.00 92.69 810 GLY A C 1
ATOM 6551 O O . GLY A 1 810 ? 17.817 -8.356 -35.591 1.00 92.69 810 GLY A O 1
ATOM 6552 N N . ALA A 1 811 ? 19.936 -7.793 -35.157 1.00 90.31 811 ALA A N 1
ATOM 6553 C CA . ALA A 1 811 ? 20.349 -9.147 -34.776 1.00 90.31 811 ALA A CA 1
ATOM 6554 C C . ALA A 1 811 ? 19.829 -9.569 -33.388 1.00 90.31 811 ALA A C 1
ATOM 6556 O O . ALA A 1 811 ? 19.663 -10.757 -33.126 1.00 90.31 811 ALA A O 1
ATOM 6557 N N . VAL A 1 812 ? 19.564 -8.605 -32.502 1.00 92.06 812 VAL A N 1
ATOM 6558 C CA . VAL A 1 812 ? 19.146 -8.839 -31.111 1.00 92.06 812 VAL A CA 1
ATOM 6559 C C . VAL A 1 812 ? 17.637 -8.669 -30.952 1.00 92.06 812 VAL A C 1
ATOM 6561 O O . VAL A 1 812 ? 16.999 -9.429 -30.222 1.00 92.06 812 VAL A O 1
ATOM 6564 N N . VAL A 1 813 ? 17.059 -7.671 -31.619 1.00 93.50 813 VAL A N 1
ATOM 6565 C CA . VAL A 1 813 ? 15.670 -7.255 -31.408 1.00 93.50 813 VAL A CA 1
ATOM 6566 C C . VAL A 1 813 ? 15.102 -6.588 -32.653 1.00 93.50 813 VAL A C 1
ATOM 6568 O O . VAL A 1 813 ? 15.787 -5.819 -33.335 1.00 93.50 813 VAL A O 1
ATOM 6571 N N . ASP A 1 814 ? 13.830 -6.874 -32.895 1.00 95.50 814 ASP A N 1
ATOM 6572 C CA . ASP A 1 814 ? 12.977 -6.154 -33.828 1.00 95.50 814 ASP A CA 1
ATOM 6573 C C . ASP A 1 814 ? 12.026 -5.248 -33.032 1.00 95.50 814 ASP A C 1
ATOM 6575 O O . ASP A 1 814 ? 11.492 -5.648 -31.994 1.00 95.50 814 ASP A O 1
ATOM 6579 N N . GLU A 1 815 ? 11.827 -4.017 -33.495 1.00 95.06 815 GLU A N 1
ATOM 6580 C CA . GLU A 1 815 ? 11.083 -2.983 -32.770 1.00 95.06 815 GLU A CA 1
ATOM 6581 C C . GLU A 1 815 ? 10.298 -2.094 -33.742 1.00 95.06 815 GLU A C 1
ATOM 6583 O O . GLU A 1 815 ? 10.835 -1.636 -34.751 1.00 95.06 815 GLU A O 1
ATOM 6588 N N . VAL A 1 816 ? 9.031 -1.832 -33.419 1.00 96.81 816 VAL A N 1
ATOM 6589 C CA . VAL A 1 816 ? 8.189 -0.823 -34.074 1.00 96.81 816 VAL A CA 1
ATOM 6590 C C . VAL A 1 816 ? 7.847 0.230 -33.040 1.00 96.81 816 VAL A C 1
ATOM 6592 O O . VAL A 1 816 ? 7.284 -0.099 -31.999 1.00 96.81 816 VAL A O 1
ATOM 6595 N N . THR A 1 817 ? 8.140 1.488 -33.350 1.00 94.81 817 THR A N 1
ATOM 6596 C CA . THR A 1 817 ? 7.711 2.644 -32.566 1.00 94.81 817 THR A CA 1
ATOM 6597 C C . THR A 1 817 ? 6.797 3.518 -33.413 1.00 94.81 817 THR A C 1
ATOM 6599 O O . THR A 1 817 ? 7.175 3.962 -34.501 1.00 94.81 817 THR A O 1
ATOM 6602 N N . VAL A 1 818 ? 5.603 3.777 -32.891 1.00 94.00 818 VAL A N 1
ATOM 6603 C CA . VAL A 1 818 ? 4.582 4.646 -33.473 1.00 94.00 818 VAL A CA 1
ATOM 6604 C C . VAL A 1 818 ? 4.532 5.933 -32.661 1.00 94.00 818 VAL A C 1
ATOM 6606 O O . VAL A 1 818 ? 4.395 5.903 -31.435 1.00 94.00 818 VAL A O 1
ATOM 6609 N N . TYR A 1 819 ? 4.658 7.063 -33.349 1.00 90.25 819 TYR A N 1
ATOM 6610 C CA . TYR A 1 819 ? 4.671 8.386 -32.742 1.00 90.25 819 TYR A CA 1
ATOM 6611 C C . TYR A 1 819 ? 3.357 9.106 -33.044 1.00 90.25 819 TYR A C 1
ATOM 6613 O O . TYR A 1 819 ? 3.076 9.477 -34.188 1.00 90.25 819 TYR A O 1
ATOM 6621 N N . HIS A 1 820 ? 2.590 9.362 -31.991 1.00 87.00 820 HIS A N 1
ATOM 6622 C CA . HIS A 1 820 ? 1.470 10.295 -31.979 1.00 87.00 820 HIS A CA 1
ATOM 6623 C C . HIS A 1 820 ? 1.808 11.514 -31.100 1.00 87.00 820 HIS A C 1
ATOM 6625 O O . HIS A 1 820 ? 2.738 11.443 -30.294 1.00 87.00 820 HIS A O 1
ATOM 6631 N N . PRO A 1 821 ? 1.070 12.637 -31.216 1.00 80.06 821 PRO A N 1
ATOM 6632 C CA . PRO A 1 821 ? 1.328 13.832 -30.408 1.00 80.06 821 PRO A CA 1
ATOM 6633 C C . PRO A 1 821 ? 1.352 13.590 -28.889 1.00 80.06 821 PRO A C 1
ATOM 6635 O O . PRO A 1 821 ? 2.205 14.147 -28.208 1.00 80.06 821 PRO A O 1
ATOM 6638 N N . ASN A 1 822 ? 0.465 12.738 -28.365 1.00 83.00 822 ASN A N 1
ATOM 6639 C CA . ASN A 1 822 ? 0.342 12.435 -26.932 1.00 83.00 822 ASN A CA 1
ATOM 6640 C C . ASN A 1 822 ? 0.709 11.000 -26.540 1.00 83.00 822 ASN A C 1
ATOM 6642 O O . ASN A 1 822 ? 0.689 10.683 -25.354 1.00 83.00 822 ASN A O 1
ATOM 6646 N N . LEU A 1 823 ? 1.040 10.138 -27.503 1.00 88.06 823 LEU A N 1
ATOM 6647 C CA . LEU A 1 823 ? 1.350 8.730 -27.266 1.00 88.06 823 LEU A CA 1
ATOM 6648 C C . LEU A 1 823 ? 2.571 8.307 -28.084 1.00 88.06 823 LEU A C 1
ATOM 6650 O O . LEU A 1 823 ? 2.561 8.357 -29.312 1.00 88.06 823 LEU A O 1
ATOM 6654 N N . LEU A 1 824 ? 3.593 7.816 -27.392 1.00 90.25 824 LEU A N 1
ATOM 6655 C CA . LEU A 1 824 ? 4.645 6.989 -27.970 1.00 90.25 824 LEU A CA 1
ATOM 6656 C C . LEU A 1 824 ? 4.320 5.528 -27.659 1.00 90.25 824 LEU A C 1
ATOM 6658 O O . LEU A 1 824 ? 4.314 5.146 -26.489 1.00 90.25 824 LEU A O 1
ATOM 6662 N N . HIS A 1 825 ? 4.061 4.726 -28.687 1.00 93.75 825 HIS A N 1
ATOM 6663 C CA . HIS A 1 825 ? 3.753 3.304 -28.543 1.00 93.75 825 HIS A CA 1
ATOM 6664 C C . HIS A 1 825 ? 4.851 2.467 -29.191 1.00 93.75 825 HIS A C 1
ATOM 6666 O O . HIS A 1 825 ? 5.104 2.606 -30.387 1.00 93.75 825 HIS A O 1
ATOM 6672 N N . THR A 1 826 ? 5.499 1.600 -28.416 1.00 94.31 826 THR A N 1
ATOM 6673 C CA . THR A 1 826 ? 6.558 0.719 -28.910 1.00 94.31 826 THR A CA 1
ATOM 6674 C C . THR A 1 826 ? 6.222 -0.745 -28.654 1.00 94.31 826 THR A C 1
ATOM 6676 O O . THR A 1 826 ? 5.865 -1.114 -27.538 1.00 94.31 826 THR A O 1
ATOM 6679 N N . VAL A 1 827 ? 6.387 -1.583 -29.679 1.00 97.25 827 VAL A N 1
ATOM 6680 C CA . VAL A 1 827 ? 6.270 -3.047 -29.603 1.00 97.25 827 VAL A CA 1
ATOM 6681 C C . VAL A 1 827 ? 7.606 -3.671 -29.993 1.00 97.25 827 VAL A C 1
ATOM 6683 O O . VAL A 1 827 ? 8.175 -3.314 -31.028 1.00 97.25 827 VAL A O 1
ATOM 6686 N N . ARG A 1 828 ? 8.107 -4.604 -29.177 1.00 94.94 828 ARG A N 1
ATOM 6687 C CA . ARG A 1 828 ? 9.404 -5.271 -29.372 1.00 94.94 828 ARG A CA 1
ATOM 6688 C C . ARG A 1 828 ? 9.268 -6.786 -29.325 1.00 94.94 828 ARG A C 1
ATOM 6690 O O . ARG A 1 828 ? 8.518 -7.327 -28.511 1.00 94.94 828 ARG A O 1
ATOM 6697 N N . VAL A 1 829 ? 10.066 -7.458 -30.152 1.00 95.31 829 VAL A N 1
ATOM 6698 C CA . VAL A 1 829 ? 10.315 -8.902 -30.060 1.00 95.31 829 VAL A CA 1
ATOM 6699 C C . VAL A 1 829 ? 11.812 -9.174 -30.071 1.00 95.31 829 VAL A C 1
ATOM 6701 O O . VAL A 1 829 ? 12.554 -8.691 -30.928 1.00 95.31 829 VAL A O 1
ATOM 6704 N N . TYR A 1 830 ? 12.268 -9.958 -29.101 1.00 93.38 830 TYR A N 1
ATOM 6705 C CA . TYR A 1 830 ? 13.674 -10.325 -28.980 1.00 93.38 830 TYR A CA 1
ATOM 6706 C C . TYR A 1 830 ? 13.979 -11.581 -29.789 1.00 93.38 830 TYR A C 1
ATOM 6708 O O . TYR A 1 830 ? 13.201 -12.534 -29.806 1.00 93.38 830 TYR A O 1
ATOM 6716 N N . LYS A 1 831 ? 15.144 -11.609 -30.441 1.00 91.94 831 LYS A N 1
ATOM 6717 C CA . LYS A 1 831 ? 15.586 -12.755 -31.253 1.00 91.94 831 LYS A CA 1
ATOM 6718 C C . LYS A 1 831 ? 16.319 -13.821 -30.446 1.00 91.94 831 LYS A C 1
ATOM 6720 O O . LYS A 1 831 ? 16.537 -14.925 -30.938 1.00 91.94 831 LYS A O 1
ATOM 6725 N N . ALA A 1 832 ? 16.693 -13.510 -29.207 1.00 89.62 832 ALA A N 1
ATOM 6726 C CA . ALA A 1 832 ? 17.437 -14.407 -28.338 1.00 89.62 832 ALA A CA 1
ATOM 6727 C C . ALA A 1 832 ? 17.180 -14.117 -26.847 1.00 89.62 832 ALA A C 1
ATOM 6729 O O . ALA A 1 832 ? 16.610 -13.087 -26.496 1.00 89.62 832 ALA A O 1
ATOM 6730 N N . GLY A 1 833 ? 17.625 -15.034 -25.981 1.00 85.62 833 GLY A N 1
ATOM 6731 C CA . GLY A 1 833 ? 17.475 -14.959 -24.523 1.00 85.62 833 GLY A CA 1
ATOM 6732 C C . GLY A 1 833 ? 16.121 -15.448 -24.005 1.00 85.62 833 GLY A C 1
ATOM 6733 O O . GLY A 1 833 ? 15.092 -15.261 -24.649 1.00 85.62 833 GLY A O 1
ATOM 6734 N N . GLU A 1 834 ? 16.122 -16.073 -22.829 1.00 84.81 834 GLU A N 1
ATOM 6735 C CA . GLU A 1 834 ? 14.916 -16.547 -22.134 1.00 84.81 834 GLU A CA 1
ATOM 6736 C C . GLU A 1 834 ? 14.624 -15.716 -20.864 1.00 84.81 834 GLU A C 1
ATOM 6738 O O . GLU A 1 834 ? 15.547 -15.467 -20.081 1.00 84.81 834 GLU A O 1
ATOM 6743 N N . PRO A 1 835 ? 13.364 -15.287 -20.617 1.00 79.25 835 PRO A N 1
ATOM 6744 C CA . PRO A 1 835 ? 12.160 -15.541 -21.420 1.00 79.25 835 PRO A CA 1
ATOM 6745 C C . PRO A 1 835 ? 11.977 -14.587 -22.617 1.00 79.25 835 PRO A C 1
ATOM 6747 O O . PRO A 1 835 ? 10.976 -14.687 -23.315 1.00 79.25 835 PRO A O 1
ATOM 6750 N N . GLY A 1 836 ? 12.910 -13.656 -22.864 1.00 82.81 836 GLY A N 1
ATOM 6751 C CA . GLY A 1 836 ? 12.732 -12.540 -23.809 1.00 82.81 836 GLY A CA 1
ATOM 6752 C C . GLY A 1 836 ? 12.239 -12.934 -25.208 1.00 82.81 836 GLY A C 1
ATOM 6753 O O . GLY A 1 836 ? 11.329 -12.301 -25.741 1.00 82.81 836 GLY A O 1
ATOM 6754 N N . ARG A 1 837 ? 12.774 -14.013 -25.793 1.00 85.81 837 ARG A N 1
ATOM 6755 C CA . ARG A 1 837 ? 12.364 -14.509 -27.123 1.00 85.81 837 ARG A CA 1
ATOM 6756 C C . ARG A 1 837 ? 10.949 -15.103 -27.171 1.00 85.81 837 ARG A C 1
ATOM 6758 O O . ARG A 1 837 ? 10.402 -15.302 -28.253 1.00 85.81 837 ARG A O 1
ATOM 6765 N N . LEU A 1 838 ? 10.364 -15.397 -26.008 1.00 87.19 838 LEU A N 1
ATOM 6766 C CA . LEU A 1 838 ? 9.000 -15.909 -25.842 1.00 87.19 838 LEU A CA 1
ATOM 6767 C C . LEU A 1 838 ? 7.985 -14.802 -25.526 1.00 87.19 838 LEU A C 1
ATOM 6769 O O . LEU A 1 838 ? 6.801 -15.094 -25.371 1.00 87.19 838 LEU A O 1
ATOM 6773 N N . THR A 1 839 ? 8.426 -13.549 -25.414 1.00 91.31 839 THR A N 1
ATOM 6774 C CA . THR A 1 839 ? 7.591 -12.433 -24.960 1.00 91.31 839 THR A CA 1
ATOM 6775 C C . THR A 1 839 ? 7.478 -11.335 -26.008 1.00 91.31 839 THR A C 1
ATOM 6777 O O . THR A 1 839 ? 8.429 -11.061 -26.739 1.00 91.31 839 THR A O 1
ATOM 6780 N N . ILE A 1 840 ? 6.320 -10.675 -26.027 1.00 94.62 840 ILE A N 1
ATOM 6781 C CA . ILE A 1 840 ? 6.121 -9.388 -26.694 1.00 94.62 840 ILE A CA 1
ATOM 6782 C C . ILE A 1 840 ? 6.258 -8.320 -25.613 1.00 94.62 840 ILE A C 1
ATOM 6784 O O . ILE A 1 840 ? 5.512 -8.344 -24.633 1.00 94.62 840 ILE A O 1
ATOM 6788 N N . GLU A 1 841 ? 7.199 -7.399 -25.776 1.00 93.88 841 GLU A N 1
ATOM 6789 C CA . GLU A 1 841 ? 7.323 -6.246 -24.886 1.00 93.88 841 GLU A CA 1
ATOM 6790 C C . GLU A 1 841 ? 6.568 -5.058 -25.488 1.00 93.88 841 GLU A C 1
ATOM 6792 O O . GLU A 1 841 ? 6.717 -4.755 -26.675 1.00 93.88 841 GLU A O 1
ATOM 6797 N N . VAL A 1 842 ? 5.754 -4.397 -24.663 1.00 95.00 842 VAL A N 1
ATOM 6798 C CA . VAL A 1 842 ? 5.000 -3.195 -25.028 1.00 95.00 842 VAL A CA 1
ATOM 6799 C C . VAL A 1 842 ? 5.388 -2.067 -24.084 1.00 95.00 842 VAL A C 1
ATOM 6801 O O . VAL A 1 842 ? 5.299 -2.207 -22.866 1.00 95.00 842 VAL A O 1
ATOM 6804 N N . GLU A 1 843 ? 5.784 -0.935 -24.652 1.00 91.94 843 GLU A N 1
ATOM 6805 C CA . GLU A 1 843 ? 6.145 0.278 -23.925 1.00 91.94 843 GLU A CA 1
ATOM 6806 C C . GLU A 1 843 ? 5.275 1.436 -24.408 1.00 91.94 843 GLU A C 1
ATOM 6808 O O . GLU A 1 843 ? 5.197 1.711 -25.606 1.00 91.94 843 GLU A O 1
ATOM 6813 N N . ASN A 1 844 ? 4.634 2.125 -23.463 1.00 90.88 844 ASN A N 1
ATOM 6814 C CA . ASN A 1 844 ? 3.782 3.275 -23.734 1.00 90.88 844 ASN A CA 1
ATOM 6815 C C . ASN A 1 844 ? 4.291 4.485 -22.950 1.00 90.88 844 ASN A C 1
ATOM 6817 O O . ASN A 1 844 ? 4.386 4.437 -21.723 1.00 90.88 844 ASN A O 1
ATOM 6821 N N . VAL A 1 845 ? 4.560 5.587 -23.647 1.00 88.12 845 VAL A N 1
ATOM 6822 C CA . VAL A 1 845 ? 4.786 6.897 -23.026 1.00 88.12 845 VAL A CA 1
ATOM 6823 C C . VAL A 1 845 ? 3.623 7.791 -23.402 1.00 88.12 845 VAL A C 1
ATOM 6825 O O . VAL A 1 845 ? 3.474 8.166 -24.563 1.00 88.12 845 VAL A O 1
ATOM 6828 N N . LEU A 1 846 ? 2.800 8.114 -22.413 1.00 85.69 846 LEU A N 1
ATOM 6829 C CA . LEU A 1 846 ? 1.585 8.895 -22.587 1.00 85.69 846 LEU A CA 1
ATOM 6830 C C . LEU A 1 846 ? 1.748 10.261 -21.912 1.00 85.69 846 LEU A C 1
ATOM 6832 O O . LEU A 1 846 ? 2.088 10.324 -20.729 1.00 85.69 846 LEU A O 1
ATOM 6836 N N . ASP A 1 847 ? 1.492 11.342 -22.648 1.00 81.00 847 ASP A N 1
ATOM 6837 C CA . ASP A 1 847 ? 1.385 12.688 -22.080 1.00 81.00 847 ASP A CA 1
ATOM 6838 C C . ASP A 1 847 ? -0.081 13.015 -21.785 1.00 81.00 847 ASP A C 1
ATOM 6840 O O . ASP A 1 847 ? -0.843 13.425 -22.658 1.00 81.00 847 ASP A O 1
ATOM 6844 N N . LEU A 1 848 ? -0.469 12.837 -20.523 1.00 78.06 848 LEU A N 1
ATOM 6845 C CA . LEU A 1 848 ? -1.821 13.123 -20.040 1.00 78.06 848 LEU A CA 1
ATOM 6846 C C . LEU A 1 848 ? -2.124 14.625 -19.919 1.00 78.06 848 LEU A C 1
ATOM 6848 O O . LEU A 1 848 ? -3.256 14.988 -19.618 1.00 78.06 848 LEU A O 1
ATOM 6852 N N . ASN A 1 849 ? -1.150 15.514 -20.147 1.00 74.12 849 ASN A N 1
ATOM 6853 C CA . ASN A 1 849 ? -1.424 16.952 -20.210 1.00 74.12 849 ASN A CA 1
ATOM 6854 C C . ASN A 1 849 ? -2.014 17.369 -21.566 1.00 74.12 849 ASN A C 1
ATOM 6856 O O . ASN A 1 849 ? -2.389 18.533 -21.725 1.00 74.12 849 ASN A O 1
ATOM 6860 N N . TYR A 1 850 ? -2.077 16.455 -22.542 1.00 60.69 850 TYR A N 1
ATOM 6861 C CA . TYR A 1 850 ? -2.528 16.742 -23.897 1.00 60.69 850 TYR A CA 1
ATOM 6862 C C . TYR A 1 850 ? -3.605 15.756 -24.390 1.00 60.69 850 TYR A C 1
ATOM 6864 O O . TYR A 1 850 ? -3.318 14.568 -24.575 1.00 60.69 850 TYR A O 1
ATOM 6872 N N . PRO A 1 851 ? -4.805 16.249 -24.751 1.00 60.59 851 PRO A N 1
ATOM 6873 C CA . PRO A 1 851 ? -5.400 17.529 -24.334 1.00 60.59 851 PRO A CA 1
ATOM 6874 C C . PRO A 1 851 ? -5.685 17.546 -22.818 1.00 60.59 851 PRO A C 1
ATOM 6876 O O . PRO A 1 851 ? -5.895 16.493 -22.225 1.00 60.59 851 PRO A O 1
ATOM 6879 N N . GLN A 1 852 ? -5.707 18.724 -22.177 1.00 63.84 852 GLN A N 1
ATOM 6880 C CA . GLN A 1 852 ? -6.100 18.855 -20.762 1.00 63.84 852 GLN A CA 1
ATOM 6881 C C . GLN A 1 852 ? -7.600 18.573 -20.582 1.00 63.84 852 GLN A C 1
ATOM 6883 O O . GLN A 1 852 ? -8.413 19.494 -20.518 1.00 63.84 852 GLN A O 1
ATOM 6888 N N . ASN A 1 853 ? -7.954 17.296 -20.497 1.00 71.75 853 ASN A N 1
ATOM 6889 C CA . ASN A 1 853 ? -9.320 16.816 -20.345 1.00 71.75 853 ASN A CA 1
ATOM 6890 C C . ASN A 1 853 ? -9.435 15.892 -19.123 1.00 71.75 853 ASN A C 1
ATOM 6892 O O . ASN A 1 853 ? -8.450 15.313 -18.669 1.00 71.75 853 ASN A O 1
ATOM 6896 N N . ASN A 1 854 ? -10.658 15.706 -18.622 1.00 81.88 854 ASN A N 1
ATOM 6897 C CA . ASN A 1 854 ? -10.982 14.720 -17.581 1.00 81.88 854 ASN A CA 1
ATOM 6898 C C . ASN A 1 854 ? -11.098 13.309 -18.185 1.00 81.88 854 ASN A C 1
ATOM 6900 O O . ASN A 1 854 ? -12.154 12.673 -18.113 1.00 81.88 854 ASN A O 1
ATOM 6904 N N . ASP A 1 855 ? -10.013 12.880 -18.824 1.00 87.81 855 ASP A N 1
ATOM 6905 C CA . ASP A 1 855 ? -9.925 11.677 -19.641 1.00 87.81 855 ASP A CA 1
ATOM 6906 C C . ASP A 1 855 ? -9.096 10.605 -18.916 1.00 87.81 855 ASP A C 1
ATOM 6908 O O . ASP A 1 855 ? -7.988 10.857 -18.439 1.00 87.81 855 ASP A O 1
ATOM 6912 N N . GLU A 1 856 ? -9.614 9.380 -18.878 1.00 92.19 856 GLU A N 1
ATOM 6913 C CA . GLU A 1 856 ? -8.904 8.196 -18.396 1.00 92.19 856 GLU A CA 1
ATOM 6914 C C . GLU A 1 856 ? -8.589 7.284 -19.586 1.00 92.19 856 GLU A C 1
ATOM 6916 O O . GLU A 1 856 ? -9.484 6.717 -20.218 1.00 92.19 856 GLU A O 1
ATOM 6921 N N . VAL A 1 857 ? -7.303 7.174 -19.931 1.00 93.19 857 VAL A N 1
ATOM 6922 C CA . VAL A 1 857 ? -6.845 6.420 -21.106 1.00 93.19 857 VAL A CA 1
ATOM 6923 C C . VAL A 1 857 ? -6.673 4.945 -20.760 1.00 93.19 857 VAL A C 1
ATOM 6925 O O . VAL A 1 857 ? -5.969 4.595 -19.815 1.00 93.19 857 VAL A O 1
ATOM 6928 N N . VAL A 1 858 ? -7.257 4.071 -21.578 1.00 94.62 858 VAL A N 1
ATOM 6929 C CA . VAL A 1 858 ? -7.139 2.616 -21.458 1.00 94.62 858 VAL A CA 1
ATOM 6930 C C . VAL A 1 858 ? -6.496 2.024 -22.709 1.00 94.62 858 VAL A C 1
ATOM 6932 O O . VAL A 1 858 ? -6.880 2.340 -23.835 1.00 94.62 858 VAL A O 1
ATOM 6935 N N . MET A 1 859 ? -5.530 1.126 -22.513 1.00 96.00 859 MET A N 1
ATOM 6936 C CA . MET A 1 859 ? -5.048 0.231 -23.564 1.00 96.00 859 MET A CA 1
ATOM 6937 C C . MET A 1 859 ? -5.881 -1.052 -23.534 1.00 96.00 859 MET A C 1
ATOM 6939 O O . MET A 1 859 ? -6.001 -1.697 -22.495 1.00 96.00 859 MET A O 1
ATOM 6943 N N . THR A 1 860 ? -6.451 -1.439 -24.669 1.00 95.31 860 THR A N 1
ATOM 6944 C CA . THR A 1 860 ? -7.260 -2.651 -24.813 1.00 95.31 860 THR A CA 1
ATOM 6945 C C . THR A 1 860 ? -6.528 -3.661 -25.687 1.00 95.31 860 THR A C 1
ATOM 6947 O O . THR A 1 860 ? -6.052 -3.315 -26.766 1.00 95.31 860 THR A O 1
ATOM 6950 N N . ILE A 1 861 ? -6.467 -4.915 -25.229 1.00 95.88 861 ILE A N 1
ATOM 6951 C CA . ILE A 1 861 ? -5.965 -6.053 -26.004 1.00 95.88 861 ILE A CA 1
ATOM 6952 C C . ILE A 1 861 ? -7.161 -6.934 -26.372 1.00 95.88 861 ILE A C 1
ATOM 6954 O O . ILE A 1 861 ? -7.804 -7.513 -25.498 1.00 95.88 861 ILE A O 1
ATOM 6958 N N . THR A 1 862 ? -7.455 -7.043 -27.665 1.00 94.94 862 THR A N 1
ATOM 6959 C CA . THR A 1 862 ? -8.561 -7.851 -28.193 1.00 94.94 862 THR A CA 1
ATOM 6960 C C . THR A 1 862 ? -8.026 -9.139 -28.802 1.00 94.94 862 THR A C 1
ATOM 6962 O O . THR A 1 862 ? -7.103 -9.112 -29.618 1.00 94.94 862 THR A O 1
ATOM 6965 N N . THR A 1 863 ? -8.618 -10.276 -28.433 1.00 94.56 863 THR A N 1
ATOM 6966 C CA . THR A 1 863 ? -8.212 -11.602 -28.921 1.00 94.56 863 THR A CA 1
ATOM 6967 C C . THR A 1 863 ? -9.406 -12.400 -29.437 1.00 94.56 863 THR A C 1
ATOM 6969 O O . THR A 1 863 ? -10.554 -12.046 -29.182 1.00 94.56 863 THR A O 1
ATOM 6972 N N . ALA A 1 864 ? -9.137 -13.502 -30.140 1.00 91.38 864 ALA A N 1
ATOM 6973 C CA . ALA A 1 864 ? -10.162 -14.464 -30.556 1.00 91.38 864 ALA A CA 1
ATOM 6974 C C . ALA A 1 864 ? -10.496 -15.514 -29.470 1.00 91.38 864 ALA A C 1
ATOM 6976 O O . ALA A 1 864 ? -11.167 -16.505 -29.760 1.00 91.38 864 ALA A O 1
ATOM 6977 N N . LEU A 1 865 ? -10.001 -15.349 -28.234 1.00 89.88 865 LEU A N 1
ATOM 6978 C CA . LEU A 1 865 ? -10.273 -16.287 -27.143 1.00 89.88 865 LEU A CA 1
ATOM 6979 C C . LEU A 1 865 ? -11.750 -16.216 -26.740 1.00 89.88 865 LEU A C 1
ATOM 6981 O O . LEU A 1 865 ? -12.242 -15.176 -26.306 1.00 89.88 865 LEU A O 1
ATOM 6985 N N . ASN A 1 866 ? -12.452 -17.344 -26.857 1.00 86.94 866 ASN A N 1
ATOM 6986 C CA . ASN A 1 866 ? -13.845 -17.445 -26.439 1.00 86.94 866 ASN A CA 1
ATOM 6987 C C . ASN A 1 866 ? -13.939 -17.573 -24.910 1.00 86.94 866 ASN A C 1
ATOM 6989 O O . ASN A 1 866 ? -13.794 -18.663 -24.359 1.00 86.94 866 ASN A O 1
ATOM 6993 N N . ASN A 1 867 ? -14.188 -16.453 -24.235 1.00 84.56 867 ASN A N 1
ATOM 6994 C CA . ASN A 1 867 ? -14.358 -16.371 -22.786 1.00 84.56 867 ASN A CA 1
ATOM 6995 C C . ASN A 1 867 ? -15.850 -16.317 -22.399 1.00 84.56 867 ASN A C 1
ATOM 6997 O O . ASN A 1 867 ? -16.332 -15.326 -21.848 1.00 84.56 867 ASN A O 1
ATOM 7001 N N . SER A 1 868 ? -16.613 -17.361 -22.739 1.00 79.38 868 SER A N 1
ATOM 7002 C CA . SER A 1 868 ? -18.080 -17.371 -22.595 1.00 79.38 868 SER A CA 1
ATOM 7003 C C . SER A 1 868 ? -18.569 -17.275 -21.146 1.00 79.38 868 SER A C 1
ATOM 7005 O O . SER A 1 868 ? -19.667 -16.780 -20.904 1.00 79.38 868 SER A O 1
ATOM 7007 N N . ASN A 1 869 ? -17.762 -17.722 -20.182 1.00 79.00 869 ASN A N 1
ATOM 7008 C CA . ASN A 1 869 ? -18.029 -17.600 -18.746 1.00 79.00 869 ASN A CA 1
ATOM 7009 C C . ASN A 1 869 ? -17.529 -16.274 -18.144 1.00 79.00 869 ASN A C 1
ATOM 7011 O O . ASN A 1 869 ? -17.708 -16.063 -16.952 1.00 79.00 869 ASN A O 1
ATOM 7015 N N . ARG A 1 870 ? -16.930 -15.381 -18.951 1.00 84.62 870 ARG A N 1
ATOM 7016 C CA . ARG A 1 870 ? -16.425 -14.058 -18.536 1.00 84.62 870 ARG A CA 1
ATOM 7017 C C . ARG A 1 870 ? -15.453 -14.121 -17.353 1.00 84.62 870 ARG A C 1
ATOM 7019 O O . ARG A 1 870 ? -15.445 -13.228 -16.505 1.00 84.62 870 ARG A O 1
ATOM 7026 N N . VAL A 1 871 ? -14.635 -15.170 -17.308 1.00 85.56 871 VAL A N 1
ATOM 7027 C CA . VAL A 1 871 ? -13.638 -15.367 -16.255 1.00 85.56 871 VAL A CA 1
ATOM 7028 C C . VAL A 1 871 ? -12.330 -14.703 -16.656 1.00 85.56 871 VAL A C 1
ATOM 7030 O O . VAL A 1 871 ? -11.873 -14.827 -17.791 1.00 85.56 871 VAL A O 1
ATOM 7033 N N . PHE A 1 872 ? -11.706 -14.001 -15.723 1.00 89.62 872 PHE A N 1
ATOM 7034 C CA . PHE A 1 872 ? -10.374 -13.441 -15.903 1.00 89.62 872 PHE A CA 1
ATOM 7035 C C . PHE A 1 872 ? -9.572 -13.574 -14.612 1.00 89.62 872 PHE A C 1
ATOM 7037 O O . PHE A 1 872 ? -10.091 -13.963 -13.567 1.00 89.62 872 PHE A O 1
ATOM 7044 N N . PHE A 1 873 ? -8.279 -13.297 -14.710 1.00 90.38 873 PHE A N 1
ATOM 7045 C CA . PHE A 1 873 ? -7.348 -13.449 -13.608 1.00 90.38 873 PHE A CA 1
ATOM 7046 C C . PHE A 1 873 ? -6.558 -12.161 -13.435 1.00 90.38 873 PHE A C 1
ATOM 7048 O O . PHE A 1 873 ? -6.056 -11.611 -14.416 1.00 90.38 873 PHE A O 1
ATOM 7055 N N . THR A 1 874 ? -6.422 -11.717 -12.193 1.00 93.75 874 THR A N 1
ATOM 7056 C CA . THR A 1 874 ? -5.490 -10.655 -11.807 1.00 93.75 874 THR A CA 1
ATOM 7057 C C . THR A 1 874 ? -4.669 -11.152 -10.635 1.00 93.75 874 THR A C 1
ATOM 7059 O O . THR A 1 874 ? -5.076 -12.067 -9.912 1.00 93.75 874 THR A O 1
ATOM 7062 N N . ASP A 1 875 ? -3.477 -10.601 -10.462 1.00 95.38 875 ASP A N 1
ATOM 7063 C CA . ASP A 1 875 ? -2.705 -10.901 -9.274 1.00 95.38 875 ASP A CA 1
ATOM 7064 C C . ASP A 1 875 ? -3.313 -10.242 -8.026 1.00 95.38 875 ASP A C 1
ATOM 7066 O O . ASP A 1 875 ? -4.083 -9.286 -8.103 1.00 95.38 875 ASP A O 1
ATOM 7070 N N . SER A 1 876 ? -2.946 -10.784 -6.873 1.00 95.38 876 SER A N 1
ATOM 7071 C CA . SER A 1 876 ? -3.123 -10.187 -5.556 1.00 95.38 876 SER A CA 1
ATOM 7072 C C . SER A 1 876 ? -1.715 -9.877 -5.035 1.00 95.38 876 SER A C 1
ATOM 7074 O O . SER A 1 876 ? -0.927 -10.786 -4.746 1.00 95.38 876 SER A O 1
ATOM 7076 N N . ASN A 1 877 ? -1.362 -8.586 -5.046 1.00 96.81 877 ASN A N 1
ATOM 7077 C CA . ASN A 1 877 ? -0.068 -8.017 -4.631 1.00 96.81 877 ASN A CA 1
ATOM 7078 C C . ASN A 1 877 ? 1.173 -8.689 -5.248 1.00 96.81 877 ASN A C 1
ATOM 7080 O O . ASN A 1 877 ? 2.228 -8.766 -4.612 1.00 96.81 877 ASN A O 1
ATOM 7084 N N . CYS A 1 878 ? 1.059 -9.211 -6.470 1.00 95.75 878 CYS A N 1
ATOM 7085 C CA . CYS A 1 878 ? 2.081 -9.984 -7.181 1.00 95.75 878 CYS A CA 1
ATOM 7086 C C . CYS A 1 878 ? 2.566 -11.258 -6.456 1.00 95.75 878 CYS A C 1
ATOM 7088 O O . CYS A 1 878 ? 3.600 -11.818 -6.822 1.00 95.75 878 CYS A O 1
ATOM 7090 N N . LEU A 1 879 ? 1.841 -11.735 -5.438 1.00 94.31 879 LEU A N 1
ATOM 7091 C CA . LEU A 1 879 ? 2.169 -12.967 -4.713 1.00 94.31 879 LEU A CA 1
ATOM 7092 C C . LEU A 1 879 ? 1.439 -14.181 -5.295 1.00 94.31 879 LEU A C 1
ATOM 7094 O O . LEU A 1 879 ? 1.996 -15.275 -5.396 1.00 94.31 879 LEU A O 1
ATOM 7098 N N . GLN A 1 880 ? 0.175 -13.983 -5.654 1.00 90.31 880 GLN A N 1
ATOM 7099 C CA . GLN A 1 880 ? -0.724 -15.019 -6.145 1.00 90.31 880 GLN A CA 1
ATOM 7100 C C . GLN A 1 880 ? -1.627 -14.480 -7.249 1.00 90.31 880 GLN A C 1
ATOM 7102 O O . GLN A 1 880 ? -1.745 -13.272 -7.409 1.00 90.31 880 GLN A O 1
ATOM 7107 N N . VAL A 1 881 ? -2.275 -15.379 -7.990 1.00 88.44 881 VAL A N 1
ATOM 7108 C CA . VAL A 1 881 ? -3.243 -15.029 -9.034 1.00 88.44 881 VAL A CA 1
ATOM 7109 C C . VAL A 1 881 ? -4.636 -15.454 -8.584 1.00 88.44 881 VAL A C 1
ATOM 7111 O O . VAL A 1 881 ? -4.871 -16.641 -8.340 1.00 88.44 881 VAL A O 1
ATOM 7114 N N . SER A 1 882 ? -5.535 -14.480 -8.481 1.00 82.12 882 SER A N 1
ATOM 7115 C CA . SER A 1 882 ? -6.927 -14.641 -8.065 1.00 82.12 882 SER A CA 1
ATOM 7116 C C . SER A 1 882 ? -7.840 -14.778 -9.288 1.00 82.12 882 SER A C 1
ATOM 7118 O O . SER A 1 882 ? -7.590 -14.200 -10.348 1.00 82.12 882 SER A O 1
ATOM 7120 N N . LEU A 1 883 ? -8.897 -15.582 -9.148 1.00 80.88 883 LEU A N 1
ATOM 7121 C CA . LEU A 1 883 ? -9.923 -15.776 -10.174 1.00 80.88 883 LEU A CA 1
ATOM 7122 C C . LEU A 1 883 ? -11.052 -14.764 -9.976 1.00 80.88 883 LEU A C 1
ATOM 7124 O O . LEU A 1 883 ? -11.595 -14.661 -8.877 1.00 80.88 883 LEU A O 1
ATOM 7128 N N . PHE A 1 884 ? -11.450 -14.099 -11.058 1.00 76.44 884 PHE A N 1
ATOM 7129 C CA . PHE A 1 884 ? -12.579 -13.176 -11.103 1.00 76.44 884 PHE A CA 1
ATOM 7130 C C . PHE A 1 884 ? -13.581 -13.595 -12.180 1.00 76.44 884 PHE A C 1
ATOM 7132 O O . PHE A 1 884 ? -13.217 -14.162 -13.210 1.00 76.44 884 PHE A O 1
ATOM 7139 N N . SER A 1 885 ? -14.855 -13.298 -11.937 1.00 69.25 885 SER A N 1
ATOM 7140 C CA . SER A 1 885 ? -15.975 -13.533 -12.851 1.00 69.25 885 SER A CA 1
ATOM 7141 C C . SER A 1 885 ? -16.812 -12.259 -12.916 1.00 69.25 885 SER A C 1
ATOM 7143 O O . SER A 1 885 ? -17.045 -11.619 -11.889 1.00 69.25 885 SER A O 1
ATOM 7145 N N . PHE A 1 886 ? -17.266 -11.864 -14.107 1.00 61.53 886 PHE A N 1
ATOM 7146 C CA . PHE A 1 886 ? -18.263 -10.796 -14.220 1.00 61.53 886 PHE A CA 1
ATOM 7147 C C . PHE A 1 886 ? -19.632 -11.319 -13.763 1.00 61.53 886 PHE A C 1
ATOM 7149 O O . PHE A 1 886 ? -20.343 -11.961 -14.539 1.00 61.53 886 PHE A O 1
ATOM 7156 N N . ALA A 1 887 ? -20.035 -11.001 -12.532 1.00 48.84 887 ALA A N 1
ATOM 7157 C CA . ALA A 1 887 ? -21.400 -11.235 -12.072 1.00 48.84 887 ALA A CA 1
ATOM 7158 C C . ALA A 1 887 ? -22.398 -10.329 -12.840 1.00 48.84 887 ALA A C 1
ATOM 7160 O O . ALA A 1 887 ? -22.252 -9.112 -12.879 1.00 48.84 887 ALA A O 1
ATOM 7161 N N . TRP A 1 888 ? -23.387 -10.951 -13.497 1.00 39.88 888 TRP A N 1
ATOM 7162 C CA . TRP A 1 888 ? -24.646 -10.382 -14.019 1.00 39.88 888 TRP A CA 1
ATOM 7163 C C . TRP A 1 888 ? -24.625 -9.017 -14.761 1.00 39.88 888 TRP A C 1
ATOM 7165 O O . TRP A 1 888 ? -25.059 -7.989 -14.258 1.00 39.88 888 TRP A O 1
ATOM 7175 N N . LEU A 1 889 ? -24.331 -9.057 -16.069 1.00 38.38 889 LEU A N 1
ATOM 7176 C CA . LEU A 1 889 ? -24.852 -8.103 -17.080 1.00 38.38 889 LEU A CA 1
ATOM 7177 C C . LEU A 1 889 ? -25.812 -8.802 -18.071 1.00 38.38 889 LEU A C 1
ATOM 7179 O O . LEU A 1 889 ? -25.952 -8.399 -19.223 1.00 38.38 889 LEU A O 1
ATOM 7183 N N . ALA A 1 890 ? -26.457 -9.898 -17.655 1.00 32.31 890 ALA A N 1
ATOM 7184 C CA . ALA A 1 890 ? -27.412 -10.619 -18.502 1.00 32.31 890 ALA A CA 1
ATOM 7185 C C . ALA A 1 890 ? -28.754 -9.866 -18.639 1.00 32.31 890 ALA A C 1
ATOM 7187 O O . ALA A 1 890 ? -29.357 -9.888 -19.709 1.00 32.31 890 ALA A O 1
ATOM 7188 N N . ALA A 1 891 ? -29.183 -9.117 -17.615 1.00 32.66 891 ALA A N 1
ATOM 7189 C CA . ALA A 1 891 ? -30.446 -8.371 -17.656 1.00 32.66 891 ALA A CA 1
ATOM 7190 C C . ALA A 1 891 ? -30.410 -7.126 -18.560 1.00 32.66 891 ALA A C 1
ATOM 7192 O O . ALA A 1 891 ? -31.425 -6.783 -19.163 1.00 32.66 891 ALA A O 1
ATOM 7193 N N . VAL A 1 892 ? -29.256 -6.465 -18.698 1.00 35.19 892 VAL A N 1
ATOM 7194 C CA . VAL A 1 892 ? -29.158 -5.224 -19.489 1.00 35.19 892 VAL A CA 1
ATOM 7195 C C . VAL A 1 892 ? -29.127 -5.527 -20.988 1.00 35.19 892 VAL A C 1
ATOM 7197 O O . VAL A 1 892 ? -29.777 -4.835 -21.761 1.00 35.19 892 VAL A O 1
ATOM 7200 N N . SER A 1 893 ? -28.517 -6.646 -21.400 1.00 33.25 893 SER A N 1
ATOM 7201 C CA . SER A 1 893 ? -28.528 -7.054 -22.813 1.00 33.25 893 SER A CA 1
ATOM 7202 C C . SER A 1 893 ? -29.926 -7.392 -23.351 1.00 33.25 893 SER A C 1
ATOM 7204 O O . SER A 1 893 ? -30.194 -7.150 -24.522 1.00 33.25 893 SER A O 1
ATOM 7206 N N . LEU A 1 894 ? -30.854 -7.873 -22.514 1.00 32.12 894 LEU A N 1
ATOM 7207 C CA . LEU A 1 894 ? -32.251 -8.073 -22.921 1.00 32.12 894 LEU A CA 1
ATOM 7208 C C . LEU A 1 894 ? -33.017 -6.750 -23.051 1.00 32.12 894 LEU A C 1
ATOM 7210 O O . LEU A 1 894 ? -33.876 -6.648 -23.923 1.00 32.12 894 LEU A O 1
ATOM 7214 N N . ILE A 1 895 ? -32.683 -5.738 -22.245 1.00 39.91 895 ILE A N 1
ATOM 7215 C CA . ILE A 1 895 ? -33.264 -4.391 -22.346 1.00 39.91 895 ILE A CA 1
ATOM 7216 C C . ILE A 1 895 ? -32.710 -3.658 -23.573 1.00 39.91 895 ILE A C 1
ATOM 7218 O O . ILE A 1 895 ? -33.491 -3.055 -24.301 1.00 39.91 895 ILE A O 1
ATOM 7222 N N . ASP A 1 896 ? -31.417 -3.790 -23.880 1.00 33.00 896 ASP A N 1
ATOM 7223 C CA . ASP A 1 896 ? -30.821 -3.232 -25.101 1.00 33.00 896 ASP A CA 1
ATOM 7224 C C . ASP A 1 896 ? -31.317 -3.945 -26.363 1.00 33.00 896 ASP A C 1
ATOM 7226 O O . ASP A 1 896 ? -31.577 -3.293 -27.374 1.00 33.00 896 ASP A O 1
ATOM 7230 N N . ILE A 1 897 ? -31.543 -5.263 -26.315 1.00 40.00 897 ILE A N 1
ATOM 7231 C CA . ILE A 1 897 ? -32.189 -6.001 -27.409 1.00 40.00 897 ILE A CA 1
ATOM 7232 C C . ILE A 1 897 ? -33.652 -5.559 -27.565 1.00 40.00 897 ILE A C 1
ATOM 7234 O O . ILE A 1 897 ? -34.095 -5.356 -28.695 1.00 40.00 897 ILE A O 1
ATOM 7238 N N . TYR A 1 898 ? -34.391 -5.327 -26.472 1.00 35.22 898 TYR A N 1
ATOM 7239 C CA . TYR A 1 898 ? -35.761 -4.803 -26.536 1.00 35.22 898 TYR A CA 1
ATOM 7240 C C . TYR A 1 898 ? -35.820 -3.362 -27.053 1.00 35.22 898 TYR A C 1
ATOM 7242 O O . TYR A 1 898 ? -36.676 -3.060 -27.879 1.00 35.22 898 TYR A O 1
ATOM 7250 N N . LEU A 1 899 ? -34.903 -2.485 -26.636 1.00 38.50 899 LEU A N 1
ATOM 7251 C CA . LEU A 1 899 ? -34.803 -1.105 -27.121 1.00 38.50 899 LEU A CA 1
ATOM 7252 C C . LEU A 1 899 ? -34.358 -1.053 -28.589 1.00 38.50 899 LEU A C 1
ATOM 7254 O O . LEU A 1 899 ? -34.879 -0.244 -29.356 1.00 38.50 899 LEU A O 1
ATOM 7258 N N . SER A 1 900 ? -33.487 -1.972 -29.015 1.00 38.12 900 SER A N 1
ATOM 7259 C CA . SER A 1 900 ? -33.067 -2.122 -30.416 1.00 38.12 900 SER A CA 1
ATOM 7260 C C . SER A 1 900 ? -34.191 -2.675 -31.302 1.00 38.12 900 SER A C 1
ATOM 7262 O O . SER A 1 900 ? -34.390 -2.189 -32.415 1.00 38.12 900 SER A O 1
ATOM 7264 N N . LEU A 1 901 ? -34.987 -3.630 -30.806 1.00 36.84 901 LEU A N 1
ATOM 7265 C CA . LEU A 1 901 ? -36.191 -4.133 -31.484 1.00 36.84 901 LEU A CA 1
ATOM 7266 C C . LEU A 1 901 ? -37.299 -3.071 -31.550 1.00 36.84 901 LEU A C 1
ATOM 7268 O O . LEU A 1 901 ? -37.980 -2.957 -32.570 1.00 36.84 901 LEU A O 1
ATOM 7272 N N . TRP A 1 902 ? -37.449 -2.246 -30.511 1.00 36.41 902 TRP A N 1
ATOM 7273 C CA . TRP A 1 902 ? -38.409 -1.137 -30.494 1.00 36.41 902 TRP A CA 1
ATOM 7274 C C . TRP A 1 902 ? -37.994 0.007 -31.435 1.00 36.41 902 TRP A C 1
ATOM 7276 O O . TRP A 1 902 ? -38.848 0.624 -32.073 1.00 36.41 902 TRP A O 1
ATOM 7286 N N . ALA A 1 903 ? -36.687 0.246 -31.592 1.00 35.88 903 ALA A N 1
ATOM 7287 C CA . ALA A 1 903 ? -36.137 1.191 -32.563 1.00 35.88 903 ALA A CA 1
ATOM 7288 C C . ALA A 1 903 ? -36.231 0.678 -34.016 1.00 35.88 903 ALA A C 1
ATOM 7290 O O . ALA A 1 903 ? -36.552 1.458 -34.915 1.00 35.88 903 ALA A O 1
ATOM 7291 N N . MET A 1 904 ? -36.044 -0.628 -34.258 1.00 37.62 904 MET A N 1
ATOM 7292 C CA . MET A 1 904 ? -36.223 -1.234 -35.589 1.00 37.62 904 MET A CA 1
ATOM 7293 C C . MET A 1 904 ? -37.685 -1.221 -36.062 1.00 37.62 904 MET A C 1
ATOM 7295 O O . MET A 1 904 ? -37.938 -1.046 -37.252 1.00 37.62 904 MET A O 1
ATOM 7299 N N . LEU A 1 905 ? -38.662 -1.309 -35.153 1.00 37.44 905 LEU A N 1
ATOM 7300 C CA . LEU A 1 905 ? -40.090 -1.236 -35.497 1.00 37.44 905 LEU A CA 1
ATOM 7301 C C . LEU A 1 905 ? -40.593 0.185 -35.835 1.00 37.44 905 LEU A C 1
ATOM 7303 O O . LEU A 1 905 ? -41.731 0.330 -36.279 1.00 37.44 905 LEU A O 1
ATOM 7307 N N . ARG A 1 906 ? -39.769 1.235 -35.679 1.00 36.97 906 ARG A N 1
ATOM 7308 C CA . ARG A 1 906 ? -40.110 2.623 -36.066 1.00 36.97 906 ARG A CA 1
ATOM 7309 C C . ARG A 1 906 ? -39.482 3.108 -37.374 1.00 36.97 906 ARG A C 1
ATOM 7311 O O . ARG A 1 906 ? -39.816 4.204 -37.818 1.00 36.97 906 ARG A O 1
ATOM 7318 N N . PHE A 1 907 ? -38.644 2.305 -38.025 1.00 38.16 907 PHE A N 1
ATOM 7319 C CA . PHE A 1 907 ? -38.046 2.651 -39.315 1.00 38.16 907 PHE A CA 1
ATOM 7320 C C . PHE A 1 907 ? -38.323 1.571 -40.361 1.00 38.16 907 PHE A C 1
ATOM 7322 O O . PHE A 1 907 ? -37.443 0.827 -40.777 1.00 38.16 907 PHE A O 1
ATOM 7329 N N . SER A 1 908 ? -39.568 1.532 -40.832 1.00 27.66 908 SER A N 1
ATOM 7330 C CA . SER A 1 908 ? -39.898 0.955 -42.134 1.00 27.66 908 SER A CA 1
ATOM 7331 C C . SER A 1 908 ? -40.655 2.002 -42.954 1.00 27.66 908 SER A C 1
ATOM 7333 O O . SER A 1 908 ? -41.834 2.247 -42.697 1.00 27.66 908 SER A O 1
ATOM 7335 N N . PRO A 1 909 ? -40.000 2.688 -43.908 1.00 33.94 909 PRO A N 1
ATOM 7336 C CA . PRO A 1 909 ? -40.690 3.340 -45.003 1.00 33.94 909 PRO A CA 1
ATOM 7337 C C . PRO A 1 909 ? -40.836 2.343 -46.164 1.00 33.94 909 PRO A C 1
ATOM 7339 O O . PRO A 1 909 ? -39.987 1.476 -46.343 1.00 33.94 909 PRO A O 1
ATOM 7342 N N . PHE A 1 910 ? -41.875 2.540 -46.977 1.00 31.73 910 PHE A N 1
ATOM 7343 C CA . PHE A 1 910 ? -42.251 1.807 -48.199 1.00 31.73 910 PHE A CA 1
ATOM 7344 C C . PHE A 1 910 ? -43.263 0.668 -48.041 1.00 31.73 910 PHE A C 1
ATOM 7346 O O . PHE A 1 910 ? -42.906 -0.500 -48.056 1.00 31.73 910 PHE A O 1
ATOM 7353 N N . LEU A 1 911 ? -44.549 1.033 -48.108 1.00 28.89 911 LEU A N 1
ATOM 7354 C CA . LEU A 1 911 ? -45.476 0.472 -49.101 1.00 28.89 911 LEU A CA 1
ATOM 7355 C C . LEU A 1 911 ? -46.379 1.611 -49.643 1.00 28.89 911 LEU A C 1
ATOM 7357 O O . LEU A 1 911 ? -46.632 2.576 -48.917 1.00 28.89 911 LEU A O 1
ATOM 7361 N N . PRO A 1 912 ? -46.792 1.583 -50.927 1.00 31.28 912 PRO A N 1
ATOM 7362 C CA . PRO A 1 912 ? -47.249 2.760 -51.659 1.00 31.28 912 PRO A CA 1
ATOM 7363 C C . PRO A 1 912 ? -48.755 3.019 -51.544 1.00 31.28 912 PRO A C 1
ATOM 7365 O O . PRO A 1 912 ? -49.561 2.118 -51.329 1.00 31.28 912 PRO A O 1
ATOM 7368 N N . LYS A 1 913 ? -49.105 4.292 -51.766 1.00 28.94 913 LYS A N 1
ATOM 7369 C CA . LYS A 1 913 ? -50.460 4.838 -51.912 1.00 28.94 913 LYS A CA 1
ATOM 7370 C C . LYS A 1 913 ? -51.364 3.947 -52.772 1.00 28.94 913 LYS A C 1
ATOM 7372 O O . LYS A 1 913 ? -51.066 3.725 -53.942 1.00 28.94 913 LYS A O 1
ATOM 7377 N N . TRP A 1 914 ? -52.517 3.575 -52.224 1.00 26.23 914 TRP A N 1
ATOM 7378 C CA . TRP A 1 914 ? -53.720 3.269 -52.995 1.00 26.23 914 TRP A CA 1
ATOM 7379 C C . TRP A 1 914 ? -54.783 4.308 -52.643 1.00 26.23 914 TRP A C 1
ATOM 7381 O O . TRP A 1 914 ? -55.321 4.337 -51.539 1.00 26.23 914 TRP A O 1
ATOM 7391 N N . SER A 1 915 ? -55.021 5.213 -53.587 1.00 29.52 915 SER A N 1
ATOM 7392 C CA . SER A 1 915 ? -56.195 6.073 -53.651 1.00 29.52 915 SER A CA 1
ATOM 7393 C C . SER A 1 915 ? -57.313 5.314 -54.358 1.00 29.52 915 SER A C 1
ATOM 7395 O O . SER A 1 915 ? -57.094 4.849 -55.472 1.00 29.52 915 SER A O 1
ATOM 7397 N N . HIS A 1 916 ? -58.495 5.225 -53.756 1.00 29.09 916 HIS A N 1
ATOM 7398 C CA . HIS A 1 916 ? -59.702 5.868 -54.285 1.00 29.09 916 HIS A CA 1
ATOM 7399 C C . HIS A 1 916 ? -60.922 5.511 -53.436 1.00 29.09 916 HIS A C 1
ATOM 7401 O O . HIS A 1 916 ? -61.181 4.355 -53.112 1.00 29.09 916 HIS A O 1
ATOM 7407 N N . GLN A 1 917 ? -61.656 6.563 -53.091 1.00 28.66 917 GLN A N 1
ATOM 7408 C CA . GLN A 1 917 ? -63.044 6.516 -52.679 1.00 28.66 917 GLN A CA 1
ATOM 7409 C C . GLN A 1 917 ? -63.928 6.323 -53.921 1.00 28.66 917 GLN A C 1
ATOM 7411 O O . GLN A 1 917 ? -63.659 6.923 -54.960 1.00 28.66 917 GLN A O 1
ATOM 7416 N N . GLU A 1 918 ? -64.991 5.551 -53.694 1.00 28.69 918 GLU A N 1
ATOM 7417 C CA . GLU A 1 918 ? -66.290 5.498 -54.381 1.00 28.69 918 GLU A CA 1
ATOM 7418 C C . GLU A 1 918 ? -66.445 4.701 -55.693 1.00 28.69 918 GLU A C 1
ATOM 7420 O O . GLU A 1 918 ? -65.927 5.043 -56.751 1.00 28.69 918 GLU A O 1
ATOM 7425 N N . TYR A 1 919 ? -67.239 3.627 -55.535 1.00 27.08 919 TYR A N 1
ATOM 7426 C CA . TYR A 1 919 ? -68.251 3.043 -56.430 1.00 27.08 919 TYR A CA 1
ATOM 7427 C C . TYR A 1 919 ? -68.790 3.977 -57.538 1.00 27.08 919 TYR A C 1
ATOM 7429 O O . TYR A 1 919 ? -68.909 5.176 -57.284 1.00 27.08 919 TYR A O 1
ATOM 7437 N N . PRO A 1 920 ? -69.304 3.461 -58.677 1.00 37.00 920 PRO A N 1
ATOM 7438 C CA . PRO A 1 920 ? -69.467 2.064 -59.103 1.00 37.00 920 PRO A CA 1
ATOM 7439 C C . PRO A 1 920 ? -68.485 1.600 -60.190 1.00 37.00 920 PRO A C 1
ATOM 7441 O O . PRO A 1 920 ? -67.960 2.448 -60.946 1.00 37.00 920 PRO A O 1
#

Sequence (920 aa):
MAGIRIRYGTLALVLFLVALLVFRRFYEYSASLQIRDKQFPLTYDNGGSQGKYPPRLPPLTCKTRKPIQNADIKISEVYEELKFENVDSPKWRQGWEVTYDLNQWKNRILEVVVLPHSHQDPGWKQTFHEYLTKETKPCLDSTLDFLDKNKQGRFIYAEVSFLDGWWAGLTVSERTAFTRLVRDGQWEIATGGWVMNDEASSHYAATATQLTEGQHWLMDHLEYYPNVSW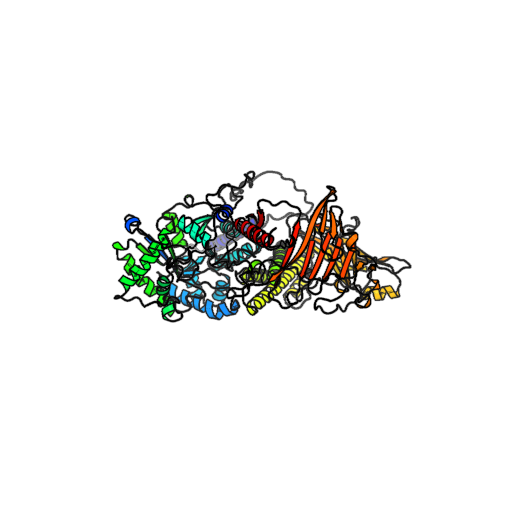AIDPFGHSTSEAYLLRKAGFEHILIQRTHYEIKKKFASQKTLEFRWRQPWDSSGSTEVLCHMMPFYSYDAPHSCGPDPAVCCQFDFARLTDYHCPWGQQPVQITADNVAERAELLADQYRKKATLYDNGDVVFVPLGDDFRYLSKDEWEAQFNNHKKLMDYINSKPEMRMHVQFGTLSTYFNLVKSRKPASSFPSLIGDLFTYADRNHDYWSGYFTSRPTHKALSRVLEAELRSAEILFSLARHQSPNKDSQLDLETFHYLYDMISSARRNLSLFQHHDGVTGTARKHVMEDYRQRLSSAVENSRSVAGASLSLLLGAENPNVKQAVRTQLLNSGPVLIHSADWDWSIAGAPSPPIINFTHVNQVQHLILFNNHAQKRDHIIRVDLDLTQVLRLVVTNKRLLSVKLSYDGADSFQMPLHQLEPSPSQIYSTIPRPRPTISNLFRFRAGPITLLPLQILCLNLRLETFGSVEPSIEVLKPVLYNIASDSLAYPYLHEQAHSNPLLTGLESPQMRLLFDPKTGFLTSMTNLVTGVSHTLSISFNVYKSKQGDAMSGAYLFLPELPSVPLPLSSEPNVRVVRGAVVDEVTVYHPNLLHTVRVYKAGEPGRLTIEVENVLDLNYPQNNDEVVMTITTALNNSNRVFFTDSNCLQVSLFSFAWLAAVSLIDIYLSLWAMLRFSPFLPKWSHQEYP